Protein AF-A0A6A1V4V3-F1 (afdb_monomer_lite)

Organism: NCBI:txid262757

Sequence (917 aa):
MAIILFLVFSFFIGISEGQLRVGFYAETCPDAESIVRAVVKDAVLSNANIAAVLLRLHFHDCFVEGCDGSILIENGPNAERHAFGHQGVGGFEVIEKAKAELETACRGVVSCADIVALAARDSIALANGPAYQVPTGRTDGRVSSISLAAEMPDVSDTIQQLKAKFLRKGLTEKDLVLLSAAHTIGTTACFFMTRRLYNFFPGGGSDPAINPAFLPDLKARCPQNGDVNVRLSTDRGSEQTFDKHIFQNIRDGFAVLESDARLNDDEITRSIIDSYFGLLNPLFGPSFEADFVESIVKMGQIGVKTGSRDIEHYSVLTVTAGSSSLSENKQLWVKSNIMGPSKIRRALGAVKDHTSIGLAKVGSSASLADLDVAIVKATRHDEYPAEERHVREILSLTCYSRAYISACINTLSKRLNKTRNWTVALKTLMLVQRLLSEGDPAYEQEIFFATRRGTRLLNMSDFRDSSQSSSWDYSSFIRTFALYLDERLEFRMQNRRGKRGVYGFDEDEEVEAAGPKATPVREMRAEHIFSRMQHLQQLLERFLACRPTGEAKHNRIVIVALYPIVKESFQIYYDITEVMGILIDRFMELEVHDCLRVYEVFCRVGKQFDELDMFYSWCKTVGVARSSEYPELEKITPKKLEVMDEFIRDKSALAQAIKAKHEEEKKEETNEVAEQNEEDVNTLKALPPPEGSNEASVAEVKKEETKEEQKEVKVTPQEGDLLNLGDDATTVEEHGDKLALALFDGCAPPATNQAPALAWEAFNDEAADWETTLVQSASNLPGQKVALAGGFDMLLLDGMYKQVATTSCPGYGVSGSASSVAMGSAGTPAMLALPAPPTSKGGSASATSSTDPFAASLAVAPPPYVQISDMEKKQKLLMEEQFMWQQYARDGMQGQVGMGKIQQHNTYNMGSYTRTY

Secondary structure (DSSP, 8-state):
-HHHHHHHHHT---------BTTTTTTT-TTHHHHHHHHHHHHHHH-THHHHHHHHHHHHHHHTTSSSSGGG---STTSGGGSGGGTT---HHHHHHHHHHHHHHSTTTS-HHHHHHHHHHHHHHHTT----PPPB-PPPPS---GGGGGG---TT--HHHHHHHHHHTT--HHHHHHHHGGGGSSEEEGGGTHHHHH-BTTTTBS-TTS-TTTHHHHHHHS-TTS-TT-EEESSTT-TTS-SSHHHHHHHTT--SSHHHHHTTTSHHHHHHHHHTT-TTHHHHS--HHHHHHHHHHHHTTTT---SSS------S--S-S----PPP------------THHHHHHHHHHHHHHHHHHHHHHS-HHHHHHHHHHHHHT-SSSSPPPHHHHHHHHHHHSS-HHHHHHHHHHHHHHHHH---HHHHHHHHHHHHHHHHHS-THHHHHHHHHHHTT--SS--TT----SSTTHHHHHHHHHHHHHHHHHHHHHHHHHHHGGGSS----------S-PPPPPPGGGS-HHHHHHHHHHHHHHHHHHHTT---GGGGG-HHHHHHHHHHHHHHHHHHHHHHHHHHHHHHTTTTS-HHHHHHHHHHHHHHHHHHHHHHHHHHHHHHHTSS-GGGS-------HHHHHHHHHHHHHHHHHHHHHHHHHHHHHHHHHHHHHHS-SS-------------------------PPP------------------------TTSSSTTTTTSSS--------------------S----HHHHHHHHHTT------PPTT---HHHHHHTTSTTS---------------PPPPTTS---PPPPPPPPPPP-----------TTGGGGGSPPPHHHHHHHHHHHHHHHHHHHHHHHHHHHH----SS--SS-SS--PPP--------

pLDDT: mean 70.35, std 25.06, range [21.8, 98.06]

InterPro domains:
  IPR000823 Plant peroxidase [PR00461] (29-48)
  IPR000823 Plant peroxidase [PR00461] (53-73)
  IPR000823 Plant peroxidase [PR00461] (90-103)
  IPR000823 Plant peroxidase [PR00461] (109-119)
  IPR000823 Plant peroxidase [PR00461] (128-143)
  IPR000823 Plant peroxidase [PR00461] (174-186)
  IPR000823 Plant peroxidase [PR00461] (233-248)
  IPR000823 Plant peroxidase [PR00461] (249-266)
  IPR000823 Plant peroxidase [PR00461] (294-307)
  IPR002016 Haem peroxidase [PF00141] (36-276)
  IPR002016 Haem peroxidase [PR00458] (51-65)
  IPR002016 Haem peroxidase [PR00458] (110-127)
  IPR002016 Haem peroxidase [PR00458] (128-140)
  IPR002016 Haem peroxidase [PR00458] (175-190)
  IPR002016 Haem peroxidase [PR00458] (235-250)
  IPR002016 Haem peroxidase [PS50873] (19-352)
  IPR008942 ENTH/VHS [G3DSA:1.25.40.90] (341-495)
  IPR008942 ENTH/VHS [SSF48464] (370-492)
  IPR010255 Haem peroxidase superfamily [SSF48113] (19-309)
  IPR011417 AP180 N-terminal homology (ANTH) domain [PF07651] (370-650)

Structure (mmCIF, N/CA/C/O backbone):
data_AF-A0A6A1V4V3-F1
#
_entry.id   AF-A0A6A1V4V3-F1
#
loop_
_atom_site.group_PDB
_atom_site.id
_atom_site.type_symbol
_atom_site.label_atom_id
_atom_site.label_alt_id
_atom_site.label_comp_id
_atom_site.label_asym_id
_atom_site.label_entity_id
_atom_site.label_seq_id
_atom_site.pdbx_PDB_ins_code
_atom_site.Cartn_x
_atom_site.Cartn_y
_atom_site.Cartn_z
_atom_site.occupancy
_atom_site.B_iso_or_equiv
_atom_site.auth_seq_id
_atom_site.auth_comp_id
_atom_site.auth_asym_id
_atom_site.auth_atom_id
_atom_site.pdbx_PDB_model_num
ATOM 1 N N . MET A 1 1 ? -17.702 -58.334 9.379 1.00 50.66 1 MET A N 1
ATOM 2 C CA . MET A 1 1 ? -17.331 -58.023 7.979 1.00 50.66 1 MET A CA 1
ATOM 3 C C . MET A 1 1 ? -17.712 -56.599 7.576 1.00 50.66 1 MET A C 1
ATOM 5 O O . MET A 1 1 ? -16.814 -55.864 7.203 1.00 50.66 1 MET A O 1
ATOM 9 N N . ALA A 1 2 ? -18.967 -56.153 7.734 1.00 51.66 2 ALA A N 1
ATOM 10 C CA . ALA A 1 2 ? -19.373 -54.782 7.369 1.00 51.66 2 ALA A CA 1
ATOM 11 C C . ALA A 1 2 ? -18.688 -53.660 8.188 1.00 51.66 2 ALA A C 1
ATOM 13 O O . ALA A 1 2 ? -18.294 -52.646 7.628 1.00 51.66 2 ALA A O 1
ATOM 14 N N . ILE A 1 3 ? -18.457 -53.870 9.490 1.00 58.75 3 ILE A N 1
ATOM 15 C CA . ILE A 1 3 ? -17.785 -52.885 10.367 1.00 58.75 3 ILE A CA 1
ATOM 16 C C . ILE A 1 3 ? -16.277 -52.788 10.064 1.00 58.75 3 ILE A C 1
ATOM 18 O O . ILE A 1 3 ? -15.685 -51.719 10.156 1.00 58.75 3 ILE A O 1
ATOM 22 N N . ILE A 1 4 ? -15.666 -53.893 9.625 1.00 58.25 4 ILE A N 1
ATOM 23 C CA . ILE A 1 4 ? -14.249 -53.935 9.230 1.00 58.25 4 ILE A CA 1
ATOM 24 C C . ILE A 1 4 ? -14.062 -53.240 7.872 1.00 58.25 4 ILE A C 1
ATOM 26 O O . ILE A 1 4 ? -13.091 -52.516 7.698 1.00 58.25 4 ILE A O 1
ATOM 30 N N . LEU A 1 5 ? -15.021 -53.372 6.945 1.00 52.81 5 LEU A N 1
ATOM 31 C CA . LEU A 1 5 ? -15.004 -52.622 5.683 1.00 52.81 5 LEU A CA 1
ATOM 32 C C . LEU A 1 5 ? -15.141 -51.107 5.901 1.00 52.81 5 LEU A C 1
ATOM 34 O O . LEU A 1 5 ? -14.485 -50.339 5.207 1.00 52.81 5 LEU A O 1
ATOM 38 N N . PHE A 1 6 ? -15.950 -50.680 6.877 1.00 52.78 6 PHE A N 1
ATOM 39 C CA . PHE A 1 6 ? -16.144 -49.261 7.187 1.00 52.78 6 PHE A CA 1
ATOM 40 C C . PHE A 1 6 ? -14.894 -48.634 7.824 1.00 52.78 6 PHE A C 1
ATOM 42 O O . PHE A 1 6 ? -14.481 -47.553 7.421 1.00 52.78 6 PHE A O 1
ATOM 49 N N . LEU A 1 7 ? -14.225 -49.348 8.738 1.00 52.72 7 LEU A N 1
ATOM 50 C CA . LEU A 1 7 ? -12.979 -48.884 9.365 1.00 52.72 7 LEU A CA 1
ATOM 51 C C . LEU A 1 7 ? -11.784 -48.864 8.397 1.00 52.72 7 LEU A C 1
ATOM 53 O O . LEU A 1 7 ? -10.918 -48.004 8.526 1.00 52.72 7 LEU A O 1
ATOM 57 N N . VAL A 1 8 ? -11.756 -49.751 7.395 1.00 53.31 8 VAL A N 1
ATOM 58 C CA . VAL A 1 8 ? -10.750 -49.707 6.319 1.00 53.31 8 VAL A CA 1
ATOM 59 C C . VAL A 1 8 ? -11.032 -48.552 5.348 1.00 53.31 8 VAL A C 1
ATOM 61 O O . VAL A 1 8 ? -10.089 -47.901 4.912 1.00 53.31 8 VAL A O 1
ATOM 64 N N . PHE A 1 9 ? -12.298 -48.210 5.076 1.00 45.66 9 PHE A N 1
ATOM 65 C CA . PHE A 1 9 ? -12.650 -47.037 4.259 1.00 45.66 9 PHE A CA 1
ATOM 66 C C . PHE A 1 9 ? -12.355 -45.704 4.974 1.00 45.66 9 PHE A C 1
ATOM 68 O O . PHE A 1 9 ? -11.932 -44.744 4.333 1.00 45.66 9 PHE A O 1
ATOM 75 N N . SER A 1 10 ? -12.488 -45.648 6.305 1.00 44.62 10 SER A N 1
ATOM 76 C CA . SER A 1 10 ? -12.105 -44.478 7.113 1.00 44.62 10 SER A CA 1
ATOM 77 C C . SER A 1 10 ? -10.589 -44.263 7.216 1.00 44.62 10 SER A C 1
ATOM 79 O O . SER A 1 10 ? -10.162 -43.157 7.528 1.00 44.62 10 SER A O 1
ATOM 81 N N . PHE A 1 11 ? -9.773 -45.280 6.917 1.00 35.81 11 PHE A N 1
ATOM 82 C CA . PHE A 1 11 ? -8.307 -45.176 6.883 1.00 35.81 11 PHE A CA 1
ATOM 83 C C . PHE A 1 11 ? -7.760 -44.744 5.503 1.00 35.81 11 PHE A C 1
ATOM 85 O O . PHE A 1 11 ? -6.567 -44.491 5.369 1.00 35.81 11 PHE A O 1
ATOM 92 N N . PHE A 1 12 ? -8.630 -44.621 4.487 1.00 33.53 12 PHE A N 1
ATOM 93 C CA . PHE A 1 12 ? -8.307 -44.126 3.139 1.00 33.53 12 PHE A CA 1
ATOM 94 C C . PHE A 1 12 ? -8.797 -42.696 2.862 1.00 33.53 12 PHE A C 1
ATOM 96 O O . PHE A 1 12 ? -8.670 -42.220 1.733 1.00 33.53 12 PHE A O 1
ATOM 103 N N . ILE A 1 13 ? -9.287 -41.963 3.870 1.00 42.69 13 ILE A N 1
ATOM 104 C CA . ILE A 1 13 ? -9.332 -40.497 3.773 1.00 42.69 13 ILE A CA 1
ATOM 105 C C . ILE A 1 13 ? -7.903 -40.017 4.014 1.00 42.69 13 ILE A C 1
ATOM 107 O O . ILE A 1 13 ? -7.517 -39.642 5.120 1.00 42.69 13 ILE A O 1
ATOM 111 N N . GLY A 1 14 ? -7.088 -40.130 2.965 1.00 31.05 14 GLY A N 1
ATOM 112 C CA . GLY A 1 14 ? -5.779 -39.514 2.921 1.00 31.05 14 GLY A CA 1
ATOM 113 C C . GLY A 1 14 ? -5.934 -38.035 3.245 1.00 31.05 14 GLY A C 1
ATOM 114 O O . GLY A 1 14 ? -6.749 -37.334 2.645 1.00 31.05 14 GLY A O 1
ATOM 115 N N . ILE A 1 15 ? -5.154 -37.576 4.216 1.00 34.62 15 ILE A N 1
ATOM 116 C CA . ILE A 1 15 ? -4.855 -36.162 4.385 1.00 34.62 15 ILE A CA 1
ATOM 117 C C . ILE A 1 15 ? -4.238 -35.732 3.052 1.00 34.62 15 ILE A C 1
ATOM 119 O O . ILE A 1 15 ? -3.121 -36.127 2.728 1.00 34.62 15 ILE A O 1
ATOM 123 N N . SER A 1 16 ? -4.998 -35.007 2.231 1.00 33.91 16 SER A N 1
ATOM 124 C CA . SER A 1 16 ? -4.468 -34.382 1.024 1.00 33.91 16 SER A CA 1
ATOM 125 C C . SER A 1 16 ? -3.544 -33.252 1.468 1.00 33.91 16 SER A C 1
ATOM 127 O O . SER A 1 16 ? -3.985 -32.115 1.632 1.00 33.91 16 SER A O 1
ATOM 129 N N . GLU A 1 17 ? -2.266 -33.555 1.684 1.00 40.97 17 GLU A N 1
ATOM 130 C CA . GLU A 1 17 ? -1.218 -32.537 1.644 1.00 40.97 17 GLU A CA 1
ATOM 131 C C . GLU A 1 17 ? -1.296 -31.881 0.259 1.00 40.97 17 GLU A C 1
ATOM 133 O O . GLU A 1 17 ? -1.118 -32.538 -0.767 1.00 40.97 17 GLU A O 1
ATOM 138 N N . GLY A 1 18 ? -1.704 -30.612 0.209 1.00 54.50 18 GLY A N 1
ATOM 139 C CA . GLY A 1 18 ? -2.014 -29.917 -1.039 1.00 54.50 18 GLY A CA 1
ATOM 140 C C . GLY A 1 18 ? -0.757 -29.561 -1.826 1.00 54.50 18 GLY A C 1
ATOM 141 O O . GLY A 1 18 ? -0.400 -28.396 -1.887 1.00 54.50 18 GLY A O 1
ATOM 142 N N . GLN A 1 19 ? -0.070 -30.537 -2.415 1.00 68.31 19 GLN A N 1
ATOM 143 C CA . GLN A 1 19 ? 1.131 -30.298 -3.213 1.00 68.31 19 GLN A CA 1
ATOM 144 C C . GLN A 1 19 ? 0.844 -29.321 -4.368 1.00 68.31 19 GLN A C 1
ATOM 146 O O . GLN A 1 19 ? -0.200 -29.410 -5.023 1.00 68.31 19 GLN A O 1
ATOM 151 N N . LEU A 1 20 ? 1.777 -28.394 -4.630 1.00 86.62 20 LEU A N 1
ATOM 152 C CA . LEU A 1 20 ? 1.671 -27.476 -5.766 1.00 86.62 20 LEU A CA 1
ATOM 153 C C . LEU A 1 20 ? 1.515 -28.268 -7.064 1.00 86.62 20 LEU A C 1
ATOM 155 O O . LEU A 1 20 ? 2.301 -29.174 -7.348 1.00 86.62 20 LEU A O 1
ATOM 159 N N . ARG A 1 21 ? 0.528 -27.897 -7.878 1.00 90.56 21 ARG A N 1
ATOM 160 C CA . ARG A 1 21 ? 0.256 -28.556 -9.160 1.00 90.56 21 ARG A CA 1
ATOM 161 C C . ARG A 1 21 ? 0.009 -27.524 -10.242 1.00 90.56 21 ARG A C 1
ATOM 163 O O . ARG A 1 21 ? -0.544 -26.455 -9.996 1.00 90.56 21 ARG A O 1
ATOM 170 N N . VAL A 1 22 ? 0.415 -27.850 -11.460 1.00 92.38 22 VAL A N 1
ATOM 171 C CA . VAL A 1 22 ? 0.044 -27.036 -12.615 1.00 92.38 22 VAL A CA 1
ATOM 172 C C . VAL A 1 22 ? -1.459 -27.178 -12.851 1.00 92.38 22 VAL A C 1
ATOM 174 O O . VAL A 1 22 ? -2.001 -28.279 -12.750 1.00 92.38 22 VAL A O 1
ATOM 177 N N . GLY A 1 23 ? -2.132 -26.060 -13.130 1.00 90.25 23 GLY A N 1
ATOM 178 C CA . GLY A 1 23 ? -3.582 -26.039 -13.300 1.00 90.25 23 GLY A CA 1
ATOM 179 C C . GLY A 1 23 ? -4.358 -26.242 -11.996 1.00 90.25 23 GLY A C 1
ATOM 180 O O . GLY A 1 23 ? -5.474 -26.754 -12.036 1.00 90.25 23 GLY A O 1
ATOM 181 N N . PHE A 1 24 ? -3.808 -25.850 -10.835 1.00 92.12 24 PHE A N 1
ATOM 182 C CA . PHE A 1 24 ? -4.497 -25.983 -9.543 1.00 92.12 24 PHE A CA 1
ATOM 183 C C . PHE A 1 24 ? -5.893 -25.340 -9.547 1.00 92.12 24 PHE A C 1
ATOM 185 O O . PHE A 1 24 ? -6.824 -25.919 -8.986 1.00 92.12 24 PHE A O 1
ATOM 192 N N . TYR A 1 25 ? -6.030 -24.204 -10.241 1.00 92.62 25 TYR A N 1
ATOM 193 C CA . TYR A 1 25 ? -7.264 -23.427 -10.376 1.00 92.62 25 TYR A CA 1
ATOM 194 C C . TYR A 1 25 ? -8.150 -23.822 -11.569 1.00 92.62 25 TYR A C 1
ATOM 196 O O . TYR A 1 25 ? -9.171 -23.180 -11.786 1.00 92.62 25 TYR A O 1
ATOM 204 N N . ALA A 1 26 ? -7.814 -24.864 -12.338 1.00 91.62 26 ALA A N 1
ATOM 205 C CA . ALA A 1 26 ? -8.526 -25.189 -13.581 1.00 91.62 26 ALA A CA 1
ATOM 206 C C . ALA A 1 26 ? -10.036 -25.444 -13.389 1.00 91.62 26 ALA A C 1
ATOM 208 O O . ALA A 1 26 ? -10.829 -25.115 -14.265 1.00 91.62 26 ALA A O 1
ATOM 209 N N . GLU A 1 27 ? -10.435 -26.002 -12.243 1.00 89.31 27 GLU A N 1
ATOM 210 C CA . GLU A 1 27 ? -11.844 -26.274 -11.917 1.00 89.31 27 GLU A CA 1
ATOM 211 C C . GLU A 1 27 ? -12.500 -25.156 -11.091 1.00 89.31 27 GLU A C 1
ATOM 213 O O . GLU A 1 27 ? -13.702 -24.931 -11.206 1.00 89.31 27 GLU A O 1
ATOM 218 N N . THR A 1 28 ? -11.731 -24.454 -10.252 1.00 90.06 28 THR A N 1
ATOM 219 C CA . THR A 1 28 ? -12.256 -23.472 -9.285 1.00 90.06 28 THR A CA 1
ATOM 220 C C . THR A 1 28 ? -12.250 -22.038 -9.811 1.00 90.06 28 THR A C 1
ATOM 222 O O . THR A 1 28 ? -13.149 -21.263 -9.492 1.00 90.06 28 THR A O 1
ATOM 225 N N . CYS A 1 29 ? -11.252 -21.672 -10.615 1.00 93.25 29 CYS A N 1
ATOM 226 C CA . CYS A 1 29 ? -11.148 -20.384 -11.291 1.00 93.25 29 CYS A CA 1
ATOM 227 C C . CYS A 1 29 ? -10.409 -20.551 -12.633 1.00 93.25 29 CYS A C 1
ATOM 229 O O . CYS A 1 29 ? -9.214 -20.251 -12.722 1.00 93.25 29 CYS A O 1
ATOM 231 N N . PRO A 1 30 ? -11.093 -21.039 -13.686 1.00 94.19 30 PRO A N 1
ATOM 232 C CA . PRO A 1 30 ? -10.454 -21.381 -14.961 1.00 94.19 30 PRO A CA 1
ATOM 233 C C . PRO A 1 30 ? -9.789 -20.176 -15.639 1.00 94.19 30 PRO A C 1
ATOM 235 O O . PRO A 1 30 ? -8.763 -20.323 -16.300 1.00 94.19 30 PRO A O 1
ATOM 238 N N . ASP A 1 31 ? -10.331 -18.976 -15.427 1.00 94.56 31 ASP A N 1
ATOM 239 C CA . ASP A 1 31 ? -9.816 -17.745 -16.025 1.00 94.56 31 ASP A CA 1
ATOM 240 C C . ASP A 1 31 ? -8.640 -17.134 -15.243 1.00 94.56 31 ASP A C 1
ATOM 242 O O . ASP A 1 31 ? -8.074 -16.138 -15.700 1.00 94.56 31 ASP A O 1
ATOM 246 N N . ALA A 1 32 ? -8.226 -17.717 -14.107 1.00 93.81 32 ALA A N 1
ATOM 247 C CA . ALA A 1 32 ? -7.255 -17.114 -13.192 1.00 93.81 32 ALA A CA 1
ATOM 248 C C . ALA A 1 32 ? -5.950 -16.689 -13.881 1.00 93.81 32 ALA A C 1
ATOM 250 O O . ALA A 1 32 ? -5.557 -15.523 -13.838 1.00 93.81 32 ALA A O 1
ATOM 251 N N . GLU A 1 33 ? -5.294 -17.623 -14.572 1.00 95.56 33 GLU A N 1
ATOM 252 C CA . GLU A 1 33 ? -4.032 -17.342 -15.260 1.00 95.56 33 GLU A CA 1
ATOM 253 C C . GLU A 1 33 ? -4.202 -16.333 -16.403 1.00 95.56 33 GLU A C 1
ATOM 255 O O . GLU A 1 33 ? -3.293 -15.554 -16.683 1.00 95.56 33 GLU A O 1
ATOM 260 N N . SER A 1 34 ? -5.364 -16.329 -17.063 1.00 96.94 34 SER A N 1
ATOM 261 C CA . SER A 1 34 ? -5.642 -15.413 -18.171 1.00 96.94 34 SER A CA 1
ATOM 262 C C . SER A 1 34 ? -5.860 -13.975 -17.693 1.00 96.94 34 SER A C 1
ATOM 264 O O . SER A 1 34 ? -5.371 -13.043 -18.335 1.00 96.94 34 SER A O 1
ATOM 266 N N . ILE A 1 35 ? -6.520 -13.802 -16.543 1.00 97.44 35 ILE A N 1
ATOM 267 C CA . ILE A 1 35 ? -6.756 -12.507 -15.900 1.00 97.44 35 ILE A CA 1
ATOM 268 C C . ILE A 1 35 ? -5.425 -11.911 -15.436 1.00 97.44 35 ILE A C 1
ATOM 270 O O . ILE A 1 35 ? -5.101 -10.784 -15.811 1.00 97.44 35 ILE A O 1
ATOM 274 N N . VAL A 1 36 ? -4.605 -12.682 -14.706 1.00 97.88 36 VAL A N 1
ATOM 275 C CA . VAL A 1 36 ? -3.272 -12.221 -14.268 1.00 97.88 36 VAL A CA 1
ATOM 276 C C . VAL A 1 36 ? -2.430 -11.809 -15.473 1.00 97.88 36 VAL A C 1
ATOM 278 O O . VAL A 1 36 ? -1.904 -10.695 -15.510 1.00 97.88 36 VAL A O 1
ATOM 281 N N . ARG A 1 37 ? -2.385 -12.650 -16.513 1.00 97.44 37 ARG A N 1
ATOM 282 C CA . ARG A 1 37 ? -1.646 -12.349 -17.740 1.00 97.44 37 ARG A CA 1
ATOM 283 C C . ARG A 1 37 ? -2.128 -11.076 -18.423 1.00 97.44 37 ARG A C 1
ATOM 285 O O . ARG A 1 37 ? -1.307 -10.325 -18.947 1.00 97.44 37 ARG A O 1
ATOM 292 N N . ALA A 1 38 ? -3.437 -10.831 -18.458 1.00 97.88 38 ALA A N 1
ATOM 293 C CA . ALA A 1 38 ? -4.004 -9.632 -19.067 1.00 97.88 38 ALA A CA 1
ATOM 294 C C . ALA A 1 38 ? -3.578 -8.363 -18.317 1.00 97.88 38 ALA A C 1
ATOM 296 O O . ALA A 1 38 ? -3.126 -7.408 -18.952 1.00 97.88 38 ALA A O 1
ATOM 297 N N . VAL A 1 39 ? -3.649 -8.379 -16.983 1.00 97.69 39 VAL A N 1
ATOM 298 C CA . VAL A 1 39 ? -3.238 -7.251 -16.134 1.00 97.69 39 VAL A CA 1
ATOM 299 C C . VAL A 1 39 ? -1.741 -6.974 -16.256 1.00 97.69 39 VAL A C 1
ATOM 301 O O . VAL A 1 39 ? -1.342 -5.826 -16.457 1.00 97.69 39 VAL A O 1
ATOM 304 N N . VAL A 1 40 ? -0.909 -8.015 -16.202 1.00 97.81 40 VAL A N 1
ATOM 305 C CA . VAL A 1 40 ? 0.547 -7.880 -16.355 1.00 97.81 40 VAL A CA 1
ATOM 306 C C . VAL A 1 40 ? 0.894 -7.368 -17.748 1.00 97.81 40 VAL A C 1
ATOM 308 O O . VAL A 1 40 ? 1.704 -6.457 -17.883 1.00 97.81 40 VAL A O 1
ATOM 311 N N . LYS A 1 41 ? 0.239 -7.884 -18.793 1.00 97.62 41 LYS A N 1
ATOM 312 C CA . LYS A 1 41 ? 0.435 -7.407 -20.165 1.00 97.62 41 LYS A CA 1
ATOM 313 C C . LYS A 1 41 ? 0.111 -5.924 -20.311 1.00 97.62 41 LYS A C 1
ATOM 315 O O . LYS A 1 41 ? 0.888 -5.207 -20.928 1.00 97.62 41 LYS A O 1
ATOM 320 N N . ASP A 1 42 ? -1.002 -5.464 -19.753 1.00 97.31 42 ASP A N 1
ATOM 321 C CA . ASP A 1 42 ? -1.389 -4.048 -19.767 1.00 97.31 42 ASP A CA 1
ATOM 322 C C . ASP A 1 42 ? -0.346 -3.161 -19.060 1.00 97.31 42 ASP A C 1
ATOM 324 O O . ASP A 1 42 ? 0.057 -2.111 -19.573 1.00 97.31 42 ASP A O 1
ATOM 328 N N . ALA A 1 43 ? 0.173 -3.631 -17.922 1.00 96.31 43 ALA A N 1
ATOM 329 C CA . ALA A 1 43 ? 1.213 -2.935 -17.177 1.00 96.31 43 ALA A CA 1
ATOM 330 C C . ALA A 1 43 ? 2.542 -2.877 -17.956 1.00 96.31 43 ALA A C 1
ATOM 332 O O . ALA A 1 43 ? 3.103 -1.798 -18.135 1.00 96.31 43 ALA A O 1
ATOM 333 N N . VAL A 1 44 ? 3.008 -4.003 -18.506 1.00 95.00 44 VAL A N 1
ATOM 334 C CA . VAL A 1 44 ? 4.250 -4.078 -19.297 1.00 95.00 44 VAL A CA 1
ATOM 335 C C . VAL A 1 44 ? 4.153 -3.258 -20.589 1.00 95.00 44 VAL A C 1
ATOM 337 O O . VAL A 1 44 ? 5.120 -2.607 -20.974 1.00 95.00 44 VAL A O 1
ATOM 340 N N . LEU A 1 45 ? 2.983 -3.217 -21.238 1.00 94.69 45 LEU A N 1
ATOM 341 C CA . LEU A 1 45 ? 2.752 -2.352 -22.402 1.00 94.69 45 LEU A CA 1
ATOM 342 C C . LEU A 1 45 ? 2.833 -0.860 -22.052 1.00 94.69 45 LEU A C 1
ATOM 344 O O . LEU A 1 45 ? 3.245 -0.061 -22.890 1.00 94.69 45 LEU A O 1
ATOM 348 N N . SER A 1 46 ? 2.447 -0.488 -20.830 1.00 94.50 46 SER A N 1
ATOM 349 C CA . SER A 1 46 ? 2.547 0.891 -20.343 1.00 94.50 46 SER A CA 1
ATOM 350 C C . SER A 1 46 ? 3.979 1.257 -19.945 1.00 94.50 46 SER A C 1
ATOM 352 O O . SER A 1 46 ? 4.434 2.369 -20.206 1.00 94.50 46 SER A O 1
ATOM 354 N N . ASN A 1 47 ? 4.701 0.327 -19.319 1.00 93.56 47 ASN A N 1
ATOM 355 C CA . ASN A 1 47 ? 6.104 0.478 -18.959 1.00 93.56 47 ASN A CA 1
ATOM 356 C C . ASN A 1 47 ? 6.802 -0.887 -18.977 1.00 93.56 47 ASN A C 1
ATOM 358 O O . ASN A 1 47 ? 6.595 -1.709 -18.084 1.00 93.56 47 ASN A O 1
ATOM 362 N N . ALA A 1 48 ? 7.693 -1.093 -19.947 1.00 92.00 48 ALA A N 1
ATOM 363 C CA . ALA A 1 48 ? 8.374 -2.371 -20.135 1.00 92.00 48 ALA A CA 1
ATOM 364 C C . ALA A 1 48 ? 9.233 -2.793 -18.924 1.00 92.00 48 ALA A C 1
ATOM 366 O O . ALA A 1 48 ? 9.371 -3.982 -18.644 1.00 92.00 48 ALA A O 1
ATOM 367 N N . ASN A 1 49 ? 9.718 -1.834 -18.121 1.00 93.12 49 ASN A N 1
ATOM 368 C CA . ASN A 1 49 ? 10.482 -2.120 -16.902 1.00 93.12 49 ASN A CA 1
ATOM 369 C C . ASN A 1 49 ? 9.640 -2.821 -15.816 1.00 93.12 49 ASN A C 1
ATOM 371 O O . ASN A 1 49 ? 10.210 -3.416 -14.904 1.00 93.12 49 ASN A O 1
ATOM 375 N N . ILE A 1 50 ? 8.302 -2.788 -15.898 1.00 95.44 50 ILE A N 1
ATOM 376 C CA . ILE A 1 50 ? 7.428 -3.499 -14.951 1.00 95.44 50 ILE A CA 1
ATOM 377 C C . ILE A 1 50 ? 7.671 -5.012 -14.993 1.00 95.44 50 ILE A C 1
ATOM 379 O O . ILE A 1 50 ? 7.588 -5.655 -13.949 1.00 95.44 50 ILE A O 1
ATOM 383 N N . ALA A 1 51 ? 8.052 -5.571 -16.148 1.00 95.94 51 ALA A N 1
ATOM 384 C CA . ALA A 1 51 ? 8.364 -6.995 -16.254 1.00 95.94 51 ALA A CA 1
ATOM 385 C C . ALA A 1 51 ? 9.490 -7.399 -15.281 1.00 95.94 51 ALA A C 1
ATOM 387 O O . ALA A 1 51 ? 9.353 -8.345 -14.506 1.00 95.94 51 ALA A O 1
ATOM 388 N N . ALA A 1 52 ? 10.573 -6.619 -15.252 1.00 96.00 52 ALA A N 1
ATOM 389 C CA . ALA A 1 52 ? 11.683 -6.843 -14.330 1.00 96.00 52 ALA A CA 1
ATOM 390 C C . ALA A 1 52 ? 11.287 -6.588 -12.866 1.00 96.00 52 ALA A C 1
ATOM 392 O O . ALA A 1 52 ? 11.721 -7.305 -11.967 1.00 96.00 52 ALA A O 1
ATOM 393 N N . VAL A 1 53 ? 10.432 -5.590 -12.616 1.00 96.50 53 VAL A N 1
ATOM 394 C CA . VAL A 1 53 ? 9.943 -5.263 -11.267 1.00 96.50 53 VAL A CA 1
ATOM 395 C C . VAL A 1 53 ? 9.130 -6.415 -10.668 1.00 96.50 53 VAL A C 1
ATOM 397 O O . VAL A 1 53 ? 9.358 -6.772 -9.515 1.00 96.50 53 VAL A O 1
ATOM 400 N N . LEU A 1 54 ? 8.227 -7.027 -11.438 1.00 97.62 54 LEU A N 1
ATOM 401 C CA . LEU A 1 54 ? 7.405 -8.153 -10.979 1.00 97.62 54 LEU A CA 1
ATOM 402 C C . LEU A 1 54 ? 8.219 -9.436 -10.805 1.00 97.62 54 LEU A C 1
ATOM 404 O O . LEU A 1 54 ? 8.005 -10.179 -9.849 1.00 97.62 54 LEU A O 1
ATOM 408 N N . LEU A 1 55 ? 9.193 -9.672 -11.687 1.00 97.06 55 LEU A N 1
ATOM 409 C CA . LEU A 1 55 ? 10.138 -10.773 -11.524 1.00 97.06 55 LEU A CA 1
ATOM 410 C C . LEU A 1 55 ? 10.954 -10.619 -10.231 1.00 97.06 55 LEU A C 1
ATOM 412 O O . LEU A 1 55 ? 11.073 -11.567 -9.453 1.00 97.06 55 LEU A O 1
ATOM 416 N N . ARG A 1 56 ? 11.446 -9.404 -9.957 1.00 96.69 56 ARG A N 1
ATOM 417 C CA . ARG A 1 56 ? 12.131 -9.077 -8.702 1.00 96.69 56 ARG A CA 1
ATOM 418 C C . ARG A 1 56 ? 11.207 -9.264 -7.497 1.00 96.69 56 ARG A C 1
ATOM 420 O O . ARG A 1 56 ? 11.641 -9.834 -6.503 1.00 96.69 56 ARG A O 1
ATOM 427 N N . LEU A 1 57 ? 9.948 -8.833 -7.571 1.00 97.25 57 LEU A N 1
ATOM 428 C CA . LEU A 1 57 ? 8.981 -9.014 -6.484 1.00 97.25 57 LEU A CA 1
ATOM 429 C C . LEU A 1 57 ? 8.844 -10.492 -6.086 1.00 97.25 57 LEU A C 1
ATOM 431 O O . LEU A 1 57 ? 8.875 -10.799 -4.899 1.00 97.25 57 LEU A O 1
ATOM 435 N N . HIS A 1 58 ? 8.789 -11.407 -7.059 1.00 97.50 58 HIS A N 1
ATOM 436 C CA . HIS A 1 58 ? 8.718 -12.843 -6.782 1.00 97.50 58 HIS A CA 1
ATOM 437 C C . HIS A 1 58 ? 9.979 -13.401 -6.107 1.00 97.50 58 HIS A C 1
ATOM 439 O O . HIS A 1 58 ? 9.869 -14.197 -5.177 1.00 97.50 58 HIS A O 1
ATOM 445 N N . PHE A 1 59 ? 11.171 -12.965 -6.526 1.00 96.88 59 PHE A N 1
ATOM 446 C CA . PHE A 1 59 ? 12.421 -13.333 -5.850 1.00 96.88 59 PHE A CA 1
ATOM 447 C C . PHE A 1 59 ? 12.437 -12.860 -4.391 1.00 96.88 59 PHE A C 1
ATOM 449 O O . PHE A 1 59 ? 12.786 -13.627 -3.496 1.00 96.88 59 PHE A O 1
ATOM 456 N N . HIS A 1 60 ? 12.043 -11.605 -4.161 1.00 95.69 60 HIS A N 1
ATOM 457 C CA . HIS A 1 60 ? 12.033 -11.011 -2.828 1.00 95.69 60 HIS A CA 1
ATOM 458 C C . HIS A 1 60 ? 11.026 -11.690 -1.893 1.00 95.69 60 HIS A C 1
ATOM 460 O O . HIS A 1 60 ? 11.382 -11.923 -0.747 1.00 95.69 60 HIS A O 1
ATOM 466 N N . ASP A 1 61 ? 9.845 -12.063 -2.394 1.00 95.44 61 ASP A N 1
ATOM 467 C CA . ASP A 1 61 ? 8.867 -12.865 -1.650 1.00 95.44 61 ASP A CA 1
ATOM 468 C C . ASP A 1 61 ? 9.466 -14.222 -1.241 1.00 95.44 61 ASP A C 1
ATOM 470 O O . ASP A 1 61 ? 9.621 -14.531 -0.069 1.00 95.44 61 ASP A O 1
ATOM 474 N N . CYS A 1 62 ? 9.950 -15.008 -2.207 1.00 95.12 62 CYS A N 1
ATOM 475 C CA . CYS A 1 62 ? 10.455 -16.357 -1.941 1.00 95.12 62 CYS A CA 1
ATOM 476 C C . CYS A 1 62 ? 11.675 -16.421 -1.004 1.00 95.12 62 CYS A C 1
ATOM 478 O O . CYS A 1 62 ? 11.921 -17.452 -0.367 1.00 95.12 62 CYS A O 1
ATOM 480 N N . PHE A 1 63 ? 12.478 -15.356 -0.935 1.00 93.50 63 PHE A N 1
ATOM 481 C CA . PHE A 1 63 ? 13.669 -15.321 -0.088 1.00 93.50 63 PHE A CA 1
ATOM 482 C C . PHE A 1 63 ? 13.378 -14.985 1.383 1.00 93.50 63 PHE A C 1
ATOM 484 O O . PHE A 1 63 ? 14.234 -15.279 2.227 1.00 93.50 63 PHE A O 1
ATOM 491 N N . VAL A 1 64 ? 12.191 -14.482 1.732 1.00 91.56 64 VAL A N 1
ATOM 492 C CA . VAL A 1 64 ? 11.798 -14.168 3.117 1.00 91.56 64 VAL A CA 1
ATOM 493 C C . VAL A 1 64 ? 10.665 -15.099 3.541 1.00 91.56 64 VAL A C 1
ATOM 495 O O . VAL A 1 64 ? 9.612 -15.097 2.938 1.00 91.56 64 VAL A O 1
ATOM 498 N N . GLU A 1 65 ? 10.895 -15.964 4.539 1.00 85.88 65 GLU A N 1
ATOM 499 C CA . GLU A 1 65 ? 9.937 -16.994 5.017 1.00 85.88 65 GLU A CA 1
ATOM 500 C C . GLU A 1 65 ? 9.362 -17.989 3.972 1.00 85.88 65 GLU A C 1
ATOM 502 O O . GLU A 1 65 ? 8.752 -18.984 4.365 1.00 85.88 65 GLU A O 1
ATOM 507 N N . GLY A 1 66 ? 9.627 -17.811 2.673 1.00 90.75 66 GLY A N 1
ATOM 508 C CA . GLY A 1 66 ? 9.139 -18.650 1.577 1.00 90.75 66 GLY A CA 1
ATOM 509 C C . GLY A 1 66 ? 8.208 -17.895 0.630 1.00 90.75 66 GLY A C 1
ATOM 510 O O . GLY A 1 66 ? 7.858 -16.752 0.869 1.00 90.75 66 GLY A O 1
ATOM 511 N N . CYS A 1 67 ? 7.792 -18.534 -0.464 1.00 93.62 67 CYS A N 1
ATOM 512 C CA . CYS A 1 67 ? 6.888 -17.913 -1.437 1.00 93.62 67 CYS A CA 1
ATOM 513 C C . CYS A 1 67 ? 5.444 -17.898 -0.901 1.00 93.62 67 CYS A C 1
ATOM 515 O O . CYS A 1 67 ? 4.639 -18.770 -1.252 1.00 93.62 67 CYS A O 1
ATOM 517 N N . ASP A 1 68 ? 5.132 -16.964 -0.007 1.00 92.31 68 ASP A N 1
ATOM 518 C CA . ASP A 1 68 ? 3.844 -16.880 0.680 1.00 92.31 68 ASP A CA 1
ATOM 519 C C . ASP A 1 68 ? 3.158 -15.508 0.558 1.00 92.31 68 ASP A C 1
ATOM 521 O O . ASP A 1 68 ? 2.096 -15.302 1.134 1.00 92.31 68 ASP A O 1
ATOM 525 N N . GLY A 1 69 ? 3.683 -14.564 -0.218 1.00 92.00 69 GLY A N 1
ATOM 526 C CA . GLY A 1 69 ? 3.082 -13.239 -0.378 1.00 92.00 69 GLY A CA 1
ATOM 527 C C . GLY A 1 69 ? 3.187 -12.346 0.865 1.00 92.00 69 GLY A C 1
ATOM 528 O O . GLY A 1 69 ? 2.505 -11.319 0.920 1.00 92.00 69 GLY A O 1
ATOM 529 N N . SER A 1 70 ? 4.004 -12.698 1.864 1.00 91.62 70 SER A N 1
ATOM 530 C CA . SER A 1 70 ? 4.205 -11.906 3.092 1.00 91.62 70 SER A CA 1
ATOM 531 C C . SER A 1 70 ? 4.739 -10.496 2.822 1.00 91.62 70 SER A C 1
ATOM 533 O O . SER A 1 70 ? 4.360 -9.548 3.522 1.00 91.62 70 SER A O 1
ATOM 535 N N . ILE A 1 71 ? 5.504 -10.316 1.742 1.00 92.81 71 ILE A N 1
ATOM 536 C CA . ILE A 1 71 ? 5.984 -9.007 1.278 1.00 92.81 71 ILE A CA 1
ATOM 537 C C . ILE A 1 71 ? 4.850 -8.037 0.896 1.00 92.81 71 ILE A C 1
ATOM 539 O O . ILE A 1 71 ? 5.038 -6.819 0.899 1.00 92.81 71 ILE A O 1
ATOM 543 N N . LEU A 1 72 ? 3.660 -8.555 0.572 1.00 92.94 72 LEU A N 1
ATOM 544 C CA . LEU A 1 72 ? 2.485 -7.759 0.197 1.00 92.94 72 LEU A CA 1
ATOM 545 C C . LEU A 1 72 ? 1.699 -7.249 1.416 1.00 92.94 72 LEU A C 1
ATOM 547 O O . LEU A 1 72 ? 0.776 -6.448 1.267 1.00 92.94 72 LEU A O 1
ATOM 551 N N . ILE A 1 73 ? 2.016 -7.730 2.621 1.00 89.62 73 ILE A N 1
ATOM 552 C CA . ILE A 1 73 ? 1.306 -7.359 3.844 1.00 89.62 73 ILE A CA 1
ATOM 553 C C . ILE A 1 73 ? 1.861 -6.036 4.366 1.00 89.62 73 ILE A C 1
ATOM 555 O O . ILE A 1 73 ? 3.009 -5.949 4.795 1.00 89.62 73 ILE A O 1
ATOM 559 N N . GLU A 1 74 ? 1.007 -5.017 4.416 1.00 83.12 74 GLU A N 1
ATOM 560 C CA . GLU A 1 74 ? 1.348 -3.727 5.010 1.00 83.12 74 GLU A CA 1
ATOM 561 C C . GLU A 1 74 ? 0.732 -3.605 6.413 1.00 83.12 74 GLU A C 1
ATOM 563 O O . GLU A 1 74 ? -0.475 -3.422 6.588 1.00 83.12 74 GLU A O 1
ATOM 568 N N . ASN A 1 75 ? 1.574 -3.759 7.440 1.00 80.56 75 ASN A N 1
ATOM 569 C CA . ASN A 1 75 ? 1.206 -3.700 8.862 1.00 80.56 75 ASN A CA 1
ATOM 570 C C . ASN A 1 75 ? 1.899 -2.539 9.609 1.00 80.56 75 ASN A C 1
ATOM 572 O O . ASN A 1 75 ? 2.179 -2.628 10.805 1.00 80.56 75 ASN A O 1
ATOM 576 N N . GLY A 1 76 ? 2.144 -1.426 8.912 1.00 79.00 76 GLY A N 1
ATOM 577 C CA . GLY A 1 76 ? 2.813 -0.245 9.460 1.00 79.00 76 GLY A CA 1
ATOM 578 C C . GLY A 1 76 ? 4.342 -0.325 9.347 1.00 79.00 76 GLY A C 1
ATOM 579 O O . GLY A 1 76 ? 4.854 -1.047 8.494 1.00 79.00 76 GLY A O 1
ATOM 580 N N . PRO A 1 77 ? 5.103 0.394 10.194 1.00 81.75 77 PRO A N 1
ATOM 581 C CA . PRO A 1 77 ? 6.546 0.572 10.012 1.00 81.75 77 PRO A CA 1
ATOM 582 C C . PRO A 1 77 ? 7.365 -0.712 10.181 1.00 81.75 77 PRO A C 1
ATOM 584 O O . PRO A 1 77 ? 8.543 -0.698 9.860 1.00 81.75 77 PRO A O 1
ATOM 587 N N . ASN A 1 78 ? 6.768 -1.799 10.678 1.00 83.75 78 ASN A N 1
ATOM 588 C CA . ASN A 1 78 ? 7.435 -3.087 10.868 1.00 83.75 78 ASN A CA 1
ATOM 589 C C . ASN A 1 78 ? 7.253 -4.051 9.685 1.00 83.75 78 ASN A C 1
ATOM 591 O O . ASN A 1 78 ? 7.772 -5.163 9.757 1.00 83.75 78 ASN A O 1
ATOM 595 N N . ALA A 1 79 ? 6.547 -3.656 8.621 1.00 87.50 79 ALA A N 1
ATOM 596 C CA . ALA A 1 79 ? 6.345 -4.500 7.446 1.00 87.50 79 ALA A CA 1
ATOM 597 C C . ALA A 1 79 ? 7.674 -4.841 6.764 1.00 87.50 79 ALA A C 1
ATOM 599 O O . ALA A 1 79 ? 8.546 -3.981 6.624 1.00 87.50 79 ALA A O 1
ATOM 600 N N . GLU A 1 80 ? 7.800 -6.072 6.265 1.00 89.56 80 GLU A N 1
ATOM 601 C CA . GLU A 1 80 ? 8.952 -6.537 5.480 1.00 89.56 80 GLU A CA 1
ATOM 602 C C . GLU A 1 80 ? 9.316 -5.564 4.355 1.00 89.56 80 GLU A C 1
ATOM 604 O O . GLU A 1 80 ? 10.488 -5.275 4.126 1.00 89.56 80 GLU A O 1
ATOM 609 N N . ARG A 1 81 ? 8.298 -4.986 3.711 1.00 88.12 81 ARG A N 1
ATOM 610 C CA . ARG A 1 81 ? 8.422 -4.004 2.631 1.00 88.12 81 ARG A CA 1
ATOM 611 C C . ARG A 1 81 ? 9.339 -2.819 2.966 1.00 88.12 81 ARG A C 1
ATOM 613 O O . ARG A 1 81 ? 9.905 -2.220 2.054 1.00 88.12 81 ARG A O 1
ATOM 620 N N . HIS A 1 82 ? 9.485 -2.468 4.243 1.00 88.06 82 HIS A N 1
ATOM 621 C CA . HIS A 1 82 ? 10.334 -1.367 4.705 1.00 88.06 82 HIS A CA 1
ATOM 622 C C . HIS A 1 82 ? 11.757 -1.797 5.086 1.00 88.06 82 HIS A C 1
ATOM 624 O O . HIS A 1 82 ? 12.565 -0.950 5.472 1.00 88.06 82 HIS A O 1
ATOM 630 N N . ALA A 1 83 ? 12.096 -3.084 4.992 1.00 88.81 83 ALA A N 1
ATOM 631 C CA . ALA A 1 83 ? 13.453 -3.531 5.260 1.00 88.81 83 ALA A CA 1
ATOM 632 C C . ALA A 1 83 ? 14.412 -3.041 4.169 1.00 88.81 83 ALA A C 1
ATOM 634 O O . ALA A 1 83 ? 14.072 -2.984 2.986 1.00 88.81 83 ALA A O 1
ATOM 635 N N . PHE A 1 84 ? 15.653 -2.758 4.568 1.00 85.81 84 PHE A N 1
ATOM 636 C CA . PHE A 1 84 ? 16.696 -2.262 3.668 1.00 85.81 84 PHE A CA 1
ATOM 637 C C . PHE A 1 84 ? 16.893 -3.161 2.432 1.00 85.81 84 PHE A C 1
ATOM 639 O O . PHE A 1 84 ? 17.064 -2.662 1.322 1.00 85.81 84 PHE A O 1
ATOM 646 N N . GLY A 1 85 ? 16.782 -4.484 2.601 1.00 84.50 85 GLY A N 1
ATOM 647 C CA . GLY A 1 85 ? 16.889 -5.454 1.508 1.00 84.50 85 GLY A CA 1
ATOM 648 C C . GLY A 1 85 ? 15.811 -5.312 0.425 1.00 84.50 85 GLY A C 1
ATOM 649 O O . GLY A 1 85 ? 16.063 -5.670 -0.721 1.00 84.50 85 GLY A O 1
ATOM 650 N N . HIS A 1 86 ? 14.642 -4.739 0.729 1.00 89.81 86 HIS A N 1
ATOM 651 C CA . HIS A 1 86 ? 13.560 -4.517 -0.242 1.00 89.81 86 HIS A CA 1
ATOM 652 C C . HIS A 1 86 ? 13.575 -3.113 -0.858 1.00 89.81 86 HIS A C 1
ATOM 654 O O . HIS A 1 86 ? 12.634 -2.735 -1.563 1.00 89.81 86 HIS A O 1
ATOM 660 N N . GLN A 1 87 ? 14.649 -2.338 -0.666 1.00 84.75 87 GLN A N 1
ATOM 661 C CA . GLN A 1 87 ? 14.756 -1.005 -1.250 1.00 84.75 87 GLN A CA 1
ATOM 662 C C . GLN A 1 87 ? 14.547 -1.055 -2.776 1.00 84.75 87 GLN A C 1
ATOM 664 O O . GLN A 1 87 ? 15.197 -1.804 -3.519 1.00 84.75 87 GLN A O 1
ATOM 669 N N . GLY A 1 88 ? 13.591 -0.257 -3.254 1.00 85.44 88 GLY A N 1
ATOM 670 C CA . GLY A 1 88 ? 13.231 -0.162 -4.670 1.00 85.44 88 GLY A CA 1
ATOM 671 C C . GLY A 1 88 ? 12.415 -1.334 -5.232 1.00 85.44 88 GLY A C 1
ATOM 672 O O . GLY A 1 88 ? 12.264 -1.401 -6.452 1.00 85.44 88 GLY A O 1
ATOM 673 N N . VAL A 1 89 ? 11.930 -2.271 -4.405 1.00 91.38 89 VAL A N 1
ATOM 674 C CA . VAL A 1 89 ? 10.932 -3.269 -4.835 1.00 91.38 89 VAL A CA 1
ATOM 675 C C . VAL A 1 89 ? 9.610 -2.546 -5.127 1.00 91.38 89 VAL A C 1
ATOM 677 O O . VAL A 1 89 ? 9.257 -1.582 -4.449 1.00 91.38 89 VAL A O 1
ATOM 680 N N . GLY A 1 90 ? 8.894 -2.976 -6.165 1.00 92.12 90 GLY A N 1
ATOM 681 C CA . GLY A 1 90 ? 7.657 -2.349 -6.637 1.00 92.12 90 GLY A CA 1
ATOM 682 C C . GLY A 1 90 ? 6.732 -3.363 -7.310 1.00 92.12 90 GLY A C 1
ATOM 683 O O . GLY A 1 90 ? 6.956 -4.565 -7.196 1.00 92.12 90 GLY A O 1
ATOM 684 N N . GLY A 1 91 ? 5.718 -2.887 -8.038 1.00 92.06 91 GLY A N 1
ATOM 685 C CA . GLY A 1 91 ? 4.770 -3.750 -8.753 1.00 92.06 91 GLY A CA 1
ATOM 686 C C . GLY A 1 91 ? 3.599 -4.232 -7.894 1.00 92.06 91 GLY A C 1
ATOM 687 O O . GLY A 1 91 ? 2.752 -4.976 -8.386 1.00 92.06 91 GLY A O 1
ATOM 688 N N . PHE A 1 92 ? 3.521 -3.777 -6.640 1.00 95.12 92 PHE A N 1
ATOM 689 C CA . PHE A 1 92 ? 2.426 -4.060 -5.710 1.00 95.12 92 PHE A CA 1
ATOM 690 C C . PHE A 1 92 ? 1.072 -3.683 -6.320 1.00 95.12 92 PHE A C 1
ATOM 692 O O . PHE A 1 92 ? 0.146 -4.482 -6.315 1.00 95.12 92 PHE A O 1
ATOM 699 N N . GLU A 1 93 ? 0.995 -2.526 -6.973 1.00 93.88 93 GLU A N 1
ATOM 700 C CA . GLU A 1 93 ? -0.196 -2.015 -7.649 1.00 93.88 93 GLU A CA 1
ATOM 701 C C . GLU A 1 93 ? -0.707 -2.932 -8.774 1.00 93.88 93 GLU A C 1
ATOM 703 O O . GLU A 1 93 ? -1.911 -3.020 -9.021 1.00 93.88 93 GLU A O 1
ATOM 708 N N . VAL A 1 94 ? 0.196 -3.647 -9.453 1.00 95.50 94 VAL A N 1
ATOM 709 C CA . VAL A 1 94 ? -0.169 -4.595 -10.516 1.00 95.50 94 VAL A CA 1
ATOM 710 C C . VAL A 1 94 ? -0.741 -5.871 -9.904 1.00 95.50 94 VAL A C 1
ATOM 712 O O . VAL A 1 94 ? -1.748 -6.384 -10.393 1.00 95.50 94 VAL A O 1
ATOM 715 N N . ILE A 1 95 ? -0.142 -6.349 -8.808 1.00 96.81 95 ILE A N 1
ATOM 716 C CA . ILE A 1 95 ? -0.642 -7.499 -8.044 1.00 96.81 95 ILE A CA 1
ATOM 717 C C . ILE A 1 95 ? -2.014 -7.186 -7.440 1.00 96.81 95 ILE A C 1
ATOM 719 O O . ILE A 1 95 ? -2.931 -7.995 -7.558 1.00 96.81 95 ILE A O 1
ATOM 723 N N . GLU A 1 96 ? -2.196 -5.992 -6.875 1.00 93.56 96 GLU A N 1
ATOM 724 C CA . GLU A 1 96 ? -3.477 -5.519 -6.343 1.00 93.56 96 GLU A CA 1
ATOM 725 C C . GLU A 1 96 ? -4.559 -5.446 -7.425 1.00 93.56 96 GLU A C 1
ATOM 727 O O . GLU A 1 96 ? -5.679 -5.916 -7.213 1.00 93.56 96 GLU A O 1
ATOM 732 N N . LYS A 1 97 ? -4.229 -4.909 -8.609 1.00 94.75 97 LYS A N 1
ATOM 733 C CA . LYS A 1 97 ? -5.152 -4.868 -9.753 1.00 94.75 97 LYS A CA 1
ATOM 734 C C . LYS A 1 97 ? -5.545 -6.278 -10.199 1.00 94.75 97 LYS A C 1
ATOM 736 O O . LYS A 1 97 ? -6.734 -6.548 -10.365 1.00 94.75 97 LYS A O 1
ATOM 741 N N . ALA A 1 98 ? -4.577 -7.186 -10.334 1.00 94.88 98 ALA A N 1
ATOM 742 C CA . ALA A 1 98 ? -4.838 -8.579 -10.690 1.00 94.88 98 ALA A CA 1
ATOM 743 C C . ALA A 1 98 ? -5.715 -9.270 -9.639 1.00 94.88 98 ALA A C 1
ATOM 745 O O . ALA A 1 98 ? -6.695 -9.925 -9.990 1.00 94.88 98 ALA A O 1
ATOM 746 N N . LYS A 1 99 ? -5.428 -9.063 -8.350 1.00 94.94 99 LYS A N 1
ATOM 747 C CA . LYS A 1 99 ? -6.233 -9.589 -7.244 1.00 94.94 99 LYS A CA 1
ATOM 748 C C . LYS A 1 99 ? -7.663 -9.056 -7.285 1.00 94.94 99 LYS A C 1
ATOM 750 O O . LYS A 1 99 ? -8.592 -9.838 -7.137 1.00 94.94 99 LYS A O 1
ATOM 755 N N . ALA A 1 100 ? -7.867 -7.765 -7.528 1.00 92.50 100 ALA A N 1
ATOM 756 C CA . ALA A 1 100 ? -9.204 -7.177 -7.606 1.00 92.50 100 ALA A CA 1
ATOM 757 C C . ALA A 1 100 ? -10.044 -7.751 -8.765 1.00 92.50 100 ALA A C 1
ATOM 759 O O . ALA A 1 100 ? -11.240 -8.018 -8.598 1.00 92.50 100 ALA A O 1
ATOM 760 N N . GLU A 1 101 ? -9.430 -7.970 -9.931 1.00 94.75 101 GLU A N 1
ATOM 761 C CA . GLU A 1 101 ? -10.097 -8.607 -11.072 1.00 94.75 101 GLU A CA 1
ATOM 762 C C . GLU A 1 101 ? -10.409 -10.084 -10.788 1.00 94.75 101 GLU A C 1
ATOM 764 O O . GLU A 1 101 ? -11.532 -10.535 -11.028 1.00 94.75 101 GLU A O 1
ATOM 769 N N . LEU A 1 102 ? -9.468 -10.815 -10.184 1.00 91.94 102 LEU A N 1
ATOM 770 C CA . LEU A 1 102 ? -9.670 -12.202 -9.764 1.00 91.94 102 LEU A CA 1
ATOM 771 C C . LEU A 1 102 ? -10.772 -12.341 -8.716 1.00 91.94 102 LEU A C 1
ATOM 773 O O . LEU A 1 102 ? -11.615 -13.213 -8.854 1.00 91.94 102 LEU A O 1
ATOM 777 N N . GLU A 1 103 ? -10.840 -11.466 -7.714 1.00 91.38 103 GLU A N 1
ATOM 778 C CA . GLU A 1 103 ? -11.904 -11.497 -6.699 1.00 91.38 103 GLU A CA 1
ATOM 779 C C . GLU A 1 103 ? -13.293 -11.201 -7.283 1.00 91.38 103 GLU A C 1
ATOM 781 O O . GLU A 1 103 ? -14.309 -11.623 -6.728 1.00 91.38 103 GLU A O 1
ATOM 786 N N . THR A 1 104 ? -13.348 -10.502 -8.420 1.00 91.31 104 THR A N 1
ATOM 787 C CA . THR A 1 104 ? -14.594 -10.275 -9.161 1.00 91.31 104 THR A CA 1
ATOM 788 C C . THR A 1 104 ? -15.023 -11.526 -9.934 1.00 91.31 104 THR A C 1
ATOM 790 O O . THR A 1 104 ? -16.220 -11.798 -10.026 1.00 91.31 104 THR A O 1
ATOM 793 N N . ALA A 1 105 ? -14.069 -12.291 -10.474 1.00 90.06 105 ALA A N 1
ATOM 794 C CA . ALA A 1 105 ? -14.333 -13.514 -11.232 1.00 90.06 105 ALA A CA 1
ATOM 795 C C . ALA A 1 105 ? -14.549 -14.746 -10.331 1.00 90.06 105 ALA A C 1
ATOM 797 O O . ALA A 1 105 ? -15.479 -15.522 -10.541 1.00 90.06 105 ALA A O 1
ATOM 798 N N . CYS A 1 106 ? -13.702 -14.919 -9.320 1.00 90.06 106 CYS A N 1
ATOM 799 C CA . CYS A 1 106 ? -13.635 -16.073 -8.431 1.00 90.06 106 CYS A CA 1
ATOM 800 C C . CYS A 1 106 ? -13.219 -15.644 -7.014 1.00 90.06 106 CYS A C 1
ATOM 802 O O . CYS A 1 106 ? -12.055 -15.699 -6.607 1.00 90.06 106 CYS A O 1
ATOM 804 N N . ARG A 1 107 ? -14.218 -15.202 -6.248 1.00 89.00 107 ARG A N 1
ATOM 805 C CA . ARG A 1 107 ? -14.038 -14.642 -4.906 1.00 89.00 107 ARG A CA 1
ATOM 806 C C . ARG A 1 107 ? -13.365 -15.627 -3.950 1.00 89.00 107 ARG A C 1
ATOM 808 O O . ARG A 1 107 ? -13.873 -16.727 -3.744 1.00 89.00 107 ARG A O 1
ATOM 815 N N . GLY A 1 108 ? -12.271 -15.198 -3.327 1.00 83.25 108 GLY A N 1
ATOM 816 C CA . GLY A 1 108 ? -11.539 -15.966 -2.327 1.00 83.25 108 GLY A CA 1
ATOM 817 C C . GLY A 1 108 ? -10.917 -17.255 -2.861 1.00 83.25 108 GLY A C 1
ATOM 818 O O . GLY A 1 108 ? -10.688 -18.163 -2.084 1.00 83.25 108 GLY A O 1
ATOM 819 N N . VAL A 1 109 ? -10.666 -17.398 -4.163 1.00 89.69 109 VAL A N 1
ATOM 820 C CA . VAL A 1 109 ? -10.105 -18.657 -4.689 1.00 89.69 109 VAL A CA 1
ATOM 821 C C . VAL A 1 109 ? -8.587 -18.589 -4.827 1.00 89.69 109 VAL A C 1
ATOM 823 O O . VAL A 1 109 ? -7.889 -19.486 -4.364 1.00 89.69 109 VAL A O 1
ATOM 826 N N . VAL A 1 110 ? -8.071 -17.535 -5.462 1.00 93.25 110 VAL A N 1
ATOM 827 C CA . VAL A 1 110 ? -6.653 -17.430 -5.843 1.00 93.25 110 VAL A CA 1
ATOM 828 C C . VAL A 1 110 ? -5.861 -16.676 -4.775 1.00 93.25 110 VAL A C 1
ATOM 830 O O . VAL A 1 110 ? -6.232 -15.556 -4.414 1.00 93.25 110 VAL A O 1
ATOM 833 N N . SER A 1 111 ? -4.770 -17.259 -4.280 1.00 93.88 111 SER A N 1
ATOM 834 C CA . SER A 1 111 ? -3.887 -16.627 -3.288 1.00 93.88 111 SER A CA 1
ATOM 835 C C . SER A 1 111 ? -3.044 -15.498 -3.886 1.00 93.88 111 SER A C 1
ATOM 837 O O . SER A 1 111 ? -2.721 -15.502 -5.075 1.00 93.88 111 SER A O 1
ATOM 839 N N . CYS A 1 112 ? -2.667 -14.518 -3.068 1.00 95.06 112 CYS A N 1
ATOM 840 C CA . CYS A 1 112 ? -1.763 -13.446 -3.481 1.00 95.06 112 CYS A CA 1
ATOM 841 C C . CYS A 1 112 ? -0.364 -13.979 -3.835 1.00 95.06 112 CYS A C 1
ATOM 843 O O . CYS A 1 112 ? 0.225 -13.531 -4.820 1.00 95.06 112 CYS A O 1
ATOM 845 N N . ALA A 1 113 ? 0.125 -14.983 -3.103 1.00 95.31 113 ALA A N 1
ATOM 846 C CA . ALA A 1 113 ? 1.383 -15.671 -3.391 1.00 95.31 113 ALA A CA 1
ATOM 847 C C . ALA A 1 113 ? 1.413 -16.277 -4.810 1.00 95.31 113 ALA A C 1
ATOM 849 O O . ALA A 1 113 ? 2.391 -16.126 -5.546 1.00 95.31 113 ALA A O 1
ATOM 850 N N . ASP A 1 114 ? 0.322 -16.923 -5.242 1.00 96.31 114 ASP A N 1
ATOM 851 C CA . ASP A 1 114 ? 0.236 -17.453 -6.606 1.00 96.31 114 ASP A CA 1
ATOM 852 C C . ASP A 1 114 ? 0.122 -16.348 -7.660 1.00 96.31 114 ASP A C 1
ATOM 854 O O . ASP A 1 114 ? 0.670 -16.506 -8.750 1.00 96.31 114 ASP A O 1
ATOM 858 N N . ILE A 1 115 ? -0.528 -15.219 -7.357 1.00 97.62 115 ILE A N 1
ATOM 859 C CA . ILE A 1 115 ? -0.582 -14.072 -8.280 1.00 97.62 115 ILE A CA 1
ATOM 860 C C . ILE A 1 115 ? 0.824 -13.525 -8.533 1.00 97.62 115 ILE A C 1
ATOM 862 O O . ILE A 1 115 ? 1.160 -13.263 -9.686 1.00 97.62 115 ILE A O 1
ATOM 866 N N . VAL A 1 116 ? 1.665 -13.403 -7.500 1.00 97.75 116 VAL A N 1
ATOM 867 C CA . VAL A 1 116 ? 3.067 -12.968 -7.646 1.00 97.75 116 VAL A CA 1
ATOM 868 C C . VAL A 1 116 ? 3.857 -13.935 -8.534 1.00 97.75 116 VAL A C 1
ATOM 870 O O . VAL A 1 116 ? 4.535 -13.499 -9.467 1.00 97.75 116 VAL A O 1
ATOM 873 N N . ALA A 1 117 ? 3.726 -15.247 -8.312 1.00 97.44 117 ALA A N 1
ATOM 874 C CA . ALA A 1 117 ? 4.410 -16.261 -9.117 1.00 97.44 117 ALA A CA 1
ATOM 875 C C . ALA A 1 117 ? 3.941 -16.271 -10.589 1.00 97.44 117 ALA A C 1
ATOM 877 O O . ALA A 1 117 ? 4.756 -16.343 -11.514 1.00 97.44 117 ALA A O 1
ATOM 878 N N . LEU A 1 118 ? 2.629 -16.162 -10.824 1.00 98.00 118 LEU A N 1
ATOM 879 C CA . LEU A 1 118 ? 2.050 -16.061 -12.168 1.00 98.00 118 LEU A CA 1
ATOM 880 C C . LEU A 1 118 ? 2.480 -14.765 -12.869 1.00 98.00 118 LEU A C 1
ATOM 882 O O . LEU A 1 118 ? 2.821 -14.788 -14.053 1.00 98.00 118 LEU A O 1
ATOM 886 N N . ALA A 1 119 ? 2.539 -13.652 -12.135 1.00 98.06 119 ALA A N 1
ATOM 887 C CA . ALA A 1 119 ? 2.963 -12.369 -12.673 1.00 98.06 119 ALA A CA 1
ATOM 888 C C . ALA A 1 119 ? 4.432 -12.374 -13.115 1.00 98.06 119 ALA A C 1
ATOM 890 O O . ALA A 1 119 ? 4.754 -11.809 -14.162 1.00 98.06 119 ALA A O 1
ATOM 891 N N . ALA A 1 120 ? 5.314 -13.052 -12.375 1.00 97.81 120 ALA A N 1
ATOM 892 C CA . ALA A 1 120 ? 6.708 -13.245 -12.772 1.00 97.81 120 ALA A CA 1
ATOM 893 C C . ALA A 1 120 ? 6.830 -14.068 -14.068 1.00 97.81 120 ALA A C 1
ATOM 895 O O . ALA A 1 120 ? 7.537 -13.657 -14.991 1.00 97.81 120 ALA A O 1
ATOM 896 N N . ARG A 1 121 ? 6.082 -15.174 -14.188 1.00 97.44 121 ARG A N 1
ATOM 897 C CA . ARG A 1 121 ? 6.031 -15.988 -15.418 1.00 97.44 121 ARG A CA 1
ATOM 898 C C . ARG A 1 121 ? 5.598 -15.166 -16.624 1.00 97.44 121 ARG A C 1
ATOM 900 O O . ARG A 1 121 ? 6.236 -15.214 -17.676 1.00 97.44 121 ARG A O 1
ATOM 907 N N . ASP A 1 122 ? 4.501 -14.429 -16.480 1.00 97.94 122 ASP A N 1
ATOM 908 C CA . ASP A 1 122 ? 3.954 -13.637 -17.579 1.00 97.94 122 ASP A CA 1
ATOM 909 C C . ASP A 1 122 ? 4.891 -12.485 -17.956 1.00 97.94 122 ASP A C 1
ATOM 911 O O . ASP A 1 122 ? 5.033 -12.177 -19.138 1.00 97.94 122 ASP A O 1
ATOM 915 N N . SER A 1 123 ? 5.600 -11.916 -16.978 1.00 97.25 123 SER A N 1
ATOM 916 C CA . SER A 1 123 ? 6.626 -10.893 -17.195 1.00 97.25 123 SER A CA 1
ATOM 917 C C . SER A 1 123 ? 7.803 -11.402 -18.029 1.00 97.25 123 SER A C 1
ATOM 919 O O . SER A 1 123 ? 8.194 -10.732 -18.984 1.00 97.25 123 SER A O 1
ATOM 921 N N . ILE A 1 124 ? 8.323 -12.600 -17.735 1.00 96.75 124 ILE A N 1
ATOM 922 C CA . ILE A 1 124 ? 9.400 -13.232 -18.520 1.00 96.75 124 ILE A CA 1
ATOM 923 C C . ILE A 1 124 ? 8.942 -13.463 -19.962 1.00 96.75 124 ILE A C 1
ATOM 925 O O . ILE A 1 124 ? 9.635 -13.083 -20.905 1.00 96.75 124 ILE A O 1
ATOM 929 N N . ALA A 1 125 ? 7.744 -14.022 -20.148 1.00 96.56 125 ALA A N 1
ATOM 930 C CA . ALA A 1 125 ? 7.205 -14.288 -21.479 1.00 96.56 125 ALA A CA 1
ATOM 931 C C . ALA A 1 125 ? 6.971 -13.001 -22.295 1.00 96.56 125 ALA A C 1
ATOM 933 O O . ALA A 1 125 ? 7.165 -12.991 -23.510 1.00 96.56 125 ALA A O 1
ATOM 934 N N . LEU A 1 126 ? 6.551 -11.908 -21.648 1.00 95.81 126 LEU A N 1
ATOM 935 C CA . LEU A 1 126 ? 6.355 -10.607 -22.298 1.00 95.81 126 LEU A CA 1
ATOM 936 C C . LEU A 1 126 ? 7.673 -9.903 -22.639 1.00 95.81 126 LEU A C 1
ATOM 938 O O . LEU A 1 126 ? 7.702 -9.117 -23.582 1.00 95.81 126 LEU A O 1
ATOM 942 N N . ALA A 1 127 ? 8.751 -10.222 -21.926 1.00 95.31 127 ALA A N 1
ATOM 943 C CA . ALA A 1 127 ? 10.108 -9.784 -22.232 1.00 95.31 127 ALA A CA 1
ATOM 944 C C . ALA A 1 127 ? 10.819 -10.700 -23.252 1.00 95.31 127 ALA A C 1
ATOM 946 O O . ALA A 1 127 ? 12.042 -10.737 -23.298 1.00 95.31 127 ALA A O 1
ATOM 947 N N . ASN A 1 128 ? 10.077 -11.453 -24.075 1.00 94.38 128 ASN A N 1
ATOM 948 C CA . ASN A 1 128 ? 10.603 -12.417 -25.057 1.00 94.38 128 ASN A CA 1
ATOM 949 C C . ASN A 1 128 ? 11.416 -13.586 -24.463 1.00 94.38 128 ASN A C 1
ATOM 951 O O . ASN A 1 128 ? 12.162 -14.241 -25.188 1.00 94.38 128 ASN A O 1
ATOM 955 N N . GLY A 1 129 ? 11.258 -13.868 -23.170 1.00 94.31 129 GLY A N 1
ATOM 956 C CA . GLY A 1 129 ? 11.860 -15.025 -22.515 1.00 94.31 129 GLY A CA 1
ATOM 957 C C . GLY A 1 129 ? 11.065 -16.322 -22.710 1.00 94.31 129 GLY A C 1
ATOM 958 O O . GLY A 1 129 ? 10.056 -16.356 -23.425 1.00 94.31 129 GLY A O 1
ATOM 959 N N . PRO A 1 130 ? 11.486 -17.415 -22.049 1.00 93.69 130 PRO A N 1
ATOM 960 C CA . PRO A 1 130 ? 10.784 -18.688 -22.123 1.00 93.69 130 PRO A CA 1
ATOM 961 C C . PRO A 1 130 ? 9.377 -18.626 -21.531 1.00 93.69 130 PRO A C 1
ATOM 963 O O . PRO A 1 130 ? 9.153 -18.105 -20.439 1.00 93.69 130 PRO A O 1
ATOM 966 N N . ALA A 1 131 ? 8.432 -19.271 -22.213 1.00 91.81 131 ALA A N 1
ATOM 967 C CA . ALA A 1 131 ? 7.149 -19.623 -21.623 1.00 91.81 131 ALA A CA 1
ATOM 968 C C . ALA A 1 131 ? 7.286 -20.938 -20.844 1.00 91.81 131 ALA A C 1
ATOM 970 O O . ALA A 1 131 ? 7.815 -21.921 -21.360 1.00 91.81 131 ALA A O 1
ATOM 971 N N . TYR A 1 132 ? 6.770 -20.973 -19.618 1.00 95.31 132 TYR A N 1
ATOM 972 C CA . TYR A 1 132 ? 6.806 -22.159 -18.767 1.00 95.31 132 TYR A CA 1
ATOM 973 C C . TYR A 1 132 ? 5.540 -22.278 -17.921 1.00 95.31 132 TYR A C 1
ATOM 975 O O . TYR A 1 132 ? 4.776 -21.328 -17.772 1.00 95.31 132 TYR A O 1
ATOM 983 N N . GLN A 1 133 ? 5.298 -23.472 -17.386 1.00 93.75 133 GLN A N 1
ATOM 984 C CA . GLN A 1 133 ? 4.149 -23.743 -16.526 1.00 93.75 133 GLN A CA 1
ATOM 985 C C . GLN A 1 133 ? 4.530 -23.511 -15.062 1.00 93.75 133 GLN A C 1
ATOM 987 O O . GLN A 1 133 ? 5.576 -23.975 -14.613 1.00 93.75 133 GLN A O 1
ATOM 992 N N . VAL A 1 134 ? 3.676 -22.807 -14.316 1.00 95.12 134 VAL A N 1
ATOM 993 C CA . VAL A 1 134 ? 3.887 -22.515 -12.891 1.00 95.12 134 VAL A CA 1
ATOM 994 C C . VAL A 1 134 ? 3.004 -23.444 -12.057 1.00 95.12 134 VAL A C 1
ATOM 996 O O . VAL A 1 134 ? 1.781 -23.398 -12.198 1.00 95.12 134 VAL A O 1
ATOM 999 N N . PRO A 1 135 ? 3.582 -24.275 -11.174 1.00 93.50 135 PRO A N 1
ATOM 1000 C CA . PRO A 1 135 ? 2.811 -24.974 -10.153 1.00 93.50 135 PRO A CA 1
ATOM 1001 C C . PRO A 1 135 ? 2.163 -23.957 -9.205 1.00 93.50 135 PRO A C 1
ATOM 1003 O O . PRO A 1 135 ? 2.865 -23.119 -8.634 1.00 93.50 135 PRO A O 1
ATOM 1006 N N . THR A 1 136 ? 0.841 -24.019 -9.055 1.00 92.75 136 THR A N 1
ATOM 1007 C CA . THR A 1 136 ? 0.025 -23.142 -8.197 1.00 92.75 136 THR A CA 1
ATOM 1008 C C . THR A 1 136 ? -0.606 -23.940 -7.049 1.00 92.75 136 THR A C 1
ATOM 1010 O O . THR A 1 136 ? -0.518 -25.172 -7.018 1.00 92.75 136 THR A O 1
ATOM 1013 N N . GLY A 1 137 ? -1.190 -23.242 -6.075 1.00 89.44 137 GLY A N 1
ATOM 1014 C CA . GLY A 1 137 ? -1.722 -23.788 -4.824 1.00 89.44 137 GLY A CA 1
ATOM 1015 C C . GLY A 1 137 ? -1.020 -23.266 -3.562 1.00 89.44 137 GLY A C 1
ATOM 1016 O O . GLY A 1 137 ? -1.127 -23.901 -2.514 1.00 89.44 137 GLY A O 1
ATOM 1017 N N . ARG A 1 138 ? -0.271 -22.154 -3.647 1.00 91.81 138 ARG A N 1
ATOM 1018 C CA . ARG A 1 138 ? 0.368 -21.516 -2.479 1.00 91.81 138 ARG A CA 1
ATOM 1019 C C . ARG A 1 138 ? -0.699 -20.908 -1.576 1.00 91.81 138 ARG A C 1
ATOM 1021 O O . ARG A 1 138 ? -1.686 -20.375 -2.076 1.00 91.81 138 ARG A O 1
ATOM 1028 N N . THR A 1 139 ? -0.491 -20.923 -0.264 1.00 88.88 139 THR A N 1
ATOM 1029 C CA . THR A 1 139 ? -1.325 -20.164 0.681 1.00 88.88 139 THR A CA 1
ATOM 1030 C C . THR A 1 139 ? -0.615 -18.903 1.151 1.00 88.88 139 THR A C 1
ATOM 1032 O O . THR A 1 139 ? 0.595 -18.938 1.369 1.00 88.88 139 THR A O 1
ATOM 1035 N N . ASP A 1 140 ? -1.379 -17.836 1.378 1.00 90.75 140 ASP A N 1
ATOM 1036 C CA . ASP A 1 140 ? -0.828 -16.555 1.813 1.00 90.75 140 ASP A CA 1
ATOM 1037 C C . ASP A 1 140 ? -0.276 -16.609 3.251 1.00 90.75 140 ASP A C 1
ATOM 1039 O O . ASP A 1 140 ? -0.864 -17.209 4.158 1.00 90.75 140 ASP A O 1
ATOM 1043 N N . GLY A 1 141 ? 0.864 -15.957 3.460 1.00 86.81 141 GLY A N 1
ATOM 1044 C CA . GLY A 1 141 ? 1.497 -15.731 4.746 1.00 86.81 141 GLY A CA 1
ATOM 1045 C C . GLY A 1 141 ? 0.662 -14.818 5.641 1.00 86.81 141 GLY A C 1
ATOM 1046 O O . GLY A 1 141 ? -0.195 -14.062 5.189 1.00 86.81 141 GLY A O 1
ATOM 1047 N N . ARG A 1 142 ? 0.909 -14.886 6.953 1.00 84.31 142 ARG A N 1
ATOM 1048 C CA . ARG A 1 142 ? 0.202 -14.075 7.968 1.00 84.31 142 ARG A CA 1
ATOM 1049 C C . ARG A 1 142 ? 1.109 -13.118 8.733 1.00 84.31 142 ARG A C 1
ATOM 1051 O O . ARG A 1 142 ? 0.623 -12.296 9.503 1.00 84.31 142 ARG A O 1
ATOM 1058 N N . VAL A 1 143 ? 2.418 -13.254 8.560 1.00 84.00 143 VAL A N 1
ATOM 1059 C CA . VAL A 1 143 ? 3.429 -12.516 9.314 1.00 84.00 143 VAL A CA 1
ATOM 1060 C C . VAL A 1 143 ? 4.309 -11.799 8.309 1.00 84.00 143 VAL A C 1
ATOM 1062 O O . VAL A 1 143 ? 4.819 -12.425 7.391 1.00 84.00 143 VAL A O 1
ATOM 1065 N N . SER A 1 144 ? 4.473 -10.494 8.502 1.00 89.00 144 SER A N 1
ATOM 1066 C CA . SER A 1 144 ? 5.410 -9.657 7.758 1.00 89.00 144 SER A CA 1
ATOM 1067 C C . SER A 1 144 ? 6.194 -8.833 8.768 1.00 89.00 144 SER A C 1
ATOM 1069 O O . SER A 1 144 ? 5.597 -8.170 9.625 1.00 89.00 144 SER A O 1
ATOM 1071 N N . SER A 1 145 ? 7.520 -8.960 8.731 1.00 86.69 145 SER A N 1
ATOM 1072 C CA . SER A 1 145 ? 8.428 -8.340 9.698 1.00 86.69 145 SER A CA 1
ATOM 1073 C C . SER A 1 145 ? 9.754 -7.964 9.046 1.00 86.69 145 SER A C 1
ATOM 1075 O O . SER A 1 145 ? 10.391 -8.802 8.411 1.00 86.69 145 SER A O 1
ATOM 1077 N N . ILE A 1 146 ? 10.234 -6.744 9.304 1.00 89.06 146 ILE A N 1
ATOM 1078 C CA . ILE A 1 146 ? 11.563 -6.271 8.874 1.00 89.06 146 ILE A CA 1
ATOM 1079 C C . ILE A 1 146 ? 12.685 -7.232 9.287 1.00 89.06 146 ILE A C 1
ATOM 1081 O O . ILE A 1 146 ? 13.631 -7.440 8.529 1.00 89.06 146 ILE A O 1
ATOM 1085 N N . SER A 1 147 ? 12.599 -7.823 10.484 1.00 87.00 147 SER A N 1
ATOM 1086 C CA . SER A 1 147 ? 13.653 -8.701 11.008 1.00 87.00 147 SER A CA 1
ATOM 1087 C C . SER A 1 147 ? 13.872 -9.956 10.160 1.00 87.00 147 SER A C 1
ATOM 1089 O O . SER A 1 147 ? 14.987 -10.469 10.119 1.00 87.00 147 SER A O 1
ATOM 1091 N N . LEU A 1 148 ? 12.834 -10.431 9.469 1.00 83.62 148 LEU A N 1
ATOM 1092 C CA . LEU A 1 148 ? 12.888 -11.634 8.637 1.00 83.62 148 LEU A CA 1
ATOM 1093 C C . LEU A 1 148 ? 13.598 -11.363 7.301 1.00 83.62 148 LEU A C 1
ATOM 1095 O O . LEU A 1 148 ? 14.232 -12.255 6.742 1.00 83.62 148 LEU A O 1
ATOM 1099 N N . ALA A 1 149 ? 13.586 -10.109 6.844 1.00 83.44 149 ALA A N 1
ATOM 1100 C CA . ALA A 1 149 ? 14.254 -9.658 5.625 1.00 83.44 149 ALA A CA 1
ATOM 1101 C C . ALA A 1 149 ? 15.720 -9.235 5.815 1.00 83.44 149 ALA A C 1
ATOM 1103 O O . ALA A 1 149 ? 16.385 -8.831 4.859 1.00 83.44 149 ALA A O 1
ATOM 1104 N N . ALA A 1 150 ? 16.262 -9.333 7.032 1.00 79.38 150 ALA A N 1
ATOM 1105 C CA . ALA A 1 150 ? 17.643 -8.943 7.318 1.00 79.38 150 ALA A CA 1
ATOM 1106 C C . ALA A 1 150 ? 18.689 -9.811 6.588 1.00 79.38 150 ALA A C 1
ATOM 1108 O O . ALA A 1 150 ? 19.821 -9.374 6.386 1.00 79.38 150 ALA A O 1
ATOM 1109 N N . GLU A 1 151 ? 18.329 -11.033 6.182 1.00 80.56 151 GLU A N 1
ATOM 1110 C CA . GLU A 1 151 ? 19.250 -11.979 5.539 1.00 80.56 151 GLU A CA 1
ATOM 1111 C C . GLU A 1 151 ? 19.263 -11.929 4.000 1.00 80.56 151 GLU A C 1
ATOM 1113 O O . GLU A 1 151 ? 19.909 -12.772 3.365 1.00 80.56 151 GLU A O 1
ATOM 1118 N N . MET A 1 152 ? 18.586 -10.953 3.389 1.00 91.00 152 MET A N 1
ATOM 1119 C CA . MET A 1 152 ? 18.529 -10.805 1.932 1.00 91.00 152 MET A CA 1
ATOM 1120 C C . MET A 1 152 ? 19.927 -10.662 1.299 1.00 91.00 152 MET A C 1
ATOM 1122 O O . MET A 1 152 ? 20.818 -10.058 1.907 1.00 91.00 152 MET A O 1
ATOM 1126 N N . PRO A 1 153 ? 20.164 -11.217 0.093 1.00 92.69 153 PRO A N 1
ATOM 1127 C CA . PRO A 1 153 ? 21.379 -10.942 -0.672 1.00 92.69 153 PRO A CA 1
ATOM 1128 C C . PRO A 1 153 ? 21.546 -9.442 -0.938 1.00 92.69 153 PRO A C 1
ATOM 1130 O O . PRO A 1 153 ? 20.599 -8.778 -1.358 1.00 92.69 153 PRO A O 1
ATOM 1133 N N . ASP A 1 154 ? 22.745 -8.922 -0.688 1.00 91.38 154 ASP A N 1
ATOM 1134 C CA . ASP A 1 154 ? 23.104 -7.521 -0.911 1.00 91.38 154 ASP A CA 1
ATOM 1135 C C . ASP A 1 154 ? 24.025 -7.385 -2.129 1.00 91.38 154 ASP A C 1
ATOM 1137 O O . ASP A 1 154 ? 24.806 -8.284 -2.448 1.00 91.38 154 ASP A O 1
ATOM 1141 N N . VAL A 1 155 ? 23.973 -6.232 -2.798 1.00 91.44 155 VAL A N 1
ATOM 1142 C CA . VAL A 1 155 ? 24.812 -5.949 -3.974 1.00 91.44 155 VAL A CA 1
ATOM 1143 C C . VAL A 1 155 ? 26.311 -5.983 -3.665 1.00 91.44 155 VAL A C 1
ATOM 1145 O O . VAL A 1 155 ? 27.100 -6.211 -4.575 1.00 91.44 155 VAL A O 1
ATOM 1148 N N . SER A 1 156 ? 26.701 -5.757 -2.407 1.00 89.50 156 SER A N 1
ATOM 1149 C CA . SER A 1 156 ? 28.089 -5.749 -1.934 1.00 89.50 156 SER A CA 1
ATOM 1150 C C . SER A 1 156 ? 28.534 -7.055 -1.264 1.00 89.50 156 SER A C 1
ATOM 1152 O O . SER A 1 156 ? 29.666 -7.135 -0.775 1.00 89.50 156 SER A O 1
ATOM 1154 N N . ASP A 1 157 ? 27.676 -8.082 -1.243 1.00 92.06 157 ASP A N 1
ATOM 1155 C CA . ASP A 1 157 ? 28.040 -9.402 -0.733 1.00 92.06 157 ASP A CA 1
ATOM 1156 C C . ASP A 1 157 ? 29.169 -10.028 -1.566 1.00 92.06 157 ASP A C 1
ATOM 1158 O O . ASP A 1 157 ? 29.220 -9.953 -2.796 1.00 92.06 157 ASP A O 1
ATOM 1162 N N . THR A 1 158 ? 30.070 -10.727 -0.882 1.00 93.00 158 THR A N 1
ATOM 1163 C CA . THR A 1 158 ? 31.079 -11.567 -1.535 1.00 93.00 158 THR A CA 1
ATOM 1164 C C . THR A 1 158 ? 30.434 -12.793 -2.184 1.00 93.00 158 THR A C 1
ATOM 1166 O O . THR A 1 158 ? 29.401 -13.287 -1.728 1.00 93.00 158 THR A O 1
ATOM 1169 N N . ILE A 1 159 ? 31.093 -13.376 -3.191 1.00 94.81 159 ILE A N 1
ATOM 1170 C CA . ILE A 1 159 ? 30.589 -14.585 -3.864 1.00 94.81 159 ILE A CA 1
ATOM 1171 C C . ILE A 1 159 ? 30.330 -15.749 -2.891 1.00 94.81 159 ILE A C 1
ATOM 1173 O O . ILE A 1 159 ? 29.357 -16.484 -3.038 1.00 94.81 159 ILE A O 1
ATOM 1177 N N . GLN A 1 160 ? 31.142 -15.876 -1.837 1.00 95.75 160 GLN A N 1
ATOM 1178 C CA . GLN A 1 160 ? 30.963 -16.901 -0.805 1.00 95.75 160 GLN A CA 1
ATOM 1179 C C . GLN A 1 160 ? 29.719 -16.644 0.059 1.00 95.75 160 GLN A C 1
ATOM 1181 O O . GLN A 1 160 ? 29.010 -17.586 0.413 1.00 95.75 160 GLN A O 1
ATOM 1186 N N . GLN A 1 161 ? 29.409 -15.379 0.362 1.00 95.31 161 GLN A N 1
ATOM 1187 C CA . GLN A 1 161 ? 28.174 -15.010 1.063 1.00 95.31 161 GLN A CA 1
ATOM 1188 C C . GLN A 1 161 ? 26.941 -15.273 0.194 1.00 95.31 161 GLN A C 1
ATOM 1190 O O . GLN A 1 161 ? 25.968 -15.836 0.696 1.00 95.31 161 GLN A O 1
ATOM 1195 N N . LEU A 1 162 ? 26.993 -14.943 -1.102 1.00 95.75 162 LEU A N 1
ATOM 1196 C CA . LEU A 1 162 ? 25.910 -15.236 -2.046 1.00 95.75 162 LEU A CA 1
ATOM 1197 C C . LEU A 1 162 ? 25.647 -16.747 -2.137 1.00 95.75 162 LEU A C 1
ATOM 1199 O O . LEU A 1 162 ? 24.510 -17.181 -1.943 1.00 95.75 162 LEU A O 1
ATOM 1203 N N . LYS A 1 163 ? 26.699 -17.560 -2.318 1.00 95.94 163 LYS A N 1
ATOM 1204 C CA . LYS A 1 163 ? 26.606 -19.031 -2.301 1.00 95.94 163 LYS A CA 1
ATOM 1205 C C . LYS A 1 163 ? 25.971 -19.548 -1.008 1.00 95.94 163 LYS A C 1
ATOM 1207 O O . LYS A 1 163 ? 25.040 -20.347 -1.062 1.00 95.94 163 LYS A O 1
ATOM 1212 N N . ALA A 1 164 ? 26.419 -19.062 0.151 1.00 95.94 164 ALA A N 1
ATOM 1213 C CA . ALA A 1 164 ? 25.875 -19.477 1.443 1.00 95.94 164 ALA A CA 1
ATOM 1214 C C . ALA A 1 164 ? 24.390 -19.102 1.608 1.00 95.94 164 ALA A C 1
ATOM 1216 O O . ALA A 1 164 ? 23.597 -19.917 2.081 1.00 95.94 164 ALA A O 1
ATOM 1217 N N . LYS A 1 165 ? 23.989 -17.890 1.200 1.00 94.81 165 LYS A N 1
ATOM 1218 C CA . LYS A 1 165 ? 22.591 -17.433 1.263 1.00 94.81 165 LYS A CA 1
ATOM 1219 C C . LYS A 1 165 ? 21.675 -18.284 0.378 1.00 94.81 165 LYS A C 1
ATOM 1221 O O . LYS A 1 165 ? 20.636 -18.728 0.859 1.00 94.81 165 LYS A O 1
ATOM 1226 N N . PHE A 1 166 ? 22.080 -18.575 -0.858 1.00 95.69 166 PHE A N 1
ATOM 1227 C CA . PHE A 1 166 ? 21.309 -19.421 -1.778 1.00 95.69 166 PHE A CA 1
ATOM 1228 C C . PHE A 1 166 ? 21.235 -20.874 -1.295 1.00 95.69 166 PHE A C 1
ATOM 1230 O O . PHE A 1 166 ? 20.155 -21.468 -1.282 1.00 95.69 166 PHE A O 1
ATOM 1237 N N . LEU A 1 167 ? 22.343 -21.419 -0.785 1.00 95.19 167 LEU A N 1
ATOM 1238 C CA . LEU A 1 167 ? 22.384 -22.782 -0.258 1.00 95.19 167 LEU A CA 1
ATOM 1239 C C . LEU A 1 167 ? 21.445 -22.970 0.942 1.00 95.19 167 LEU A C 1
ATOM 1241 O O . LEU A 1 167 ? 20.766 -23.992 1.030 1.00 95.19 167 LEU A O 1
ATOM 1245 N N . ARG A 1 168 ? 21.331 -21.969 1.829 1.00 92.94 168 ARG A N 1
ATOM 1246 C CA . ARG A 1 168 ? 20.368 -21.986 2.950 1.00 92.94 168 ARG A CA 1
ATOM 1247 C C . ARG A 1 168 ? 18.909 -22.063 2.494 1.00 92.94 168 ARG A C 1
ATOM 1249 O O . ARG A 1 168 ? 18.070 -22.540 3.251 1.00 92.94 168 ARG A O 1
ATOM 1256 N N . LYS A 1 169 ? 18.609 -21.634 1.266 1.00 92.69 169 LYS A N 1
ATOM 1257 C CA . LYS A 1 169 ? 17.286 -21.750 0.638 1.00 92.69 169 LYS A CA 1
ATOM 1258 C C . LYS A 1 169 ? 17.129 -23.012 -0.222 1.00 92.69 169 LYS A C 1
ATOM 1260 O O . LYS A 1 169 ? 16.110 -23.175 -0.881 1.00 92.69 169 LYS A O 1
ATOM 1265 N N . GLY A 1 170 ? 18.113 -23.916 -0.218 1.00 93.12 170 GLY A N 1
ATOM 1266 C CA . GLY A 1 170 ? 18.099 -25.139 -1.027 1.00 93.12 170 GLY A CA 1
ATOM 1267 C C . GLY A 1 170 ? 18.445 -24.920 -2.506 1.00 93.12 170 GLY A C 1
ATOM 1268 O O . GLY A 1 170 ? 18.208 -25.801 -3.338 1.00 93.12 170 GLY A O 1
ATOM 1269 N N . LEU A 1 171 ? 19.009 -23.758 -2.846 1.00 96.38 171 LEU A N 1
ATOM 1270 C CA . LEU A 1 171 ? 19.435 -23.406 -4.198 1.00 96.38 171 LEU A CA 1
ATOM 1271 C C . LEU A 1 171 ? 20.934 -23.687 -4.379 1.00 96.38 171 LEU A C 1
ATOM 1273 O O . LEU A 1 171 ? 21.748 -23.456 -3.488 1.00 96.38 171 LEU A O 1
ATOM 1277 N N . THR A 1 172 ? 21.293 -24.227 -5.538 1.00 96.38 172 THR A N 1
ATOM 1278 C CA . THR A 1 172 ? 22.669 -24.586 -5.905 1.00 96.38 172 THR A CA 1
ATOM 1279 C C . THR A 1 172 ? 23.441 -23.386 -6.454 1.00 96.38 172 THR A C 1
ATOM 1281 O O . THR A 1 172 ? 22.876 -22.334 -6.741 1.00 96.38 172 THR A O 1
ATOM 1284 N N . GLU A 1 173 ? 24.745 -23.549 -6.674 1.00 95.81 173 GLU A N 1
ATOM 1285 C CA . GLU A 1 173 ? 25.566 -22.531 -7.344 1.00 95.81 173 GLU A CA 1
ATOM 1286 C C . GLU A 1 173 ? 25.110 -22.274 -8.794 1.00 95.81 173 GLU A C 1
ATOM 128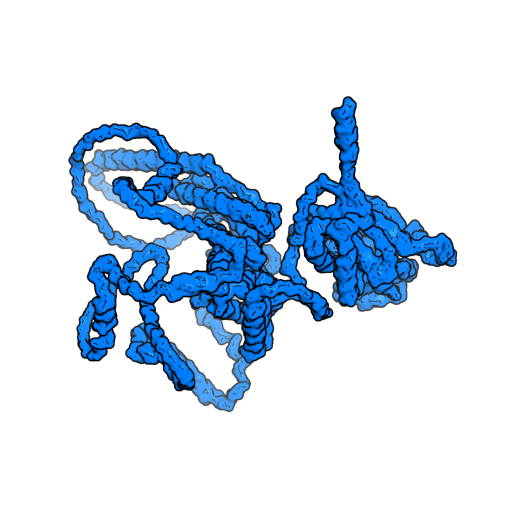8 O O . GLU A 1 173 ? 25.194 -21.145 -9.273 1.00 95.81 173 GLU A O 1
ATOM 1293 N N . LYS A 1 174 ? 24.559 -23.296 -9.472 1.00 95.94 174 LYS A N 1
ATOM 1294 C CA . LYS A 1 174 ? 23.918 -23.149 -10.790 1.00 95.94 174 LYS A CA 1
ATOM 1295 C C . LYS A 1 174 ? 22.664 -22.278 -10.694 1.00 95.94 174 LYS A C 1
ATOM 1297 O O . LYS A 1 174 ? 22.500 -21.373 -11.507 1.00 95.94 174 LYS A O 1
ATOM 1302 N N . ASP A 1 175 ? 21.838 -22.504 -9.671 1.00 97.69 175 ASP A N 1
ATOM 1303 C CA . ASP A 1 175 ? 20.640 -21.696 -9.415 1.00 97.69 175 ASP A CA 1
ATOM 1304 C C . ASP A 1 175 ? 20.998 -20.237 -9.099 1.00 97.69 175 ASP A C 1
ATOM 1306 O O . ASP A 1 175 ? 20.323 -19.334 -9.580 1.00 97.69 175 ASP A O 1
ATOM 1310 N N . LEU A 1 176 ? 22.082 -19.991 -8.350 1.00 97.25 176 LEU A N 1
ATOM 1311 C CA . LEU A 1 176 ? 22.606 -18.641 -8.113 1.00 97.25 176 LEU A CA 1
ATOM 1312 C C . LEU A 1 176 ? 22.930 -17.930 -9.434 1.00 97.25 176 LEU A C 1
ATOM 1314 O O . LEU A 1 176 ? 22.419 -16.842 -9.678 1.00 97.25 176 LEU A O 1
ATOM 1318 N N . VAL A 1 177 ? 23.730 -18.553 -10.305 1.00 97.38 177 VAL A N 1
ATOM 1319 C CA . VAL A 1 177 ? 24.123 -17.953 -11.593 1.00 97.38 177 VAL A CA 1
ATOM 1320 C C . VAL A 1 177 ? 22.906 -17.680 -12.481 1.00 97.38 177 VAL A C 1
ATOM 1322 O O . VAL A 1 177 ? 22.802 -16.607 -13.073 1.00 97.38 177 VAL A O 1
ATOM 1325 N N . LEU A 1 178 ? 21.976 -18.632 -12.569 1.00 97.25 178 LEU A N 1
ATOM 1326 C CA . LEU A 1 178 ? 20.789 -18.511 -13.413 1.00 97.25 178 LEU A CA 1
ATOM 1327 C C . LEU A 1 178 ? 19.798 -17.479 -12.887 1.00 97.25 178 LEU A C 1
ATOM 1329 O O . LEU A 1 178 ? 19.342 -16.646 -13.658 1.00 97.25 178 LEU A O 1
ATOM 1333 N N . LEU A 1 179 ? 19.488 -17.475 -11.591 1.00 97.31 179 LEU A N 1
ATOM 1334 C CA . LEU A 1 179 ? 18.555 -16.500 -11.024 1.00 97.31 179 LEU A CA 1
ATOM 1335 C C . LEU A 1 179 ? 19.137 -15.081 -11.049 1.00 97.31 179 LEU A C 1
ATOM 1337 O O . LEU A 1 179 ? 18.392 -14.139 -11.304 1.00 97.31 179 LEU A O 1
ATOM 1341 N N . SER A 1 180 ? 20.457 -14.917 -10.899 1.00 96.50 180 SER A N 1
ATOM 1342 C CA . SER A 1 180 ? 21.129 -13.634 -11.153 1.00 96.50 180 SER A CA 1
ATOM 1343 C C . SER A 1 180 ? 21.013 -13.182 -12.611 1.00 96.50 180 SER A C 1
ATOM 1345 O O . SER A 1 180 ? 20.986 -11.984 -12.876 1.00 96.50 180 SER A O 1
ATOM 1347 N N . ALA A 1 181 ? 20.866 -14.104 -13.568 1.00 95.25 181 ALA A N 1
ATOM 1348 C CA . ALA A 1 181 ? 20.646 -13.753 -14.969 1.00 95.25 181 ALA A CA 1
ATOM 1349 C C . ALA A 1 181 ? 19.307 -13.039 -15.209 1.00 95.25 181 ALA A C 1
ATOM 1351 O O . ALA A 1 181 ? 19.150 -12.406 -16.247 1.00 95.25 181 ALA A O 1
ATOM 1352 N N . ALA A 1 182 ? 18.372 -13.049 -14.248 1.00 96.06 182 ALA A N 1
ATOM 1353 C CA . ALA A 1 182 ? 17.167 -12.219 -14.302 1.00 96.06 182 ALA A CA 1
ATOM 1354 C C . ALA A 1 182 ? 17.480 -10.717 -14.459 1.00 96.06 182 ALA A C 1
ATOM 1356 O O . ALA A 1 182 ? 16.642 -9.962 -14.950 1.00 96.06 182 ALA A O 1
ATOM 1357 N N . HIS A 1 183 ? 18.699 -10.293 -14.105 1.00 95.69 183 HIS A N 1
ATOM 1358 C CA . HIS A 1 183 ? 19.235 -8.958 -14.362 1.00 95.69 183 HIS A CA 1
ATOM 1359 C C . HIS A 1 183 ? 19.452 -8.631 -15.854 1.00 95.69 183 HIS A C 1
ATOM 1361 O O . HIS A 1 183 ? 19.827 -7.503 -16.167 1.00 95.69 183 HIS A O 1
ATOM 1367 N N . THR A 1 184 ? 19.186 -9.564 -16.778 1.00 95.94 184 THR A N 1
ATOM 1368 C CA . THR A 1 184 ? 19.123 -9.291 -18.227 1.00 95.94 184 THR A CA 1
ATOM 1369 C C . THR A 1 184 ? 18.042 -8.265 -18.593 1.00 95.94 184 THR A C 1
ATOM 1371 O O . THR A 1 184 ? 18.188 -7.507 -19.544 1.00 95.94 184 THR A O 1
ATOM 1374 N N . ILE A 1 185 ? 16.983 -8.150 -17.782 1.00 95.06 185 ILE A N 1
ATOM 1375 C CA . ILE A 1 185 ? 15.949 -7.126 -17.952 1.00 95.06 185 ILE A CA 1
ATOM 1376 C C . ILE A 1 185 ? 15.906 -6.152 -16.777 1.00 95.06 185 ILE A C 1
ATOM 1378 O O . ILE A 1 185 ? 16.139 -6.500 -15.619 1.00 95.06 185 ILE A O 1
ATOM 1382 N N . GLY A 1 186 ? 15.514 -4.915 -17.080 1.00 93.06 186 GLY A N 1
ATOM 1383 C CA . GLY A 1 186 ? 15.218 -3.892 -16.083 1.00 93.06 186 GLY A CA 1
ATOM 1384 C C . GLY A 1 186 ? 16.352 -2.912 -15.805 1.00 93.06 186 GLY A C 1
ATOM 1385 O O . GLY A 1 186 ? 17.313 -2.773 -16.564 1.00 93.06 186 GLY A O 1
ATOM 1386 N N . THR A 1 187 ? 16.190 -2.163 -14.714 1.00 93.38 187 THR A N 1
ATOM 1387 C CA . THR A 1 187 ? 17.068 -1.045 -14.362 1.00 93.38 187 THR A CA 1
ATOM 1388 C C . THR A 1 187 ? 17.450 -1.046 -12.888 1.00 93.38 187 THR A C 1
ATOM 1390 O O . THR A 1 187 ? 16.655 -1.410 -12.021 1.00 93.38 187 THR A O 1
ATOM 1393 N N . THR A 1 188 ? 18.647 -0.545 -12.600 1.00 92.75 188 THR A N 1
ATOM 1394 C CA . THR A 1 188 ? 19.153 -0.275 -11.254 1.00 92.75 188 THR A CA 1
ATOM 1395 C C . THR A 1 188 ? 19.385 1.221 -11.041 1.00 92.75 188 THR A C 1
ATOM 1397 O O . THR A 1 188 ? 19.581 1.975 -11.994 1.00 92.75 188 THR A O 1
ATOM 1400 N N . ALA A 1 189 ? 19.325 1.673 -9.790 1.00 92.50 189 ALA A N 1
ATOM 1401 C CA . ALA A 1 189 ? 19.592 3.061 -9.421 1.00 92.50 189 ALA A CA 1
ATOM 1402 C C . ALA A 1 189 ? 21.088 3.289 -9.150 1.00 92.50 189 ALA A C 1
ATOM 1404 O O . ALA A 1 189 ? 21.766 2.397 -8.631 1.00 92.50 189 ALA A O 1
ATOM 1405 N N . CYS A 1 190 ? 21.589 4.502 -9.414 1.00 92.69 190 CYS A N 1
ATOM 1406 C CA . CYS A 1 190 ? 22.968 4.897 -9.090 1.00 92.69 190 CYS A CA 1
ATOM 1407 C C . CYS A 1 190 ? 23.346 4.620 -7.623 1.00 92.69 190 CYS A C 1
ATOM 1409 O O . CYS A 1 190 ? 24.494 4.284 -7.337 1.00 92.69 190 CYS A O 1
ATOM 1411 N N . PHE A 1 191 ? 22.375 4.685 -6.704 1.00 90.12 191 PHE A N 1
ATOM 1412 C CA . PHE A 1 191 ? 22.538 4.329 -5.292 1.00 90.12 191 PHE A CA 1
ATOM 1413 C C . PHE A 1 191 ? 23.300 3.008 -5.063 1.00 90.12 191 PHE A C 1
ATOM 1415 O O . PHE A 1 191 ? 24.194 2.958 -4.220 1.00 90.12 191 PHE A O 1
ATOM 1422 N N . PHE A 1 192 ? 23.010 1.960 -5.843 1.00 89.88 192 PHE A N 1
ATOM 1423 C CA . PHE A 1 192 ? 23.610 0.631 -5.658 1.00 89.88 192 PHE A CA 1
ATOM 1424 C C . PHE A 1 192 ? 25.026 0.492 -6.238 1.00 89.88 192 PHE A C 1
ATOM 1426 O O . PHE A 1 192 ? 25.703 -0.494 -5.962 1.00 89.88 192 PHE A O 1
ATOM 1433 N N . MET A 1 193 ? 25.503 1.464 -7.023 1.00 88.88 193 MET A N 1
ATOM 1434 C CA . MET A 1 193 ? 26.822 1.405 -7.669 1.00 88.88 193 MET A CA 1
ATOM 1435 C C . MET A 1 193 ? 27.834 2.407 -7.114 1.00 88.88 193 MET A C 1
ATOM 1437 O O . MET A 1 193 ? 29.021 2.290 -7.413 1.00 88.88 193 MET A O 1
ATOM 1441 N N . THR A 1 194 ? 27.418 3.358 -6.272 1.00 88.06 194 THR A N 1
ATOM 1442 C CA . THR A 1 194 ? 28.310 4.387 -5.710 1.00 88.06 194 THR A CA 1
ATOM 1443 C C . THR A 1 194 ? 29.531 3.780 -5.014 1.00 88.06 194 THR A C 1
ATOM 1445 O O . THR A 1 194 ? 30.657 4.235 -5.226 1.00 88.06 194 THR A O 1
ATOM 1448 N N . ARG A 1 195 ? 29.331 2.707 -4.231 1.00 89.19 195 ARG A N 1
ATOM 1449 C CA . ARG A 1 195 ? 30.425 1.972 -3.575 1.00 89.19 195 ARG A CA 1
ATOM 1450 C C . ARG A 1 195 ? 31.405 1.408 -4.602 1.00 89.19 195 ARG A C 1
ATOM 1452 O O . ARG A 1 195 ? 32.600 1.645 -4.487 1.00 89.19 195 ARG A O 1
ATOM 1459 N N . ARG A 1 196 ? 30.895 0.732 -5.631 1.00 91.88 196 ARG A N 1
ATOM 1460 C CA . ARG A 1 196 ? 31.694 0.106 -6.689 1.00 91.88 196 ARG A CA 1
ATOM 1461 C C . ARG A 1 196 ? 32.443 1.124 -7.562 1.00 91.88 196 ARG A C 1
ATOM 1463 O O . ARG A 1 196 ? 33.562 0.865 -7.994 1.00 91.88 196 ARG A O 1
ATOM 1470 N N . LEU A 1 197 ? 31.854 2.294 -7.815 1.00 92.31 197 LEU A N 1
ATOM 1471 C CA . LEU A 1 197 ? 32.444 3.327 -8.674 1.00 92.31 197 LEU A CA 1
ATOM 1472 C C . LEU A 1 197 ? 33.480 4.207 -7.972 1.00 92.31 197 LEU A C 1
ATOM 1474 O O . LEU A 1 197 ? 34.416 4.662 -8.637 1.00 92.31 197 LEU A O 1
ATOM 1478 N N . TYR A 1 198 ? 33.323 4.473 -6.673 1.00 91.12 198 TYR A N 1
ATOM 1479 C CA . TYR A 1 198 ? 34.125 5.485 -5.974 1.00 91.12 198 TYR A CA 1
ATOM 1480 C C . TYR A 1 198 ? 34.812 4.992 -4.699 1.00 91.12 198 TYR A C 1
ATOM 1482 O O . TYR A 1 198 ? 35.892 5.482 -4.388 1.00 91.12 198 TYR A O 1
ATOM 1490 N N . ASN A 1 199 ? 34.224 4.031 -3.981 1.00 88.62 199 ASN A N 1
ATOM 1491 C CA . ASN A 1 199 ? 34.668 3.608 -2.649 1.00 88.62 199 ASN A CA 1
ATOM 1492 C C . ASN A 1 199 ? 34.917 2.088 -2.583 1.00 88.62 199 ASN A C 1
ATOM 1494 O O . ASN A 1 199 ? 34.498 1.419 -1.635 1.00 88.62 199 ASN A O 1
ATOM 1498 N N . PHE A 1 200 ? 35.568 1.525 -3.604 1.00 87.69 200 PHE A N 1
ATOM 1499 C CA . PHE A 1 200 ? 35.824 0.091 -3.685 1.00 87.69 200 PHE A CA 1
ATOM 1500 C C . PHE A 1 200 ? 36.990 -0.329 -2.777 1.00 87.69 200 PHE A C 1
ATOM 1502 O O . PHE A 1 200 ? 38.096 0.216 -2.851 1.00 87.69 200 PHE A O 1
ATOM 1509 N N . PHE A 1 201 ? 36.758 -1.327 -1.921 1.00 79.81 201 PHE A N 1
ATOM 1510 C CA . PHE A 1 201 ? 37.774 -1.894 -1.027 1.00 79.81 201 PHE A CA 1
ATOM 1511 C C . PHE A 1 201 ? 38.539 -3.038 -1.710 1.00 79.81 201 PHE A C 1
ATOM 1513 O O . PHE A 1 201 ? 37.910 -3.839 -2.397 1.00 79.81 201 PHE A O 1
ATOM 1520 N N . PRO A 1 202 ? 39.867 -3.179 -1.498 1.00 62.84 202 PRO A N 1
ATOM 1521 C CA . PRO A 1 202 ? 40.721 -2.473 -0.530 1.00 62.84 202 PRO A CA 1
ATOM 1522 C C . PRO A 1 202 ? 41.463 -1.224 -1.073 1.00 62.84 202 PRO A C 1
ATOM 1524 O O . PRO A 1 202 ? 42.397 -0.755 -0.430 1.00 62.84 202 PRO A O 1
ATOM 1527 N N . GLY A 1 203 ? 41.085 -0.681 -2.238 1.00 67.44 203 GLY A N 1
ATOM 1528 C CA . GLY A 1 203 ? 41.873 0.335 -2.964 1.00 67.44 203 GLY A CA 1
ATOM 1529 C C . GLY A 1 203 ? 41.404 1.797 -2.880 1.00 67.44 203 GLY A C 1
ATOM 1530 O O . GLY A 1 203 ? 42.141 2.674 -3.319 1.00 67.44 203 GLY A O 1
ATOM 1531 N N . GLY A 1 204 ? 40.209 2.082 -2.347 1.00 74.50 204 GLY A N 1
ATOM 1532 C CA . GLY A 1 204 ? 39.693 3.453 -2.191 1.00 74.50 204 GLY A CA 1
ATOM 1533 C C . GLY A 1 204 ? 39.363 4.169 -3.510 1.00 74.50 204 GLY A C 1
ATOM 1534 O O . GLY A 1 204 ? 39.494 5.388 -3.591 1.00 74.50 204 GLY A O 1
ATOM 1535 N N . GLY A 1 205 ? 38.973 3.421 -4.548 1.00 86.31 205 GLY A N 1
ATOM 1536 C CA . GLY A 1 205 ? 38.693 3.951 -5.885 1.00 86.31 205 GLY A CA 1
ATOM 1537 C C . GLY A 1 205 ? 37.599 3.173 -6.615 1.00 86.31 205 GLY A C 1
ATOM 1538 O O . GLY A 1 205 ? 36.691 2.632 -5.990 1.00 86.31 205 GLY A O 1
ATOM 1539 N N . SER A 1 206 ? 37.671 3.122 -7.945 1.00 91.44 206 SER A N 1
ATOM 1540 C CA . SER A 1 206 ? 36.759 2.300 -8.750 1.00 91.44 206 SER A CA 1
ATOM 1541 C C . SER A 1 206 ? 37.161 0.829 -8.713 1.00 91.44 206 SER A C 1
ATOM 1543 O O . SER A 1 206 ? 38.350 0.517 -8.681 1.00 91.44 206 SER A O 1
ATOM 1545 N N . ASP A 1 207 ? 36.171 -0.055 -8.756 1.00 91.88 207 ASP A N 1
ATOM 1546 C CA . ASP A 1 207 ? 36.367 -1.497 -8.878 1.00 91.88 207 ASP A CA 1
ATOM 1547 C C . ASP A 1 207 ? 37.225 -1.841 -10.117 1.00 91.88 207 ASP A C 1
ATOM 1549 O O . ASP A 1 207 ? 36.849 -1.471 -11.237 1.00 91.88 207 ASP A O 1
ATOM 1553 N N . PRO A 1 208 ? 38.372 -2.531 -9.947 1.00 90.62 208 PRO A N 1
ATOM 1554 C CA . PRO A 1 208 ? 39.251 -2.909 -11.049 1.00 90.62 208 PRO A CA 1
ATOM 1555 C C . PRO A 1 208 ? 38.635 -3.947 -11.997 1.00 90.62 208 PRO A C 1
ATOM 1557 O O . PRO A 1 208 ? 39.149 -4.112 -13.101 1.00 90.62 208 PRO A O 1
ATOM 1560 N N . ALA A 1 209 ? 37.559 -4.638 -11.601 1.00 90.56 209 ALA A N 1
ATOM 1561 C CA . ALA A 1 209 ? 36.838 -5.566 -12.471 1.00 90.56 209 ALA A CA 1
ATOM 1562 C C . ALA A 1 209 ? 35.968 -4.852 -13.524 1.00 90.56 209 ALA A C 1
ATOM 1564 O O . ALA A 1 209 ? 35.499 -5.487 -14.468 1.00 90.56 209 ALA A O 1
ATOM 1565 N N . ILE A 1 210 ? 35.740 -3.538 -13.387 1.00 93.88 210 ILE A N 1
ATOM 1566 C CA . ILE A 1 210 ? 35.019 -2.752 -14.393 1.00 93.88 210 ILE A CA 1
ATOM 1567 C C . ILE A 1 210 ? 35.915 -2.556 -15.616 1.00 93.88 210 ILE A C 1
ATOM 1569 O O . ILE A 1 210 ? 37.050 -2.088 -15.507 1.00 93.88 210 ILE A O 1
ATOM 1573 N N . ASN A 1 211 ? 35.373 -2.833 -16.802 1.00 94.31 211 ASN A N 1
ATOM 1574 C CA . ASN A 1 211 ? 36.074 -2.603 -18.056 1.00 94.31 211 ASN A CA 1
ATOM 1575 C C . ASN A 1 211 ? 36.536 -1.127 -18.164 1.00 94.31 211 ASN A C 1
ATOM 1577 O O . ASN A 1 211 ? 35.708 -0.215 -18.039 1.00 94.31 211 ASN A O 1
ATOM 1581 N N . PRO A 1 212 ? 37.826 -0.849 -18.441 1.00 93.00 212 PRO A N 1
ATOM 1582 C CA . PRO A 1 212 ? 38.348 0.517 -18.515 1.00 93.00 212 PRO A CA 1
ATOM 1583 C C . PRO A 1 212 ? 37.641 1.417 -19.536 1.00 93.00 212 PRO A C 1
ATOM 1585 O O . PRO A 1 212 ? 37.585 2.629 -19.336 1.00 93.00 212 PRO A O 1
ATOM 1588 N N . ALA A 1 213 ? 37.085 0.847 -20.611 1.00 92.69 213 ALA A N 1
ATOM 1589 C CA . ALA A 1 213 ? 36.307 1.595 -21.598 1.00 92.69 213 ALA A CA 1
ATOM 1590 C C . ALA A 1 213 ? 34.893 1.940 -21.099 1.00 92.69 213 ALA A C 1
ATOM 1592 O O . ALA A 1 213 ? 34.299 2.911 -21.559 1.00 92.69 213 ALA A O 1
ATOM 1593 N N . PHE A 1 214 ? 34.359 1.170 -20.149 1.00 93.38 214 PHE A N 1
ATOM 1594 C CA . PHE A 1 214 ? 33.016 1.352 -19.604 1.00 93.38 214 PHE A CA 1
ATOM 1595 C C . PHE A 1 214 ? 32.978 2.285 -18.392 1.00 93.38 214 PHE A C 1
ATOM 1597 O O . PHE A 1 214 ? 31.997 2.996 -18.173 1.00 93.38 214 PHE A O 1
ATOM 1604 N N . LEU A 1 215 ? 34.056 2.313 -17.607 1.00 93.75 215 LEU A N 1
ATOM 1605 C CA . LEU A 1 215 ? 34.135 3.107 -16.385 1.00 93.75 215 LEU A CA 1
ATOM 1606 C C . LEU A 1 215 ? 33.821 4.610 -16.587 1.00 93.75 215 LEU A C 1
ATOM 1608 O O . LEU A 1 215 ? 33.093 5.163 -15.757 1.00 93.75 215 LEU A O 1
ATOM 1612 N N . PRO A 1 216 ? 34.304 5.292 -17.650 1.00 94.06 216 PRO A N 1
ATOM 1613 C CA . PRO A 1 216 ? 33.952 6.689 -17.905 1.00 94.06 216 PRO A CA 1
ATOM 1614 C C . PRO A 1 216 ? 32.455 6.885 -18.170 1.00 94.06 216 PRO A C 1
ATOM 1616 O O . PRO A 1 216 ? 31.868 7.819 -17.625 1.00 94.06 216 PRO A O 1
ATOM 1619 N N . ASP A 1 217 ? 31.831 5.984 -18.938 1.00 92.06 217 ASP A N 1
ATOM 1620 C CA . ASP A 1 217 ? 30.392 6.021 -19.232 1.00 92.06 217 ASP A CA 1
ATOM 1621 C C . ASP A 1 217 ? 29.566 5.889 -17.943 1.00 92.06 217 ASP A C 1
ATOM 1623 O O . ASP A 1 217 ? 28.617 6.648 -17.728 1.00 92.06 217 ASP A O 1
ATOM 1627 N N . LEU A 1 218 ? 29.938 4.952 -17.060 1.00 92.62 218 LEU A N 1
ATOM 1628 C CA . LEU A 1 218 ? 29.264 4.754 -15.774 1.00 92.62 218 LEU A CA 1
ATOM 1629 C C . LEU A 1 218 ? 29.402 5.975 -14.860 1.00 92.62 218 LEU A C 1
ATOM 1631 O O . LEU A 1 218 ? 28.407 6.435 -14.305 1.00 92.62 218 LEU A O 1
ATOM 1635 N N . LYS A 1 219 ? 30.607 6.547 -14.740 1.00 93.38 219 LYS A N 1
ATOM 1636 C CA . LYS A 1 219 ? 30.841 7.754 -13.926 1.00 93.38 219 LYS A CA 1
ATOM 1637 C C . LYS A 1 219 ? 30.139 8.993 -14.476 1.00 93.38 219 LYS A C 1
ATOM 1639 O O . LYS A 1 219 ? 29.758 9.863 -13.699 1.00 93.38 219 LYS A O 1
ATOM 1644 N N . ALA A 1 220 ? 29.969 9.086 -15.795 1.00 92.75 220 ALA A N 1
ATOM 1645 C CA . ALA A 1 220 ? 29.223 10.175 -16.417 1.00 92.75 220 ALA A CA 1
ATOM 1646 C C . ALA A 1 220 ? 27.721 10.088 -16.103 1.00 92.75 220 ALA A C 1
ATOM 1648 O O . ALA A 1 220 ? 27.080 11.115 -15.891 1.00 92.75 220 ALA A O 1
ATOM 1649 N N . ARG A 1 221 ? 27.163 8.872 -16.048 1.00 91.88 221 ARG A N 1
ATOM 1650 C CA . ARG A 1 221 ? 25.752 8.642 -15.701 1.00 91.88 221 ARG A CA 1
ATOM 1651 C C . ARG A 1 221 ? 25.485 8.722 -14.196 1.00 91.88 221 ARG A C 1
ATOM 1653 O O . ARG A 1 221 ? 24.441 9.232 -13.808 1.00 91.88 221 ARG A O 1
ATOM 1660 N N . CYS A 1 222 ? 26.423 8.258 -13.372 1.00 93.62 222 CYS A N 1
ATOM 1661 C CA . CYS A 1 222 ? 26.335 8.269 -11.912 1.00 93.62 222 CYS A CA 1
ATOM 1662 C C . CYS A 1 222 ? 27.515 9.022 -11.287 1.00 93.62 222 CYS A C 1
ATOM 1664 O O . CYS A 1 222 ? 28.442 8.382 -10.789 1.00 93.62 222 CYS A O 1
ATOM 1666 N N . PRO A 1 223 ? 27.509 10.367 -11.304 1.00 92.44 223 PRO A N 1
ATOM 1667 C CA . PRO A 1 223 ? 28.563 11.153 -10.677 1.00 92.44 223 PRO A CA 1
ATOM 1668 C C . PRO A 1 223 ? 28.518 11.041 -9.141 1.00 92.44 223 PRO A C 1
ATOM 1670 O O . PRO A 1 223 ? 27.457 10.844 -8.555 1.00 92.44 223 PRO A O 1
ATOM 1673 N N . GLN A 1 224 ? 29.664 11.221 -8.470 1.00 85.44 224 GLN A N 1
ATOM 1674 C CA . GLN A 1 224 ? 29.833 10.989 -7.021 1.00 85.44 224 GLN A CA 1
ATOM 1675 C C . GLN A 1 224 ? 28.874 11.797 -6.123 1.00 85.44 224 GLN A C 1
ATOM 1677 O O . GLN A 1 224 ? 28.460 11.302 -5.082 1.00 85.44 224 GLN A O 1
ATOM 1682 N N . ASN A 1 225 ? 28.494 13.005 -6.551 1.00 86.12 225 ASN A N 1
ATOM 1683 C CA . ASN A 1 225 ? 27.503 13.866 -5.889 1.00 86.12 225 ASN A CA 1
ATOM 1684 C C . ASN A 1 225 ? 26.292 14.127 -6.808 1.00 86.12 225 ASN A C 1
ATOM 1686 O O . ASN A 1 225 ? 25.737 15.224 -6.828 1.00 86.12 225 ASN A O 1
ATOM 1690 N N . GLY A 1 226 ? 25.964 13.151 -7.657 1.00 86.12 226 GLY A N 1
ATOM 1691 C CA . GLY A 1 226 ? 24.819 13.194 -8.559 1.00 86.12 226 GLY A CA 1
ATOM 1692 C C . GLY A 1 226 ? 23.510 12.784 -7.899 1.00 86.12 226 GLY A C 1
ATOM 1693 O O . GLY A 1 226 ? 23.462 12.417 -6.726 1.00 86.12 226 GLY A O 1
ATOM 1694 N N . ASP A 1 227 ? 22.441 12.788 -8.693 1.00 88.44 227 ASP A N 1
ATOM 1695 C CA . ASP A 1 227 ? 21.172 12.196 -8.284 1.00 88.44 227 ASP A CA 1
ATOM 1696 C C . ASP A 1 227 ? 21.297 10.664 -8.209 1.00 88.44 227 ASP A C 1
ATOM 1698 O O . ASP A 1 227 ? 21.479 9.973 -9.214 1.00 88.44 227 ASP A O 1
ATOM 1702 N N . VAL A 1 228 ? 21.183 10.128 -6.993 1.00 88.00 228 VAL A N 1
ATOM 1703 C CA . VAL A 1 228 ? 21.277 8.690 -6.702 1.00 88.00 228 VAL A CA 1
ATOM 1704 C C . VAL A 1 228 ? 20.117 7.872 -7.283 1.00 88.00 228 VAL A C 1
ATOM 1706 O O . VAL A 1 228 ? 20.232 6.648 -7.378 1.00 88.00 228 VAL A O 1
ATOM 1709 N N . ASN A 1 229 ? 19.017 8.522 -7.683 1.00 89.69 229 ASN A N 1
ATOM 1710 C CA . ASN A 1 229 ? 17.820 7.867 -8.217 1.00 89.69 229 ASN A CA 1
ATOM 1711 C C . ASN A 1 229 ? 17.853 7.662 -9.736 1.00 89.69 229 ASN A C 1
ATOM 1713 O O . ASN A 1 229 ? 16.967 6.988 -10.272 1.00 89.69 229 ASN A O 1
ATOM 1717 N N . VAL A 1 230 ? 18.863 8.207 -10.426 1.00 92.25 230 VAL A N 1
ATOM 1718 C CA . VAL A 1 230 ? 19.059 7.990 -11.864 1.00 92.25 230 VAL A CA 1
ATOM 1719 C C . VAL A 1 230 ? 19.134 6.491 -12.147 1.00 92.25 230 VAL A C 1
ATOM 1721 O O . VAL A 1 230 ? 19.837 5.742 -11.464 1.00 92.25 230 VAL A O 1
ATOM 1724 N N . ARG A 1 231 ? 18.363 6.051 -13.147 1.00 91.88 231 ARG A N 1
ATOM 1725 C CA . ARG A 1 231 ? 18.218 4.643 -13.526 1.00 91.88 231 ARG A CA 1
ATOM 1726 C C . ARG A 1 231 ? 19.138 4.287 -14.685 1.00 91.88 231 ARG A C 1
ATOM 1728 O O . ARG A 1 231 ? 19.222 5.017 -15.670 1.00 91.88 231 ARG A O 1
ATOM 1735 N N . LEU A 1 232 ? 19.796 3.141 -14.573 1.00 92.44 232 LEU A N 1
ATOM 1736 C CA . LEU A 1 232 ? 20.644 2.554 -15.600 1.00 92.44 232 LEU A CA 1
ATOM 1737 C C . LEU A 1 232 ? 20.157 1.147 -15.881 1.00 92.44 232 LEU A C 1
ATOM 1739 O O . LEU A 1 232 ? 19.800 0.420 -14.958 1.00 92.44 232 LEU A O 1
ATOM 1743 N N . SER A 1 233 ? 20.160 0.762 -17.147 1.00 93.12 233 SER A N 1
ATOM 1744 C CA . SER A 1 233 ? 19.863 -0.609 -17.532 1.00 93.12 233 SER A CA 1
ATOM 1745 C C . SER A 1 233 ? 20.939 -1.550 -17.013 1.00 93.12 233 SER A C 1
ATOM 1747 O O . SER A 1 233 ? 22.127 -1.234 -17.110 1.00 93.12 233 SER A O 1
ATOM 1749 N N . THR A 1 234 ? 20.520 -2.682 -16.456 1.00 93.06 234 THR A N 1
ATOM 1750 C CA . THR A 1 234 ? 21.451 -3.654 -15.871 1.00 93.06 234 THR A CA 1
ATOM 1751 C C . THR A 1 234 ? 22.174 -4.465 -16.954 1.00 93.06 234 THR A C 1
ATOM 1753 O O . THR A 1 234 ? 23.345 -4.800 -16.779 1.00 93.06 234 THR A O 1
ATOM 1756 N N . ASP A 1 235 ? 21.526 -4.675 -18.105 1.00 94.12 235 ASP A N 1
ATOM 1757 C CA . ASP A 1 235 ? 22.076 -5.368 -19.274 1.00 94.12 235 ASP A CA 1
ATOM 1758 C C . ASP A 1 235 ? 22.175 -4.433 -20.487 1.00 94.12 235 ASP A C 1
ATOM 1760 O O . ASP A 1 235 ? 21.217 -4.217 -21.231 1.00 94.12 235 ASP A O 1
ATOM 1764 N N . ARG A 1 236 ? 23.344 -3.815 -20.674 1.00 88.81 236 ARG A N 1
ATOM 1765 C CA . ARG A 1 236 ? 23.587 -2.887 -21.788 1.00 88.81 236 ARG A CA 1
ATOM 1766 C C . ARG A 1 236 ? 23.567 -3.655 -23.109 1.00 88.81 236 ARG A C 1
ATOM 1768 O O . ARG A 1 236 ? 24.412 -4.520 -23.297 1.00 88.81 236 ARG A O 1
ATOM 1775 N N . GLY A 1 237 ? 22.698 -3.268 -24.040 1.00 88.94 237 GLY A N 1
ATOM 1776 C CA . GLY A 1 237 ? 22.603 -3.854 -25.383 1.00 88.94 237 GLY A CA 1
ATOM 1777 C C . GLY A 1 237 ? 21.449 -4.841 -25.586 1.00 88.94 237 GLY A C 1
ATOM 1778 O O . GLY A 1 237 ? 21.085 -5.071 -26.739 1.00 88.94 237 GLY A O 1
ATOM 1779 N N . SER A 1 238 ? 20.849 -5.363 -24.509 1.00 92.81 238 SER A N 1
ATOM 1780 C CA . SER A 1 238 ? 19.663 -6.235 -24.565 1.00 92.81 238 SER A CA 1
ATOM 1781 C C . SER A 1 238 ? 18.629 -5.894 -23.483 1.00 92.81 238 SER A C 1
ATOM 1783 O O . SER A 1 238 ? 17.950 -6.753 -22.939 1.00 92.81 238 SER A O 1
ATOM 1785 N N . GLU A 1 239 ? 18.453 -4.604 -23.180 1.00 89.88 239 GLU A N 1
ATOM 1786 C CA . GLU A 1 239 ? 17.753 -4.129 -21.973 1.00 89.88 239 GLU A CA 1
ATOM 1787 C C . GLU A 1 239 ? 16.285 -4.592 -21.829 1.00 89.88 239 GLU A C 1
ATOM 1789 O O . GLU A 1 239 ? 15.695 -4.481 -20.750 1.00 89.88 239 GLU A O 1
ATOM 1794 N N . GLN A 1 240 ? 15.663 -5.004 -22.936 1.00 87.25 240 GLN A N 1
ATOM 1795 C CA . GLN A 1 240 ? 14.237 -5.335 -23.049 1.00 87.25 240 GLN A CA 1
ATOM 1796 C C . GLN A 1 240 ? 13.986 -6.800 -23.432 1.00 87.25 240 GLN A C 1
ATOM 1798 O O . GLN A 1 240 ? 12.830 -7.186 -23.620 1.00 87.25 240 GLN A O 1
ATOM 1803 N N . THR A 1 241 ? 15.041 -7.600 -23.585 1.00 92.50 241 THR A N 1
ATOM 1804 C CA . THR A 1 241 ? 14.941 -8.998 -24.006 1.00 92.50 241 THR A CA 1
ATOM 1805 C C . THR A 1 241 ? 15.470 -9.875 -22.890 1.00 92.50 241 THR A C 1
ATOM 1807 O O . THR A 1 241 ? 16.572 -9.674 -22.404 1.00 92.50 241 THR A O 1
ATOM 1810 N N . PHE A 1 242 ? 14.683 -10.861 -22.481 1.00 96.06 242 PHE A N 1
ATOM 1811 C CA . PHE A 1 242 ? 15.107 -11.848 -21.511 1.00 96.06 242 PHE A CA 1
ATOM 1812 C C . PHE A 1 242 ? 15.977 -12.899 -22.201 1.00 96.06 242 PHE A C 1
ATOM 1814 O O . PHE A 1 242 ? 15.463 -13.862 -22.772 1.00 96.06 242 PHE A O 1
ATOM 1821 N N . ASP A 1 243 ? 17.292 -12.702 -22.177 1.00 93.75 243 ASP A N 1
ATOM 1822 C CA . ASP A 1 243 ? 18.246 -13.580 -22.840 1.00 93.75 243 ASP A CA 1
ATOM 1823 C C . ASP A 1 243 ? 19.529 -13.784 -22.007 1.00 93.75 243 ASP A C 1
ATOM 1825 O O . ASP A 1 243 ? 19.638 -13.399 -20.844 1.00 93.75 243 ASP A O 1
ATOM 1829 N N . LYS A 1 244 ? 20.509 -14.475 -22.593 1.00 93.62 244 LYS A N 1
ATOM 1830 C CA . LYS A 1 244 ? 21.801 -14.753 -21.950 1.00 93.62 244 LYS A CA 1
ATOM 1831 C C . LYS A 1 244 ? 22.847 -13.646 -22.150 1.00 93.62 244 LYS A C 1
ATOM 1833 O O . LYS A 1 244 ? 24.018 -13.875 -21.839 1.00 93.62 244 LYS A O 1
ATOM 1838 N N . HIS A 1 245 ? 22.484 -12.491 -22.713 1.00 95.38 245 HIS A N 1
ATOM 1839 C CA . HIS A 1 245 ? 23.407 -11.390 -23.008 1.00 95.38 245 HIS A CA 1
ATOM 1840 C C . HIS A 1 245 ? 24.066 -10.851 -21.733 1.00 95.38 245 HIS A C 1
ATOM 1842 O O . HIS A 1 245 ? 25.270 -10.585 -21.729 1.00 95.38 245 HIS A O 1
ATOM 1848 N N . ILE A 1 246 ? 23.342 -10.838 -20.611 1.00 95.69 246 ILE A N 1
ATOM 1849 C CA . ILE A 1 246 ? 23.888 -10.479 -19.295 1.00 95.69 246 ILE A CA 1
ATOM 1850 C C . ILE A 1 246 ? 25.160 -11.259 -18.936 1.00 95.69 246 ILE A C 1
ATOM 1852 O O . ILE A 1 246 ? 26.100 -10.699 -18.372 1.00 95.69 246 ILE A O 1
ATOM 1856 N N . PHE A 1 247 ? 25.255 -12.534 -19.322 1.00 95.62 247 PHE A N 1
ATOM 1857 C CA . PHE A 1 247 ? 26.456 -13.326 -19.080 1.00 95.62 247 PHE A CA 1
ATOM 1858 C C . PHE A 1 247 ? 27.649 -12.862 -19.928 1.00 95.62 247 PHE A C 1
ATOM 1860 O O . PHE A 1 247 ? 28.780 -12.936 -19.456 1.00 95.62 247 PHE A O 1
ATOM 1867 N N . GLN A 1 248 ? 27.429 -12.345 -21.143 1.00 94.38 248 GLN A N 1
ATOM 1868 C CA . GLN A 1 248 ? 28.493 -11.712 -21.940 1.00 94.38 248 GLN A CA 1
ATOM 1869 C C . GLN A 1 248 ? 28.987 -10.449 -21.239 1.00 94.38 248 GLN A C 1
ATOM 1871 O O . GLN A 1 248 ? 30.187 -10.290 -21.024 1.00 94.38 248 GLN A O 1
ATOM 1876 N N . ASN A 1 249 ? 28.055 -9.616 -20.770 1.00 94.94 249 ASN A N 1
ATOM 1877 C CA . ASN A 1 249 ? 28.382 -8.409 -20.020 1.00 94.94 249 ASN A CA 1
ATOM 1878 C C . ASN A 1 249 ? 29.173 -8.713 -18.735 1.00 94.94 249 ASN A C 1
ATOM 1880 O O . ASN A 1 249 ? 30.117 -7.991 -18.416 1.00 94.94 249 ASN A O 1
ATOM 1884 N N . ILE A 1 250 ? 28.864 -9.801 -18.025 1.00 95.12 250 ILE A N 1
ATOM 1885 C CA . ILE A 1 250 ? 29.647 -10.243 -16.859 1.00 95.12 250 ILE A CA 1
ATOM 1886 C C . ILE A 1 250 ? 31.068 -10.669 -17.260 1.00 95.12 250 ILE A C 1
ATOM 1888 O O . ILE A 1 250 ? 32.031 -10.251 -16.614 1.00 95.12 250 ILE A O 1
ATOM 1892 N N . ARG A 1 251 ? 31.223 -11.452 -18.337 1.00 93.62 251 ARG A N 1
ATOM 1893 C CA . ARG A 1 251 ? 32.539 -11.925 -18.816 1.00 93.62 251 ARG A CA 1
ATOM 1894 C C . ARG A 1 251 ? 33.444 -10.785 -19.277 1.00 93.62 251 ARG A C 1
ATOM 1896 O O . ARG A 1 251 ? 34.636 -10.797 -18.982 1.00 93.62 251 ARG A O 1
ATOM 1903 N N . ASP A 1 252 ? 32.869 -9.799 -19.958 1.00 93.44 252 ASP A N 1
ATOM 1904 C CA . ASP A 1 252 ? 33.607 -8.712 -20.606 1.00 93.44 252 ASP A CA 1
ATOM 1905 C C . ASP A 1 252 ? 33.851 -7.498 -19.678 1.00 93.44 252 ASP A C 1
ATOM 1907 O O . ASP A 1 252 ? 34.435 -6.487 -20.091 1.00 93.44 252 ASP A O 1
ATOM 1911 N N . GLY A 1 253 ? 33.423 -7.583 -18.410 1.00 93.44 253 GLY A N 1
ATOM 1912 C CA . GLY A 1 253 ? 33.595 -6.529 -17.400 1.00 93.44 253 GLY A CA 1
ATOM 1913 C C . GLY A 1 253 ? 32.594 -5.369 -17.517 1.00 93.44 253 GLY A C 1
ATOM 1914 O O . GLY A 1 253 ? 32.855 -4.273 -17.015 1.00 93.44 253 GLY A O 1
ATOM 1915 N N . PHE A 1 254 ? 31.459 -5.590 -18.184 1.00 94.25 254 PHE A N 1
ATOM 1916 C CA . PHE A 1 254 ? 30.356 -4.636 -18.362 1.00 94.25 254 PHE A CA 1
ATOM 1917 C C . PHE A 1 254 ? 29.187 -4.837 -17.383 1.00 94.25 254 PHE A C 1
ATOM 1919 O O . PHE A 1 254 ? 28.208 -4.096 -17.454 1.00 94.25 254 PHE A O 1
ATOM 1926 N N . ALA A 1 255 ? 29.270 -5.792 -16.451 1.00 93.62 255 ALA A N 1
ATOM 1927 C CA . ALA A 1 255 ? 28.290 -5.921 -15.369 1.00 93.62 255 ALA A CA 1
ATOM 1928 C C . ALA A 1 255 ? 28.142 -4.591 -14.613 1.00 93.62 255 ALA A C 1
ATOM 1930 O O . ALA A 1 255 ? 29.149 -3.941 -14.327 1.00 93.62 255 ALA A O 1
ATOM 1931 N N . VAL A 1 256 ? 26.915 -4.189 -14.264 1.00 93.38 256 VAL A N 1
ATOM 1932 C CA . VAL A 1 256 ? 26.635 -2.922 -13.554 1.00 93.38 256 VAL A CA 1
ATOM 1933 C C . VAL A 1 256 ? 26.674 -3.100 -12.034 1.00 93.38 256 VAL A C 1
ATOM 1935 O O . VAL A 1 256 ? 27.284 -2.290 -11.332 1.00 93.38 256 VAL A O 1
ATOM 1938 N N . LEU A 1 257 ? 26.088 -4.179 -11.515 1.00 93.75 257 LEU A N 1
ATOM 1939 C CA . LEU A 1 257 ? 26.083 -4.490 -10.084 1.00 93.75 257 LEU A CA 1
ATOM 1940 C C . LEU A 1 257 ? 27.376 -5.202 -9.665 1.00 93.75 257 LEU A C 1
ATOM 1942 O O . LEU A 1 257 ? 27.951 -5.968 -10.437 1.00 93.75 257 LEU A O 1
ATOM 1946 N N . GLU A 1 258 ? 27.837 -4.948 -8.435 1.00 92.94 258 GLU A N 1
ATOM 1947 C CA . GLU A 1 258 ? 29.023 -5.623 -7.889 1.00 92.94 258 GLU A CA 1
ATOM 1948 C C . GLU A 1 258 ? 28.768 -7.131 -7.753 1.00 92.94 258 GLU A C 1
ATOM 1950 O O . GLU A 1 258 ? 29.563 -7.913 -8.266 1.00 92.94 258 GLU A O 1
ATOM 1955 N N . SER A 1 259 ? 27.628 -7.541 -7.187 1.00 94.62 259 SER A N 1
ATOM 1956 C CA . SER A 1 259 ? 27.211 -8.947 -7.066 1.00 94.62 259 SER A CA 1
ATOM 1957 C C . SER A 1 259 ? 27.271 -9.734 -8.381 1.00 94.62 259 SER A C 1
ATOM 1959 O O . SER A 1 259 ? 27.691 -10.889 -8.377 1.00 94.62 259 SER A O 1
ATOM 1961 N N . ASP A 1 260 ? 26.912 -9.111 -9.508 1.00 95.44 260 ASP A N 1
ATOM 1962 C CA . ASP A 1 260 ? 26.956 -9.752 -10.830 1.00 95.44 260 ASP A CA 1
ATOM 1963 C C . ASP A 1 260 ? 28.400 -9.941 -11.302 1.00 95.44 260 ASP A C 1
ATOM 1965 O O . ASP A 1 260 ? 28.768 -11.005 -11.797 1.00 95.44 260 ASP A O 1
ATOM 1969 N N . ALA A 1 261 ? 29.251 -8.931 -11.095 1.00 94.25 261 ALA A N 1
ATOM 1970 C CA . ALA A 1 261 ? 30.675 -9.025 -11.403 1.00 94.25 261 ALA A CA 1
ATOM 1971 C C . ALA A 1 261 ? 31.374 -10.105 -10.558 1.00 94.25 261 ALA A C 1
ATOM 1973 O O . ALA A 1 261 ? 32.223 -10.831 -11.075 1.00 94.25 261 ALA A O 1
ATOM 1974 N N . ARG A 1 262 ? 30.962 -10.281 -9.291 1.00 93.44 262 ARG A N 1
ATOM 1975 C CA . ARG A 1 262 ? 31.485 -11.326 -8.392 1.00 93.44 262 ARG A CA 1
ATOM 1976 C C . ARG A 1 262 ? 31.217 -12.748 -8.881 1.00 93.44 262 ARG A C 1
ATOM 1978 O O . ARG A 1 262 ? 31.965 -13.651 -8.509 1.00 93.44 262 ARG A O 1
ATOM 1985 N N . LEU A 1 263 ? 30.210 -12.976 -9.730 1.00 95.06 263 LEU A N 1
ATOM 1986 C CA . LEU A 1 263 ? 29.989 -14.294 -10.344 1.00 95.06 263 LEU A CA 1
ATOM 1987 C C . LEU A 1 263 ? 31.169 -14.720 -11.225 1.00 95.06 263 LEU A C 1
ATOM 1989 O O . LEU A 1 263 ? 31.382 -15.913 -11.429 1.00 95.06 263 LEU A O 1
ATOM 1993 N N . ASN A 1 264 ? 31.954 -13.763 -11.723 1.00 93.81 264 ASN A N 1
ATOM 1994 C CA . ASN A 1 264 ? 33.157 -14.041 -12.489 1.00 93.81 264 ASN A CA 1
ATOM 1995 C C . ASN A 1 264 ? 34.409 -14.204 -11.612 1.00 93.81 264 ASN A C 1
ATOM 1997 O O . ASN A 1 264 ? 35.461 -14.497 -12.168 1.00 93.81 264 ASN A O 1
ATOM 2001 N N . ASP A 1 265 ? 34.346 -14.033 -10.284 1.00 90.69 265 ASP A N 1
ATOM 2002 C CA . ASP A 1 265 ? 35.499 -14.211 -9.379 1.00 90.69 265 ASP A CA 1
ATOM 2003 C C . ASP A 1 265 ? 35.733 -15.697 -9.037 1.00 90.69 265 ASP A C 1
ATOM 2005 O O . ASP A 1 265 ? 36.879 -16.148 -8.950 1.00 90.69 265 ASP A O 1
ATOM 2009 N N . ASP A 1 266 ? 34.661 -16.478 -8.883 1.00 93.44 266 ASP A N 1
ATOM 2010 C CA . ASP A 1 266 ? 34.704 -17.899 -8.512 1.00 93.44 266 ASP A CA 1
ATOM 2011 C C . ASP A 1 266 ? 34.784 -18.813 -9.748 1.00 93.44 266 ASP A C 1
ATOM 2013 O O . ASP A 1 266 ? 34.141 -18.584 -10.771 1.00 93.44 266 ASP A O 1
ATOM 2017 N N . GLU A 1 267 ? 35.619 -19.852 -9.672 1.00 94.56 267 GLU A N 1
ATOM 2018 C CA . GLU A 1 267 ? 35.897 -20.743 -10.806 1.00 94.56 267 GLU A CA 1
ATOM 2019 C C . GLU A 1 267 ? 34.668 -21.549 -11.240 1.00 94.56 267 GLU A C 1
ATOM 2021 O O . GLU A 1 267 ? 34.466 -21.759 -12.437 1.00 94.56 267 GLU A O 1
ATOM 2026 N N . ILE A 1 268 ? 33.819 -21.958 -10.294 1.00 94.94 268 ILE A N 1
ATOM 2027 C CA . ILE A 1 268 ? 32.655 -22.796 -10.585 1.00 94.94 268 ILE A CA 1
ATOM 2028 C C . ILE A 1 268 ? 31.573 -21.956 -11.261 1.00 94.94 268 ILE A C 1
ATOM 2030 O O . ILE A 1 268 ? 31.064 -22.337 -12.316 1.00 94.94 268 ILE A O 1
ATOM 2034 N N . THR A 1 269 ? 31.257 -20.784 -10.707 1.00 95.44 269 THR A N 1
ATOM 2035 C CA . THR A 1 269 ? 30.262 -19.879 -11.304 1.00 95.44 269 THR A CA 1
ATOM 2036 C C . THR A 1 269 ? 30.716 -19.365 -12.668 1.00 95.44 269 THR A C 1
ATOM 2038 O O . THR A 1 269 ? 29.915 -19.341 -13.604 1.00 95.44 269 THR A O 1
ATOM 2041 N N . ARG A 1 270 ? 32.012 -19.065 -12.829 1.00 95.12 270 ARG A N 1
ATOM 2042 C CA . ARG A 1 270 ? 32.610 -18.726 -14.128 1.00 95.12 270 ARG A CA 1
ATOM 2043 C C . ARG A 1 270 ? 32.486 -19.870 -15.133 1.00 95.12 270 ARG A C 1
ATOM 2045 O O . ARG A 1 270 ? 32.062 -19.639 -16.261 1.00 95.12 270 ARG A O 1
ATOM 2052 N N . SER A 1 271 ? 32.786 -21.104 -14.725 1.00 93.94 271 SER A N 1
ATOM 2053 C CA . SER A 1 271 ? 32.656 -22.285 -15.588 1.00 93.94 271 SER A CA 1
ATOM 2054 C C . SER A 1 271 ? 31.212 -22.507 -16.056 1.00 93.94 271 SER A C 1
ATOM 2056 O O . SER A 1 271 ? 30.984 -22.824 -17.226 1.00 93.94 271 SER A O 1
ATOM 2058 N N . ILE A 1 272 ? 30.228 -22.272 -15.180 1.00 94.25 272 ILE A N 1
ATOM 2059 C CA . ILE A 1 272 ? 28.802 -22.328 -15.532 1.00 94.25 272 ILE A CA 1
ATOM 2060 C C . ILE A 1 272 ? 28.467 -21.254 -16.575 1.00 94.25 272 ILE A C 1
ATOM 2062 O O . ILE A 1 272 ? 27.847 -21.572 -17.588 1.00 94.25 272 ILE A O 1
ATOM 2066 N N . ILE A 1 273 ? 28.915 -20.012 -16.379 1.00 94.88 273 ILE A N 1
ATOM 2067 C CA . ILE A 1 273 ? 28.725 -18.915 -17.342 1.00 94.88 273 ILE A CA 1
ATOM 2068 C C . ILE A 1 273 ? 29.348 -19.258 -18.707 1.00 94.88 273 ILE A C 1
ATOM 2070 O O . ILE A 1 273 ? 28.697 -19.123 -19.745 1.00 94.88 273 ILE A O 1
ATOM 2074 N N . ASP A 1 274 ? 30.589 -19.748 -18.716 1.00 92.38 274 ASP A N 1
ATOM 2075 C CA . ASP A 1 274 ? 31.321 -20.104 -19.935 1.00 92.38 274 ASP A CA 1
ATOM 2076 C C . ASP A 1 274 ? 30.646 -21.239 -20.723 1.00 92.38 274 ASP A C 1
ATOM 2078 O O . ASP A 1 274 ? 30.715 -21.267 -21.958 1.00 92.38 274 ASP A O 1
ATOM 2082 N N . SER A 1 275 ? 29.939 -22.146 -20.038 1.00 91.88 275 SER A N 1
ATOM 2083 C CA . SER A 1 275 ? 29.252 -23.278 -20.673 1.00 91.88 275 SER A CA 1
ATOM 2084 C C . SER A 1 275 ? 28.207 -22.848 -21.719 1.00 91.88 275 SER A C 1
ATOM 2086 O O . SER A 1 275 ? 28.052 -23.519 -22.741 1.00 91.88 275 SER A O 1
ATOM 2088 N N . TYR A 1 276 ? 27.582 -21.673 -21.555 1.00 91.12 276 TYR A N 1
ATOM 2089 C CA . TYR A 1 276 ? 26.588 -21.127 -22.492 1.00 91.12 276 TYR A CA 1
ATOM 2090 C C . TYR A 1 276 ? 27.189 -20.451 -23.740 1.00 91.12 276 TYR A C 1
ATOM 2092 O O . TYR A 1 276 ? 26.444 -20.068 -24.659 1.00 91.12 276 TYR A O 1
ATOM 2100 N N . PHE A 1 277 ? 28.517 -20.315 -23.813 1.00 89.88 277 PHE A N 1
ATOM 2101 C CA . PHE A 1 277 ? 29.237 -19.698 -24.938 1.00 89.88 277 PHE A CA 1
ATOM 2102 C C . PHE A 1 277 ? 30.220 -20.642 -25.639 1.00 89.88 277 PHE A C 1
ATOM 2104 O O . PHE A 1 277 ? 30.921 -20.219 -26.558 1.00 89.88 277 PHE A O 1
ATOM 2111 N N . GLY A 1 278 ? 30.279 -21.915 -25.240 1.00 80.06 278 GLY A N 1
ATOM 2112 C CA . GLY A 1 278 ? 31.154 -22.898 -25.875 1.00 80.06 278 GLY A CA 1
ATOM 2113 C C . GLY A 1 278 ? 30.868 -23.075 -27.373 1.00 80.06 278 GLY A C 1
ATOM 2114 O O . GLY A 1 278 ? 29.721 -23.018 -27.811 1.00 80.06 278 GLY A O 1
ATOM 2115 N N . LEU A 1 279 ? 31.910 -23.359 -28.165 1.00 74.88 279 LEU A N 1
ATOM 2116 C CA . LEU A 1 279 ? 31.815 -23.562 -29.623 1.00 74.88 279 LEU A CA 1
ATOM 2117 C C . LEU A 1 279 ? 30.781 -24.637 -30.013 1.00 74.88 279 LEU A C 1
ATOM 2119 O O . LEU A 1 279 ? 30.111 -24.525 -31.035 1.00 74.88 279 LEU A O 1
ATOM 2123 N N . LEU A 1 280 ? 30.649 -25.674 -29.183 1.00 75.69 280 LEU A N 1
ATOM 2124 C CA . LEU A 1 280 ? 29.712 -26.781 -29.378 1.00 75.69 280 LEU A CA 1
ATOM 2125 C C . LEU A 1 280 ? 28.349 -26.552 -28.703 1.00 75.69 280 LEU A C 1
ATOM 2127 O O . LEU A 1 280 ? 27.484 -27.422 -28.797 1.00 75.69 280 LEU A O 1
ATOM 2131 N N . ASN A 1 281 ? 28.133 -25.403 -28.048 1.00 77.56 281 ASN A N 1
ATOM 2132 C CA . ASN A 1 281 ? 26.905 -25.125 -27.302 1.00 77.56 281 ASN A CA 1
ATOM 2133 C C . ASN A 1 281 ? 25.626 -25.263 -28.154 1.00 77.56 281 ASN A C 1
ATOM 2135 O O . ASN A 1 281 ? 24.718 -25.955 -27.708 1.00 77.56 281 ASN A O 1
ATOM 2139 N N . PRO A 1 282 ? 25.550 -24.745 -29.400 1.00 73.44 282 PRO A N 1
ATOM 2140 C CA . PRO A 1 282 ? 24.339 -24.884 -30.218 1.00 73.44 282 PRO A CA 1
ATOM 2141 C C . PRO A 1 282 ? 23.927 -26.334 -30.531 1.00 73.44 282 PRO A C 1
ATOM 2143 O O . PRO A 1 282 ? 22.803 -26.560 -30.965 1.00 73.44 282 PRO A O 1
ATOM 2146 N N . LEU A 1 283 ? 24.836 -27.302 -30.363 1.00 70.62 283 LEU A N 1
ATOM 2147 C CA . LEU A 1 283 ? 24.613 -28.722 -30.658 1.00 70.62 283 LEU A CA 1
ATOM 2148 C C . LEU A 1 283 ? 24.506 -29.591 -29.397 1.00 70.62 283 LEU A C 1
ATOM 2150 O O . LEU A 1 283 ? 23.736 -30.546 -29.392 1.00 70.62 283 LEU A O 1
ATOM 2154 N N . PHE A 1 284 ? 25.292 -29.295 -28.357 1.00 75.88 284 PHE A N 1
ATOM 2155 C CA . PHE A 1 284 ? 25.456 -30.171 -27.188 1.00 75.88 284 PHE A CA 1
ATOM 2156 C C . PHE A 1 284 ? 25.467 -29.446 -25.842 1.00 75.88 284 PHE A C 1
ATOM 2158 O O . PHE A 1 284 ? 25.609 -30.106 -24.813 1.00 75.88 284 PHE A O 1
ATOM 2165 N N . GLY A 1 285 ? 25.407 -28.116 -25.823 1.00 73.62 285 GLY A N 1
ATOM 2166 C CA . GLY A 1 285 ? 25.491 -27.378 -24.569 1.00 73.62 285 GLY A CA 1
ATOM 2167 C C . GLY A 1 285 ? 24.121 -27.037 -23.976 1.00 73.62 285 GLY A C 1
ATOM 2168 O O . GLY A 1 285 ? 23.081 -27.349 -24.564 1.00 73.62 285 GLY A O 1
ATOM 2169 N N . PRO A 1 286 ? 24.121 -26.466 -22.763 1.00 85.62 286 PRO A N 1
ATOM 2170 C CA . PRO A 1 286 ? 22.901 -26.198 -22.020 1.00 85.62 286 PRO A CA 1
ATOM 2171 C C . PRO A 1 286 ? 22.066 -25.084 -22.668 1.00 85.62 286 PRO A C 1
ATOM 2173 O O . PRO A 1 286 ? 22.589 -24.072 -23.147 1.00 85.62 286 PRO A O 1
ATOM 2176 N N . SER A 1 287 ? 20.741 -25.251 -22.644 1.00 90.62 287 SER A N 1
ATOM 2177 C CA . SER A 1 287 ? 19.810 -24.171 -22.987 1.00 90.62 287 SER A CA 1
ATOM 2178 C C . SER A 1 287 ? 19.638 -23.269 -21.774 1.00 90.62 287 SER A C 1
ATOM 2180 O O . SER A 1 287 ? 19.176 -23.716 -20.727 1.00 90.62 287 SER A O 1
ATOM 2182 N N . PHE A 1 288 ? 19.988 -21.994 -21.942 1.00 93.44 288 PHE A N 1
ATOM 2183 C CA . PHE A 1 288 ? 19.814 -20.970 -20.916 1.00 93.44 288 PHE A CA 1
ATOM 2184 C C . PHE A 1 288 ? 18.356 -20.872 -20.470 1.00 93.44 288 PHE A C 1
ATOM 2186 O O . PHE A 1 288 ? 18.064 -20.827 -19.282 1.00 93.44 288 PHE A O 1
ATOM 2193 N N . GLU A 1 289 ? 17.440 -20.882 -21.431 1.00 93.62 289 GLU A N 1
ATOM 2194 C CA . GLU A 1 289 ? 16.015 -20.727 -21.202 1.00 93.62 289 GLU A CA 1
ATOM 2195 C C . GLU A 1 289 ? 15.446 -21.901 -20.398 1.00 93.62 289 GLU A C 1
ATOM 2197 O O . GLU A 1 289 ? 14.697 -21.688 -19.447 1.00 93.62 289 GLU A O 1
ATOM 2202 N N . ALA A 1 290 ? 15.819 -23.136 -20.750 1.00 94.06 290 ALA A N 1
ATOM 2203 C CA . ALA A 1 290 ? 15.375 -24.330 -20.036 1.00 94.06 290 ALA A CA 1
ATOM 2204 C C . ALA A 1 290 ? 15.949 -24.388 -18.613 1.00 94.06 290 ALA A C 1
ATOM 2206 O O . ALA A 1 290 ? 15.210 -24.637 -17.660 1.00 94.06 290 ALA A O 1
ATOM 2207 N N . ASP A 1 291 ? 17.243 -24.103 -18.473 1.00 96.06 291 ASP A N 1
ATOM 2208 C CA . ASP A 1 291 ? 17.927 -24.103 -17.184 1.00 96.06 291 ASP A CA 1
ATOM 2209 C C . ASP A 1 291 ? 17.384 -22.994 -16.263 1.00 96.06 291 ASP A C 1
ATOM 2211 O O . ASP A 1 291 ? 17.130 -23.236 -15.083 1.00 96.06 291 ASP A O 1
ATOM 2215 N N . PHE A 1 292 ? 17.122 -21.793 -16.792 1.00 97.25 292 PHE A N 1
ATOM 2216 C CA . PHE A 1 292 ? 16.509 -20.707 -16.022 1.00 97.25 292 PHE A CA 1
ATOM 2217 C C . PHE A 1 292 ? 15.109 -21.085 -15.525 1.00 97.25 292 PHE A C 1
ATOM 2219 O O . PHE A 1 292 ? 14.774 -20.835 -14.366 1.00 97.25 292 PHE A O 1
ATOM 2226 N N . VAL A 1 293 ? 14.294 -21.714 -16.383 1.00 97.00 293 VAL A N 1
ATOM 2227 C CA . VAL A 1 293 ? 12.958 -22.201 -16.011 1.00 97.00 293 VAL A CA 1
ATOM 2228 C C . VAL A 1 293 ? 13.038 -23.222 -14.874 1.00 97.00 293 VAL A C 1
ATOM 2230 O O . VAL A 1 293 ? 12.236 -23.155 -13.942 1.00 97.00 293 VAL A O 1
ATOM 2233 N N . GLU A 1 294 ? 14.007 -24.137 -14.909 1.00 96.50 294 GLU A N 1
ATOM 2234 C CA . GLU A 1 294 ? 14.226 -25.095 -13.822 1.00 96.50 294 GLU A CA 1
ATOM 2235 C C . GLU A 1 294 ? 14.527 -24.372 -12.499 1.00 96.50 294 GLU A C 1
ATOM 2237 O O . GLU A 1 294 ? 13.867 -24.628 -11.486 1.00 96.50 294 GLU A O 1
ATOM 2242 N N . SER A 1 295 ? 15.452 -23.407 -12.514 1.00 97.50 295 SER A N 1
ATOM 2243 C CA . SER A 1 295 ? 15.838 -22.653 -11.318 1.00 97.50 295 SER A CA 1
ATOM 2244 C C . SER A 1 295 ? 14.716 -21.768 -10.766 1.00 97.50 295 SER A C 1
ATOM 2246 O O . SER A 1 295 ? 14.520 -21.736 -9.550 1.00 97.50 295 SER A O 1
ATOM 2248 N N . ILE A 1 296 ? 13.938 -21.075 -11.608 1.00 97.12 296 ILE A N 1
ATOM 2249 C CA . ILE A 1 296 ? 12.841 -20.216 -11.126 1.00 97.12 296 ILE A CA 1
ATOM 2250 C C . ILE A 1 296 ? 11.649 -21.029 -10.610 1.00 97.12 296 ILE A C 1
ATOM 2252 O O . ILE A 1 296 ? 11.031 -20.649 -9.617 1.00 97.12 296 ILE A O 1
ATOM 2256 N N . VAL A 1 297 ? 11.349 -22.184 -11.216 1.00 96.12 297 VAL A N 1
ATOM 2257 C CA . VAL A 1 297 ? 10.324 -23.101 -10.693 1.00 96.12 297 VAL A CA 1
ATOM 2258 C C . VAL A 1 297 ? 10.766 -23.678 -9.350 1.00 96.12 297 VAL A C 1
ATOM 2260 O O . VAL A 1 297 ? 9.955 -23.744 -8.426 1.00 96.12 297 VAL A O 1
ATOM 2263 N N . LYS A 1 298 ? 12.047 -24.039 -9.212 1.00 95.62 298 LYS A N 1
ATOM 2264 C CA . LYS A 1 298 ? 12.629 -24.499 -7.946 1.00 95.62 298 LYS A CA 1
ATOM 2265 C C . LYS A 1 298 ? 12.596 -23.410 -6.871 1.00 95.62 298 LYS A C 1
ATOM 2267 O O . LYS A 1 298 ? 12.211 -23.691 -5.740 1.00 95.62 298 LYS A O 1
ATOM 2272 N N . MET A 1 299 ? 12.921 -22.165 -7.222 1.00 96.19 299 MET A N 1
ATOM 2273 C CA . MET A 1 299 ? 12.786 -21.015 -6.322 1.00 96.19 299 MET A CA 1
ATOM 2274 C C . MET A 1 299 ? 11.334 -20.830 -5.868 1.00 96.19 299 MET A C 1
ATOM 2276 O O . MET A 1 299 ? 11.080 -20.675 -4.679 1.00 96.19 299 MET A O 1
ATOM 2280 N N . GLY A 1 300 ? 10.374 -20.946 -6.788 1.00 94.19 300 GLY A N 1
ATOM 2281 C CA . GLY A 1 300 ? 8.944 -20.860 -6.496 1.00 94.19 300 GLY A CA 1
ATOM 2282 C C . GLY A 1 300 ? 8.408 -21.946 -5.548 1.00 94.19 300 GLY A C 1
ATOM 2283 O O . GLY A 1 300 ? 7.241 -21.876 -5.159 1.00 94.19 300 GLY A O 1
ATOM 2284 N N . GLN A 1 301 ? 9.211 -22.958 -5.204 1.00 91.81 301 GLN A N 1
ATOM 2285 C CA . GLN A 1 301 ? 8.868 -24.040 -4.274 1.00 91.81 301 GLN A CA 1
ATOM 2286 C C . GLN A 1 301 ? 9.457 -23.841 -2.865 1.00 91.81 301 GLN A C 1
ATOM 2288 O O . GLN A 1 301 ? 9.223 -24.663 -1.978 1.00 91.81 301 GLN A O 1
ATOM 2293 N N . ILE A 1 302 ? 10.198 -22.754 -2.629 1.00 90.75 302 ILE A N 1
ATOM 2294 C CA . ILE A 1 302 ? 10.814 -22.460 -1.331 1.00 90.75 302 ILE A CA 1
ATOM 2295 C C . ILE A 1 302 ? 9.738 -22.119 -0.296 1.00 90.75 302 ILE A C 1
ATOM 2297 O O . ILE A 1 302 ? 8.908 -21.240 -0.518 1.00 90.75 302 ILE A O 1
ATOM 2301 N N . GLY A 1 303 ? 9.778 -22.794 0.859 1.00 80.62 303 GLY A N 1
ATOM 2302 C CA . GLY A 1 303 ? 8.971 -22.450 2.041 1.00 80.62 303 GLY A CA 1
ATOM 2303 C C . GLY A 1 303 ? 7.453 -22.456 1.816 1.00 80.62 303 GLY A C 1
ATOM 2304 O O . GLY A 1 303 ? 6.717 -21.815 2.561 1.00 80.62 303 GLY A O 1
ATOM 2305 N N . VAL A 1 304 ? 6.979 -23.165 0.787 1.00 80.94 304 VAL A N 1
ATOM 2306 C CA . VAL A 1 304 ? 5.570 -23.172 0.386 1.00 80.94 304 VAL A CA 1
ATOM 2307 C C . VAL A 1 304 ? 4.710 -23.790 1.483 1.00 80.94 304 VAL A C 1
ATOM 2309 O O . VAL A 1 304 ? 4.876 -24.949 1.868 1.00 80.94 304 VAL A O 1
ATOM 2312 N N . LYS A 1 305 ? 3.727 -23.016 1.936 1.00 75.06 305 LYS A N 1
ATOM 2313 C CA . LYS A 1 305 ? 2.678 -23.458 2.855 1.00 75.06 305 LYS A CA 1
ATOM 2314 C C . LYS A 1 305 ? 1.560 -24.121 2.034 1.00 75.06 305 LYS A C 1
ATOM 2316 O O . LYS A 1 305 ? 1.032 -23.512 1.106 1.00 75.06 305 LYS A O 1
ATOM 2321 N N . THR A 1 306 ? 1.250 -25.389 2.328 1.00 62.19 306 THR A N 1
ATOM 2322 C CA . THR A 1 306 ? 0.211 -26.182 1.640 1.00 62.19 306 THR A CA 1
ATOM 2323 C C . THR A 1 306 ? -0.702 -26.902 2.641 1.00 62.19 306 THR A C 1
ATOM 2325 O O . THR A 1 306 ? -0.227 -27.471 3.620 1.00 62.19 306 THR A O 1
ATOM 2328 N N . GLY A 1 307 ? -2.019 -26.912 2.393 1.00 49.19 307 GLY A N 1
ATOM 2329 C CA . GLY A 1 307 ? -2.995 -27.726 3.140 1.00 49.19 307 GLY A CA 1
ATOM 2330 C C . GLY A 1 307 ? -3.479 -27.169 4.495 1.00 49.19 307 GLY A C 1
ATOM 2331 O O . GLY A 1 307 ? -2.880 -26.281 5.089 1.00 49.19 307 GLY A O 1
ATOM 2332 N N . SER A 1 308 ? -4.621 -27.695 4.957 1.00 38.53 308 SER A N 1
ATOM 2333 C CA . SER A 1 308 ? -5.527 -27.195 6.009 1.00 38.53 308 SER A CA 1
ATOM 2334 C C . SER A 1 308 ? -4.909 -26.886 7.387 1.00 38.53 308 SER A C 1
ATOM 2336 O O . SER A 1 308 ? -5.103 -27.622 8.359 1.00 38.53 308 SER A O 1
ATOM 2338 N N . ARG A 1 309 ? -4.250 -25.738 7.512 1.00 36.97 309 ARG A N 1
ATOM 2339 C CA . ARG A 1 309 ? -4.264 -24.946 8.744 1.00 36.97 309 ARG A CA 1
ATOM 2340 C C . ARG A 1 309 ? -4.789 -23.565 8.374 1.00 36.97 309 ARG A C 1
ATOM 2342 O O . ARG A 1 309 ? -4.105 -22.781 7.732 1.00 36.97 309 ARG A O 1
ATOM 2349 N N . ASP A 1 310 ? -6.052 -23.358 8.726 1.00 33.53 310 ASP A N 1
ATOM 2350 C CA . ASP A 1 310 ? -6.781 -22.093 8.699 1.00 33.53 310 ASP A CA 1
ATOM 2351 C C . ASP A 1 310 ? -6.943 -21.427 7.320 1.00 33.53 310 ASP A C 1
ATOM 2353 O O . ASP A 1 310 ? -6.378 -20.369 7.038 1.00 33.53 310 ASP A O 1
ATOM 2357 N N . ILE A 1 311 ? -7.839 -21.978 6.493 1.00 35.78 311 ILE A N 1
ATOM 2358 C CA . ILE A 1 311 ? -8.522 -21.181 5.462 1.00 35.78 311 ILE A CA 1
ATOM 2359 C C . ILE A 1 311 ? -9.553 -20.295 6.178 1.00 35.78 311 ILE A C 1
ATOM 2361 O O . ILE A 1 311 ? -10.752 -20.550 6.172 1.00 35.78 311 ILE A O 1
ATOM 2365 N N . GLU A 1 312 ? -9.062 -19.251 6.837 1.00 32.75 312 GLU A N 1
ATOM 2366 C CA . GLU A 1 312 ? -9.806 -18.007 6.973 1.00 32.75 312 GLU A CA 1
ATOM 2367 C C . GLU A 1 312 ? -9.204 -17.059 5.944 1.00 32.75 312 GLU A C 1
ATOM 2369 O O . GLU A 1 312 ? -8.041 -16.664 6.056 1.00 32.75 312 GLU A O 1
ATOM 2374 N N . HIS A 1 313 ? -9.976 -16.750 4.902 1.00 38.03 313 HIS A N 1
ATOM 2375 C CA . HIS A 1 313 ? -9.624 -15.746 3.907 1.00 38.03 313 HIS A CA 1
ATOM 2376 C C . HIS A 1 313 ? -9.521 -14.377 4.583 1.00 38.03 313 HIS A C 1
ATOM 2378 O O . HIS A 1 313 ? -10.483 -13.611 4.627 1.00 38.03 313 HIS A O 1
ATOM 2384 N N . TYR A 1 314 ? -8.342 -14.062 5.109 1.00 35.97 314 TYR A N 1
ATOM 2385 C CA . TYR A 1 314 ? -7.978 -12.693 5.413 1.00 35.97 314 TYR A CA 1
ATOM 2386 C C . TYR A 1 314 ? -7.687 -11.992 4.095 1.00 35.97 314 TYR A C 1
ATOM 2388 O O . TYR A 1 314 ? -6.856 -12.430 3.305 1.00 35.97 314 TYR A O 1
ATOM 2396 N N . SER A 1 315 ? -8.387 -10.886 3.860 1.00 34.50 315 SER A N 1
ATOM 2397 C CA . SER A 1 315 ? -8.001 -9.912 2.854 1.00 34.50 315 SER A CA 1
ATOM 2398 C C . SER A 1 315 ? -6.565 -9.466 3.148 1.00 34.50 315 SER A C 1
ATOM 2400 O O . SER A 1 315 ? -6.328 -8.624 4.026 1.00 34.50 315 SER A O 1
ATOM 2402 N N . VAL A 1 316 ? -5.601 -10.041 2.430 1.00 37.38 316 VAL A N 1
ATOM 2403 C CA . VAL A 1 316 ? -4.290 -9.430 2.211 1.00 37.38 316 VAL A CA 1
ATOM 2404 C C . VAL A 1 316 ? -4.568 -8.200 1.360 1.00 37.38 316 VAL A C 1
ATOM 2406 O O . VAL A 1 316 ? -4.634 -8.290 0.143 1.00 37.38 316 VAL A O 1
ATOM 2409 N N . LEU A 1 317 ? -4.953 -7.131 2.059 1.00 38.56 317 LEU A N 1
ATOM 2410 C CA . LEU A 1 317 ? -5.043 -5.723 1.679 1.00 38.56 317 LEU A CA 1
ATOM 2411 C C . LEU A 1 317 ? -5.771 -5.001 2.823 1.00 38.56 317 LEU A C 1
ATOM 2413 O O . LEU A 1 317 ? -6.926 -4.595 2.727 1.00 38.56 317 LEU A O 1
ATOM 2417 N N . THR A 1 318 ? -5.081 -4.818 3.945 1.00 33.09 318 THR A N 1
ATOM 2418 C CA . THR A 1 318 ? -5.106 -3.470 4.508 1.00 33.09 318 THR A CA 1
ATOM 2419 C C . THR A 1 318 ? -3.995 -2.727 3.814 1.00 33.09 318 THR A C 1
ATOM 2421 O O . THR A 1 318 ? -2.855 -2.921 4.196 1.00 33.09 318 THR A O 1
ATOM 2424 N N . VAL A 1 319 ? -4.324 -1.940 2.792 1.00 31.23 319 VAL A N 1
ATOM 2425 C CA . VAL A 1 319 ? -3.791 -0.588 2.621 1.00 31.23 319 VAL A CA 1
ATOM 2426 C C . VAL A 1 319 ? -4.576 0.135 1.523 1.00 31.23 319 VAL A C 1
ATOM 2428 O O . VAL A 1 319 ? -4.727 -0.316 0.398 1.00 31.23 319 VAL A O 1
ATOM 2431 N N . THR A 1 320 ? -5.166 1.247 1.956 1.00 27.83 320 THR A N 1
ATOM 2432 C CA . THR A 1 320 ? -5.529 2.448 1.200 1.00 27.83 320 THR A CA 1
ATOM 2433 C C . THR A 1 320 ? -6.275 2.282 -0.125 1.00 27.83 320 THR A C 1
ATOM 2435 O O . THR A 1 320 ? -5.705 2.018 -1.177 1.00 27.83 320 THR A O 1
ATOM 2438 N N . ALA A 1 321 ? -7.545 2.695 -0.113 1.00 24.52 321 ALA A N 1
ATOM 2439 C CA . ALA A 1 321 ? -8.105 3.423 -1.244 1.00 24.52 321 ALA A CA 1
ATOM 2440 C C . ALA A 1 321 ? -7.168 4.620 -1.509 1.00 24.52 321 ALA A C 1
ATOM 2442 O O . ALA A 1 321 ? -7.118 5.568 -0.727 1.00 24.52 321 ALA A O 1
ATOM 2443 N N . GLY A 1 322 ? -6.319 4.494 -2.537 1.00 26.27 322 GLY A N 1
ATOM 2444 C CA . GLY A 1 322 ? -4.897 4.807 -2.341 1.00 26.27 322 GLY A CA 1
ATOM 2445 C C . GLY A 1 322 ? -4.082 5.422 -3.482 1.00 26.27 322 GLY A C 1
ATOM 2446 O O . GLY A 1 322 ? -2.991 5.867 -3.183 1.00 26.27 322 GLY A O 1
ATOM 2447 N N . SER A 1 323 ? -4.567 5.559 -4.724 1.00 27.47 323 SER A N 1
ATOM 2448 C CA . SER A 1 323 ? -3.751 5.949 -5.903 1.00 27.47 323 SER A CA 1
ATOM 2449 C C . SER A 1 323 ? -4.529 5.775 -7.197 1.00 27.47 323 SER A C 1
ATOM 2451 O O . SER A 1 323 ? -4.638 4.656 -7.659 1.00 27.47 323 SER A O 1
ATOM 2453 N N . SER A 1 324 ? -5.045 6.830 -7.832 1.00 28.44 324 SER A N 1
ATOM 2454 C CA . SER A 1 324 ? -5.287 6.776 -9.276 1.00 28.44 324 SER A CA 1
ATOM 2455 C C . SER A 1 324 ? -4.775 8.055 -9.917 1.00 28.44 324 SER A C 1
ATOM 2457 O O . SER A 1 324 ? -5.377 9.111 -9.729 1.00 28.44 324 SER A O 1
ATOM 2459 N N . SER A 1 325 ? -3.719 7.925 -10.715 1.00 28.72 325 SER A N 1
ATOM 2460 C CA . SER A 1 325 ? -3.597 8.613 -11.998 1.00 28.72 325 SER A CA 1
ATOM 2461 C C . SER A 1 325 ? -3.456 7.538 -13.074 1.00 28.72 325 SER A C 1
ATOM 2463 O O . SER A 1 325 ? -2.532 6.730 -13.040 1.00 28.72 325 SER A O 1
ATOM 2465 N N . LEU A 1 326 ? -4.456 7.517 -13.955 1.00 33.59 326 LEU A N 1
ATOM 2466 C CA . LEU A 1 326 ? -4.667 6.611 -15.078 1.00 33.59 326 LEU A CA 1
ATOM 2467 C C . LEU A 1 326 ? -3.676 6.853 -16.227 1.00 33.59 326 LEU A C 1
ATOM 2469 O O . LEU A 1 326 ? -3.279 7.993 -16.462 1.00 33.59 326 LEU A O 1
ATOM 2473 N N . SER A 1 327 ? -3.481 5.834 -17.067 1.00 25.42 327 SER A N 1
ATOM 2474 C CA . SER A 1 327 ? -3.602 6.031 -18.515 1.00 25.42 327 SER A CA 1
ATOM 2475 C C . SER A 1 327 ? -5.009 5.598 -18.964 1.00 25.42 327 SER A C 1
ATOM 2477 O O . SER A 1 327 ? -5.582 4.620 -18.482 1.00 25.42 327 SER A O 1
ATOM 2479 N N . GLU A 1 328 ? -5.628 6.435 -19.795 1.00 32.31 328 GLU A N 1
ATOM 2480 C CA . GLU A 1 328 ? -7.009 6.332 -20.265 1.00 32.31 328 GLU A CA 1
ATOM 2481 C C . GLU A 1 328 ? -7.176 5.385 -21.469 1.00 32.31 328 GLU A C 1
ATOM 2483 O O . GLU A 1 328 ? -6.266 5.192 -22.270 1.00 32.31 328 GLU A O 1
ATOM 2488 N N . ASN A 1 329 ? -8.438 4.975 -21.661 1.00 31.77 329 ASN A N 1
ATOM 2489 C CA . ASN A 1 329 ? -9.096 4.523 -22.897 1.00 31.77 329 ASN A CA 1
ATOM 2490 C C . ASN A 1 329 ? -9.029 3.034 -23.280 1.00 31.77 329 ASN A C 1
ATOM 2492 O O . ASN A 1 329 ? -8.164 2.601 -24.034 1.00 31.77 329 ASN A O 1
ATOM 2496 N N . LYS A 1 330 ? -10.132 2.325 -22.985 1.00 27.34 330 LYS A N 1
ATOM 2497 C CA . LYS A 1 330 ? -11.079 1.833 -24.014 1.00 27.34 330 LYS A CA 1
ATOM 2498 C C . LYS A 1 330 ? -12.353 1.267 -23.371 1.00 27.34 330 LYS A C 1
ATOM 2500 O O . LYS A 1 330 ? -12.369 0.157 -22.857 1.00 27.34 330 LYS A O 1
ATOM 2505 N N . GLN A 1 331 ? -13.450 2.021 -23.450 1.00 29.59 331 GLN A N 1
ATOM 2506 C CA . GLN A 1 331 ? -14.802 1.471 -23.323 1.00 29.59 331 GLN A CA 1
ATOM 2507 C C . GLN A 1 331 ? -15.319 1.104 -24.714 1.00 29.59 331 GLN A C 1
ATOM 2509 O O . GLN A 1 331 ? -15.451 1.981 -25.564 1.00 29.59 331 GLN A O 1
ATOM 2514 N N . LEU A 1 332 ? -15.682 -0.164 -24.918 1.00 28.16 332 LEU A N 1
ATOM 2515 C CA . LEU A 1 332 ? -16.651 -0.580 -25.932 1.00 28.16 332 LEU A CA 1
ATOM 2516 C C . LEU A 1 332 ? -17.374 -1.860 -25.470 1.00 28.16 332 LEU A C 1
ATOM 2518 O O . LEU A 1 332 ? -16.846 -2.958 -25.551 1.00 28.16 332 LEU A O 1
ATOM 2522 N N . TRP A 1 333 ? -18.594 -1.636 -24.970 1.00 24.45 333 TRP A N 1
ATOM 2523 C CA . TRP A 1 333 ? -19.810 -2.453 -25.082 1.00 24.45 333 TRP A CA 1
ATOM 2524 C C . TRP A 1 333 ? -19.776 -3.966 -24.810 1.00 24.45 333 TRP A C 1
ATOM 2526 O O . TRP A 1 333 ? -19.447 -4.736 -25.700 1.00 24.45 333 TRP A O 1
ATOM 2536 N N . VAL A 1 334 ? -20.452 -4.375 -23.724 1.00 26.89 334 VAL A N 1
ATOM 2537 C CA . VAL A 1 334 ? -21.588 -5.318 -23.815 1.00 26.89 334 VAL A CA 1
ATOM 2538 C C . VAL A 1 334 ? -22.709 -4.847 -22.878 1.00 26.89 334 VAL A C 1
ATOM 2540 O O . VAL A 1 334 ? -22.526 -4.709 -21.671 1.00 26.89 334 VAL A O 1
ATOM 2543 N N . LYS A 1 335 ? -23.879 -4.555 -23.457 1.00 31.92 335 LYS A N 1
ATOM 2544 C CA . LYS A 1 335 ? -25.141 -4.337 -22.738 1.00 31.92 335 LYS A CA 1
ATOM 2545 C C . LYS A 1 335 ? -25.793 -5.689 -22.459 1.00 31.92 335 LYS A C 1
ATOM 2547 O O . LYS A 1 335 ? -25.996 -6.438 -23.407 1.00 31.92 335 LYS A O 1
ATOM 2552 N N . SER A 1 336 ? -26.291 -5.877 -21.240 1.00 28.27 336 SER A N 1
ATOM 2553 C CA . SER A 1 336 ? -27.448 -6.739 -20.980 1.00 28.27 336 SER A CA 1
ATOM 2554 C C . SER A 1 336 ? -28.467 -5.980 -20.129 1.00 28.27 336 SER A C 1
ATOM 2556 O O . SER A 1 336 ? -28.135 -5.342 -19.132 1.00 28.27 336 SER A O 1
ATOM 2558 N N . ASN A 1 337 ? -29.704 -5.960 -20.624 1.00 26.92 337 ASN A N 1
ATOM 2559 C CA . ASN A 1 337 ? -30.845 -5.195 -20.132 1.00 26.92 337 ASN A CA 1
ATOM 2560 C C . ASN A 1 337 ? -31.492 -5.845 -18.900 1.00 26.92 337 ASN A C 1
ATOM 2562 O O . ASN A 1 337 ? -31.944 -6.978 -18.988 1.00 26.92 337 ASN A O 1
ATOM 2566 N N . ILE A 1 338 ? -31.704 -5.057 -17.842 1.00 29.62 338 ILE A N 1
ATOM 2567 C CA . ILE A 1 338 ? -32.893 -5.150 -16.980 1.00 29.62 338 ILE A CA 1
ATOM 2568 C C . ILE A 1 338 ? -33.488 -3.734 -16.912 1.00 29.62 338 ILE A C 1
ATOM 2570 O O . ILE A 1 338 ? -32.772 -2.743 -16.729 1.00 29.62 338 ILE A O 1
ATOM 2574 N N . MET A 1 339 ? -34.781 -3.611 -17.205 1.00 29.94 339 MET A N 1
ATOM 2575 C CA . MET A 1 339 ? -35.486 -2.345 -17.405 1.00 29.94 339 MET A CA 1
ATOM 2576 C C . MET A 1 339 ? -36.309 -2.020 -16.154 1.00 29.94 339 MET A C 1
ATOM 2578 O O . MET A 1 339 ? -37.229 -2.750 -15.819 1.00 29.94 339 MET A O 1
ATOM 2582 N N . GLY A 1 340 ? -35.961 -0.930 -15.467 1.00 30.98 340 GLY A N 1
ATOM 2583 C CA . GLY A 1 340 ? -36.683 -0.390 -14.313 1.00 30.98 340 GLY A CA 1
ATOM 2584 C C . GLY A 1 340 ? -36.508 1.137 -14.221 1.00 30.98 340 GLY A C 1
ATOM 2585 O O . GLY A 1 340 ? -35.623 1.689 -14.888 1.00 30.98 340 GLY A O 1
ATOM 2586 N N . PRO A 1 341 ? -37.324 1.843 -13.418 1.00 40.12 341 PRO A N 1
ATOM 2587 C CA . PRO A 1 341 ? -37.531 3.304 -13.460 1.00 40.12 341 PRO A CA 1
ATOM 2588 C C . PRO A 1 341 ? -36.313 4.180 -13.072 1.00 40.12 341 PRO A C 1
ATOM 2590 O O . PRO A 1 341 ? -36.394 5.408 -13.059 1.00 40.12 341 PRO A O 1
ATOM 2593 N N . SER A 1 342 ? -35.146 3.585 -12.810 1.00 56.41 342 SER A N 1
ATOM 2594 C CA . SER A 1 342 ? -33.916 4.250 -12.352 1.00 56.41 342 SER A CA 1
ATOM 2595 C C . SER A 1 342 ? -33.168 5.051 -13.432 1.00 56.41 342 SER A C 1
ATOM 2597 O O . SER A 1 342 ? -32.360 5.924 -13.105 1.00 56.41 342 SER A O 1
ATOM 2599 N N . LYS A 1 343 ? -33.430 4.818 -14.726 1.00 56.53 343 LYS A N 1
ATOM 2600 C CA . LYS A 1 343 ? -32.654 5.441 -15.820 1.00 56.53 343 LYS A CA 1
ATOM 2601 C C . LYS A 1 343 ? -32.907 6.946 -15.975 1.00 56.53 343 LYS A C 1
ATOM 2603 O O . LYS A 1 343 ? -31.956 7.694 -16.183 1.00 56.53 343 LYS A O 1
ATOM 2608 N N . ILE A 1 344 ? -34.150 7.408 -15.815 1.00 55.94 344 ILE A N 1
ATOM 2609 C CA . ILE A 1 344 ? -34.515 8.829 -15.999 1.00 55.94 344 ILE A CA 1
ATOM 2610 C C . ILE A 1 344 ? -33.945 9.689 -14.864 1.00 55.94 344 ILE A C 1
ATOM 2612 O O . ILE A 1 344 ? -33.411 10.768 -15.105 1.00 55.94 344 ILE A O 1
ATOM 2616 N N . ARG A 1 345 ? -33.984 9.190 -13.623 1.00 60.59 345 ARG A N 1
ATOM 2617 C CA . ARG A 1 345 ? -33.435 9.896 -12.455 1.00 60.59 345 ARG A CA 1
ATOM 2618 C C . ARG A 1 345 ? -31.906 9.938 -12.477 1.00 60.59 345 ARG A C 1
ATOM 2620 O O . ARG A 1 345 ? -31.336 10.988 -12.194 1.00 60.59 345 ARG A O 1
ATOM 2627 N N . ARG A 1 346 ? -31.246 8.842 -12.876 1.00 61.25 346 ARG A N 1
ATOM 2628 C CA . ARG A 1 346 ? -29.790 8.822 -13.111 1.00 61.25 346 ARG A CA 1
ATOM 2629 C C . ARG A 1 346 ? -29.392 9.777 -14.235 1.00 61.25 346 ARG A C 1
ATOM 2631 O O . ARG A 1 346 ? -28.399 10.480 -14.092 1.00 61.25 346 ARG A O 1
ATOM 2638 N N . ALA A 1 347 ? -30.189 9.865 -15.302 1.00 58.12 347 ALA A N 1
ATOM 2639 C CA . ALA A 1 347 ? -29.980 10.841 -16.368 1.00 58.12 347 ALA A CA 1
ATOM 2640 C C . ALA A 1 347 ? -30.156 12.288 -15.870 1.00 58.12 347 ALA A C 1
ATOM 2642 O O . ALA A 1 347 ? -29.316 13.130 -16.164 1.00 58.12 347 ALA A O 1
ATOM 2643 N N . LEU A 1 348 ? -31.175 12.573 -15.049 1.00 64.81 348 LEU A N 1
ATOM 2644 C CA . LEU A 1 348 ? -31.381 13.897 -14.445 1.00 64.81 348 LEU A CA 1
ATOM 2645 C C . LEU A 1 348 ? -30.233 14.286 -13.493 1.00 64.81 348 LEU A C 1
ATOM 2647 O O . LEU A 1 348 ? -29.757 15.419 -13.530 1.00 64.81 348 LEU A O 1
ATOM 2651 N N . GLY A 1 349 ? -29.762 13.344 -12.668 1.00 64.69 349 GLY A N 1
ATOM 2652 C CA . GLY A 1 349 ? -28.591 13.522 -11.805 1.00 64.69 349 GLY A CA 1
ATOM 2653 C C . GLY A 1 349 ? -27.320 13.789 -12.610 1.00 64.69 349 GLY A C 1
ATOM 2654 O O . GLY A 1 349 ? -26.600 14.736 -12.313 1.00 64.69 349 GLY A O 1
ATOM 2655 N N . ALA A 1 350 ? -27.102 13.038 -13.692 1.00 70.19 350 ALA A N 1
ATOM 2656 C CA . ALA A 1 350 ? -25.970 13.234 -14.593 1.00 70.19 350 ALA A CA 1
ATOM 2657 C C . ALA A 1 350 ? -26.013 14.593 -15.313 1.00 70.19 350 ALA A C 1
ATOM 2659 O O . ALA A 1 350 ? -24.981 15.249 -15.439 1.00 70.19 350 ALA A O 1
ATOM 2660 N N . VAL A 1 351 ? -27.196 15.053 -15.739 1.00 72.75 351 VAL A N 1
ATOM 2661 C CA . VAL A 1 351 ? -27.375 16.391 -16.328 1.00 72.75 351 VAL A CA 1
ATOM 2662 C C . VAL A 1 351 ? -27.086 17.473 -15.291 1.00 72.75 351 VAL A C 1
ATOM 2664 O O . VAL A 1 351 ? -26.339 18.401 -15.582 1.00 72.75 351 VAL A O 1
ATOM 2667 N N . LYS A 1 352 ? -27.595 17.332 -14.060 1.00 76.75 352 LYS A N 1
ATOM 2668 C CA . LYS A 1 352 ? -27.314 18.266 -12.960 1.00 76.75 352 LYS A CA 1
ATOM 2669 C C . LYS A 1 352 ? -25.820 18.329 -12.636 1.00 76.75 352 LYS A C 1
ATOM 2671 O O . LYS A 1 352 ? -25.282 19.423 -12.470 1.00 76.75 352 LYS A O 1
ATOM 2676 N N . ASP A 1 353 ? -25.150 17.179 -12.604 1.00 76.31 353 ASP A N 1
ATOM 2677 C CA . ASP A 1 353 ? -23.706 17.092 -12.398 1.00 76.31 353 ASP A CA 1
ATOM 2678 C C . ASP A 1 353 ? -22.957 17.792 -13.549 1.00 76.31 353 ASP A C 1
ATOM 2680 O O . ASP A 1 353 ? -22.095 18.632 -13.294 1.00 76.31 353 ASP A O 1
ATOM 2684 N N . HIS A 1 354 ? -23.354 17.573 -14.807 1.00 68.44 354 HIS A N 1
ATOM 2685 C CA . HIS A 1 354 ? -22.756 18.230 -15.977 1.00 68.44 354 HIS A CA 1
ATOM 2686 C C . HIS A 1 354 ? -22.971 19.756 -15.990 1.00 68.44 354 HIS A C 1
ATOM 2688 O O . HIS A 1 354 ? -22.044 20.512 -16.282 1.00 68.44 354 HIS A O 1
ATOM 2694 N N . THR A 1 355 ? -24.163 20.233 -15.618 1.00 70.94 355 THR A N 1
ATOM 2695 C CA . THR A 1 355 ? -24.455 21.669 -15.478 1.00 70.94 355 THR A CA 1
ATOM 2696 C C . THR A 1 355 ? -23.642 22.296 -14.347 1.00 70.94 355 THR A C 1
ATOM 2698 O O . THR A 1 355 ? -23.119 23.394 -14.513 1.00 70.94 355 THR A O 1
ATOM 2701 N N . SER A 1 356 ? -23.478 21.603 -13.216 1.00 70.00 356 SER A N 1
ATOM 2702 C CA . SER A 1 356 ? -22.661 22.108 -12.105 1.00 70.00 356 SER A CA 1
ATOM 2703 C C . SER A 1 356 ? -21.166 22.177 -12.442 1.00 70.00 356 SER A C 1
ATOM 2705 O O . SER A 1 356 ? -20.521 23.154 -12.076 1.00 70.00 356 SER A O 1
ATOM 2707 N N . ILE A 1 357 ? -20.641 21.222 -13.223 1.00 71.88 357 ILE A N 1
ATOM 2708 C CA . ILE A 1 357 ? -19.273 21.269 -13.772 1.00 71.88 357 ILE A CA 1
ATOM 2709 C C . ILE A 1 357 ? -19.120 22.448 -14.744 1.00 71.88 357 ILE A C 1
ATOM 2711 O O . ILE A 1 357 ? -18.111 23.147 -14.711 1.00 71.88 357 ILE A O 1
ATOM 2715 N N . GLY A 1 358 ? -20.121 22.692 -15.596 1.00 56.66 358 GLY A N 1
ATOM 2716 C CA . GLY A 1 358 ? -20.127 23.830 -16.517 1.00 56.66 358 GLY A CA 1
ATOM 2717 C C . GLY A 1 358 ? -20.130 25.183 -15.799 1.00 56.66 358 GLY A C 1
ATOM 2718 O O . GLY A 1 358 ? -19.363 26.065 -16.164 1.00 56.66 358 GLY A O 1
ATOM 2719 N N . LEU A 1 359 ? -20.936 25.335 -14.742 1.00 63.50 359 LEU A N 1
ATOM 2720 C CA . LEU A 1 359 ? -20.989 26.564 -13.941 1.00 63.50 359 LEU A CA 1
ATOM 2721 C C . LEU A 1 359 ? -19.699 26.808 -13.146 1.00 63.50 359 LEU A C 1
ATOM 2723 O O . LEU A 1 359 ? -19.237 27.946 -13.087 1.00 63.50 359 LEU A O 1
ATOM 2727 N N . ALA A 1 360 ? -19.094 25.757 -12.584 1.00 62.38 360 ALA A N 1
ATOM 2728 C CA . ALA A 1 360 ? -17.821 25.853 -11.863 1.00 62.38 360 ALA A CA 1
ATOM 2729 C C . ALA A 1 360 ? -16.683 26.383 -12.756 1.00 62.38 360 ALA A C 1
ATOM 2731 O O . ALA A 1 360 ? -15.877 27.196 -12.315 1.00 62.38 360 ALA A O 1
ATOM 2732 N N . LYS A 1 361 ? -16.667 25.999 -14.041 1.00 65.12 361 LYS A N 1
ATOM 2733 C CA . LYS A 1 361 ? -15.666 26.456 -15.021 1.00 65.12 361 LYS A CA 1
ATOM 2734 C C . LYS A 1 361 ? -15.822 27.911 -15.476 1.00 65.12 361 LYS A C 1
ATOM 2736 O O . LYS A 1 361 ? -14.886 28.455 -16.048 1.00 65.12 361 LYS A O 1
ATOM 2741 N N . VAL A 1 362 ? -16.986 28.528 -15.268 1.00 55.75 362 VAL A N 1
ATOM 2742 C CA . VAL A 1 362 ? -17.303 29.875 -15.785 1.00 55.75 362 VAL A CA 1
ATOM 2743 C C . VAL A 1 362 ? -17.217 30.955 -14.695 1.00 55.75 362 VAL A C 1
ATOM 2745 O O . VAL A 1 362 ? -17.076 32.130 -15.017 1.00 55.75 362 VAL A O 1
ATOM 2748 N N . GLY A 1 363 ? -17.288 30.582 -13.410 1.00 48.78 363 GLY A N 1
ATOM 2749 C CA . GLY A 1 363 ? -17.436 31.530 -12.295 1.00 48.78 363 GLY A CA 1
ATOM 2750 C C . GLY A 1 363 ? -16.191 31.845 -11.452 1.00 48.78 363 GLY A C 1
ATOM 2751 O O . GLY A 1 363 ? -16.267 32.762 -10.637 1.00 48.78 363 GLY A O 1
ATOM 2752 N N . SER A 1 364 ? -15.076 31.124 -11.615 1.00 56.09 364 SER A N 1
ATOM 2753 C CA . SER A 1 364 ? -13.932 31.162 -10.684 1.00 56.09 364 SER A CA 1
ATOM 2754 C C . SER A 1 364 ? -12.582 31.313 -11.409 1.00 56.09 364 SER A C 1
ATOM 2756 O O . SER A 1 364 ? -12.481 31.042 -12.605 1.00 56.09 364 SER A O 1
ATOM 2758 N N . SER A 1 365 ? -11.522 31.732 -10.697 1.00 61.84 365 SER A N 1
ATOM 2759 C CA . SER A 1 365 ? -10.142 31.661 -11.215 1.00 61.84 365 SER A CA 1
ATOM 2760 C C . SER A 1 365 ? -9.790 30.214 -11.585 1.00 61.84 365 SER A C 1
ATOM 2762 O O . SER A 1 365 ? -10.323 29.290 -10.973 1.00 61.84 365 SER A O 1
ATOM 2764 N N . ALA A 1 366 ? -8.902 30.004 -12.566 1.00 64.25 366 ALA A N 1
ATOM 2765 C CA . ALA A 1 366 ? -8.630 28.677 -13.142 1.00 64.25 366 ALA A CA 1
ATOM 2766 C C . ALA A 1 366 ? -8.403 27.579 -12.078 1.00 64.25 366 ALA A C 1
ATOM 2768 O O . ALA A 1 366 ? -9.026 26.526 -12.135 1.00 64.25 366 ALA A O 1
ATOM 2769 N N . SER A 1 367 ? -7.629 27.880 -11.034 1.00 64.94 367 SER A N 1
ATOM 2770 C CA . SER A 1 367 ? -7.335 26.957 -9.933 1.00 64.94 367 SER A CA 1
ATOM 2771 C C . SER A 1 367 ? -8.497 26.707 -8.956 1.00 64.94 367 SER A C 1
ATOM 2773 O O . SER A 1 367 ? -8.598 25.623 -8.386 1.00 64.94 367 SER A O 1
ATOM 2775 N N . LEU A 1 368 ? -9.389 27.682 -8.742 1.00 75.12 368 LEU A N 1
ATOM 2776 C CA . LEU A 1 368 ? -10.593 27.507 -7.917 1.00 75.12 368 LEU A CA 1
ATOM 2777 C C . LEU A 1 368 ? -11.690 26.756 -8.683 1.00 75.12 368 LEU A C 1
ATOM 2779 O O . LEU A 1 368 ? -12.436 25.980 -8.089 1.00 75.12 368 LEU A O 1
ATOM 2783 N N . ALA A 1 369 ? -11.760 26.949 -10.001 1.00 79.00 369 ALA A N 1
ATOM 2784 C CA . ALA A 1 369 ? -12.653 26.195 -10.873 1.00 79.00 369 ALA A CA 1
ATOM 2785 C C . ALA A 1 369 ? -12.295 24.700 -10.885 1.00 79.00 369 ALA A C 1
ATOM 2787 O O . ALA A 1 369 ? -13.192 23.860 -10.804 1.00 79.00 369 ALA A O 1
ATOM 2788 N N . ASP A 1 370 ? -11.004 24.363 -10.930 1.00 80.00 370 ASP A N 1
ATOM 2789 C CA . ASP A 1 370 ? -10.536 22.973 -10.880 1.00 80.00 370 ASP A CA 1
ATOM 2790 C C . ASP A 1 370 ? -10.890 22.298 -9.543 1.00 80.00 370 ASP A C 1
ATOM 2792 O O . ASP A 1 370 ? -11.416 21.181 -9.534 1.00 80.00 370 ASP A O 1
ATOM 2796 N N . LEU A 1 371 ? -10.737 23.017 -8.423 1.00 85.25 371 LEU A N 1
ATOM 2797 C CA . LEU A 1 371 ? -11.158 22.556 -7.095 1.00 85.25 371 LEU A CA 1
ATOM 2798 C C . LEU A 1 371 ? -12.674 22.297 -7.021 1.00 85.25 371 LEU A C 1
ATOM 2800 O O . LEU A 1 371 ? -13.103 21.233 -6.571 1.00 85.25 371 LEU A O 1
ATOM 2804 N N . ASP A 1 372 ? -13.498 23.234 -7.496 1.00 84.00 372 ASP A N 1
ATOM 2805 C CA . ASP A 1 372 ? -14.959 23.085 -7.504 1.00 84.00 372 ASP A CA 1
ATOM 2806 C C . ASP A 1 372 ? -15.406 21.900 -8.382 1.00 84.00 372 ASP A C 1
ATOM 2808 O O . ASP A 1 372 ? -16.313 21.142 -8.017 1.00 84.00 372 ASP A O 1
ATOM 2812 N N . VAL A 1 373 ? -14.746 21.693 -9.526 1.00 85.94 373 VAL A N 1
ATOM 2813 C CA . VAL A 1 373 ? -15.001 20.555 -10.418 1.00 85.94 373 VAL A CA 1
ATOM 2814 C C . VAL A 1 373 ? -14.622 19.235 -9.747 1.00 85.94 373 VAL A C 1
ATOM 2816 O O . VAL A 1 373 ? -15.404 18.282 -9.829 1.00 85.94 373 VAL A O 1
ATOM 2819 N N . ALA A 1 374 ? -13.471 19.162 -9.076 1.00 85.50 374 ALA A N 1
ATOM 2820 C CA . ALA A 1 374 ? -13.042 17.974 -8.341 1.00 85.50 374 ALA A CA 1
ATOM 2821 C C . ALA A 1 374 ? -14.034 17.625 -7.217 1.00 85.50 374 ALA A C 1
ATOM 2823 O O . ALA A 1 374 ? -14.481 16.479 -7.122 1.00 85.50 374 ALA A O 1
ATOM 2824 N N . ILE A 1 375 ? -14.498 18.623 -6.451 1.00 87.81 375 ILE A N 1
ATOM 2825 C CA . ILE A 1 375 ? -15.523 18.439 -5.408 1.00 87.81 375 ILE A CA 1
ATOM 2826 C C . ILE A 1 375 ? -16.815 17.884 -6.008 1.00 87.81 375 ILE A C 1
ATOM 2828 O O . ILE A 1 375 ? -17.351 16.889 -5.514 1.00 87.81 375 ILE A O 1
ATOM 2832 N N . VAL A 1 376 ? -17.319 18.479 -7.093 1.00 87.62 376 VAL A N 1
ATOM 2833 C CA . VAL A 1 376 ? -18.541 18.010 -7.763 1.00 87.62 376 VAL A CA 1
ATOM 2834 C C . VAL A 1 376 ? -18.380 16.584 -8.289 1.00 87.62 376 VAL A C 1
ATOM 2836 O O . VAL A 1 376 ? -19.313 15.791 -8.158 1.00 87.62 376 VAL A O 1
ATOM 2839 N N . LYS A 1 377 ? -17.213 16.237 -8.849 1.00 85.56 377 LYS A N 1
ATOM 2840 C CA . LYS A 1 377 ? -16.916 14.885 -9.341 1.00 85.56 377 LYS A CA 1
ATOM 2841 C C . LYS A 1 377 ? -16.853 13.854 -8.213 1.00 85.56 377 LYS A C 1
ATOM 2843 O O . LYS A 1 377 ? -17.413 12.774 -8.379 1.00 85.56 377 LYS A O 1
ATOM 2848 N N . ALA A 1 378 ? -16.249 14.196 -7.076 1.00 86.31 378 ALA A N 1
ATOM 2849 C CA . ALA A 1 378 ? -16.192 13.331 -5.898 1.00 86.31 378 ALA A CA 1
ATOM 2850 C C . ALA A 1 378 ? -17.586 13.055 -5.309 1.00 86.31 378 ALA A C 1
ATOM 2852 O O . ALA A 1 378 ? -17.839 12.005 -4.730 1.00 86.31 378 ALA A O 1
ATOM 2853 N N . THR A 1 379 ? -18.523 13.988 -5.470 1.00 89.12 379 THR A N 1
ATOM 2854 C CA . THR A 1 379 ? -19.810 13.961 -4.767 1.00 89.12 379 THR A CA 1
ATOM 2855 C C . THR A 1 379 ? -21.012 13.802 -5.717 1.00 89.12 379 THR A C 1
ATOM 2857 O O . THR A 1 379 ? -22.119 14.258 -5.422 1.00 89.12 379 THR A O 1
ATOM 2860 N N . ARG A 1 380 ? -20.818 13.160 -6.875 1.00 85.25 380 ARG A N 1
ATOM 2861 C CA . ARG A 1 380 ? -21.853 12.873 -7.893 1.00 85.25 380 ARG A CA 1
ATOM 2862 C C . ARG A 1 380 ? -23.062 12.096 -7.347 1.00 85.25 380 ARG A C 1
ATOM 2864 O O . ARG A 1 380 ? -22.997 11.460 -6.295 1.00 85.25 380 ARG A O 1
ATOM 2871 N N . HIS A 1 381 ? -24.178 12.151 -8.081 1.00 80.88 381 HIS A N 1
ATOM 2872 C CA . HIS A 1 381 ? -25.457 11.527 -7.692 1.00 80.88 381 HIS A CA 1
ATOM 2873 C C . HIS A 1 381 ? -25.519 10.001 -7.932 1.00 80.88 381 HIS A C 1
ATOM 2875 O O . HIS A 1 381 ? -26.600 9.416 -7.912 1.00 80.88 381 HIS A O 1
ATOM 2881 N N . ASP A 1 382 ? -24.396 9.347 -8.214 1.00 79.88 382 ASP A N 1
ATOM 2882 C CA . ASP A 1 382 ? -24.304 7.912 -8.471 1.00 79.88 382 ASP A CA 1
ATOM 2883 C C . ASP A 1 382 ? -24.247 7.080 -7.180 1.00 79.88 382 ASP A C 1
ATOM 2885 O O . ASP A 1 382 ? -23.642 7.484 -6.193 1.00 79.88 382 ASP A O 1
ATOM 2889 N N . GLU A 1 383 ? -24.838 5.885 -7.199 1.00 72.06 383 GLU A N 1
ATOM 2890 C CA . GLU A 1 383 ? -24.930 4.970 -6.043 1.00 72.06 383 GLU A CA 1
ATOM 2891 C C . GLU A 1 383 ? -23.644 4.146 -5.797 1.00 72.06 383 GLU A C 1
ATOM 2893 O O . GLU A 1 383 ? -23.657 3.152 -5.074 1.00 72.06 383 GLU A O 1
ATOM 2898 N N . TYR A 1 384 ? -22.513 4.581 -6.356 1.00 73.38 384 TYR A N 1
ATOM 2899 C CA . TYR A 1 384 ? -21.185 4.017 -6.099 1.00 73.38 384 TYR A CA 1
ATOM 2900 C C . TYR A 1 384 ? -20.369 4.942 -5.192 1.00 73.38 384 TYR A C 1
ATOM 2902 O O . TYR A 1 384 ? -20.574 6.150 -5.250 1.00 73.38 384 TYR A O 1
ATOM 2910 N N . PRO A 1 385 ? -19.444 4.438 -4.358 1.00 76.19 385 PRO A N 1
ATOM 2911 C CA . PRO A 1 385 ? -18.533 5.288 -3.589 1.00 76.19 385 PRO A CA 1
ATOM 2912 C C . PRO A 1 385 ? -17.741 6.262 -4.477 1.00 76.19 385 PRO A C 1
ATOM 2914 O O . PRO A 1 385 ? -17.517 5.996 -5.657 1.00 76.19 385 PRO A O 1
ATOM 2917 N N . ALA A 1 386 ? -17.331 7.400 -3.911 1.00 78.50 386 ALA A N 1
ATOM 2918 C CA . ALA A 1 386 ? -16.535 8.394 -4.626 1.00 78.50 386 ALA A CA 1
ATOM 2919 C C . ALA A 1 386 ? -15.210 7.792 -5.124 1.00 78.50 386 ALA A C 1
ATOM 2921 O O . ALA A 1 386 ? -14.535 7.082 -4.382 1.00 78.50 386 ALA A O 1
ATOM 2922 N N . GLU A 1 387 ? -14.823 8.096 -6.363 1.00 73.94 387 GLU A N 1
ATOM 2923 C CA . GLU A 1 387 ? -13.517 7.684 -6.878 1.00 73.94 387 GLU A CA 1
ATOM 2924 C C . GLU A 1 387 ? -12.399 8.447 -6.159 1.00 73.94 387 GLU A C 1
ATOM 2926 O O . GLU A 1 387 ? -12.406 9.678 -6.079 1.00 73.94 387 GLU A O 1
ATOM 2931 N N . GLU A 1 388 ? -11.394 7.710 -5.700 1.00 79.56 388 GLU A N 1
ATOM 2932 C CA . GLU A 1 388 ? -10.335 8.242 -4.849 1.00 79.56 388 GLU A CA 1
ATOM 2933 C C . GLU A 1 388 ? -9.440 9.289 -5.557 1.00 79.56 388 GLU A C 1
ATOM 2935 O O . GLU A 1 388 ? -8.871 10.157 -4.895 1.00 79.56 388 GLU A O 1
ATOM 2940 N N . ARG A 1 389 ? -9.350 9.286 -6.901 1.00 79.81 389 ARG A N 1
ATOM 2941 C CA . ARG A 1 389 ? -8.656 10.354 -7.665 1.00 79.81 389 ARG A CA 1
ATOM 2942 C C . ARG A 1 389 ? -9.130 11.749 -7.288 1.00 79.81 389 ARG A C 1
ATOM 2944 O O . ARG A 1 389 ? -8.298 12.617 -7.063 1.00 79.81 389 ARG A O 1
ATOM 2951 N N . HIS A 1 390 ? -10.445 11.961 -7.224 1.00 82.88 390 HIS A N 1
ATOM 2952 C CA . HIS A 1 390 ? -10.997 13.301 -7.012 1.00 82.88 390 HIS A CA 1
ATOM 2953 C C . HIS A 1 390 ? -10.746 13.761 -5.577 1.00 82.88 390 HIS A C 1
ATOM 2955 O O . HIS A 1 390 ? -10.504 14.937 -5.344 1.00 82.88 390 HIS A O 1
ATOM 2961 N N . VAL A 1 391 ? -10.754 12.833 -4.616 1.00 83.56 391 VAL A N 1
ATOM 2962 C CA . VAL A 1 391 ? -10.428 13.127 -3.213 1.00 83.56 391 VAL A CA 1
ATOM 2963 C C . VAL A 1 391 ? -8.961 13.544 -3.079 1.00 83.56 391 VAL A C 1
ATOM 2965 O O . VAL A 1 391 ? -8.676 14.559 -2.448 1.00 83.56 391 VAL A O 1
ATOM 2968 N N . ARG A 1 392 ? -8.033 12.836 -3.741 1.00 83.81 392 ARG A N 1
ATOM 2969 C CA . ARG A 1 392 ? -6.615 13.236 -3.776 1.00 83.81 392 ARG A CA 1
ATOM 2970 C C . ARG A 1 392 ? -6.367 14.545 -4.489 1.00 83.81 392 ARG A C 1
ATOM 2972 O O . ARG A 1 392 ? -5.554 15.327 -4.018 1.00 83.81 392 ARG A O 1
ATOM 2979 N N . GLU A 1 393 ? -7.052 14.781 -5.600 1.00 84.31 393 GLU A N 1
ATOM 2980 C CA . GLU A 1 393 ? -6.968 16.046 -6.323 1.00 84.31 393 GLU A CA 1
ATOM 2981 C C . GLU A 1 393 ? -7.341 17.206 -5.385 1.00 84.31 393 GLU A C 1
ATOM 2983 O O . GLU A 1 393 ? -6.569 18.152 -5.243 1.00 84.31 393 GLU A O 1
ATOM 2988 N N . ILE A 1 394 ? -8.435 17.079 -4.622 1.00 86.25 394 ILE A N 1
ATOM 2989 C CA . ILE A 1 394 ? -8.848 18.074 -3.617 1.00 86.25 394 ILE A CA 1
ATOM 2990 C C . ILE A 1 394 ? -7.787 18.243 -2.521 1.00 86.25 394 ILE A C 1
ATOM 2992 O O . ILE A 1 394 ? -7.430 19.375 -2.190 1.00 86.25 394 ILE A O 1
ATOM 2996 N N . LEU A 1 395 ? -7.256 17.149 -1.965 1.00 85.50 395 LEU A N 1
ATOM 2997 C CA . LEU A 1 395 ? -6.195 17.207 -0.949 1.00 85.50 395 LEU A CA 1
ATOM 2998 C C . LEU A 1 395 ? -4.931 17.900 -1.488 1.00 85.50 395 LEU A C 1
ATOM 3000 O O . LEU A 1 395 ? -4.376 18.769 -0.820 1.00 85.50 395 LEU A O 1
ATOM 3004 N N . SER A 1 396 ? -4.528 17.597 -2.725 1.00 85.06 396 SER A N 1
ATOM 3005 C CA . SER A 1 396 ? -3.350 18.191 -3.373 1.00 85.06 396 SER A CA 1
ATOM 3006 C C . SER A 1 396 ? -3.522 19.674 -3.709 1.00 85.06 396 SER A C 1
ATOM 3008 O O . SER A 1 396 ? -2.587 20.455 -3.576 1.00 85.06 396 SER A O 1
ATOM 3010 N N . LEU A 1 397 ? -4.726 20.099 -4.099 1.00 81.25 397 LEU A N 1
ATOM 3011 C CA . LEU A 1 397 ? -5.007 21.504 -4.399 1.00 81.25 397 LEU A CA 1
ATOM 3012 C C . LEU A 1 397 ? -5.087 22.355 -3.127 1.00 81.25 397 LEU A C 1
ATOM 3014 O O . LEU A 1 397 ? -4.907 23.571 -3.175 1.00 81.25 397 LEU A O 1
ATOM 3018 N N . THR A 1 398 ? -5.371 21.729 -1.985 1.00 83.19 398 THR A N 1
ATOM 3019 C CA . THR A 1 398 ? -5.631 22.433 -0.726 1.00 83.19 398 THR A CA 1
ATOM 3020 C C . THR A 1 398 ? -4.472 22.380 0.267 1.00 83.19 398 THR A C 1
ATOM 3022 O O . THR A 1 398 ? -4.519 23.099 1.262 1.00 83.19 398 THR A O 1
ATOM 3025 N N . CYS A 1 399 ? -3.401 21.626 -0.013 1.00 75.50 399 CYS A N 1
ATOM 3026 C CA . CYS A 1 399 ? -2.254 21.487 0.891 1.00 75.50 399 CYS A CA 1
ATOM 3027 C C . CYS A 1 399 ? -1.344 22.728 0.969 1.00 75.50 399 CYS A C 1
ATOM 3029 O O . CYS A 1 399 ? -0.615 22.880 1.942 1.00 75.50 399 CYS A O 1
ATOM 3031 N N . TYR A 1 400 ? -1.399 23.641 -0.009 1.00 68.94 400 TYR A N 1
ATOM 3032 C CA . TYR A 1 400 ? -0.466 24.776 -0.086 1.00 68.94 400 TYR A CA 1
ATOM 3033 C C . TYR A 1 400 ? -1.022 26.113 0.422 1.00 68.94 400 TYR A C 1
ATOM 3035 O O . TYR A 1 400 ? -0.254 27.055 0.613 1.00 68.94 400 TYR A O 1
ATOM 3043 N N . SER A 1 401 ? -2.342 26.266 0.609 1.00 78.50 401 SER A N 1
ATOM 3044 C CA . SER A 1 401 ? -2.899 27.571 0.992 1.00 78.50 401 SER A CA 1
ATOM 3045 C C . SER A 1 401 ? -4.243 27.510 1.716 1.00 78.50 401 SER A C 1
ATOM 3047 O O . SER A 1 401 ? -5.219 26.909 1.261 1.00 78.50 401 SER A O 1
ATOM 3049 N N . ARG A 1 402 ? -4.318 28.271 2.818 1.00 80.38 402 ARG A N 1
ATOM 3050 C CA . ARG A 1 402 ? -5.529 28.462 3.633 1.00 80.38 402 ARG A CA 1
ATOM 3051 C C . ARG A 1 402 ? -6.700 29.067 2.858 1.00 80.38 402 ARG A C 1
ATOM 3053 O O . ARG A 1 402 ? -7.851 28.793 3.186 1.00 80.38 402 ARG A O 1
ATOM 3060 N N . ALA A 1 403 ? -6.432 29.847 1.810 1.00 79.12 403 ALA A N 1
ATOM 3061 C CA . ALA A 1 403 ? -7.487 30.398 0.963 1.00 79.12 403 ALA A CA 1
ATOM 3062 C C . ALA A 1 403 ? -8.218 29.294 0.176 1.00 79.12 403 ALA A C 1
ATOM 3064 O O . ALA A 1 403 ? -9.444 29.335 0.070 1.00 79.12 403 ALA A O 1
ATOM 3065 N N . TYR A 1 404 ? -7.495 28.275 -0.307 1.00 83.75 404 TYR A N 1
ATOM 3066 C CA . TYR A 1 404 ? -8.098 27.116 -0.976 1.00 83.75 404 TYR A CA 1
ATOM 3067 C C . TYR A 1 404 ? -8.846 26.214 0.008 1.00 83.75 404 TYR A C 1
ATOM 3069 O O . TYR A 1 404 ? -9.912 25.711 -0.335 1.00 83.75 404 TYR A O 1
ATOM 3077 N N . ILE A 1 405 ? -8.357 26.072 1.245 1.00 86.31 405 ILE A N 1
ATOM 3078 C CA . ILE A 1 405 ? -9.069 25.370 2.328 1.00 86.31 405 ILE A CA 1
ATOM 3079 C C . ILE A 1 405 ? -10.413 26.056 2.619 1.00 86.31 405 ILE A C 1
ATOM 3081 O O . ILE A 1 405 ? -11.461 25.409 2.605 1.00 86.31 405 ILE A O 1
ATOM 3085 N N . SER A 1 406 ? -10.408 27.380 2.807 1.00 85.06 406 SER A N 1
ATOM 3086 C CA . SER A 1 406 ? -11.633 28.153 3.042 1.00 85.06 406 SER A CA 1
ATOM 3087 C C . SER A 1 406 ? -12.594 28.081 1.846 1.00 85.06 406 SER A C 1
ATOM 3089 O O . SER A 1 406 ? -13.800 27.892 2.021 1.00 85.06 406 SER A O 1
ATOM 3091 N N . ALA A 1 407 ? -12.082 28.160 0.613 1.00 85.06 407 ALA A N 1
ATOM 3092 C CA . ALA A 1 407 ? -12.886 27.985 -0.597 1.00 85.06 407 ALA A CA 1
ATOM 3093 C C . ALA A 1 407 ? -13.510 26.578 -0.684 1.00 85.06 407 ALA A C 1
ATOM 3095 O O . ALA A 1 407 ? -14.713 26.463 -0.922 1.00 85.06 407 ALA A O 1
ATOM 3096 N N . CYS A 1 408 ? -12.733 25.527 -0.401 1.00 88.50 408 CYS A N 1
ATOM 3097 C CA . CYS A 1 408 ? -13.188 24.136 -0.357 1.00 88.50 408 CYS A CA 1
ATOM 3098 C C . CYS A 1 408 ? -14.347 23.961 0.636 1.00 88.50 408 CYS A C 1
ATOM 3100 O O . CYS A 1 408 ? -15.424 23.490 0.265 1.00 88.50 408 CYS A O 1
ATOM 3102 N N . ILE A 1 409 ? -14.176 24.426 1.878 1.00 88.19 409 ILE A N 1
ATOM 3103 C CA . ILE A 1 409 ? -15.204 24.348 2.929 1.00 88.19 409 ILE A CA 1
ATOM 3104 C C . ILE A 1 409 ? -16.466 25.117 2.523 1.00 88.19 409 ILE A C 1
ATOM 3106 O O . ILE A 1 409 ? -17.581 24.618 2.695 1.00 88.19 409 ILE A O 1
ATOM 3110 N N . ASN A 1 410 ? -16.314 26.299 1.922 1.00 86.44 410 ASN A N 1
ATOM 3111 C CA . ASN A 1 410 ? -17.441 27.076 1.411 1.00 86.44 410 ASN A CA 1
ATOM 3112 C C . ASN A 1 410 ? -18.203 26.332 0.301 1.00 86.44 410 ASN A C 1
ATOM 3114 O O . ASN A 1 410 ? -19.438 26.346 0.291 1.00 86.44 410 ASN A O 1
ATOM 3118 N N . THR A 1 411 ? -17.507 25.661 -0.617 1.00 87.50 411 THR A N 1
ATOM 3119 C CA . THR A 1 411 ? -18.134 24.859 -1.679 1.00 87.50 411 THR A CA 1
ATOM 3120 C C . THR A 1 411 ? -18.839 23.624 -1.113 1.00 87.50 411 THR A C 1
ATOM 3122 O O . THR A 1 411 ? -19.994 23.369 -1.471 1.00 87.50 411 THR A O 1
ATOM 3125 N N . LEU A 1 412 ? -18.220 22.904 -0.173 1.00 90.06 412 LEU A N 1
ATOM 3126 C CA . LEU A 1 412 ? -18.835 21.761 0.515 1.00 90.06 412 LEU A CA 1
ATOM 3127 C C . LEU A 1 412 ? -20.088 22.179 1.296 1.00 90.06 412 LEU A C 1
ATOM 3129 O O . LEU A 1 412 ? -21.140 21.553 1.154 1.00 90.06 412 LEU A O 1
ATOM 3133 N N . SER A 1 413 ? -20.019 23.298 2.024 1.00 88.50 413 SER A N 1
ATOM 3134 C CA . SER A 1 413 ? -21.152 23.888 2.748 1.00 88.50 413 SER A CA 1
ATOM 3135 C C . SER A 1 413 ? -22.302 24.248 1.816 1.00 88.50 413 SER A C 1
ATOM 3137 O O . SER A 1 413 ? -23.452 23.871 2.053 1.00 88.50 413 SER A O 1
ATOM 3139 N N . LYS A 1 414 ? -22.015 24.915 0.692 1.00 86.62 414 LYS A N 1
ATOM 3140 C CA . LYS A 1 414 ? -23.033 25.225 -0.325 1.00 86.62 414 LYS A CA 1
ATOM 3141 C C . LYS A 1 414 ? -23.679 23.956 -0.881 1.00 86.62 414 LYS A C 1
ATOM 3143 O O . LYS A 1 414 ? -24.874 23.966 -1.173 1.00 86.62 414 LYS A O 1
ATOM 3148 N N . ARG A 1 415 ? -22.912 22.876 -1.044 1.00 87.12 415 ARG A N 1
ATOM 3149 C CA . ARG A 1 415 ? -23.395 21.612 -1.609 1.00 87.12 415 ARG A CA 1
ATOM 3150 C C . ARG A 1 415 ? -24.287 20.843 -0.635 1.00 87.12 415 ARG A C 1
ATOM 3152 O O . ARG A 1 415 ? -25.353 20.391 -1.053 1.00 87.12 415 ARG A O 1
ATOM 3159 N N . LEU A 1 416 ? -23.910 20.774 0.643 1.00 88.19 416 LEU A N 1
ATOM 3160 C CA . LEU A 1 416 ? -24.730 20.185 1.710 1.00 88.19 416 LEU A CA 1
ATOM 3161 C C . LEU A 1 416 ? -26.038 20.954 1.918 1.00 88.19 416 LEU A C 1
ATOM 3163 O O . LEU A 1 416 ? -27.100 20.345 1.972 1.00 88.19 416 LEU A O 1
ATOM 3167 N N . ASN A 1 417 ? -25.993 22.288 1.914 1.00 85.62 417 ASN A N 1
ATOM 3168 C CA . ASN A 1 417 ? -27.193 23.109 2.104 1.00 85.62 417 ASN A CA 1
ATOM 3169 C C . ASN A 1 417 ? -28.173 23.061 0.916 1.00 85.62 417 ASN A C 1
ATOM 3171 O O . ASN A 1 417 ? -29.374 23.261 1.089 1.00 85.62 417 ASN A O 1
ATOM 3175 N N . LYS A 1 418 ? -27.685 22.818 -0.308 1.00 85.31 418 LYS A N 1
ATOM 3176 C CA . LYS A 1 418 ? -28.525 22.781 -1.522 1.00 85.31 418 LYS A CA 1
ATOM 3177 C C . LYS A 1 418 ? -29.043 21.389 -1.877 1.00 85.31 418 LYS A C 1
ATOM 3179 O O . LYS A 1 418 ? -29.979 21.275 -2.672 1.00 85.31 418 LYS A O 1
ATOM 3184 N N . THR A 1 419 ? -28.416 20.327 -1.380 1.00 85.94 419 THR A N 1
ATOM 3185 C CA . THR A 1 419 ? -28.811 18.963 -1.735 1.00 85.94 419 THR A CA 1
ATOM 3186 C C . THR A 1 419 ? -29.979 18.473 -0.885 1.00 85.94 419 THR A C 1
ATOM 3188 O O . THR A 1 419 ? -30.069 18.747 0.304 1.00 85.94 419 THR A O 1
ATOM 3191 N N . ARG A 1 420 ? -30.874 17.706 -1.510 1.00 84.88 420 ARG A N 1
ATOM 3192 C CA . ARG A 1 420 ? -31.912 16.914 -0.828 1.00 84.88 420 ARG A CA 1
ATOM 3193 C C . ARG A 1 420 ? -31.785 15.419 -1.120 1.00 84.88 420 ARG A C 1
ATOM 3195 O O . ARG A 1 420 ? -32.662 14.657 -0.748 1.00 84.88 420 ARG A O 1
ATOM 3202 N N . ASN A 1 421 ? -30.723 15.022 -1.826 1.00 88.38 421 ASN A N 1
ATOM 3203 C CA . ASN A 1 421 ? -30.442 13.633 -2.170 1.00 88.38 421 ASN A CA 1
ATOM 3204 C C . ASN A 1 421 ? -29.453 13.051 -1.150 1.00 88.38 421 ASN A C 1
ATOM 3206 O O . ASN A 1 421 ? -28.380 13.632 -0.938 1.00 88.38 421 ASN A O 1
ATOM 3210 N N . TRP A 1 422 ? -29.816 11.919 -0.545 1.00 89.75 422 TRP A N 1
ATOM 3211 C CA . TRP A 1 422 ? -29.031 11.253 0.493 1.00 89.75 422 TRP A CA 1
ATOM 3212 C C . TRP A 1 422 ? -27.630 10.841 0.009 1.00 89.75 422 TRP A C 1
ATOM 3214 O O . TRP A 1 422 ? -26.654 11.032 0.728 1.00 89.75 422 TRP A O 1
ATOM 3224 N N . THR A 1 423 ? -27.490 10.370 -1.233 1.00 89.19 423 THR A N 1
ATOM 3225 C CA . THR A 1 423 ? -26.216 9.907 -1.809 1.00 89.19 423 THR A CA 1
ATOM 3226 C C . THR A 1 423 ? -25.190 11.033 -1.882 1.00 89.19 423 THR A C 1
ATOM 3228 O O . THR A 1 423 ? -24.033 10.878 -1.496 1.00 89.19 423 THR A O 1
ATOM 3231 N N . VAL A 1 424 ? -25.637 12.202 -2.338 1.00 89.88 424 VAL A N 1
ATOM 3232 C CA . VAL A 1 424 ? -24.805 13.401 -2.428 1.00 89.88 424 VAL A CA 1
ATOM 3233 C C . VAL A 1 424 ? -24.408 13.895 -1.040 1.00 89.88 424 VAL A C 1
ATOM 3235 O O . VAL A 1 424 ? -23.239 14.219 -0.820 1.00 89.88 424 VAL A O 1
ATOM 3238 N N . ALA A 1 425 ? -25.368 13.968 -0.116 1.00 91.38 425 ALA A N 1
ATOM 3239 C CA . ALA A 1 425 ? -25.107 14.416 1.247 1.00 91.38 425 ALA A CA 1
ATOM 3240 C C . ALA A 1 425 ? -24.084 13.503 1.935 1.00 91.38 425 ALA A C 1
ATOM 3242 O O . ALA A 1 425 ? -23.077 13.994 2.440 1.00 91.38 425 ALA A O 1
ATOM 3243 N N . LEU A 1 426 ? -24.278 12.184 1.851 1.00 91.81 426 LEU A N 1
ATOM 3244 C CA . LEU A 1 426 ? -23.387 11.205 2.461 1.00 91.81 426 LEU A CA 1
ATOM 3245 C C . LEU A 1 426 ? -21.971 11.267 1.876 1.00 91.81 426 LEU A C 1
ATOM 3247 O O . LEU A 1 426 ? -21.015 11.381 2.632 1.00 91.81 426 LEU A O 1
ATOM 3251 N N . LYS A 1 427 ? -21.813 11.301 0.545 1.00 92.12 427 LYS A N 1
ATOM 3252 C CA . LYS A 1 427 ? -20.489 11.462 -0.089 1.00 92.12 427 LYS A CA 1
ATOM 3253 C C . LYS A 1 427 ? -19.789 12.754 0.311 1.00 92.12 427 LYS A C 1
ATOM 3255 O O . LYS A 1 427 ? -18.572 12.779 0.454 1.00 92.12 427 LYS A O 1
ATOM 3260 N N . THR A 1 428 ? -20.553 13.830 0.479 1.00 92.00 428 THR A N 1
ATOM 3261 C CA . THR A 1 428 ? -19.993 15.115 0.903 1.00 92.00 428 THR A CA 1
ATOM 3262 C C . THR A 1 428 ? -19.524 15.044 2.359 1.00 92.00 428 THR A C 1
ATOM 3264 O O . THR A 1 428 ? -18.439 15.529 2.658 1.00 92.00 428 THR A O 1
ATOM 3267 N N . LEU A 1 429 ? -20.266 14.373 3.248 1.00 92.88 429 LEU A N 1
ATOM 3268 C CA . LEU A 1 429 ? -19.832 14.128 4.630 1.00 92.88 429 LEU A CA 1
ATOM 3269 C C . LEU A 1 429 ? -18.629 13.175 4.710 1.00 92.88 429 LEU A C 1
ATOM 3271 O O . LEU A 1 429 ? -17.715 13.428 5.486 1.00 92.88 429 LEU A O 1
ATOM 3275 N N . MET A 1 430 ? -18.575 12.133 3.875 1.00 91.62 430 MET A N 1
ATOM 3276 C CA . MET A 1 430 ? -17.403 11.253 3.762 1.00 91.62 430 MET A CA 1
ATOM 3277 C C . MET A 1 430 ? -16.159 12.028 3.310 1.00 91.62 430 MET A C 1
ATOM 3279 O O . MET A 1 430 ? -15.073 11.820 3.843 1.00 91.62 430 MET A O 1
ATOM 3283 N N . LEU A 1 431 ? -16.311 12.956 2.358 1.00 91.81 431 LEU A N 1
ATOM 3284 C CA . LEU A 1 431 ? -15.226 13.844 1.943 1.00 91.81 431 LEU A CA 1
ATOM 3285 C C . LEU A 1 431 ? -14.788 14.759 3.096 1.00 91.81 431 LEU A C 1
ATOM 3287 O O . LEU A 1 431 ? -13.593 14.885 3.334 1.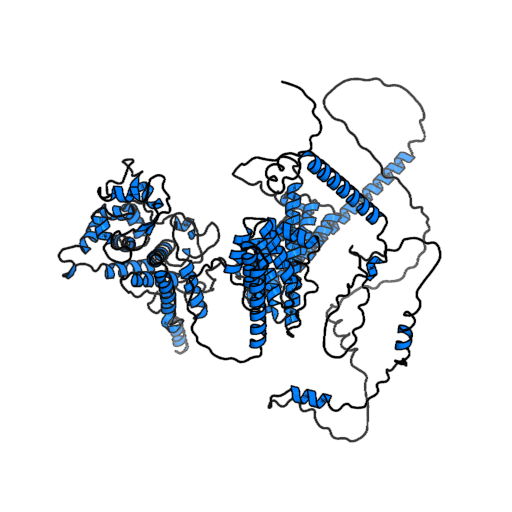00 91.81 431 LEU A O 1
ATOM 3291 N N . VAL A 1 432 ? -15.724 15.335 3.859 1.00 91.75 432 VAL A N 1
ATOM 3292 C CA . VAL A 1 432 ? -15.394 16.121 5.062 1.00 91.75 432 VAL A CA 1
ATOM 3293 C C . VAL A 1 432 ? -14.634 15.276 6.090 1.00 91.75 432 VAL A C 1
ATOM 3295 O O . VAL A 1 432 ? -13.622 15.732 6.615 1.00 91.75 432 VAL A O 1
ATOM 3298 N N . GLN A 1 433 ? -15.054 14.033 6.342 1.00 91.31 433 GLN A N 1
ATOM 3299 C CA . GLN A 1 433 ? -14.344 13.118 7.240 1.00 91.31 433 GLN A CA 1
ATOM 3300 C C . GLN A 1 433 ? -12.912 12.829 6.763 1.00 91.31 433 GLN A C 1
ATOM 3302 O O . GLN A 1 433 ? -11.986 12.832 7.577 1.00 91.31 433 GLN A O 1
ATOM 3307 N N . ARG A 1 434 ? -12.715 12.606 5.456 1.00 90.12 434 ARG A N 1
ATOM 3308 C CA . ARG A 1 434 ? -11.387 12.407 4.855 1.00 90.12 434 ARG A CA 1
ATOM 3309 C C . ARG A 1 434 ? -10.517 13.656 4.988 1.00 90.12 434 ARG A C 1
ATOM 3311 O O . ARG A 1 434 ? -9.392 13.543 5.455 1.00 90.12 434 ARG A O 1
ATOM 3318 N N . LEU A 1 435 ? -11.047 14.846 4.696 1.00 89.12 435 LEU A N 1
ATOM 3319 C CA . LEU A 1 435 ? -10.331 16.120 4.884 1.00 89.12 435 LEU A CA 1
ATOM 3320 C C . LEU A 1 435 ? -9.928 16.346 6.347 1.00 89.12 435 LEU A C 1
ATOM 3322 O O . LEU A 1 435 ? -8.835 16.823 6.621 1.00 89.12 435 LEU A O 1
ATOM 3326 N N . LEU A 1 436 ? -10.788 15.961 7.289 1.00 87.06 436 LEU A N 1
ATOM 3327 C CA . LEU A 1 436 ? -10.507 16.043 8.719 1.00 87.06 436 LEU A CA 1
ATOM 3328 C C . LEU A 1 436 ? -9.508 14.988 9.222 1.00 87.06 436 LEU A C 1
ATOM 3330 O O . LEU A 1 436 ? -9.058 15.112 10.358 1.00 87.06 436 LEU A O 1
ATOM 3334 N N . SER A 1 437 ? -9.215 13.933 8.458 1.00 85.56 437 SER A N 1
ATOM 3335 C CA . SER A 1 437 ? -8.341 12.827 8.894 1.00 85.56 437 SER A CA 1
ATOM 3336 C C . SER A 1 437 ? -6.994 12.816 8.166 1.00 85.56 437 SER A C 1
ATOM 3338 O O . SER A 1 437 ? -5.978 12.530 8.787 1.00 85.56 437 SER A O 1
ATOM 3340 N N . GLU A 1 438 ? -6.984 13.153 6.876 1.00 83.56 438 GLU A N 1
ATOM 3341 C CA . GLU A 1 438 ? -5.806 13.134 5.991 1.00 83.56 438 GLU A CA 1
ATOM 3342 C C . GLU A 1 438 ? -5.377 14.537 5.525 1.00 83.56 438 GLU A C 1
ATOM 3344 O O . GLU A 1 438 ? -4.301 14.693 4.953 1.00 83.56 438 GLU A O 1
ATOM 3349 N N . GLY A 1 439 ? -6.218 15.559 5.718 1.00 79.81 439 GLY A N 1
ATOM 3350 C CA . GLY A 1 439 ? -5.940 16.929 5.287 1.00 79.81 439 GLY A CA 1
ATOM 3351 C C . GLY A 1 439 ? -5.092 17.737 6.273 1.00 79.81 439 GLY A C 1
ATOM 3352 O O . GLY A 1 439 ? -4.744 17.287 7.364 1.00 79.81 439 GLY A O 1
ATOM 3353 N N . ASP A 1 440 ? -4.784 18.977 5.882 1.00 81.25 440 ASP A N 1
ATOM 3354 C CA . ASP A 1 440 ? -4.049 19.929 6.721 1.00 81.25 440 ASP A CA 1
ATOM 3355 C C . ASP A 1 440 ? -4.791 20.217 8.049 1.00 81.25 440 ASP A C 1
ATOM 3357 O O . ASP A 1 440 ? -6.013 20.412 8.036 1.00 81.25 440 ASP A O 1
ATOM 3361 N N . PRO A 1 441 ? -4.094 20.326 9.199 1.00 81.50 441 PRO A N 1
ATOM 3362 C CA . PRO A 1 441 ? -4.706 20.657 10.489 1.00 81.50 441 PRO A CA 1
ATOM 3363 C C . PRO A 1 441 ? -5.550 21.945 10.509 1.00 81.50 441 PRO A C 1
ATOM 3365 O O . PRO A 1 441 ? -6.381 22.114 11.405 1.00 81.50 441 PRO A O 1
ATOM 3368 N N . ALA A 1 442 ? -5.359 22.863 9.556 1.00 83.06 442 ALA A N 1
ATOM 3369 C CA . ALA A 1 442 ? -6.189 24.049 9.382 1.00 83.06 442 ALA A CA 1
ATOM 3370 C C . ALA A 1 442 ? -7.642 23.711 9.010 1.00 83.06 442 ALA A C 1
ATOM 3372 O O . ALA A 1 442 ? -8.529 24.484 9.366 1.00 83.06 442 ALA A O 1
ATOM 3373 N N . TYR A 1 443 ? -7.920 22.558 8.383 1.00 85.81 443 TYR A N 1
ATOM 3374 C CA . TYR A 1 443 ? -9.292 22.103 8.128 1.00 85.81 443 TYR A CA 1
ATOM 3375 C C . TYR A 1 443 ? -10.100 21.954 9.415 1.00 85.81 443 TYR A C 1
ATOM 3377 O O . TYR A 1 443 ? -11.264 22.347 9.447 1.00 85.81 443 TYR A O 1
ATOM 3385 N N . GLU A 1 444 ? -9.491 21.434 10.486 1.00 85.38 444 GLU A N 1
ATOM 3386 C CA . GLU A 1 444 ? -10.174 21.286 11.772 1.00 85.38 444 GLU A CA 1
ATOM 3387 C C . GLU A 1 444 ? -10.612 22.654 12.319 1.00 85.38 444 GLU A C 1
ATOM 3389 O O . GLU A 1 444 ? -11.757 22.826 12.730 1.00 85.38 444 GLU A O 1
ATOM 3394 N N . GLN A 1 445 ? -9.724 23.651 12.268 1.00 84.19 445 GLN A N 1
ATOM 3395 C CA . GLN A 1 445 ? -10.003 25.001 12.765 1.00 84.19 445 GLN A CA 1
ATOM 3396 C C . GLN A 1 445 ? -11.036 25.720 11.897 1.00 84.19 445 GLN A C 1
ATOM 3398 O O . GLN A 1 445 ? -12.000 26.278 12.417 1.00 84.19 445 GLN A O 1
ATOM 3403 N N . GLU A 1 446 ? -10.854 25.697 10.578 1.00 83.94 446 GLU A N 1
ATOM 3404 C CA . GLU A 1 446 ? -11.746 26.372 9.638 1.00 83.94 446 GLU A CA 1
ATOM 3405 C C . GLU A 1 446 ? -13.153 25.769 9.676 1.00 83.94 446 GLU A C 1
ATOM 3407 O O . GLU A 1 446 ? -14.123 26.518 9.753 1.00 83.94 446 GLU A O 1
ATOM 3412 N N . ILE A 1 447 ? -13.292 24.437 9.717 1.00 85.56 447 ILE A N 1
ATOM 3413 C CA . ILE A 1 447 ? -14.605 23.786 9.846 1.00 85.56 447 ILE A CA 1
ATOM 3414 C C . ILE A 1 447 ? -15.237 24.111 11.203 1.00 85.56 447 ILE A C 1
ATOM 3416 O O . ILE A 1 447 ? -16.417 24.458 11.258 1.00 85.56 447 ILE A O 1
ATOM 3420 N N . PHE A 1 448 ? -14.461 24.063 12.287 1.00 85.25 448 PHE A N 1
ATOM 3421 C CA . PHE A 1 448 ? -14.956 24.366 13.628 1.00 85.25 448 PHE A CA 1
ATOM 3422 C C . PHE A 1 448 ? -15.498 25.798 13.715 1.00 85.25 448 PHE A C 1
ATOM 3424 O O . PHE A 1 448 ? -16.632 26.028 14.143 1.00 85.25 448 PHE A O 1
ATOM 3431 N N . PHE A 1 449 ? -14.721 26.781 13.253 1.00 82.00 449 PHE A N 1
ATOM 3432 C CA . PHE A 1 449 ? -15.151 28.176 13.255 1.00 82.00 449 PHE A CA 1
ATOM 3433 C C . PHE A 1 449 ? -16.274 28.440 12.253 1.00 82.00 449 PHE A C 1
ATOM 3435 O O . PHE A 1 449 ? -17.170 29.223 12.564 1.00 82.00 449 PHE A O 1
ATOM 3442 N N . ALA A 1 450 ? -16.278 27.790 11.089 1.00 78.62 450 ALA A N 1
ATOM 3443 C CA . ALA A 1 450 ? -17.355 27.916 10.113 1.00 78.62 450 ALA A CA 1
ATOM 3444 C C . ALA A 1 450 ? -18.694 27.436 10.698 1.00 78.62 450 ALA A C 1
ATOM 3446 O O . ALA A 1 450 ? -19.689 28.167 10.619 1.00 78.62 450 ALA A O 1
ATOM 3447 N N . THR A 1 451 ? -18.719 26.267 11.347 1.00 76.81 451 THR A N 1
ATOM 3448 C CA . THR A 1 451 ? -19.932 25.719 11.974 1.00 76.81 451 THR A CA 1
ATOM 3449 C C . THR A 1 451 ? -20.471 26.646 13.067 1.00 76.81 451 THR A C 1
ATOM 3451 O O . THR A 1 451 ? -21.673 26.911 13.128 1.00 76.81 451 THR A O 1
ATOM 3454 N N . ARG A 1 452 ? -19.590 27.225 13.895 1.00 79.81 452 ARG A N 1
ATOM 3455 C CA . ARG A 1 452 ? -19.979 28.118 15.004 1.00 79.81 452 ARG A CA 1
ATOM 3456 C C . ARG A 1 452 ? -20.298 29.559 14.573 1.00 79.81 452 ARG A C 1
ATOM 3458 O O . ARG A 1 452 ? -21.061 30.233 15.256 1.00 79.81 452 ARG A O 1
ATOM 3465 N N . ARG A 1 453 ? -19.785 30.030 13.429 1.00 70.25 453 ARG A N 1
ATOM 3466 C CA . ARG A 1 453 ? -20.103 31.350 12.833 1.00 70.25 453 ARG A CA 1
ATOM 3467 C C . ARG A 1 453 ? -21.416 31.366 12.035 1.00 70.25 453 ARG A C 1
ATOM 3469 O O . ARG A 1 453 ? -21.708 32.349 11.361 1.00 70.25 453 ARG A O 1
ATOM 3476 N N . GLY A 1 454 ? -22.210 30.296 12.108 1.00 61.19 454 GLY A N 1
ATOM 3477 C CA . GLY A 1 454 ? -23.547 30.229 11.515 1.00 61.19 454 GLY A CA 1
ATOM 3478 C C . GLY A 1 454 ? -23.618 29.569 10.137 1.00 61.19 454 GLY A C 1
ATOM 3479 O O . GLY A 1 454 ? -24.702 29.514 9.558 1.00 61.19 454 GLY A O 1
ATOM 3480 N N . THR A 1 455 ? -22.517 29.020 9.606 1.00 64.00 455 THR A N 1
ATOM 3481 C CA . THR A 1 455 ? -22.613 28.154 8.420 1.00 64.00 455 THR A CA 1
ATOM 3482 C C . THR A 1 455 ? -23.006 26.743 8.859 1.00 64.00 455 THR A C 1
ATOM 3484 O O . THR A 1 455 ? -22.301 26.095 9.623 1.00 64.00 455 THR A O 1
ATOM 3487 N N . ARG A 1 456 ? -24.163 26.248 8.408 1.00 63.25 456 ARG A N 1
ATOM 3488 C CA . ARG A 1 456 ? -24.653 24.897 8.731 1.00 63.25 456 ARG A CA 1
ATOM 3489 C C . ARG A 1 456 ? -23.885 23.834 7.928 1.00 63.25 456 ARG A C 1
ATOM 3491 O O . ARG A 1 456 ? -24.442 23.251 7.007 1.00 63.25 456 ARG A O 1
ATOM 3498 N N . LEU A 1 457 ? -22.590 23.640 8.194 1.00 76.81 457 LEU A N 1
ATOM 3499 C CA . LEU A 1 457 ? -21.808 22.617 7.485 1.00 76.81 457 LEU A CA 1
ATOM 3500 C C . LEU A 1 457 ? -22.111 21.215 8.031 1.00 76.81 457 LEU A C 1
ATOM 3502 O O . LEU A 1 457 ? -22.454 20.326 7.261 1.00 76.81 457 LEU A O 1
ATOM 3506 N N . LEU A 1 458 ? -22.004 21.030 9.350 1.00 82.81 458 LEU A N 1
ATOM 3507 C CA . LEU A 1 458 ? -22.252 19.744 10.018 1.00 82.81 458 LEU A CA 1
ATOM 3508 C C . LEU A 1 458 ? -23.623 19.676 10.716 1.00 82.81 458 LEU A C 1
ATOM 3510 O O . LEU A 1 458 ? -24.099 18.592 11.042 1.00 82.81 458 LEU A O 1
ATOM 3514 N N . ASN A 1 459 ? -24.314 20.809 10.889 1.00 82.44 459 ASN A N 1
ATOM 3515 C CA . ASN A 1 459 ? -25.677 20.819 11.421 1.00 82.44 459 ASN A CA 1
ATOM 3516 C C . ASN A 1 459 ? -26.696 20.457 10.328 1.00 82.44 459 ASN A C 1
ATOM 3518 O O . ASN A 1 459 ? -27.166 21.321 9.585 1.00 82.44 459 ASN A O 1
ATOM 3522 N N . MET A 1 460 ? -27.034 19.169 10.262 1.00 85.62 460 MET A N 1
ATOM 3523 C CA . MET A 1 460 ? -27.936 18.588 9.266 1.00 85.62 460 MET A CA 1
ATOM 3524 C C . MET A 1 460 ? -29.267 18.102 9.866 1.00 85.62 460 MET A C 1
ATOM 3526 O O . MET A 1 460 ? -29.932 17.282 9.240 1.00 85.62 460 MET A O 1
ATOM 3530 N N . SER A 1 461 ? -29.692 18.598 11.040 1.00 85.06 461 SER A N 1
ATOM 3531 C CA . SER A 1 461 ? -30.930 18.159 11.725 1.00 85.06 461 SER A CA 1
ATOM 3532 C C . SER A 1 461 ? -32.162 18.147 10.810 1.00 85.06 461 SER A C 1
ATOM 3534 O O . SER A 1 461 ? -32.970 17.218 10.842 1.00 85.06 461 SER A O 1
ATOM 3536 N N . ASP A 1 462 ? -32.257 19.143 9.931 1.00 84.81 462 ASP A N 1
ATOM 3537 C CA . ASP A 1 462 ? -33.413 19.371 9.060 1.00 84.81 462 ASP A CA 1
ATOM 3538 C C . ASP A 1 462 ? -33.337 18.576 7.742 1.00 84.81 462 ASP A C 1
ATOM 3540 O O . ASP A 1 462 ? -34.279 18.584 6.944 1.00 84.81 462 ASP A O 1
ATOM 3544 N N . PHE A 1 463 ? -32.223 17.885 7.472 1.00 88.00 463 PHE A N 1
ATOM 3545 C CA . PHE A 1 463 ? -32.010 17.190 6.204 1.00 88.00 463 PHE A CA 1
ATOM 3546 C C . PHE A 1 463 ? -32.991 16.033 6.040 1.00 88.00 463 PHE A C 1
ATOM 3548 O O . PHE A 1 463 ? -33.056 15.155 6.893 1.00 88.00 463 PHE A O 1
ATOM 3555 N N . ARG A 1 464 ? -33.741 15.982 4.936 1.00 85.31 464 ARG A N 1
ATOM 3556 C CA . ARG A 1 464 ? -34.652 14.871 4.630 1.00 85.31 464 ARG A CA 1
ATOM 3557 C C . ARG A 1 464 ? -34.713 14.624 3.130 1.00 85.31 464 ARG A C 1
ATOM 3559 O O . ARG A 1 464 ? -35.066 15.522 2.366 1.00 85.31 464 ARG A O 1
ATOM 3566 N N . ASP A 1 465 ? -34.452 13.388 2.732 1.00 85.88 465 ASP A N 1
ATOM 3567 C CA . ASP A 1 465 ? -34.698 12.914 1.377 1.00 85.88 465 ASP A CA 1
ATOM 3568 C C . ASP A 1 465 ? -36.096 12.278 1.303 1.00 85.88 465 ASP A C 1
ATOM 3570 O O . ASP A 1 465 ? -36.428 11.368 2.060 1.00 85.88 465 ASP A O 1
ATOM 3574 N N . SER A 1 466 ? -36.941 12.813 0.419 1.00 77.25 466 SER A N 1
ATOM 3575 C CA . SER A 1 466 ? -38.322 12.348 0.193 1.00 77.25 466 SER A CA 1
ATOM 3576 C C . SER A 1 466 ? -38.474 11.611 -1.145 1.00 77.25 466 SER A C 1
ATOM 3578 O O . SER A 1 466 ? -39.581 11.481 -1.658 1.00 77.25 466 SER A O 1
ATOM 3580 N N . SER A 1 467 ? -37.364 11.201 -1.768 1.00 70.75 467 SER A N 1
ATOM 3581 C CA . SER A 1 467 ? -37.353 10.679 -3.139 1.00 70.75 467 SER A CA 1
ATOM 3582 C C . SER A 1 467 ? -37.755 9.205 -3.279 1.00 70.75 467 SER A C 1
ATOM 3584 O O . SER A 1 467 ? -38.097 8.795 -4.397 1.00 70.75 467 SER A O 1
ATOM 3586 N N . GLN A 1 468 ? -37.702 8.416 -2.197 1.00 67.62 468 GLN A N 1
ATOM 3587 C CA . GLN A 1 468 ? -38.171 7.025 -2.096 1.00 67.62 468 GLN A CA 1
ATOM 3588 C C . GLN A 1 468 ? -38.732 6.753 -0.686 1.00 67.62 468 GLN A C 1
ATOM 3590 O O . GLN A 1 468 ? -38.395 7.462 0.262 1.00 67.62 468 GLN A O 1
ATOM 3595 N N . SER A 1 469 ? -39.556 5.712 -0.524 1.00 63.56 469 SER A N 1
ATOM 3596 C CA . SER A 1 469 ? -40.084 5.293 0.788 1.00 63.56 469 SER A CA 1
ATOM 3597 C C . SER A 1 469 ? -38.975 4.859 1.758 1.00 63.56 469 SER A C 1
ATOM 3599 O O . SER A 1 469 ? -39.034 5.189 2.939 1.00 63.56 469 SER A O 1
ATOM 3601 N N . SER A 1 470 ? -37.916 4.223 1.250 1.00 68.56 470 SER A N 1
ATOM 3602 C CA . SER A 1 470 ? -36.719 3.823 2.005 1.00 68.56 470 SER A CA 1
ATOM 3603 C C . SER A 1 470 ? -35.735 4.971 2.285 1.00 68.56 470 SER A C 1
ATOM 3605 O O . SER A 1 470 ? -34.784 4.804 3.044 1.00 68.56 470 SER A O 1
ATOM 3607 N N . SER A 1 471 ? -35.944 6.172 1.723 1.00 79.06 471 SER A N 1
ATOM 3608 C CA . SER A 1 471 ? -35.037 7.326 1.888 1.00 79.06 471 SER A CA 1
ATOM 3609 C C . SER A 1 471 ? -34.999 7.905 3.309 1.00 79.06 471 SER A C 1
ATOM 3611 O O . SER A 1 471 ? -34.087 8.671 3.642 1.00 79.06 471 SER A O 1
ATOM 3613 N N . TRP A 1 472 ? -35.964 7.546 4.160 1.00 85.12 472 TRP A N 1
ATOM 3614 C CA . TRP A 1 472 ? -36.011 8.005 5.547 1.00 85.12 472 TRP A CA 1
ATOM 3615 C C . TRP A 1 472 ? -34.884 7.403 6.397 1.00 85.12 472 TRP A C 1
ATOM 3617 O O . TRP A 1 472 ? -34.237 8.147 7.133 1.00 85.12 472 TRP A O 1
ATOM 3627 N N . ASP A 1 473 ? -34.574 6.115 6.210 1.00 89.31 473 ASP A N 1
ATOM 3628 C CA . ASP A 1 473 ? -33.467 5.430 6.893 1.00 89.31 473 ASP A CA 1
ATOM 3629 C C . ASP A 1 473 ? -32.112 6.071 6.565 1.00 89.31 473 ASP A C 1
ATOM 3631 O O . ASP A 1 473 ? -31.321 6.384 7.455 1.00 89.31 473 ASP A O 1
ATOM 3635 N N . TYR A 1 474 ? -31.872 6.366 5.283 1.00 89.81 474 TYR A N 1
ATOM 3636 C CA . TYR A 1 474 ? -30.658 7.060 4.843 1.00 89.81 474 TYR A CA 1
ATOM 3637 C C . TYR A 1 474 ? -30.574 8.485 5.398 1.00 89.81 474 TYR A C 1
ATOM 3639 O O . TYR A 1 474 ? -29.500 8.940 5.788 1.00 89.81 474 TYR A O 1
ATOM 3647 N N . SER A 1 475 ? -31.706 9.192 5.463 1.00 91.19 475 SER A N 1
ATOM 3648 C CA . SER A 1 475 ? -31.762 10.534 6.052 1.00 91.19 475 SER A CA 1
ATOM 3649 C C . SER A 1 475 ? -31.453 10.501 7.548 1.00 91.19 475 SER A C 1
ATOM 3651 O O . SER A 1 475 ? -30.757 11.386 8.033 1.00 91.19 475 SER A O 1
ATOM 3653 N N . SER A 1 476 ? -31.941 9.486 8.271 1.00 91.19 476 SER A N 1
ATOM 3654 C CA . SER A 1 476 ? -31.622 9.268 9.686 1.00 91.19 476 SER A CA 1
ATOM 3655 C C . SER A 1 476 ? -30.115 9.088 9.887 1.00 91.19 476 SER A C 1
ATOM 3657 O O . SER A 1 476 ? -29.505 9.866 10.619 1.00 91.19 476 SER A O 1
ATOM 3659 N N . PHE A 1 477 ? -29.501 8.172 9.128 1.00 93.06 477 PHE A N 1
ATOM 3660 C CA . PHE A 1 477 ? -28.059 7.916 9.184 1.00 93.06 477 PHE A CA 1
ATOM 3661 C C . PHE A 1 477 ? -27.213 9.159 8.861 1.00 93.06 477 PHE A C 1
ATOM 3663 O O . PHE A 1 477 ? -26.214 9.426 9.518 1.00 93.06 477 PHE A O 1
ATOM 3670 N N . ILE A 1 478 ? -27.612 9.967 7.876 1.00 93.19 478 ILE A N 1
ATOM 3671 C CA . ILE A 1 478 ? -26.889 11.200 7.521 1.00 93.19 478 ILE A CA 1
ATOM 3672 C C . ILE A 1 478 ? -26.895 12.213 8.670 1.00 93.19 478 ILE A C 1
ATOM 3674 O O . ILE A 1 478 ? -25.874 12.856 8.915 1.00 93.19 478 ILE A O 1
ATOM 3678 N N . ARG A 1 479 ? -28.019 12.357 9.386 1.00 92.69 479 ARG A N 1
ATOM 3679 C CA . ARG A 1 479 ? -28.110 13.262 10.543 1.00 92.69 479 ARG A CA 1
ATOM 3680 C C . ARG A 1 479 ? -27.189 12.811 11.669 1.00 92.69 479 ARG A C 1
ATOM 3682 O O . ARG A 1 479 ? -26.441 13.627 12.197 1.00 92.69 479 ARG A O 1
ATOM 3689 N N . THR A 1 480 ? -27.224 11.525 12.014 1.00 93.00 480 THR A N 1
ATOM 3690 C CA . THR A 1 480 ? -26.396 10.964 13.091 1.00 93.00 480 THR A CA 1
ATOM 3691 C C . THR A 1 480 ? -24.913 11.009 12.733 1.00 93.00 480 THR A C 1
ATOM 3693 O O . THR A 1 480 ? -24.100 11.406 13.561 1.00 93.00 480 THR A O 1
ATOM 3696 N N . PHE A 1 481 ? -24.564 10.718 11.477 1.00 93.81 481 PHE A N 1
ATOM 3697 C CA . PHE A 1 481 ? -23.191 10.791 10.981 1.00 93.81 481 PHE A CA 1
ATOM 3698 C C . PHE A 1 481 ? -22.633 12.221 11.013 1.00 93.81 481 PHE A C 1
ATOM 3700 O O . PHE A 1 481 ? -21.506 12.439 11.451 1.00 93.81 481 PHE A O 1
ATOM 3707 N N . ALA A 1 482 ? -23.425 13.218 10.606 1.00 93.00 482 ALA A N 1
ATOM 3708 C CA . ALA A 1 482 ? -23.013 14.619 10.671 1.00 93.00 482 ALA A CA 1
ATOM 3709 C C . ALA A 1 482 ? -22.813 15.101 12.122 1.00 93.00 482 ALA A C 1
ATOM 3711 O O . ALA A 1 482 ? -21.828 15.780 12.408 1.00 93.00 482 ALA A O 1
ATOM 3712 N N . LEU A 1 483 ? -23.699 14.692 13.041 1.00 91.62 483 LEU A N 1
ATOM 3713 C CA . LEU A 1 483 ? -23.569 14.978 14.475 1.00 91.62 483 LEU A CA 1
ATOM 3714 C C . LEU A 1 483 ? -22.323 14.328 15.089 1.00 91.62 483 LEU A C 1
ATOM 3716 O O . LEU A 1 483 ? -21.639 14.963 15.886 1.00 91.62 483 LEU A O 1
ATOM 3720 N N . TYR A 1 484 ? -21.997 13.091 14.703 1.00 93.50 484 TYR A N 1
ATOM 3721 C CA . TYR A 1 484 ? -20.769 12.427 15.143 1.00 93.50 484 TYR A CA 1
ATOM 3722 C C . TYR A 1 484 ? -19.513 13.190 14.701 1.00 93.50 484 TYR A C 1
ATOM 3724 O O . TYR A 1 484 ? -18.604 13.393 15.505 1.00 93.50 484 TYR A O 1
ATOM 3732 N N . LEU A 1 485 ? -19.468 13.664 13.450 1.00 92.00 485 LEU A N 1
ATOM 3733 C CA . LEU A 1 485 ? -18.336 14.454 12.956 1.00 92.00 485 LEU A CA 1
ATOM 3734 C C . LEU A 1 485 ? -18.185 15.793 13.695 1.00 92.00 485 LEU A C 1
ATOM 3736 O O . LEU A 1 485 ? -17.053 16.204 13.952 1.00 92.00 485 LEU A O 1
ATOM 3740 N N . ASP A 1 486 ? -19.295 16.453 14.046 1.00 90.31 486 ASP A N 1
ATOM 3741 C CA . ASP A 1 486 ? -19.282 17.702 14.823 1.00 90.31 486 ASP A CA 1
ATOM 3742 C C . ASP A 1 486 ? -18.733 17.471 16.239 1.00 90.31 486 ASP A C 1
ATOM 3744 O O . ASP A 1 486 ? -17.807 18.158 16.672 1.00 90.31 486 ASP A O 1
ATOM 3748 N N . GLU A 1 487 ? -19.219 16.432 16.922 1.00 90.06 487 GLU A N 1
ATOM 3749 C CA . GLU A 1 487 ? -18.761 16.062 18.266 1.00 90.06 487 GLU A CA 1
ATOM 3750 C C . GLU A 1 487 ? -17.279 15.656 18.277 1.00 90.06 487 GLU A C 1
ATOM 3752 O O . GLU A 1 487 ? -16.498 16.086 19.128 1.00 90.06 487 GLU A O 1
ATOM 3757 N N . ARG A 1 488 ? -16.847 14.873 17.281 1.00 89.38 488 ARG A N 1
ATOM 3758 C CA . ARG A 1 488 ? -15.439 14.487 17.117 1.00 89.38 488 ARG A CA 1
ATOM 3759 C C . ARG A 1 488 ? -14.543 15.709 16.923 1.00 89.38 488 ARG A C 1
ATOM 3761 O O . ARG A 1 488 ? -13.400 15.734 17.391 1.00 89.38 488 ARG A O 1
ATOM 3768 N N . LEU A 1 489 ? -15.017 16.703 16.177 1.00 88.62 489 LEU A N 1
ATOM 3769 C CA . LEU A 1 489 ? -14.267 17.928 15.944 1.00 88.62 489 LEU A CA 1
ATOM 3770 C C . LEU A 1 489 ? -14.145 18.762 17.224 1.00 88.62 489 LEU A C 1
ATOM 3772 O O . LEU A 1 489 ? -13.051 19.239 17.532 1.00 88.62 489 LEU A O 1
ATOM 3776 N N . GLU A 1 490 ? -15.229 18.880 17.989 1.00 86.75 490 GLU A N 1
ATOM 3777 C CA . GLU A 1 490 ? -15.248 19.538 19.298 1.00 86.75 490 GLU A CA 1
ATOM 3778 C C . GLU A 1 490 ? -14.239 18.886 20.261 1.00 86.75 490 GLU A C 1
ATOM 3780 O O . GLU A 1 490 ? -13.363 19.575 20.794 1.00 86.75 490 GLU A O 1
ATOM 3785 N N . PHE A 1 491 ? -14.256 17.553 20.383 1.00 85.56 491 PHE A N 1
ATOM 3786 C CA . PHE A 1 491 ? -13.318 16.805 21.229 1.00 85.56 491 PHE A CA 1
ATOM 3787 C C . PHE A 1 491 ? -11.845 17.066 20.859 1.00 85.56 491 PHE A C 1
ATOM 3789 O O . PHE A 1 491 ? -11.000 17.317 21.726 1.00 85.56 491 PHE A O 1
ATOM 3796 N N . ARG A 1 492 ? -11.515 17.081 19.559 1.00 84.31 492 ARG A N 1
ATOM 3797 C CA . ARG A 1 492 ? -10.150 17.389 19.093 1.00 84.31 492 ARG A CA 1
ATOM 3798 C C . ARG A 1 492 ? -9.727 18.825 19.395 1.00 84.31 492 ARG A C 1
ATOM 3800 O O . ARG A 1 492 ? -8.577 19.053 19.775 1.00 84.31 492 ARG A O 1
ATOM 3807 N N . MET A 1 493 ? -10.630 19.793 19.253 1.00 81.00 493 MET A N 1
ATOM 3808 C CA . MET A 1 493 ? -10.335 21.198 19.553 1.00 81.00 493 MET A CA 1
ATOM 3809 C C . MET A 1 493 ? -10.115 21.446 21.047 1.00 81.00 493 MET A C 1
ATOM 3811 O O . MET A 1 493 ? -9.223 22.217 21.412 1.00 81.00 493 MET A O 1
ATOM 3815 N N . GLN A 1 494 ? -10.853 20.760 21.917 1.00 75.19 494 GLN A N 1
ATOM 3816 C CA . GLN A 1 494 ? -10.675 20.861 23.367 1.00 75.19 494 GLN A CA 1
ATOM 3817 C C . GLN A 1 494 ? -9.322 20.300 23.828 1.00 75.19 494 GLN A C 1
ATOM 3819 O O . GLN A 1 494 ? -8.607 20.974 24.574 1.00 75.19 494 GLN A O 1
ATOM 3824 N N . ASN A 1 495 ? -8.891 19.152 23.290 1.00 68.62 495 ASN A N 1
ATOM 3825 C CA . ASN A 1 495 ? -7.559 18.596 23.570 1.00 68.62 495 ASN A CA 1
ATOM 3826 C C . ASN A 1 495 ? -6.413 19.533 23.133 1.00 68.62 495 ASN A C 1
ATOM 3828 O O . ASN A 1 495 ? -5.357 19.562 23.766 1.00 68.62 495 ASN A O 1
ATOM 3832 N N . ARG A 1 496 ? -6.608 20.352 22.087 1.00 65.94 496 ARG A N 1
ATOM 3833 C CA . ARG A 1 496 ? -5.624 21.374 21.677 1.00 65.94 496 ARG A CA 1
ATOM 3834 C C . ARG A 1 496 ? -5.623 22.611 22.578 1.00 65.94 496 ARG A C 1
ATOM 3836 O O . ARG A 1 496 ? -4.562 23.203 22.770 1.00 65.94 496 ARG A O 1
ATOM 3843 N N . ARG A 1 497 ? -6.766 23.011 23.148 1.00 56.91 497 ARG A N 1
ATOM 3844 C CA . ARG A 1 497 ? -6.840 24.151 24.086 1.00 56.91 497 ARG A CA 1
ATOM 3845 C C . ARG A 1 497 ? -6.078 23.879 25.385 1.00 56.91 497 ARG A C 1
ATOM 3847 O O . ARG A 1 497 ? -5.418 24.789 25.875 1.00 56.91 497 ARG A O 1
ATOM 3854 N N . GLY A 1 498 ? -6.056 22.631 25.859 1.00 46.53 498 GLY A N 1
ATOM 3855 C CA . GLY A 1 498 ? -5.239 22.219 27.011 1.00 46.53 498 GLY A CA 1
ATOM 3856 C C . GLY A 1 498 ? -3.724 22.390 26.812 1.00 46.53 498 GLY A C 1
ATOM 3857 O O . GLY A 1 498 ? -3.007 22.628 27.777 1.00 46.53 498 GLY A O 1
ATOM 3858 N N . LYS A 1 499 ? -3.227 22.361 25.564 1.00 46.56 499 LYS A N 1
ATOM 3859 C CA . LYS A 1 499 ? -1.805 22.598 25.236 1.00 46.56 499 LYS A CA 1
ATOM 3860 C C . LYS A 1 499 ? -1.388 24.073 25.260 1.00 46.56 499 LYS A C 1
ATOM 3862 O O . LYS A 1 499 ? -0.200 24.352 25.352 1.00 46.56 499 LYS A O 1
ATOM 3867 N N . ARG A 1 500 ? -2.327 25.022 25.167 1.00 41.22 500 ARG A N 1
ATOM 3868 C CA . ARG A 1 500 ? -2.031 26.470 25.093 1.00 41.22 500 ARG A CA 1
ATOM 3869 C C . ARG A 1 500 ? -2.057 27.190 26.445 1.00 41.22 500 ARG A C 1
ATOM 3871 O O . ARG A 1 500 ? -1.894 28.402 26.475 1.00 41.22 500 ARG A O 1
ATOM 3878 N N . GLY A 1 501 ? -2.270 26.465 27.542 1.00 37.84 501 GLY A N 1
ATOM 3879 C CA . GLY A 1 501 ? -2.451 27.046 28.873 1.00 37.84 501 GLY A CA 1
ATOM 3880 C C . GLY A 1 501 ? -1.202 27.168 29.750 1.00 37.84 501 GLY A C 1
ATOM 3881 O O . GLY A 1 501 ? -1.366 27.562 30.898 1.00 37.84 501 GLY A O 1
ATOM 3882 N N . VAL A 1 502 ? 0.008 26.811 29.285 1.00 41.69 502 VAL A N 1
ATOM 3883 C CA . VAL A 1 502 ? 1.178 26.703 30.193 1.00 41.69 502 VAL A CA 1
ATOM 3884 C C . VAL A 1 502 ? 2.396 27.559 29.822 1.00 41.69 502 VAL A C 1
ATOM 3886 O O . VAL A 1 502 ? 3.172 27.853 30.717 1.00 41.69 502 VAL A O 1
ATOM 3889 N N . TYR A 1 503 ? 2.535 28.086 28.602 1.00 33.44 503 TYR A N 1
ATOM 3890 C CA . TYR A 1 503 ? 3.533 29.134 28.327 1.00 33.44 503 TYR A CA 1
ATOM 3891 C C . TYR A 1 503 ? 2.992 30.134 27.304 1.00 33.44 503 TYR A C 1
ATOM 3893 O O . TYR A 1 503 ? 2.709 29.789 26.157 1.00 33.44 503 TYR A O 1
ATOM 3901 N N . GLY A 1 504 ? 2.784 31.368 27.762 1.00 33.66 504 GLY A N 1
ATOM 3902 C CA . GLY A 1 504 ? 2.656 32.537 26.903 1.00 33.66 504 GLY A CA 1
ATOM 3903 C C . GLY A 1 504 ? 4.041 33.128 26.649 1.00 33.66 504 GLY A C 1
ATOM 3904 O O . GLY A 1 504 ? 4.846 33.152 27.573 1.00 33.66 504 GLY A O 1
ATOM 3905 N N . PHE A 1 505 ? 4.239 33.620 25.421 1.00 32.53 505 PHE A N 1
ATOM 3906 C CA . PHE A 1 505 ? 5.464 34.217 24.867 1.00 32.53 505 PHE A CA 1
ATOM 3907 C C . PHE A 1 505 ? 6.658 33.260 24.728 1.00 32.53 505 PHE A C 1
ATOM 3909 O O . PHE A 1 505 ? 7.292 32.895 25.705 1.00 32.53 505 PHE A O 1
ATOM 3916 N N . ASP A 1 506 ? 6.926 32.817 23.498 1.00 29.86 506 ASP A N 1
ATOM 3917 C CA . ASP A 1 506 ? 8.040 33.357 22.707 1.00 29.86 506 ASP A CA 1
ATOM 3918 C C . ASP A 1 506 ? 7.912 32.896 21.243 1.00 29.86 506 ASP A C 1
ATOM 3920 O O . ASP A 1 506 ? 7.516 31.764 20.950 1.00 29.86 506 ASP A O 1
ATOM 3924 N N . GLU A 1 507 ? 8.140 33.839 20.329 1.00 35.84 507 GLU A N 1
ATOM 3925 C CA . GLU A 1 507 ? 8.332 33.601 18.899 1.00 35.84 507 GLU A CA 1
ATOM 3926 C C . GLU A 1 507 ? 9.784 33.149 18.656 1.00 35.84 507 GLU A C 1
ATOM 3928 O O . GLU A 1 507 ? 10.698 33.589 19.347 1.00 35.84 507 GLU A O 1
ATOM 3933 N N . ASP A 1 508 ? 9.947 32.308 17.631 1.00 31.48 508 ASP A N 1
ATOM 3934 C CA . ASP A 1 508 ? 11.183 31.988 16.906 1.00 31.48 508 ASP A CA 1
ATOM 3935 C C . ASP A 1 508 ? 12.271 31.149 17.608 1.00 31.48 508 ASP A C 1
ATOM 3937 O O . ASP A 1 508 ? 13.219 31.675 18.177 1.00 31.48 508 ASP A O 1
ATOM 3941 N N . GLU A 1 509 ? 12.234 29.824 17.397 1.00 28.05 509 GLU A N 1
ATOM 3942 C CA . GLU A 1 509 ? 13.451 29.063 17.066 1.00 28.05 509 GLU A CA 1
ATOM 3943 C C . GLU A 1 509 ? 13.124 27.755 16.312 1.00 28.05 509 GLU A C 1
ATOM 3945 O O . GLU A 1 509 ? 12.378 26.890 16.779 1.00 28.05 509 GLU A O 1
ATOM 3950 N N . GLU A 1 510 ? 13.685 27.628 15.107 1.00 33.91 510 GLU A N 1
ATOM 3951 C CA . GLU A 1 510 ? 13.844 26.370 14.375 1.00 33.91 510 GLU A CA 1
ATOM 3952 C C . GLU A 1 510 ? 14.775 25.443 15.164 1.00 33.91 510 GLU A C 1
ATOM 3954 O O . GLU A 1 510 ? 15.980 25.678 15.225 1.00 33.91 510 GLU A O 1
ATOM 3959 N N . VAL A 1 511 ? 14.237 24.349 15.707 1.00 28.97 511 VAL A N 1
ATOM 3960 C CA . VAL A 1 511 ? 15.037 23.192 16.122 1.00 28.97 511 VAL A CA 1
ATOM 3961 C C . VAL A 1 511 ? 14.322 21.913 15.691 1.00 28.97 511 VAL A C 1
ATOM 3963 O O . VAL A 1 511 ? 13.215 21.599 16.133 1.00 28.97 511 VAL A O 1
ATOM 3966 N N . GLU A 1 512 ? 14.970 21.177 14.789 1.00 28.28 512 GLU A N 1
ATOM 3967 C CA . GLU A 1 512 ? 14.658 19.783 14.496 1.00 28.28 512 GLU A CA 1
ATOM 3968 C C . GLU A 1 512 ? 14.782 18.905 15.755 1.00 28.28 512 GLU A C 1
ATOM 3970 O O . GLU A 1 512 ? 15.688 19.070 16.566 1.00 28.28 512 GLU A O 1
ATOM 3975 N N . ALA A 1 513 ? 13.931 17.876 15.804 1.00 30.70 513 ALA A N 1
ATOM 3976 C CA . ALA A 1 513 ? 13.958 16.706 16.687 1.00 30.70 513 ALA A CA 1
ATOM 3977 C C . ALA A 1 513 ? 13.267 16.812 18.070 1.00 30.70 513 ALA A C 1
ATOM 3979 O O . ALA A 1 513 ? 13.606 17.604 18.938 1.00 30.70 513 ALA A O 1
ATOM 3980 N N . ALA A 1 514 ? 12.345 15.856 18.269 1.00 29.73 514 ALA A N 1
ATOM 3981 C CA . ALA A 1 514 ? 11.630 15.483 19.497 1.00 29.73 514 ALA A CA 1
ATOM 3982 C C . ALA A 1 514 ? 10.534 16.452 19.992 1.00 29.73 514 ALA A C 1
ATOM 3984 O O . ALA A 1 514 ? 10.727 17.263 20.892 1.00 29.73 514 ALA A O 1
ATOM 3985 N N . GLY A 1 515 ? 9.314 16.283 19.467 1.00 29.23 515 GLY A N 1
ATOM 3986 C CA . GLY A 1 515 ? 8.127 16.966 19.992 1.00 29.23 515 GLY A CA 1
ATOM 3987 C C . GLY A 1 515 ? 7.855 16.636 21.475 1.00 29.23 515 GLY A C 1
ATOM 3988 O O . GLY A 1 515 ? 8.023 15.482 21.887 1.00 29.23 515 GLY A O 1
ATOM 3989 N N . PRO A 1 516 ? 7.393 17.607 22.288 1.00 37.28 516 PRO A N 1
ATOM 3990 C CA . PRO A 1 516 ? 7.079 17.375 23.692 1.00 37.28 516 PRO A CA 1
ATOM 3991 C C . PRO A 1 516 ? 5.864 16.443 23.808 1.00 37.28 516 PRO A C 1
ATOM 3993 O O . PRO A 1 516 ? 4.775 16.719 23.286 1.00 37.28 516 PRO A O 1
ATOM 3996 N N . LYS A 1 517 ? 6.081 15.301 24.469 1.00 37.44 517 LYS A N 1
ATOM 3997 C CA . LYS A 1 517 ? 5.076 14.267 24.744 1.00 37.44 517 LYS A CA 1
ATOM 3998 C C . LYS A 1 517 ? 3.906 14.873 25.526 1.00 37.44 517 LYS A C 1
ATOM 4000 O O . LYS A 1 517 ? 4.106 15.687 26.422 1.00 37.44 517 LYS A O 1
ATOM 4005 N N . ALA A 1 518 ? 2.685 14.484 25.158 1.00 44.72 518 ALA A N 1
ATOM 4006 C CA . ALA A 1 518 ? 1.484 14.801 25.926 1.00 44.72 518 ALA A CA 1
ATOM 4007 C C . ALA A 1 518 ? 1.673 14.363 27.387 1.00 44.72 518 ALA A C 1
ATOM 4009 O O . ALA A 1 518 ? 2.242 13.297 27.623 1.00 44.72 518 ALA A O 1
ATOM 4010 N N . THR A 1 519 ? 1.200 15.162 28.348 1.00 47.94 519 THR A N 1
ATOM 4011 C CA . THR A 1 519 ? 1.143 14.749 29.754 1.00 47.94 519 THR A CA 1
ATOM 4012 C C . THR A 1 519 ? 0.388 13.420 29.822 1.00 47.94 519 THR A C 1
ATOM 4014 O O . THR A 1 519 ? -0.740 13.354 29.315 1.00 47.94 519 THR A O 1
ATOM 4017 N N . PRO A 1 520 ? 0.990 12.349 30.365 1.00 55.47 520 PRO A N 1
ATOM 4018 C CA . PRO A 1 520 ? 0.321 11.060 30.448 1.00 55.47 520 PRO A CA 1
ATOM 4019 C C . PRO A 1 520 ? -0.963 11.220 31.268 1.00 55.47 520 PRO A C 1
ATOM 4021 O O . PRO A 1 520 ? -0.989 11.948 32.260 1.00 55.47 520 PRO A O 1
ATOM 4024 N N . VAL A 1 521 ? -2.048 10.554 30.857 1.00 59.47 521 VAL A N 1
ATOM 4025 C CA . VAL A 1 521 ? -3.381 10.681 31.489 1.00 59.47 521 VAL A CA 1
ATOM 4026 C C . VAL A 1 521 ? -3.306 10.418 33.003 1.00 59.47 521 VAL A C 1
ATOM 4028 O O . VAL A 1 521 ? -4.010 11.044 33.795 1.00 59.47 521 VAL A O 1
ATOM 4031 N N . ARG A 1 522 ? -2.352 9.576 33.416 1.00 57.72 522 ARG A N 1
ATOM 4032 C CA . ARG A 1 522 ? -2.017 9.237 34.805 1.00 57.72 522 ARG A CA 1
ATOM 4033 C C . ARG A 1 522 ? -1.572 10.421 35.679 1.00 57.72 522 ARG A C 1
ATOM 4035 O O . ARG A 1 522 ? -1.651 10.312 36.898 1.00 57.72 522 ARG A O 1
ATOM 4042 N N . GLU A 1 523 ? -1.148 11.539 35.094 1.00 56.56 523 GLU A N 1
ATOM 4043 C CA . GLU A 1 523 ? -0.682 12.748 35.797 1.00 56.56 523 GLU A CA 1
ATOM 4044 C C . GLU A 1 523 ? -1.741 13.873 35.827 1.00 56.56 523 GLU A C 1
ATOM 4046 O O . GLU A 1 523 ? -1.507 14.943 36.388 1.00 56.56 523 GLU A O 1
ATOM 4051 N N . MET A 1 524 ? -2.935 13.652 35.258 1.00 63.19 524 MET A N 1
ATOM 4052 C CA . MET A 1 524 ? -4.012 14.651 35.246 1.00 63.19 524 MET A CA 1
ATOM 4053 C C . MET A 1 524 ? -4.728 14.762 36.608 1.00 63.19 524 MET A C 1
ATOM 4055 O O . MET A 1 524 ? -4.901 13.773 37.333 1.00 63.19 524 MET A O 1
ATOM 4059 N N . ARG A 1 525 ? -5.188 15.977 36.957 1.00 68.62 525 ARG A N 1
ATOM 4060 C CA . ARG A 1 525 ? -6.051 16.219 38.134 1.00 68.62 525 ARG A CA 1
ATOM 4061 C C . ARG A 1 525 ? -7.410 15.533 37.947 1.00 68.62 525 ARG A C 1
ATOM 4063 O O . ARG A 1 525 ? -7.913 15.493 36.825 1.00 68.62 525 ARG A O 1
ATOM 4070 N N . ALA A 1 526 ? -8.029 15.064 39.035 1.00 68.88 526 ALA A N 1
ATOM 4071 C CA . ALA A 1 526 ? -9.297 14.319 39.005 1.00 68.88 526 ALA A CA 1
ATOM 4072 C C . ALA A 1 526 ? -10.416 15.034 38.215 1.00 68.88 526 ALA A C 1
ATOM 4074 O O . ALA A 1 526 ? -11.093 14.412 37.402 1.00 68.88 526 ALA A O 1
ATOM 4075 N N . GLU A 1 527 ? -10.540 16.358 38.343 1.00 72.56 527 GLU A N 1
ATOM 4076 C CA . GLU A 1 527 ? -11.521 17.170 37.601 1.00 72.56 527 GLU A CA 1
ATOM 4077 C C . GLU A 1 527 ? -11.363 17.081 36.073 1.00 72.56 527 GLU A C 1
ATOM 4079 O O . GLU A 1 527 ? -12.345 16.967 35.336 1.00 72.56 527 GLU A O 1
ATOM 4084 N N . HIS A 1 528 ? -10.118 17.088 35.585 1.00 77.00 528 HIS A N 1
ATOM 4085 C CA . HIS A 1 528 ? -9.821 16.999 34.154 1.00 77.00 528 HIS A CA 1
ATOM 4086 C C . HIS A 1 528 ? -10.068 15.580 33.626 1.00 77.00 528 HIS A C 1
ATOM 4088 O O . HIS A 1 528 ? -10.474 15.417 32.475 1.00 77.00 528 HIS A O 1
ATOM 4094 N N . ILE A 1 529 ? -9.882 14.564 34.476 1.00 84.06 529 ILE A N 1
ATOM 4095 C CA . ILE A 1 529 ? -10.188 13.164 34.163 1.00 84.06 529 ILE A CA 1
ATOM 4096 C C . ILE A 1 529 ? -11.699 12.982 33.982 1.00 84.06 529 ILE A C 1
ATOM 4098 O O . ILE A 1 529 ? -12.122 12.423 32.971 1.00 84.06 529 ILE A O 1
ATOM 4102 N N . PHE A 1 530 ? -12.522 13.516 34.892 1.00 84.94 530 PHE A N 1
ATOM 4103 C CA . PHE A 1 530 ? -13.982 13.455 34.755 1.00 84.94 530 PHE A CA 1
ATOM 4104 C C . PHE A 1 530 ? -14.489 14.207 33.518 1.00 84.94 530 PHE A C 1
ATOM 4106 O O . PHE A 1 530 ? -15.347 13.689 32.805 1.00 84.94 530 PHE A O 1
ATOM 4113 N N . SER A 1 531 ? -13.937 15.388 33.214 1.00 86.38 531 SER A N 1
ATOM 4114 C CA . SER A 1 531 ? -14.302 16.125 31.995 1.00 86.38 531 SER A CA 1
ATOM 4115 C C . SER A 1 531 ? -13.931 15.352 30.725 1.00 86.38 531 SER A C 1
ATOM 4117 O O . SER A 1 531 ? -14.748 15.231 29.811 1.00 86.38 531 SER A O 1
ATOM 4119 N N . ARG A 1 532 ? -12.725 14.767 30.671 1.00 87.19 532 ARG A N 1
ATOM 4120 C CA . ARG A 1 532 ? -12.296 13.930 29.542 1.00 87.19 532 ARG A CA 1
ATOM 4121 C C . ARG A 1 532 ? -13.189 12.698 29.388 1.00 87.19 532 ARG A C 1
ATOM 4123 O O . ARG A 1 532 ? -13.589 12.394 28.267 1.00 87.19 532 ARG A O 1
ATOM 4130 N N . MET A 1 533 ? -13.532 12.033 30.493 1.00 90.06 533 MET A N 1
ATOM 4131 C CA . MET A 1 533 ? -14.438 10.883 30.492 1.00 90.06 533 MET A CA 1
ATOM 4132 C C . MET A 1 533 ? -15.811 11.250 29.928 1.00 90.06 533 MET A C 1
ATOM 4134 O O . MET A 1 533 ? -16.311 10.563 29.044 1.00 90.06 533 MET A O 1
ATOM 4138 N N . GLN A 1 534 ? -16.399 12.359 30.380 1.00 90.94 534 GLN A N 1
ATOM 4139 C CA . GLN A 1 534 ? -17.714 12.797 29.916 1.00 90.94 534 GLN A CA 1
ATOM 4140 C C . GLN A 1 534 ? -17.741 13.029 28.397 1.00 90.94 534 GLN A C 1
ATOM 4142 O O . GLN A 1 534 ? -18.672 12.584 27.723 1.00 90.94 534 GLN A O 1
ATOM 4147 N N . HIS A 1 535 ? -16.707 13.667 27.838 1.00 90.06 535 HIS A N 1
ATOM 4148 C CA . HIS A 1 535 ? -16.614 13.863 26.390 1.00 90.06 535 HIS A CA 1
ATOM 4149 C C . HIS A 1 535 ? -16.407 12.549 25.626 1.00 90.06 535 HIS A C 1
ATOM 4151 O O . HIS A 1 535 ? -17.014 12.357 24.574 1.00 90.06 535 HIS A O 1
ATOM 4157 N N . LEU A 1 536 ? -15.597 11.622 26.150 1.00 91.56 536 LEU A N 1
ATOM 4158 C CA . LEU A 1 536 ? -15.413 10.297 25.547 1.00 91.56 536 LEU A CA 1
ATOM 4159 C C . LEU A 1 536 ? -16.717 9.484 25.552 1.00 91.56 536 LEU A C 1
ATOM 4161 O O . LEU A 1 536 ? -17.068 8.890 24.534 1.00 91.56 536 LEU A O 1
ATOM 4165 N N . GLN A 1 537 ? -17.474 9.513 26.654 1.00 92.88 537 GLN A N 1
ATOM 4166 C CA . GLN A 1 537 ? -18.793 8.880 26.749 1.00 92.88 537 GLN A CA 1
ATOM 4167 C C . GLN A 1 537 ? -19.785 9.477 25.748 1.00 92.88 537 GLN A C 1
ATOM 4169 O O . GLN A 1 537 ? -20.524 8.732 25.104 1.00 92.88 537 GLN A O 1
ATOM 4174 N N . GLN A 1 538 ? -19.796 10.805 25.592 1.00 92.62 538 GLN A N 1
ATOM 4175 C CA . GLN A 1 538 ? -20.641 11.484 24.609 1.00 92.62 538 GLN A CA 1
ATOM 4176 C C . GLN A 1 538 ? -20.247 11.101 23.179 1.00 92.62 538 GLN A C 1
ATOM 4178 O O . GLN A 1 538 ? -21.116 10.792 22.366 1.00 92.62 538 GLN A O 1
ATOM 4183 N N . LEU A 1 539 ? -18.950 11.058 22.869 1.00 92.94 539 LEU A N 1
ATOM 4184 C CA . LEU A 1 539 ? -18.461 10.666 21.550 1.00 92.94 539 LEU A CA 1
ATOM 4185 C C . LEU A 1 539 ? -18.807 9.205 21.219 1.00 92.94 539 LEU A C 1
ATOM 4187 O O . LEU A 1 539 ? -19.226 8.918 20.095 1.00 92.94 539 LEU A O 1
ATOM 4191 N N . LEU A 1 540 ? -18.699 8.300 22.198 1.00 94.19 540 LEU A N 1
ATOM 4192 C CA . LEU A 1 540 ? -19.127 6.908 22.061 1.00 94.19 540 LEU A CA 1
ATOM 4193 C C . LEU A 1 540 ? -20.639 6.806 21.815 1.00 94.19 540 LEU A C 1
ATOM 4195 O O . LEU A 1 540 ? -21.066 6.075 20.928 1.00 94.19 540 LEU A O 1
ATOM 4199 N N . GLU A 1 541 ? -21.455 7.585 22.526 1.00 94.38 541 GLU A N 1
ATOM 4200 C CA . GLU A 1 541 ? -22.906 7.638 22.309 1.00 94.38 541 GLU A CA 1
ATOM 4201 C C . GLU A 1 541 ? -23.261 8.139 20.899 1.00 94.38 541 GLU A C 1
ATOM 4203 O O . GLU A 1 541 ? -24.115 7.561 20.223 1.00 94.38 541 GLU A O 1
ATOM 4208 N N . ARG A 1 542 ? -22.560 9.167 20.395 1.00 94.19 542 ARG A N 1
ATOM 4209 C CA . ARG A 1 542 ? -22.724 9.631 19.004 1.00 94.19 542 ARG A CA 1
ATOM 4210 C C . ARG A 1 542 ? -22.324 8.564 17.987 1.00 94.19 542 ARG A C 1
ATOM 4212 O O . ARG A 1 542 ? -22.976 8.446 16.950 1.00 94.19 542 ARG A O 1
ATOM 4219 N N . PHE A 1 543 ? -21.280 7.789 18.273 1.00 95.00 543 PHE A N 1
ATOM 4220 C CA . PHE A 1 543 ? -20.870 6.669 17.431 1.00 95.00 543 PHE A CA 1
ATOM 4221 C C . PHE A 1 543 ? -21.927 5.555 17.411 1.00 95.00 543 PHE A C 1
ATOM 4223 O O . PHE A 1 543 ? -22.314 5.108 16.332 1.00 95.00 543 PHE A O 1
ATOM 4230 N N . LEU A 1 544 ? -22.454 5.155 18.572 1.00 94.06 544 LEU A N 1
ATOM 4231 C CA . LEU A 1 544 ? -23.516 4.146 18.673 1.00 94.06 544 LEU A CA 1
ATOM 4232 C C . LEU A 1 544 ? -24.790 4.585 17.930 1.00 94.06 544 LEU A C 1
ATOM 4234 O O . LEU A 1 544 ? -25.422 3.783 17.239 1.00 94.06 544 LEU A O 1
ATOM 4238 N N . ALA A 1 545 ? -25.112 5.882 17.966 1.00 93.06 545 ALA A N 1
ATOM 4239 C CA . ALA A 1 545 ? -26.212 6.460 17.195 1.00 93.06 545 ALA A CA 1
ATOM 4240 C C . ALA A 1 545 ? -26.009 6.386 15.667 1.00 93.06 545 ALA A C 1
ATOM 4242 O O . ALA A 1 545 ? -26.978 6.504 14.919 1.00 93.06 545 ALA A O 1
ATOM 4243 N N . CYS A 1 546 ? -24.787 6.157 15.171 1.00 92.69 546 CYS A N 1
ATOM 4244 C CA . CYS A 1 546 ? -24.515 5.960 13.742 1.00 92.69 546 CYS A CA 1
ATOM 4245 C C . CYS A 1 546 ? -24.882 4.555 13.235 1.00 92.69 546 CYS A C 1
ATOM 4247 O O . CYS A 1 546 ? -24.592 4.228 12.084 1.00 92.69 546 CYS A O 1
ATOM 4249 N N . ARG A 1 547 ? -25.535 3.713 14.042 1.00 91.75 547 ARG A N 1
ATOM 4250 C CA . ARG A 1 547 ? -26.031 2.410 13.593 1.00 91.75 547 ARG A CA 1
ATOM 4251 C C . ARG A 1 547 ? -27.095 2.580 12.495 1.00 91.75 547 ARG A C 1
ATOM 4253 O O . ARG A 1 547 ? -28.157 3.144 12.762 1.00 91.75 547 ARG A O 1
ATOM 4260 N N . PRO A 1 548 ? -26.873 2.072 11.268 1.00 91.94 548 PRO A N 1
ATOM 4261 C CA . PRO A 1 548 ? -27.853 2.223 10.199 1.00 91.94 548 PRO A CA 1
ATOM 4262 C C . PRO A 1 548 ? -29.125 1.410 10.484 1.00 91.94 548 PRO A C 1
ATOM 4264 O O . PRO A 1 548 ? -29.073 0.300 11.025 1.00 91.94 548 PRO A O 1
ATOM 4267 N N . THR A 1 549 ? -30.281 1.951 10.093 1.00 88.44 549 THR A N 1
ATOM 4268 C CA . THR A 1 549 ? -31.607 1.320 10.226 1.00 88.44 549 THR A CA 1
ATOM 4269 C C . THR A 1 549 ? -32.172 0.905 8.865 1.00 88.44 549 THR A C 1
ATOM 4271 O O . THR A 1 549 ? -31.722 1.394 7.830 1.00 88.44 549 THR A O 1
ATOM 4274 N N . GLY A 1 550 ? -33.114 -0.047 8.862 1.00 87.00 550 GLY A N 1
ATOM 4275 C CA . GLY A 1 550 ? -33.836 -0.493 7.660 1.00 87.00 550 GLY A CA 1
ATOM 4276 C C . GLY A 1 550 ? -32.950 -0.810 6.447 1.00 87.00 550 GLY A C 1
ATOM 4277 O O . GLY A 1 550 ? -31.959 -1.535 6.567 1.00 87.00 550 GLY A O 1
ATOM 4278 N N . GLU A 1 551 ? -33.294 -0.241 5.289 1.00 83.62 551 GLU A N 1
ATOM 4279 C CA . GLU A 1 551 ? -32.603 -0.459 4.002 1.00 83.62 551 GLU A CA 1
ATOM 4280 C C . GLU A 1 551 ? -31.184 0.142 3.953 1.00 83.62 551 GLU A C 1
ATOM 4282 O O . GLU A 1 551 ? -30.369 -0.210 3.094 1.00 83.62 551 GLU A O 1
ATOM 4287 N N . ALA A 1 552 ? -30.836 1.042 4.880 1.00 86.19 552 ALA A N 1
ATOM 4288 C CA . ALA A 1 552 ? -29.490 1.609 4.943 1.00 86.19 552 ALA A CA 1
ATOM 4289 C C . ALA A 1 552 ? -28.441 0.580 5.401 1.00 86.19 552 ALA A C 1
ATOM 4291 O O . ALA A 1 552 ? -27.270 0.713 5.049 1.00 86.19 552 ALA A O 1
ATOM 4292 N N . LYS A 1 553 ? -28.854 -0.478 6.118 1.00 87.06 553 LYS A N 1
ATOM 4293 C CA . LYS A 1 553 ? -27.966 -1.532 6.646 1.00 87.06 553 LYS A CA 1
ATOM 4294 C C . LYS A 1 553 ? -27.211 -2.307 5.568 1.00 87.06 553 LYS A C 1
ATOM 4296 O O . LYS A 1 553 ? -26.093 -2.743 5.812 1.00 87.06 553 LYS A O 1
ATOM 4301 N N . HIS A 1 554 ? -27.818 -2.473 4.396 1.00 84.75 554 HIS A N 1
ATOM 4302 C CA . HIS A 1 554 ? -27.269 -3.281 3.302 1.00 84.75 554 HIS A CA 1
ATOM 4303 C C . HIS A 1 554 ? -26.660 -2.423 2.182 1.00 84.75 554 HIS A C 1
ATOM 4305 O O . HIS A 1 554 ? -26.190 -2.946 1.172 1.00 84.75 554 HIS A O 1
ATOM 4311 N N . ASN A 1 555 ? -26.670 -1.094 2.328 1.00 87.69 555 ASN A N 1
ATOM 4312 C CA . ASN A 1 555 ? -26.205 -0.198 1.280 1.00 87.69 555 ASN A CA 1
ATOM 4313 C C . ASN A 1 555 ? -24.679 -0.046 1.290 1.00 87.69 555 ASN A C 1
ATOM 4315 O O . ASN A 1 555 ? -24.078 0.327 2.298 1.00 87.69 555 ASN A O 1
ATOM 4319 N N . ARG A 1 556 ? -24.056 -0.234 0.123 1.00 86.06 556 ARG A N 1
ATOM 4320 C CA . ARG A 1 556 ? -22.597 -0.174 -0.035 1.00 86.06 556 ARG A CA 1
ATOM 4321 C C . ARG A 1 556 ? -21.986 1.173 0.366 1.00 86.06 556 ARG A C 1
ATOM 4323 O O . ARG A 1 556 ? -20.920 1.176 0.967 1.00 86.06 556 ARG A O 1
ATOM 4330 N N . ILE A 1 557 ? -22.618 2.310 0.058 1.00 88.31 557 ILE A N 1
ATOM 4331 C CA . ILE A 1 557 ? -22.064 3.633 0.411 1.00 88.31 557 ILE A CA 1
ATOM 4332 C C . ILE A 1 557 ? -22.101 3.836 1.928 1.00 88.31 557 ILE A C 1
ATOM 4334 O O . ILE A 1 557 ? -21.132 4.327 2.498 1.00 88.31 557 ILE A O 1
ATOM 4338 N N . VAL A 1 558 ? -23.194 3.427 2.577 1.00 90.81 558 VAL A N 1
ATOM 4339 C CA . VAL A 1 558 ? -23.356 3.515 4.037 1.00 90.81 558 VAL A CA 1
ATOM 4340 C C . VAL A 1 558 ? -22.310 2.654 4.745 1.00 90.81 558 VAL A C 1
ATOM 4342 O O . VAL A 1 558 ? -21.654 3.137 5.660 1.00 90.81 558 VAL A O 1
ATOM 4345 N N . ILE A 1 559 ? -22.081 1.424 4.273 1.00 89.56 559 ILE A N 1
ATOM 4346 C CA . ILE A 1 559 ? -21.049 0.527 4.821 1.00 89.56 559 ILE A CA 1
ATOM 4347 C C . ILE A 1 559 ? -19.645 1.137 4.668 1.00 89.56 559 ILE A C 1
ATOM 4349 O O . ILE A 1 559 ? -18.879 1.158 5.629 1.00 89.56 559 ILE A O 1
ATOM 4353 N N . VAL A 1 560 ? -19.316 1.701 3.497 1.00 89.69 560 VAL A N 1
ATOM 4354 C CA . VAL A 1 560 ? -18.016 2.365 3.269 1.00 89.69 560 VAL A CA 1
ATOM 4355 C C . VAL A 1 560 ? -17.857 3.618 4.140 1.00 89.69 560 VAL A C 1
ATOM 4357 O O . VAL A 1 560 ? -16.762 3.882 4.627 1.00 89.69 560 VAL A O 1
ATOM 4360 N N . ALA A 1 561 ? -18.931 4.379 4.371 1.00 91.44 561 ALA A N 1
ATOM 4361 C CA . ALA A 1 561 ? -18.921 5.520 5.288 1.00 91.44 561 ALA A CA 1
ATOM 4362 C C . ALA A 1 561 ? -18.747 5.097 6.757 1.00 91.44 561 ALA A C 1
ATOM 4364 O O . ALA A 1 561 ? -18.178 5.843 7.551 1.00 91.44 561 ALA A O 1
ATOM 4365 N N . LEU A 1 562 ? -19.222 3.901 7.115 1.00 92.62 562 LEU A N 1
ATOM 4366 C CA . LEU A 1 562 ? -19.157 3.374 8.474 1.00 92.62 562 LEU A CA 1
ATOM 4367 C C . LEU A 1 562 ? -17.753 2.864 8.846 1.00 92.62 562 LEU A C 1
ATOM 4369 O O . LEU A 1 562 ? -17.347 2.972 10.000 1.00 92.62 562 LEU A O 1
ATOM 4373 N N . TYR A 1 563 ? -16.987 2.354 7.879 1.00 90.44 563 TYR A N 1
ATOM 4374 C CA . TYR A 1 563 ? -15.659 1.782 8.132 1.00 90.44 563 TYR A CA 1
ATOM 4375 C C . TYR A 1 563 ? -14.705 2.709 8.918 1.00 90.44 563 TYR A C 1
ATOM 4377 O O . TYR A 1 563 ? -14.218 2.291 9.973 1.00 90.44 563 TYR A O 1
ATOM 4385 N N . PRO A 1 564 ? -14.449 3.968 8.500 1.00 90.00 564 PRO A N 1
ATOM 4386 C CA . PRO A 1 564 ? -13.495 4.799 9.222 1.00 90.00 564 PRO A CA 1
ATOM 4387 C C . PRO A 1 564 ? -13.993 5.228 10.610 1.00 90.00 564 PRO A C 1
ATOM 4389 O O . PRO A 1 564 ? -13.177 5.333 11.520 1.00 90.00 564 PRO A O 1
ATOM 4392 N N . ILE A 1 565 ? -15.306 5.395 10.825 1.00 91.75 565 ILE A N 1
ATOM 4393 C CA . ILE A 1 565 ? -15.822 5.715 12.170 1.00 91.75 565 ILE A CA 1
ATOM 4394 C C . ILE A 1 565 ? -15.742 4.516 13.127 1.00 91.75 565 ILE A C 1
ATOM 4396 O O . ILE A 1 565 ? -15.494 4.704 14.313 1.00 91.75 565 ILE A O 1
ATOM 4400 N N . VAL A 1 566 ? -15.892 3.284 12.622 1.00 93.31 566 VAL A N 1
ATOM 4401 C CA . VAL A 1 566 ? -15.703 2.051 13.410 1.00 93.31 566 VAL A CA 1
ATOM 4402 C C . VAL A 1 566 ? -14.233 1.864 13.777 1.00 93.31 566 VAL A C 1
ATOM 4404 O O . VAL A 1 566 ? -13.912 1.504 14.902 1.00 93.31 566 VAL A O 1
ATOM 4407 N N . LYS A 1 567 ? -13.308 2.160 12.861 1.00 90.75 567 LYS A N 1
ATOM 4408 C CA . LYS A 1 567 ? -11.877 2.106 13.180 1.00 90.75 567 LYS A CA 1
ATOM 4409 C C . LYS A 1 567 ? -11.497 3.124 14.259 1.00 90.75 567 LYS A C 1
ATOM 4411 O O . LYS A 1 567 ? -10.711 2.826 15.152 1.00 90.75 567 LYS A O 1
ATOM 4416 N N . GLU A 1 568 ? -12.074 4.321 14.194 1.00 89.12 568 GLU A N 1
ATOM 4417 C CA . GLU A 1 568 ? -11.883 5.358 15.211 1.00 89.12 568 GLU A CA 1
ATOM 4418 C C . GLU A 1 568 ? -12.513 4.980 16.562 1.00 89.12 568 GLU A C 1
ATOM 4420 O O . GLU A 1 568 ? -11.954 5.320 17.606 1.00 89.12 568 GLU A O 1
ATOM 4425 N N . SER A 1 569 ? -13.623 4.231 16.578 1.00 93.25 569 SER A N 1
ATOM 4426 C CA . SER A 1 569 ? -14.251 3.787 17.829 1.00 93.25 569 SER A CA 1
ATOM 4427 C C . SER A 1 569 ? -13.392 2.812 18.631 1.00 93.25 569 SER A C 1
ATOM 4429 O O . SER A 1 569 ? -13.539 2.752 19.850 1.00 93.25 569 SER A O 1
ATOM 4431 N N . PHE A 1 570 ? -12.453 2.103 17.995 1.00 92.69 570 PHE A N 1
ATOM 4432 C CA . PHE A 1 570 ? -11.474 1.274 18.706 1.00 92.69 570 PHE A CA 1
ATOM 4433 C C . PHE A 1 570 ? -10.583 2.125 19.614 1.00 92.69 570 PHE A C 1
ATOM 4435 O O . PHE A 1 570 ? -10.388 1.781 20.776 1.00 92.69 570 PHE A O 1
ATOM 4442 N N . GLN A 1 571 ? -10.121 3.281 19.126 1.00 90.25 571 GLN A N 1
ATOM 4443 C CA . GLN A 1 571 ? -9.337 4.207 19.943 1.00 90.25 571 GLN A CA 1
ATOM 4444 C C . GLN A 1 571 ? -10.177 4.812 21.073 1.00 90.25 571 GLN A C 1
ATOM 4446 O O . GLN A 1 571 ? -9.692 4.925 22.192 1.00 90.25 571 GLN A O 1
ATOM 4451 N N . ILE A 1 572 ? -11.446 5.150 20.810 1.00 91.38 572 ILE A N 1
ATOM 4452 C CA . ILE A 1 572 ? -12.362 5.662 21.845 1.00 91.38 572 ILE A CA 1
ATOM 4453 C C . ILE A 1 572 ? -12.541 4.628 22.964 1.00 91.38 572 ILE A C 1
ATOM 4455 O O . ILE A 1 572 ? -12.502 4.988 24.138 1.00 91.38 572 ILE A O 1
ATOM 4459 N N . TYR A 1 573 ? -12.708 3.350 22.612 1.00 93.12 573 TYR A N 1
ATOM 4460 C CA . TYR A 1 573 ? -12.793 2.262 23.584 1.00 93.12 573 TYR A CA 1
ATOM 4461 C C . TYR A 1 573 ? -11.527 2.180 24.449 1.00 93.12 573 TYR A C 1
ATOM 4463 O O . TYR A 1 573 ? -11.638 2.205 25.674 1.00 93.12 573 TYR A O 1
ATOM 4471 N N . TYR A 1 574 ? -10.337 2.169 23.837 1.00 90.81 574 TYR A N 1
ATOM 4472 C CA . TYR A 1 574 ? -9.079 2.116 24.587 1.00 90.81 574 TYR A CA 1
ATOM 4473 C C . TYR A 1 574 ? -8.897 3.326 25.513 1.00 90.81 574 TYR A C 1
ATOM 4475 O O . TYR A 1 574 ? -8.592 3.143 26.692 1.00 90.81 574 TYR A O 1
ATOM 4483 N N . ASP A 1 575 ? -9.180 4.537 25.030 1.00 89.31 575 ASP A N 1
ATOM 4484 C CA . ASP A 1 575 ? -9.114 5.764 25.830 1.00 89.31 575 ASP A CA 1
ATOM 4485 C C . ASP A 1 575 ? -10.081 5.717 27.032 1.00 89.31 575 ASP A C 1
ATOM 4487 O O . ASP A 1 575 ? -9.728 6.150 28.130 1.00 89.31 575 ASP A O 1
ATOM 4491 N N . ILE A 1 576 ? -11.295 5.174 26.861 1.00 91.00 576 ILE A N 1
ATOM 4492 C CA . ILE A 1 576 ? -12.251 4.993 27.967 1.00 91.00 576 ILE A CA 1
ATOM 4493 C C . ILE A 1 576 ? -11.719 3.967 28.971 1.00 91.00 576 ILE A C 1
ATOM 4495 O O . ILE A 1 576 ? -11.758 4.230 30.173 1.00 91.00 576 ILE A O 1
ATOM 4499 N N . THR A 1 577 ? -11.192 2.828 28.509 1.00 89.62 577 THR A N 1
ATOM 4500 C CA . THR A 1 577 ? -10.644 1.793 29.404 1.00 89.62 577 THR A CA 1
ATOM 4501 C C . THR A 1 577 ? -9.424 2.278 30.189 1.00 89.62 577 THR A C 1
ATOM 4503 O O . THR A 1 577 ? -9.310 1.975 31.376 1.00 89.62 577 THR A O 1
ATOM 4506 N N . GLU A 1 578 ? -8.558 3.096 29.583 1.00 90.00 578 GLU A N 1
ATOM 4507 C CA . GLU A 1 578 ? -7.419 3.719 30.265 1.00 90.00 578 GLU A CA 1
ATOM 4508 C C . GLU A 1 578 ? -7.900 4.651 31.385 1.00 90.00 578 GLU A C 1
ATOM 4510 O O . GLU A 1 578 ? -7.445 4.554 32.527 1.00 90.00 578 GLU A O 1
ATOM 4515 N N . VAL A 1 579 ? -8.870 5.522 31.084 1.00 88.75 579 VAL A N 1
ATOM 4516 C CA . VAL A 1 579 ? -9.443 6.436 32.079 1.00 88.75 579 VAL A CA 1
ATOM 4517 C C . VAL A 1 579 ? -10.151 5.664 33.195 1.00 88.75 579 VAL A C 1
ATOM 4519 O O . VAL A 1 579 ? -9.993 6.007 34.366 1.00 88.75 579 VAL A O 1
ATOM 4522 N N . MET A 1 580 ? -10.888 4.602 32.869 1.00 87.75 580 MET A N 1
ATOM 4523 C CA . MET A 1 580 ? -11.511 3.729 33.865 1.00 87.75 580 MET A CA 1
ATOM 4524 C C . MET A 1 580 ? -10.484 3.057 34.780 1.00 87.75 580 MET A C 1
ATOM 4526 O O . MET A 1 580 ? -10.702 3.024 35.989 1.00 87.75 580 MET A O 1
ATOM 4530 N N . GLY A 1 581 ? -9.365 2.570 34.235 1.00 86.31 581 GLY A N 1
ATOM 4531 C CA . GLY A 1 581 ? -8.272 2.000 35.026 1.00 86.31 581 GLY A CA 1
ATOM 4532 C C . GLY A 1 581 ? -7.709 3.003 36.035 1.00 86.31 581 GLY A C 1
ATOM 4533 O O . GLY A 1 581 ? -7.582 2.692 37.215 1.00 86.31 581 GLY A O 1
ATOM 4534 N N . ILE A 1 582 ? -7.487 4.250 35.607 1.00 86.31 582 ILE A N 1
ATOM 4535 C CA . ILE A 1 582 ? -7.007 5.326 36.491 1.00 86.31 582 ILE A CA 1
ATOM 4536 C C . ILE A 1 582 ? -8.034 5.665 37.582 1.00 86.31 582 ILE A C 1
ATOM 4538 O O . ILE A 1 582 ? -7.655 5.942 38.722 1.00 86.31 582 ILE A O 1
ATOM 4542 N N . LEU A 1 583 ? -9.330 5.657 37.253 1.00 86.75 583 LEU A N 1
ATOM 4543 C CA . LEU A 1 583 ? -10.391 5.894 38.233 1.00 86.75 583 LEU A CA 1
ATOM 4544 C C . LEU A 1 583 ? -10.485 4.764 39.267 1.00 86.75 583 LEU A C 1
ATOM 4546 O O . LEU A 1 583 ? -10.757 5.065 40.425 1.00 86.75 583 LEU A O 1
ATOM 4550 N N . ILE A 1 584 ? -10.224 3.507 38.883 1.00 85.44 584 ILE A N 1
ATOM 4551 C CA . ILE A 1 584 ? -10.147 2.367 39.816 1.00 85.44 584 ILE A CA 1
ATOM 4552 C C . ILE A 1 584 ? -8.943 2.515 40.743 1.00 85.44 584 ILE A C 1
ATOM 4554 O O . ILE A 1 584 ? -9.107 2.422 41.957 1.00 85.44 584 ILE A O 1
ATOM 4558 N N . ASP A 1 585 ? -7.757 2.796 40.194 1.00 85.00 585 ASP A N 1
ATOM 4559 C CA . ASP A 1 585 ? -6.526 2.937 40.981 1.00 85.00 585 ASP A CA 1
ATOM 4560 C C . ASP A 1 585 ? -6.660 4.028 42.055 1.00 85.00 585 ASP A C 1
ATOM 4562 O O . ASP A 1 585 ? -6.192 3.867 43.180 1.00 85.00 585 ASP A O 1
ATOM 4566 N N . ARG A 1 586 ? -7.340 5.134 41.723 1.00 83.94 586 ARG A N 1
ATOM 4567 C CA . ARG A 1 586 ? -7.577 6.261 42.640 1.00 83.94 586 ARG A CA 1
ATOM 4568 C C . ARG A 1 586 ? -8.845 6.116 43.487 1.00 83.94 586 ARG A C 1
ATOM 4570 O O . ARG A 1 586 ? -9.074 6.940 44.367 1.00 83.94 586 ARG A O 1
ATOM 4577 N N . PHE A 1 587 ? -9.676 5.097 43.257 1.00 84.38 587 PHE A N 1
ATOM 4578 C CA . PHE A 1 587 ? -11.015 4.987 43.852 1.00 84.38 587 PHE A CA 1
ATOM 4579 C C . PHE A 1 587 ? -10.996 5.000 45.385 1.00 84.38 587 PHE A C 1
ATOM 4581 O O . PHE A 1 587 ? -11.842 5.632 46.022 1.00 84.38 587 PHE A O 1
ATOM 4588 N N . MET A 1 588 ? -9.991 4.353 45.981 1.00 81.38 588 MET A N 1
ATOM 4589 C CA . MET A 1 588 ? -9.843 4.271 47.436 1.00 81.38 588 MET A CA 1
ATOM 4590 C C . MET A 1 588 ? -9.520 5.634 48.073 1.00 81.38 588 MET A C 1
ATOM 4592 O O . MET A 1 588 ? -9.927 5.890 49.209 1.00 81.38 588 MET A O 1
ATOM 4596 N N . GLU A 1 589 ? -8.856 6.525 47.333 1.00 81.06 589 GLU A N 1
ATOM 4597 C CA . GLU A 1 589 ? -8.338 7.818 47.803 1.00 81.06 589 GLU A CA 1
ATOM 4598 C C . GLU A 1 589 ? -9.325 8.986 47.604 1.00 81.06 589 GLU A C 1
ATOM 4600 O O . GLU A 1 589 ? -9.167 10.033 48.225 1.00 81.06 589 GLU A O 1
ATOM 4605 N N . LEU A 1 590 ? -10.360 8.819 46.771 1.00 82.31 590 LEU A N 1
ATOM 4606 C CA . LEU A 1 590 ? -11.331 9.875 46.434 1.00 82.31 590 LEU A CA 1
ATOM 4607 C C . LEU A 1 590 ? -12.325 10.186 47.567 1.00 82.31 590 LEU A C 1
ATOM 4609 O O . LEU A 1 590 ? -12.586 9.355 48.431 1.00 82.31 590 LEU A O 1
ATOM 4613 N N . GLU A 1 591 ? -12.939 11.369 47.560 1.00 84.06 591 GLU A N 1
ATOM 4614 C CA . GLU A 1 591 ? -14.043 11.689 48.477 1.00 84.06 591 GLU A CA 1
ATOM 4615 C C . GLU A 1 591 ? -15.327 10.921 48.113 1.00 84.06 591 GLU A C 1
ATOM 4617 O O . GLU A 1 591 ? -15.523 10.524 46.966 1.00 84.06 591 GLU A O 1
ATOM 4622 N N . VAL A 1 592 ? -16.247 10.745 49.074 1.00 83.88 592 VAL A N 1
ATOM 4623 C CA . VAL A 1 592 ? -17.499 9.977 48.876 1.00 83.88 592 VAL A CA 1
ATOM 4624 C C . VAL A 1 592 ? -18.316 10.499 47.683 1.00 83.88 592 VAL A C 1
ATOM 4626 O O . VAL A 1 592 ? -18.865 9.707 46.919 1.00 83.88 592 VAL A O 1
ATOM 4629 N N . HIS A 1 593 ? -18.358 11.821 47.483 1.00 84.69 593 HIS A N 1
ATOM 4630 C CA . HIS A 1 593 ? -19.045 12.440 46.347 1.00 84.69 593 HIS A CA 1
ATOM 4631 C C . HIS A 1 593 ? -18.430 12.033 44.998 1.00 84.69 593 HIS A C 1
ATOM 4633 O O . HIS A 1 593 ? -19.152 11.702 44.058 1.00 84.69 593 HIS A O 1
ATOM 4639 N N . ASP A 1 594 ? -17.102 11.999 44.899 1.00 85.38 594 ASP A N 1
ATOM 4640 C CA . ASP A 1 594 ? -16.423 11.598 43.669 1.00 85.38 594 ASP A CA 1
ATOM 4641 C C . ASP A 1 594 ? -16.480 10.081 43.451 1.00 85.38 594 ASP A C 1
ATOM 4643 O O . ASP A 1 594 ? -16.607 9.648 42.307 1.00 85.38 594 ASP A O 1
ATOM 4647 N N . CYS A 1 595 ? -16.504 9.266 44.512 1.00 85.00 595 CYS A N 1
ATOM 4648 C CA . CYS A 1 595 ? -16.759 7.826 44.398 1.00 85.00 595 CYS A CA 1
ATOM 4649 C C . CYS A 1 595 ? -18.138 7.535 43.769 1.00 85.00 595 CYS A C 1
ATOM 4651 O O . CYS A 1 595 ? -18.233 6.672 42.896 1.00 85.00 595 CYS A O 1
ATOM 4653 N N . LEU A 1 596 ? -19.187 8.284 44.143 1.00 86.62 596 LEU A N 1
ATOM 4654 C CA . LEU A 1 596 ? -20.519 8.173 43.523 1.00 86.62 596 LEU A CA 1
ATOM 4655 C C . LEU A 1 596 ? -20.489 8.525 42.029 1.00 86.62 596 LEU A C 1
ATOM 4657 O O . LEU A 1 596 ? -21.084 7.822 41.213 1.00 86.62 596 LEU A O 1
ATOM 4661 N N . ARG A 1 597 ? -19.744 9.571 41.650 1.00 88.06 597 ARG A N 1
ATOM 4662 C CA . ARG A 1 597 ? -19.567 9.958 40.241 1.00 88.06 597 ARG A CA 1
ATOM 4663 C C . ARG A 1 597 ? -18.825 8.890 39.441 1.00 88.06 597 ARG A C 1
ATOM 4665 O O . ARG A 1 597 ? -19.201 8.613 38.305 1.00 88.06 597 ARG A O 1
ATOM 4672 N N . VAL A 1 598 ? -17.795 8.265 40.018 1.00 89.38 598 VAL A N 1
ATOM 4673 C CA . VAL A 1 598 ? -17.102 7.128 39.387 1.00 89.38 598 VAL A CA 1
ATOM 4674 C C . VAL A 1 598 ? -18.062 5.952 39.206 1.00 89.38 598 VAL A C 1
ATOM 4676 O O . VAL A 1 598 ? -18.116 5.382 38.120 1.00 89.38 598 VAL A O 1
ATOM 4679 N N . TYR A 1 599 ? -18.863 5.618 40.218 1.00 88.00 599 TYR A N 1
ATOM 4680 C CA . TYR A 1 599 ? -19.852 4.543 40.116 1.00 88.00 599 TYR A CA 1
ATOM 4681 C C . TYR A 1 599 ? -20.880 4.788 38.996 1.00 88.00 599 TYR A C 1
ATOM 4683 O O . TYR A 1 599 ? -21.154 3.889 38.197 1.00 88.00 599 TYR A O 1
ATOM 4691 N N . GLU A 1 600 ? -21.389 6.017 38.865 1.00 89.50 600 GLU A N 1
ATOM 4692 C CA . GLU A 1 600 ? -22.299 6.399 37.777 1.00 89.50 600 GLU A CA 1
ATOM 4693 C C . GLU A 1 600 ? -21.633 6.262 36.397 1.00 89.50 600 GLU A C 1
ATOM 4695 O O . GLU A 1 600 ? -22.229 5.713 35.462 1.00 89.50 600 GLU A O 1
ATOM 4700 N N . VAL A 1 601 ? -20.374 6.697 36.274 1.00 90.56 601 VAL A N 1
ATOM 4701 C CA . VAL A 1 601 ? -19.577 6.530 35.051 1.00 90.56 601 VAL A CA 1
ATOM 4702 C C . VAL A 1 601 ? -19.468 5.052 34.680 1.00 90.56 601 VAL A C 1
ATOM 4704 O O . VAL A 1 601 ? -19.744 4.703 33.534 1.00 90.56 601 VAL A O 1
ATOM 4707 N N . PHE A 1 602 ? -19.129 4.178 35.630 1.00 90.12 602 PHE A N 1
ATOM 4708 C CA . PHE A 1 602 ? -19.011 2.736 35.401 1.00 90.12 602 PHE A CA 1
ATOM 4709 C C . PHE A 1 602 ? -20.340 2.107 34.967 1.00 90.12 602 PHE A C 1
ATOM 4711 O O . PHE A 1 602 ? -20.369 1.337 34.006 1.00 90.12 602 PHE A O 1
ATOM 4718 N N . CYS A 1 603 ? -21.453 2.488 35.599 1.00 89.81 603 CYS A N 1
ATOM 4719 C CA . CYS A 1 603 ? -22.790 2.045 35.199 1.00 89.81 603 CYS A CA 1
ATOM 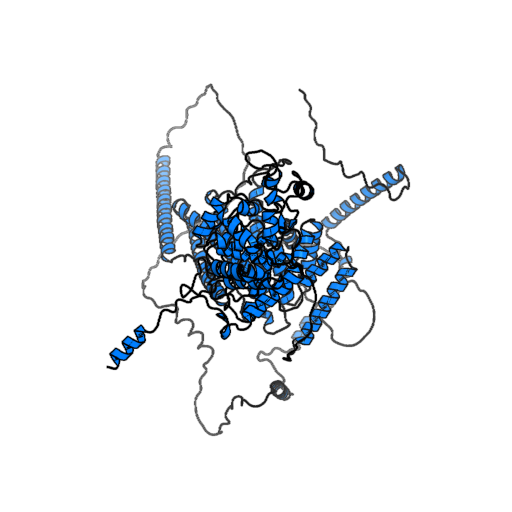4720 C C . CYS A 1 603 ? -23.130 2.454 33.758 1.00 89.81 603 CYS A C 1
ATOM 4722 O O . CYS A 1 603 ? -23.663 1.652 32.986 1.00 89.81 603 CYS A O 1
ATOM 4724 N N . ARG A 1 604 ? -22.826 3.702 33.379 1.00 91.81 604 ARG A N 1
ATOM 4725 C CA . ARG A 1 604 ? -23.101 4.214 32.030 1.00 91.81 604 ARG A CA 1
ATOM 4726 C C . ARG A 1 604 ? -22.206 3.559 30.981 1.00 91.81 604 ARG A C 1
ATOM 4728 O O . ARG A 1 604 ? -22.727 3.128 29.956 1.00 91.81 604 ARG A O 1
ATOM 4735 N N . VAL A 1 605 ? -20.900 3.442 31.239 1.00 91.88 605 VAL A N 1
ATOM 4736 C CA . VAL A 1 605 ? -19.967 2.776 30.314 1.00 91.88 605 VAL A CA 1
ATOM 4737 C C . VAL A 1 605 ? -20.342 1.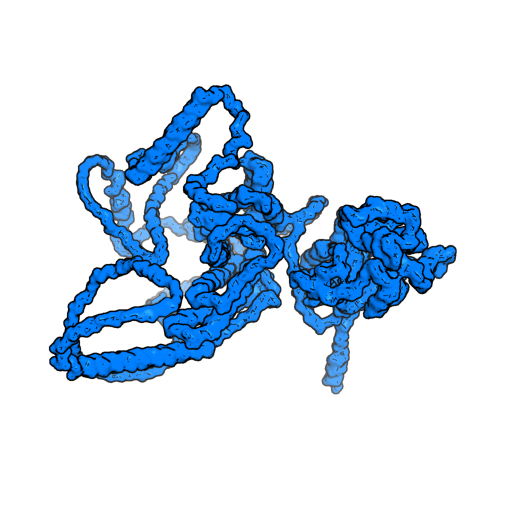307 30.127 1.00 91.88 605 VAL A C 1
ATOM 4739 O O . VAL A 1 605 ? -20.305 0.829 29.000 1.00 91.88 605 VAL A O 1
ATOM 4742 N N . GLY A 1 606 ? -20.787 0.613 31.181 1.00 89.88 606 GLY A N 1
ATOM 4743 C CA . GLY A 1 606 ? -21.244 -0.777 31.080 1.00 89.88 606 GLY A CA 1
ATOM 4744 C C . GLY A 1 606 ? -22.360 -0.946 30.049 1.00 89.88 606 GLY A C 1
ATOM 4745 O O . GLY A 1 606 ? -22.219 -1.730 29.114 1.00 89.88 606 GLY A O 1
ATOM 4746 N N . LYS A 1 607 ? -23.408 -0.115 30.139 1.00 91.25 607 LYS A N 1
ATOM 4747 C CA . LYS A 1 607 ? -24.505 -0.102 29.152 1.00 91.25 607 LYS A CA 1
ATOM 4748 C C . LYS A 1 607 ? -24.012 0.239 27.742 1.00 91.25 607 LYS A C 1
ATOM 4750 O O . LYS A 1 607 ? -24.416 -0.402 26.776 1.00 91.25 607 LYS A O 1
ATOM 4755 N N . GLN A 1 608 ? -23.119 1.223 27.620 1.00 93.25 608 GLN A N 1
ATOM 4756 C CA . GLN A 1 608 ? -22.544 1.607 26.327 1.00 93.25 608 GLN A CA 1
ATOM 4757 C C . GLN A 1 608 ? -21.701 0.481 25.709 1.00 93.25 608 GLN A C 1
ATOM 4759 O O . GLN A 1 608 ? -21.734 0.308 24.494 1.00 93.25 608 GLN A O 1
ATOM 4764 N N . PHE A 1 609 ? -20.967 -0.295 26.510 1.00 93.69 609 PHE A N 1
ATOM 4765 C CA . PHE A 1 609 ? -20.164 -1.426 26.037 1.00 93.69 609 PHE A CA 1
ATOM 4766 C C . PHE A 1 609 ? -21.026 -2.616 25.610 1.00 93.69 609 PHE A C 1
ATOM 4768 O O . PHE A 1 609 ? -20.688 -3.266 24.623 1.00 93.69 609 PHE A O 1
ATOM 4775 N N . ASP A 1 610 ? -22.160 -2.863 26.269 1.00 92.00 610 ASP A N 1
ATOM 4776 C CA . ASP A 1 610 ? -23.121 -3.880 25.823 1.00 92.00 610 ASP A CA 1
ATOM 4777 C C . ASP A 1 610 ? -23.739 -3.513 24.462 1.00 92.00 610 ASP A C 1
ATOM 4779 O O . ASP A 1 610 ? -23.819 -4.345 23.554 1.00 92.00 610 ASP A O 1
ATOM 4783 N N . GLU A 1 611 ? -24.120 -2.246 24.271 1.00 93.94 611 GLU A N 1
ATOM 4784 C CA . GLU A 1 611 ? -24.584 -1.750 22.970 1.00 93.94 611 GLU A CA 1
ATOM 4785 C C . GLU A 1 611 ? -23.480 -1.794 21.904 1.00 93.94 611 GLU A C 1
ATOM 4787 O O . GLU A 1 611 ? -23.741 -2.143 20.746 1.00 93.94 611 GLU A O 1
ATOM 4792 N N . LEU A 1 612 ? -22.241 -1.481 22.294 1.00 94.25 612 LEU A N 1
ATOM 4793 C CA . LEU A 1 612 ? -21.066 -1.544 21.431 1.00 94.25 612 LEU A CA 1
ATOM 4794 C C . LEU A 1 612 ? -20.774 -2.973 20.973 1.00 94.25 612 LEU A C 1
ATOM 4796 O O . LEU A 1 612 ? -20.500 -3.175 19.793 1.00 94.25 612 LEU A O 1
ATOM 4800 N N . ASP A 1 613 ? -20.892 -3.960 21.861 1.00 93.06 613 ASP A N 1
ATOM 4801 C CA . ASP A 1 613 ? -20.722 -5.384 21.549 1.00 93.06 613 ASP A CA 1
ATOM 4802 C C . ASP A 1 613 ? -21.751 -5.843 20.510 1.00 93.06 613 ASP A C 1
ATOM 4804 O O . ASP A 1 613 ? -21.408 -6.419 19.472 1.00 93.06 613 ASP A O 1
ATOM 4808 N N . MET A 1 614 ? -23.019 -5.474 20.714 1.00 92.00 614 MET A N 1
ATOM 4809 C CA . MET A 1 614 ? -24.088 -5.745 19.752 1.00 92.00 614 MET A CA 1
ATOM 4810 C C . MET A 1 614 ? -23.839 -5.066 18.402 1.00 92.00 614 MET A C 1
ATOM 4812 O O . MET A 1 614 ? -24.126 -5.645 17.346 1.00 92.00 614 MET A O 1
ATOM 4816 N N . PHE A 1 615 ? -23.308 -3.842 18.410 1.00 93.56 615 PHE A N 1
ATOM 4817 C CA . PHE A 1 615 ? -23.005 -3.123 17.181 1.00 93.56 615 PHE A CA 1
ATOM 4818 C C . PHE A 1 615 ? -21.796 -3.716 16.450 1.00 93.56 615 PHE A C 1
ATOM 4820 O O . PHE A 1 615 ? -21.879 -3.953 15.246 1.00 93.56 615 PHE A O 1
ATOM 4827 N N . TYR A 1 616 ? -20.715 -4.047 17.158 1.00 94.31 616 TYR A N 1
ATOM 4828 C CA . TYR A 1 616 ? -19.542 -4.722 16.601 1.00 94.31 616 TYR A CA 1
ATOM 4829 C C . TYR A 1 616 ? -19.882 -6.105 16.050 1.00 94.31 616 TYR A C 1
ATOM 4831 O O . TYR A 1 616 ? -19.430 -6.438 14.958 1.00 94.31 616 TYR A O 1
ATOM 4839 N N . SER A 1 617 ? -20.731 -6.880 16.725 1.00 92.12 617 SER A N 1
ATOM 4840 C CA . SER A 1 617 ? -21.227 -8.168 16.220 1.00 92.12 617 SER A CA 1
ATOM 4841 C C . SER A 1 617 ? -21.973 -8.022 14.885 1.00 92.12 617 SER A C 1
ATOM 4843 O O . SER A 1 617 ? -21.724 -8.759 13.923 1.00 92.12 617 SER A O 1
ATOM 4845 N N . TRP A 1 618 ? -22.828 -7.001 14.767 1.00 92.00 618 TRP A N 1
ATOM 4846 C CA . TRP A 1 618 ? -23.477 -6.682 13.495 1.00 92.00 618 TRP A CA 1
ATOM 4847 C C . TRP A 1 618 ? -22.461 -6.239 12.428 1.00 92.00 618 TRP A C 1
ATOM 4849 O O . TRP A 1 618 ? -22.508 -6.732 11.301 1.00 92.00 618 TRP A O 1
ATOM 4859 N N . CYS A 1 619 ? -21.500 -5.380 12.777 1.00 91.94 619 CYS A N 1
ATOM 4860 C CA . CYS A 1 619 ? -20.462 -4.930 11.851 1.00 91.94 619 CYS A CA 1
ATOM 4861 C C . CYS A 1 619 ? -19.571 -6.082 11.345 1.00 91.94 619 CYS A C 1
ATOM 4863 O O . CYS A 1 619 ? -19.226 -6.094 10.163 1.00 91.94 619 CYS A O 1
ATOM 4865 N N . LYS A 1 620 ? -19.260 -7.073 12.196 1.00 90.31 620 LYS A N 1
ATOM 4866 C CA . LYS A 1 620 ? -18.559 -8.317 11.820 1.00 90.31 620 LYS A CA 1
ATOM 4867 C C . LYS A 1 620 ? -19.377 -9.139 10.823 1.00 90.31 620 LYS A C 1
ATOM 4869 O O . LYS A 1 620 ? -18.838 -9.609 9.829 1.00 90.31 620 LYS A O 1
ATOM 4874 N N . THR A 1 621 ? -20.687 -9.249 11.051 1.00 89.56 621 THR A N 1
ATOM 4875 C CA . THR A 1 621 ? -21.606 -10.003 10.180 1.00 89.56 621 THR A CA 1
ATOM 4876 C C . THR A 1 621 ? -21.743 -9.360 8.796 1.00 89.56 621 THR A C 1
ATOM 4878 O O . THR A 1 621 ? -21.790 -10.053 7.784 1.00 89.56 621 THR A O 1
ATOM 4881 N N . VAL A 1 622 ? -21.798 -8.026 8.742 1.00 86.00 622 VAL A N 1
ATOM 4882 C CA . VAL A 1 622 ? -21.912 -7.262 7.486 1.00 86.00 622 VAL A CA 1
ATOM 4883 C C . VAL A 1 622 ? -20.559 -7.096 6.779 1.00 86.00 622 VAL A C 1
ATOM 4885 O O . VAL A 1 622 ? -20.523 -6.792 5.588 1.00 86.00 622 VAL A O 1
ATOM 4888 N N . GLY A 1 623 ? -19.445 -7.333 7.478 1.00 83.88 623 GLY A N 1
ATOM 4889 C CA . GLY A 1 623 ? -18.094 -7.204 6.932 1.00 83.88 623 GLY A CA 1
ATOM 4890 C C . GLY A 1 623 ? -17.640 -5.750 6.793 1.00 83.88 623 GLY A C 1
ATOM 4891 O O . GLY A 1 623 ? -17.023 -5.392 5.793 1.00 83.88 623 GLY A O 1
ATOM 4892 N N . VAL A 1 624 ? -17.974 -4.899 7.771 1.00 87.19 624 VAL A N 1
ATOM 4893 C CA . VAL A 1 624 ? -17.581 -3.476 7.779 1.00 87.19 624 VAL A CA 1
ATOM 4894 C C . VAL A 1 624 ? -16.067 -3.328 7.955 1.00 87.19 624 VAL A C 1
ATOM 4896 O O . VAL A 1 624 ? -15.446 -2.564 7.225 1.00 87.19 624 VAL A O 1
ATOM 4899 N N . ALA A 1 625 ? -15.478 -4.064 8.900 1.00 83.19 625 ALA A N 1
ATOM 4900 C CA . ALA A 1 625 ? -14.036 -4.200 9.107 1.00 83.19 625 ALA A CA 1
ATOM 4901 C C . ALA A 1 625 ? -13.688 -5.685 9.305 1.00 83.19 625 ALA A C 1
ATOM 4903 O O . ALA A 1 625 ? -14.584 -6.520 9.472 1.00 83.19 625 ALA A O 1
ATOM 4904 N N . ARG A 1 626 ? -12.398 -6.041 9.280 1.00 83.31 626 ARG A N 1
ATOM 4905 C CA . ARG A 1 626 ? -11.976 -7.432 9.515 1.00 83.31 626 ARG A CA 1
ATOM 4906 C C . ARG A 1 626 ? -12.314 -7.842 10.947 1.00 83.31 626 ARG A C 1
ATOM 4908 O O . ARG A 1 626 ? -12.091 -7.067 11.871 1.00 83.31 626 ARG A O 1
ATOM 4915 N N . SER A 1 627 ? -12.788 -9.071 11.152 1.00 82.44 627 SER A N 1
ATOM 4916 C CA . SER A 1 627 ? -13.143 -9.571 12.490 1.00 82.44 627 SER A CA 1
ATOM 4917 C C . SER A 1 627 ? -11.992 -9.476 13.501 1.00 82.44 627 SER A C 1
ATOM 4919 O O . SER A 1 627 ? -12.262 -9.252 14.678 1.00 82.44 627 SER A O 1
ATOM 4921 N N . SER A 1 628 ? -10.738 -9.568 13.036 1.00 81.25 628 SER A N 1
ATOM 4922 C CA . SER A 1 628 ? -9.513 -9.422 13.838 1.00 81.25 628 SER A CA 1
ATOM 4923 C C . SER A 1 628 ? -9.178 -7.990 14.260 1.00 81.25 628 SER A C 1
ATOM 4925 O O . SER A 1 628 ? -8.322 -7.800 15.112 1.00 81.25 628 SER A O 1
ATOM 4927 N N . GLU A 1 629 ? -9.765 -6.977 13.618 1.00 82.50 629 GLU A N 1
ATOM 4928 C CA . GLU A 1 629 ? -9.496 -5.570 13.944 1.00 82.50 629 GLU A CA 1
ATOM 4929 C C . GLU A 1 629 ? -10.327 -5.088 15.135 1.00 82.50 629 GLU A C 1
ATOM 4931 O O . GLU A 1 629 ? -9.979 -4.086 15.754 1.00 82.50 629 GLU A O 1
ATOM 4936 N N . TYR A 1 630 ? -11.419 -5.787 15.460 1.00 88.25 630 TYR A N 1
ATOM 4937 C CA . TYR A 1 630 ? -12.281 -5.417 16.576 1.00 88.25 630 TYR A CA 1
ATOM 4938 C C . TYR A 1 630 ? -11.608 -5.745 17.912 1.00 88.25 630 TYR A C 1
ATOM 4940 O O . TYR A 1 630 ? -11.177 -6.884 18.097 1.00 88.25 630 TYR A O 1
ATOM 4948 N N . PRO A 1 631 ? -11.581 -4.802 18.870 1.00 89.00 631 PRO A N 1
ATOM 4949 C CA . PRO A 1 631 ? -11.065 -5.070 20.203 1.00 89.00 631 PRO A CA 1
ATOM 4950 C C . PRO A 1 631 ? -11.942 -6.098 20.925 1.00 89.00 631 PRO A C 1
ATOM 4952 O O . PRO A 1 631 ? -13.167 -6.124 20.758 1.00 89.00 631 PRO A O 1
ATOM 4955 N N . GLU A 1 632 ? -11.317 -6.925 21.760 1.00 84.19 632 GLU A N 1
ATOM 4956 C CA . GLU A 1 632 ? -12.036 -7.746 22.732 1.00 84.19 632 GLU A CA 1
ATOM 4957 C C . GLU A 1 632 ? -12.591 -6.830 23.830 1.00 84.19 632 GLU A C 1
ATOM 4959 O O . GLU A 1 632 ? -11.841 -6.165 24.549 1.00 84.19 632 GLU A O 1
ATOM 4964 N N . LEU A 1 633 ? -13.921 -6.741 23.908 1.00 85.94 633 LEU A N 1
ATOM 4965 C CA . LEU A 1 633 ? -14.604 -5.862 24.851 1.00 85.94 633 LEU A CA 1
ATOM 4966 C C . LEU A 1 633 ? -14.620 -6.492 26.248 1.00 85.94 633 LEU A C 1
ATOM 4968 O O . LEU A 1 633 ? -15.250 -7.529 26.467 1.00 85.94 633 LEU A O 1
ATOM 4972 N N . GLU A 1 634 ? -13.962 -5.846 27.211 1.00 81.38 634 GLU A N 1
ATOM 4973 C CA . GLU A 1 634 ? -14.022 -6.239 28.615 1.00 81.38 634 GLU A CA 1
ATOM 4974 C C . GLU A 1 634 ? -15.368 -5.796 29.201 1.00 81.38 634 GLU A C 1
ATOM 4976 O O . GLU A 1 634 ? -15.616 -4.611 29.436 1.00 81.38 634 GLU A O 1
ATOM 4981 N N . LYS A 1 635 ? -16.266 -6.757 29.439 1.00 79.94 635 LYS A N 1
ATOM 4982 C CA . LYS A 1 635 ? -17.574 -6.471 30.039 1.00 79.94 635 LYS A CA 1
ATOM 4983 C C . LYS A 1 635 ? -17.417 -6.112 31.515 1.00 79.94 635 LYS A C 1
ATOM 4985 O O . LYS A 1 635 ? -16.797 -6.847 32.289 1.00 79.94 635 LYS A O 1
ATOM 4990 N N . ILE A 1 636 ? -18.026 -5.000 31.924 1.00 83.38 636 ILE A N 1
ATOM 4991 C CA . ILE A 1 636 ? -18.115 -4.618 33.336 1.00 83.38 636 ILE A CA 1
ATOM 4992 C C . ILE A 1 636 ? -19.101 -5.575 34.006 1.00 83.38 636 ILE A C 1
ATOM 4994 O O . ILE A 1 636 ? -20.303 -5.523 33.758 1.00 83.38 636 ILE A O 1
ATOM 4998 N N . THR A 1 637 ? -18.596 -6.490 34.831 1.00 82.62 637 THR A N 1
ATOM 4999 C CA . THR A 1 637 ? -19.449 -7.470 35.508 1.00 82.62 637 THR A CA 1
ATOM 5000 C C . THR A 1 637 ? -20.261 -6.809 36.628 1.00 82.62 637 THR A C 1
ATOM 5002 O O . THR A 1 637 ? -19.742 -5.924 37.313 1.00 82.62 637 THR A O 1
ATOM 5005 N N . PRO A 1 638 ? -21.501 -7.267 36.893 1.00 79.75 638 PRO A N 1
ATOM 5006 C CA . PRO A 1 638 ? -22.321 -6.730 37.984 1.00 79.75 638 PRO A CA 1
ATOM 5007 C C . PRO A 1 638 ? -21.623 -6.872 39.343 1.00 79.75 638 PRO A C 1
ATOM 5009 O O . PRO A 1 638 ? -21.687 -5.968 40.164 1.00 79.75 638 PRO A O 1
ATOM 5012 N N . LYS A 1 639 ? -20.821 -7.930 39.520 1.00 82.50 639 LYS A N 1
ATOM 5013 C CA . LYS A 1 639 ? -19.978 -8.138 40.706 1.00 82.50 639 LYS A CA 1
ATOM 5014 C C . LYS A 1 639 ? -18.974 -7.004 40.946 1.00 82.50 639 LYS A C 1
ATOM 5016 O O . LYS A 1 639 ? -18.734 -6.648 42.091 1.00 82.50 639 LYS A O 1
ATOM 5021 N N . LYS A 1 640 ? -18.369 -6.437 39.889 1.00 83.06 640 LYS A N 1
ATOM 5022 C CA . LYS A 1 640 ? -17.455 -5.287 40.033 1.00 83.06 640 LYS A CA 1
ATOM 5023 C C . LYS A 1 640 ? -18.213 -4.052 40.540 1.00 83.06 640 LYS A C 1
ATOM 5025 O O . LYS A 1 640 ? -17.685 -3.328 41.375 1.00 83.06 640 LYS A O 1
ATOM 5030 N N . LEU A 1 641 ? -19.446 -3.840 40.072 1.00 87.19 641 LEU A N 1
ATOM 5031 C CA . LEU A 1 641 ? -20.298 -2.728 40.508 1.00 87.19 641 LEU A CA 1
ATOM 5032 C C . LEU A 1 641 ? -20.780 -2.912 41.955 1.00 87.19 641 LEU A C 1
ATOM 5034 O O . LEU A 1 641 ? -20.714 -1.965 42.730 1.00 87.19 641 LEU A O 1
ATOM 5038 N N . GLU A 1 642 ? -21.184 -4.125 42.338 1.00 87.56 642 GLU A N 1
ATOM 5039 C CA . GLU A 1 642 ? -21.609 -4.452 43.709 1.00 87.56 642 GLU A CA 1
ATOM 5040 C C . GLU A 1 642 ? -20.517 -4.146 44.743 1.00 87.56 642 GLU A C 1
ATOM 5042 O O . GLU A 1 642 ? -20.794 -3.511 45.757 1.00 87.56 642 GLU A O 1
ATOM 5047 N N . VAL A 1 643 ? -19.263 -4.520 44.460 1.00 87.62 643 VAL A N 1
ATOM 5048 C CA . VAL A 1 643 ? -18.121 -4.245 45.352 1.00 87.62 643 VAL A CA 1
ATOM 5049 C C . VAL A 1 643 ? -17.857 -2.741 45.488 1.00 87.62 643 VAL A C 1
ATOM 5051 O O . VAL A 1 643 ? -17.545 -2.260 46.577 1.00 87.62 643 VAL A O 1
ATOM 5054 N N . MET A 1 644 ? -17.987 -1.975 44.399 1.00 84.81 644 MET A N 1
ATOM 5055 C CA . MET A 1 644 ? -17.830 -0.516 44.447 1.00 84.81 644 MET A CA 1
ATOM 5056 C C . MET A 1 644 ? -18.941 0.149 45.267 1.00 84.81 644 MET A C 1
ATOM 5058 O O . MET A 1 644 ? -18.663 1.072 46.028 1.00 84.81 644 MET A O 1
ATOM 5062 N N . ASP A 1 645 ? -20.180 -0.320 45.128 1.00 87.88 645 ASP A N 1
ATOM 5063 C CA . ASP A 1 645 ? -21.341 0.182 45.866 1.00 87.88 645 ASP A CA 1
ATOM 5064 C C . ASP A 1 645 ? -21.258 -0.149 47.368 1.00 87.88 645 ASP A C 1
ATOM 5066 O O . ASP A 1 645 ? -21.497 0.712 48.216 1.00 87.88 645 ASP A O 1
ATOM 5070 N N . GLU A 1 646 ? -20.823 -1.363 47.717 1.00 88.62 646 GLU A N 1
ATOM 5071 C CA . GLU A 1 646 ? -20.533 -1.754 49.102 1.00 88.62 646 GLU A CA 1
ATOM 5072 C C . GLU A 1 646 ? -19.452 -0.863 49.727 1.00 88.62 646 GLU A C 1
ATOM 5074 O O . GLU A 1 646 ? -19.664 -0.297 50.800 1.00 88.62 646 GLU A O 1
ATOM 5079 N N . PHE A 1 647 ? -18.353 -0.620 49.009 1.00 88.06 647 PHE A N 1
ATOM 5080 C CA . PHE A 1 647 ? -17.296 0.281 49.468 1.00 88.06 647 PHE A CA 1
ATOM 5081 C C . PHE A 1 647 ? -17.789 1.723 49.678 1.00 88.06 647 PHE A C 1
ATOM 5083 O O . PHE A 1 647 ? -17.408 2.379 50.650 1.00 88.06 647 PHE A O 1
ATOM 5090 N N . ILE A 1 648 ? -18.648 2.233 48.787 1.00 88.56 648 ILE A N 1
ATOM 5091 C CA . ILE A 1 648 ? -19.241 3.570 48.928 1.00 88.56 648 ILE A CA 1
ATOM 5092 C C . ILE A 1 648 ? -20.113 3.637 50.185 1.00 88.56 648 ILE A C 1
ATOM 5094 O O . ILE A 1 648 ? -20.009 4.611 50.938 1.00 88.56 648 ILE A O 1
ATOM 5098 N N . ARG A 1 649 ? -20.931 2.608 50.449 1.00 86.44 649 ARG A N 1
ATOM 5099 C CA . ARG A 1 649 ? -21.749 2.530 51.668 1.00 86.44 649 ARG A CA 1
ATOM 5100 C C . ARG A 1 649 ? -20.884 2.542 52.923 1.00 86.44 649 ARG A C 1
ATOM 5102 O O . ARG A 1 649 ? -21.106 3.398 53.780 1.00 86.44 649 ARG A O 1
ATOM 5109 N N . ASP A 1 650 ? -19.865 1.694 52.990 1.00 85.94 650 ASP A N 1
ATOM 5110 C CA . ASP A 1 650 ? -18.969 1.595 54.147 1.00 85.94 650 ASP A CA 1
ATOM 5111 C C . ASP A 1 650 ? -18.224 2.908 54.410 1.00 85.94 650 ASP A C 1
ATOM 5113 O O . ASP A 1 650 ? -18.170 3.403 55.540 1.00 85.94 650 ASP A O 1
ATOM 5117 N N . LYS A 1 651 ? -17.707 3.538 53.350 1.00 85.75 651 LYS A N 1
ATOM 5118 C CA . LYS A 1 651 ? -17.005 4.822 53.444 1.00 85.75 651 LYS A CA 1
ATOM 5119 C C . LYS A 1 651 ? -17.941 5.962 53.848 1.00 85.75 651 LYS A C 1
ATOM 5121 O O . LYS A 1 651 ? -17.549 6.826 54.634 1.00 85.75 651 LYS A O 1
ATOM 5126 N N . SER A 1 652 ? -19.184 5.961 53.360 1.00 85.38 652 SER A N 1
ATOM 5127 C CA . SER A 1 652 ? -20.201 6.941 53.757 1.00 85.38 652 SER A CA 1
ATOM 5128 C C . SER A 1 652 ? -20.616 6.784 55.225 1.00 85.38 652 SER A C 1
ATOM 5130 O O . SER A 1 652 ? -20.734 7.788 55.929 1.00 85.38 652 SER A O 1
ATOM 5132 N N . ALA A 1 653 ? -20.739 5.548 55.720 1.00 85.88 653 ALA A N 1
ATOM 5133 C CA . ALA A 1 653 ? -21.032 5.253 57.119 1.00 85.88 653 ALA A CA 1
ATOM 5134 C C . ALA A 1 653 ? -19.878 5.682 58.040 1.00 85.88 653 ALA A C 1
ATOM 5136 O O . ALA A 1 653 ? -20.114 6.292 59.083 1.00 85.88 653 ALA A O 1
ATOM 5137 N N . LEU A 1 654 ? -18.625 5.452 57.629 1.00 82.75 654 LEU A N 1
ATOM 5138 C CA . LEU A 1 654 ? -17.439 5.916 58.355 1.00 82.75 654 LEU A CA 1
ATOM 5139 C C . LEU A 1 654 ? -17.373 7.451 58.416 1.00 82.75 654 LEU A C 1
ATOM 5141 O O . LEU A 1 654 ? -17.119 8.016 59.477 1.00 82.75 654 LEU A O 1
ATOM 5145 N N . ALA A 1 655 ? -17.644 8.136 57.301 1.00 79.19 655 ALA A N 1
ATOM 5146 C CA . ALA A 1 655 ? -17.677 9.597 57.252 1.00 79.19 655 ALA A CA 1
ATOM 5147 C C . ALA A 1 655 ? -18.795 10.180 58.137 1.00 79.19 655 ALA A C 1
ATOM 5149 O O . ALA A 1 655 ? -18.577 11.171 58.835 1.00 79.19 655 ALA A O 1
ATOM 5150 N N . GLN A 1 656 ? -19.972 9.545 58.159 1.00 78.88 656 GLN A N 1
ATOM 5151 C CA . GLN A 1 656 ? -21.067 9.913 59.061 1.00 78.88 656 GLN A CA 1
ATOM 5152 C C . GLN A 1 656 ? -20.709 9.662 60.531 1.00 78.88 656 GLN A C 1
ATOM 5154 O O . GLN A 1 656 ? -20.992 10.515 61.366 1.00 78.88 656 GLN A O 1
ATOM 5159 N N . ALA A 1 657 ? -20.029 8.557 60.848 1.00 78.31 657 ALA A N 1
ATOM 5160 C CA . ALA A 1 657 ? -19.566 8.258 62.202 1.00 78.31 657 ALA A CA 1
ATOM 5161 C C . ALA A 1 657 ? -18.489 9.244 62.687 1.00 78.31 657 ALA A C 1
ATOM 5163 O O . ALA A 1 657 ? -18.518 9.664 63.841 1.00 78.31 657 ALA A O 1
ATOM 5164 N N . ILE A 1 658 ? -17.562 9.658 61.816 1.00 76.50 658 ILE A N 1
ATOM 5165 C CA . ILE A 1 658 ? -16.562 10.693 62.128 1.00 76.50 658 ILE A CA 1
ATOM 5166 C C . ILE A 1 658 ? -17.248 12.042 62.344 1.00 76.50 658 ILE A C 1
ATOM 5168 O O . ILE A 1 658 ? -16.934 12.732 63.307 1.00 76.50 658 ILE A O 1
ATOM 5172 N N . LYS A 1 659 ? -18.219 12.406 61.498 1.00 74.75 659 LYS A N 1
ATOM 5173 C CA . LYS A 1 659 ? -18.986 13.646 61.659 1.00 74.75 659 LYS A CA 1
ATOM 5174 C C . LYS A 1 659 ? -19.811 13.648 62.951 1.00 74.75 659 LYS A C 1
ATOM 5176 O O . LYS A 1 659 ? -19.823 14.659 63.642 1.00 74.75 659 LYS A O 1
ATOM 5181 N N . ALA A 1 660 ? -20.424 12.518 63.306 1.00 73.25 660 ALA A N 1
ATOM 5182 C CA . ALA A 1 660 ? -21.146 12.345 64.565 1.00 73.25 660 ALA A CA 1
ATOM 5183 C C . ALA A 1 660 ? -20.217 12.493 65.781 1.00 73.25 660 ALA A C 1
ATOM 5185 O O . ALA A 1 660 ? -20.543 13.239 66.696 1.00 73.25 660 ALA A O 1
ATOM 5186 N N . LYS A 1 661 ? -19.019 11.890 65.748 1.00 69.44 661 LYS A N 1
ATOM 5187 C CA . LYS A 1 661 ? -17.999 12.061 66.799 1.00 69.44 661 LYS A CA 1
ATOM 5188 C C . LYS A 1 661 ? -17.488 13.497 66.910 1.00 69.44 661 LYS A C 1
ATOM 5190 O O . LYS A 1 661 ? -17.354 14.011 68.008 1.00 69.44 661 LYS A O 1
ATOM 5195 N N . HIS A 1 662 ? -17.265 14.177 65.786 1.00 62.81 662 HIS A N 1
ATOM 5196 C CA . HIS A 1 662 ? -16.814 15.572 65.777 1.00 62.81 662 HIS A CA 1
ATOM 5197 C C . HIS A 1 662 ? -17.901 16.551 66.263 1.00 62.81 662 HIS A C 1
ATOM 5199 O O . HIS A 1 662 ? -17.583 17.627 66.769 1.00 62.81 662 HIS A O 1
ATOM 5205 N N . GLU A 1 663 ? -19.181 16.199 66.090 1.00 59.06 663 GLU A N 1
ATOM 5206 C CA . GLU A 1 663 ? -20.334 16.915 66.653 1.00 59.06 663 GLU A CA 1
ATOM 5207 C C . GLU A 1 663 ? -20.561 16.595 68.143 1.00 59.06 663 GLU A C 1
ATOM 5209 O O . GLU A 1 663 ? -21.099 17.442 68.856 1.00 59.06 663 GLU A O 1
ATOM 5214 N N . GLU A 1 664 ? -20.135 15.423 68.624 1.00 57.91 664 GLU A N 1
ATOM 5215 C CA . GLU A 1 664 ? -20.095 15.058 70.050 1.00 57.91 664 GLU A CA 1
ATOM 5216 C C . GLU A 1 664 ? -18.929 15.750 70.782 1.00 57.91 664 GLU A C 1
ATOM 5218 O O . GLU A 1 664 ? -19.169 16.411 71.789 1.00 57.91 664 GLU A O 1
ATOM 5223 N N . GLU A 1 665 ? -17.712 15.754 70.226 1.00 56.97 665 GLU A N 1
ATOM 5224 C CA . GLU A 1 665 ? -16.543 16.458 70.791 1.00 56.97 665 GLU A CA 1
ATOM 5225 C C . GLU A 1 665 ? -16.740 17.987 70.816 1.00 56.97 665 GLU A C 1
ATOM 5227 O O . GLU A 1 665 ? -16.398 18.650 71.792 1.00 56.97 665 GLU A O 1
ATOM 5232 N N . LYS A 1 666 ? -17.402 18.571 69.802 1.00 53.84 666 LYS A N 1
ATOM 5233 C CA . LYS A 1 666 ? -17.794 19.996 69.833 1.00 53.84 666 LYS A CA 1
ATOM 5234 C C . LYS A 1 666 ? -18.853 20.316 70.886 1.00 53.84 666 LYS A C 1
ATOM 5236 O O . LYS A 1 666 ? -18.935 21.470 71.309 1.00 53.84 666 LYS A O 1
ATOM 5241 N N . LYS A 1 667 ? -19.686 19.348 71.282 1.00 53.19 667 LYS A N 1
ATOM 5242 C CA . LYS A 1 667 ? -20.667 19.503 72.371 1.00 53.19 667 LYS A CA 1
ATOM 5243 C C . LYS A 1 667 ? -20.025 19.328 73.748 1.00 53.19 667 LYS A C 1
ATOM 5245 O O . LYS A 1 667 ? -20.513 19.926 74.699 1.00 53.19 667 LYS A O 1
ATOM 5250 N N . GLU A 1 668 ? -18.935 18.573 73.853 1.00 51.19 668 GLU A N 1
ATOM 5251 C CA . GLU A 1 668 ? -18.138 18.473 75.081 1.00 51.19 668 GLU A CA 1
ATOM 5252 C C . GLU A 1 668 ? -17.245 19.712 75.284 1.00 51.19 668 GLU A C 1
ATOM 5254 O O . GLU A 1 668 ? -17.311 20.317 76.351 1.00 51.19 668 GLU A O 1
ATOM 5259 N N . GLU A 1 669 ? -16.552 20.219 74.254 1.00 49.00 669 GLU A N 1
ATOM 5260 C CA . GLU A 1 669 ? -15.750 21.458 74.367 1.00 49.00 669 GLU A CA 1
ATOM 5261 C C . GLU A 1 669 ? -16.605 22.719 74.611 1.00 49.00 669 GLU A C 1
ATOM 5263 O O . GLU A 1 669 ? -16.174 23.644 75.300 1.00 49.00 669 GLU A O 1
ATOM 5268 N N . THR A 1 670 ? -17.840 22.782 74.096 1.00 46.47 670 THR A N 1
ATOM 5269 C CA . THR A 1 670 ? -18.751 23.908 74.397 1.00 46.47 670 THR A CA 1
ATOM 5270 C C . THR A 1 670 ? -19.392 23.821 75.782 1.00 46.47 670 THR A C 1
ATOM 5272 O O . THR A 1 670 ? -19.780 24.860 76.316 1.00 46.47 670 THR A O 1
ATOM 5275 N N . ASN A 1 671 ? -19.449 22.633 76.390 1.00 49.53 671 ASN A N 1
ATOM 5276 C CA . ASN A 1 671 ? -19.879 22.466 77.778 1.00 49.53 671 ASN A CA 1
ATOM 5277 C C . ASN A 1 671 ? -18.728 22.713 78.772 1.00 49.53 671 ASN A C 1
ATOM 5279 O O . ASN A 1 671 ? -18.974 23.300 79.821 1.00 49.53 671 ASN A O 1
ATOM 5283 N N . GLU A 1 672 ? -17.477 22.375 78.436 1.00 46.19 672 GLU A N 1
ATOM 5284 C CA . GLU A 1 672 ? -16.316 22.661 79.302 1.00 46.19 672 GLU A CA 1
ATOM 5285 C C . GLU A 1 672 ? -15.905 24.147 79.295 1.00 46.19 672 GLU A C 1
ATOM 5287 O O . GLU A 1 672 ? -15.532 24.695 80.333 1.00 46.19 672 GLU A O 1
ATOM 5292 N N . VAL A 1 673 ? -16.039 24.854 78.163 1.00 44.69 673 VAL A N 1
ATOM 5293 C CA . VAL A 1 673 ? -15.710 26.295 78.071 1.00 44.69 673 VAL A CA 1
ATOM 5294 C C . VAL A 1 673 ? -16.806 27.195 78.674 1.00 44.69 673 VAL A C 1
ATOM 5296 O O . VAL A 1 673 ? -16.542 28.358 78.991 1.00 44.69 673 VAL A O 1
ATOM 5299 N N . ALA A 1 674 ? -18.018 26.670 78.889 1.00 40.03 674 ALA A N 1
ATOM 5300 C CA . ALA A 1 674 ? -19.112 27.393 79.543 1.00 40.03 674 ALA A CA 1
ATOM 5301 C C . ALA A 1 674 ? -19.029 27.382 81.084 1.00 40.03 674 ALA A C 1
ATOM 5303 O O . ALA A 1 674 ? -19.598 28.271 81.713 1.00 40.03 674 ALA A O 1
ATOM 5304 N N . GLU A 1 675 ? -18.299 26.442 81.696 1.00 43.94 675 GLU A N 1
ATOM 5305 C CA . GLU A 1 675 ? -18.150 26.366 83.162 1.00 43.94 675 GLU A CA 1
ATOM 5306 C C . GLU A 1 675 ? -16.875 27.040 83.712 1.00 43.94 675 GLU A C 1
ATOM 5308 O O . GLU A 1 675 ? -16.778 27.235 84.920 1.00 43.94 675 GLU A O 1
ATOM 5313 N N . GLN A 1 676 ? -15.909 27.447 82.874 1.00 39.78 676 GLN A N 1
ATOM 5314 C CA . GLN A 1 676 ? -14.591 27.923 83.350 1.00 39.78 676 GLN A CA 1
ATOM 5315 C C . GLN A 1 676 ? -14.266 29.415 83.128 1.00 39.78 676 GLN A C 1
ATOM 5317 O O . GLN A 1 676 ? -13.161 29.835 83.454 1.00 39.78 676 GLN A O 1
ATOM 5322 N N . ASN A 1 677 ? -15.191 30.248 82.632 1.00 35.44 677 ASN A N 1
ATOM 5323 C CA . ASN A 1 677 ? -14.905 31.660 82.299 1.00 35.44 677 ASN A CA 1
ATOM 5324 C C . ASN A 1 677 ? -15.804 32.705 83.001 1.00 35.44 677 ASN A C 1
ATOM 5326 O O . ASN A 1 677 ? -16.137 33.725 82.397 1.00 35.44 677 ASN A O 1
ATOM 5330 N N . GLU A 1 678 ? -16.169 32.507 84.275 1.00 38.69 678 GLU A N 1
ATOM 5331 C CA . GLU A 1 678 ? -16.730 33.598 85.107 1.00 38.69 678 GLU A CA 1
ATOM 5332 C C . GLU A 1 678 ? -15.714 34.306 86.025 1.00 38.69 678 GLU A C 1
ATOM 5334 O O . GLU A 1 678 ? -16.043 35.349 86.586 1.00 38.69 678 GLU A O 1
ATOM 5339 N N . GLU A 1 679 ? -14.459 33.860 86.124 1.00 39.97 679 GLU A N 1
ATOM 5340 C CA . GLU A 1 679 ? -13.473 34.506 87.006 1.00 39.97 679 GLU A CA 1
ATOM 5341 C C . GLU A 1 679 ? -12.116 34.692 86.314 1.00 39.97 679 GLU A C 1
ATOM 5343 O O . GLU A 1 679 ? -11.257 33.824 86.366 1.00 39.97 679 GLU A O 1
ATOM 5348 N N . ASP A 1 680 ? -11.936 35.814 85.610 1.00 32.97 680 ASP A N 1
ATOM 5349 C CA . ASP A 1 680 ? -10.880 36.792 85.930 1.00 32.97 680 ASP A CA 1
ATOM 5350 C C . ASP A 1 680 ? -10.731 37.843 84.818 1.00 32.97 680 ASP A C 1
ATOM 5352 O O . ASP A 1 680 ? -10.107 37.657 83.771 1.00 32.97 680 ASP A O 1
ATOM 5356 N N . VAL A 1 681 ? -11.295 39.019 85.087 1.00 39.41 681 VAL A N 1
ATOM 5357 C CA . VAL A 1 681 ? -11.044 40.259 84.354 1.00 39.41 681 VAL A CA 1
ATOM 5358 C C . VAL A 1 681 ? -9.954 41.062 85.065 1.00 39.41 681 VAL A C 1
ATOM 5360 O O . VAL A 1 681 ? -10.112 41.439 86.222 1.00 39.41 681 VAL A O 1
ATOM 5363 N N . ASN A 1 682 ? -8.931 41.431 84.283 1.00 39.53 682 ASN A N 1
ATOM 5364 C CA . ASN A 1 682 ? -7.862 42.423 84.494 1.00 39.53 682 ASN A CA 1
ATOM 5365 C C . ASN A 1 682 ? -6.486 41.899 84.931 1.00 39.53 682 ASN A C 1
ATOM 5367 O O . ASN A 1 682 ? -6.236 41.665 86.106 1.00 39.53 682 ASN A O 1
ATOM 5371 N N . THR A 1 683 ? -5.503 42.006 84.029 1.00 33.97 683 THR A N 1
ATOM 5372 C CA . THR A 1 683 ? -4.341 42.896 84.241 1.00 33.97 683 THR A CA 1
ATOM 5373 C C . THR A 1 683 ? -3.532 43.114 82.956 1.00 33.97 683 THR A C 1
ATOM 5375 O O . THR A 1 683 ? -3.233 42.206 82.191 1.00 33.97 683 THR A O 1
ATOM 5378 N N . LEU A 1 684 ? -3.203 44.386 82.725 1.00 32.97 684 LEU A N 1
ATOM 5379 C CA . LEU A 1 684 ? -2.353 44.918 81.659 1.00 32.97 684 LEU A CA 1
ATOM 5380 C C . LEU A 1 684 ? -0.889 44.438 81.782 1.00 32.97 684 LEU A C 1
ATOM 5382 O O . LEU A 1 684 ? -0.397 44.339 82.904 1.00 32.97 684 LEU A O 1
ATOM 5386 N N . LYS A 1 685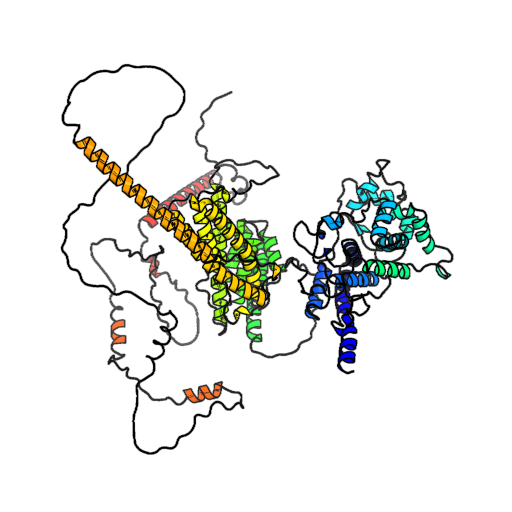 ? -0.146 44.403 80.654 1.00 33.75 685 LYS A N 1
ATOM 5387 C CA . LYS A 1 685 ? 0.991 45.325 80.349 1.00 33.75 685 LYS A CA 1
ATOM 5388 C C . LYS A 1 685 ? 2.203 44.685 79.616 1.00 33.75 685 LYS A C 1
ATOM 5390 O O . LYS A 1 685 ? 2.937 43.898 80.189 1.00 33.75 685 LYS A O 1
ATOM 5395 N N . ALA A 1 686 ? 2.458 45.237 78.419 1.00 32.78 686 ALA A N 1
ATOM 5396 C CA . ALA A 1 686 ? 3.745 45.568 77.763 1.00 32.78 686 ALA A CA 1
ATOM 5397 C C . ALA A 1 686 ? 4.678 44.498 77.122 1.00 32.78 686 ALA A C 1
ATOM 5399 O O . ALA A 1 686 ? 5.170 43.581 77.764 1.00 32.78 686 ALA A O 1
ATOM 5400 N N . LEU A 1 687 ? 4.998 44.775 75.843 1.00 41.69 687 LEU A N 1
ATOM 5401 C CA . LEU A 1 687 ? 6.099 44.298 74.965 1.00 41.69 687 LEU A CA 1
ATOM 5402 C C . LEU A 1 687 ? 7.496 44.765 75.476 1.00 41.69 687 LEU A C 1
ATOM 5404 O O . LEU A 1 687 ? 7.500 45.737 76.241 1.00 41.69 687 LEU A O 1
ATOM 5408 N N . PRO A 1 688 ? 8.674 44.193 75.073 1.00 40.50 688 PRO A N 1
ATOM 5409 C CA . PRO A 1 688 ? 9.355 44.497 73.779 1.00 40.50 688 PRO A CA 1
ATOM 5410 C C . PRO A 1 688 ? 10.270 43.372 73.146 1.00 40.50 688 PRO A C 1
ATOM 5412 O O . PRO A 1 688 ? 10.406 42.306 73.739 1.00 40.50 688 PRO A O 1
ATOM 5415 N N . PRO A 1 689 ? 10.866 43.592 71.935 1.00 42.81 689 PRO A N 1
ATOM 5416 C CA . PRO A 1 689 ? 11.498 42.612 70.994 1.00 42.81 689 PRO A CA 1
ATOM 5417 C C . PRO A 1 689 ? 13.073 42.671 71.038 1.00 42.81 689 PRO A C 1
ATOM 5419 O O . PRO A 1 689 ? 13.522 43.249 72.031 1.00 42.81 689 PRO A O 1
ATOM 5422 N N . PRO A 1 690 ? 13.961 42.213 70.084 1.00 49.62 690 PRO A N 1
ATOM 5423 C CA . PRO A 1 690 ? 13.794 41.765 68.669 1.00 49.62 690 PRO A CA 1
ATOM 5424 C C . PRO A 1 690 ? 14.829 40.709 68.085 1.00 49.62 690 PRO A C 1
ATOM 5426 O O . PRO A 1 690 ? 15.624 40.136 68.818 1.00 49.62 690 PRO A O 1
ATOM 5429 N N . GLU A 1 691 ? 14.792 40.517 66.744 1.00 29.00 691 GLU A N 1
ATOM 5430 C CA . GLU A 1 691 ? 15.832 40.082 65.739 1.00 29.00 691 GLU A CA 1
ATOM 5431 C C . GLU A 1 691 ? 16.376 38.622 65.710 1.00 29.00 691 GLU A C 1
ATOM 5433 O O . GLU A 1 691 ? 16.725 38.059 66.734 1.00 29.00 691 GLU A O 1
ATOM 5438 N N . GLY A 1 692 ? 16.539 37.936 64.560 1.00 27.84 692 GLY A N 1
ATOM 5439 C CA . GLY A 1 692 ? 16.431 38.360 63.158 1.00 27.84 692 GLY A CA 1
ATOM 5440 C C . GLY A 1 692 ? 16.460 37.225 62.099 1.00 27.84 692 GLY A C 1
ATOM 5441 O O . GLY A 1 692 ? 16.911 36.113 62.351 1.00 27.84 692 GLY A O 1
ATOM 5442 N N . SER A 1 693 ? 15.927 37.597 60.924 1.00 26.66 693 SER A N 1
ATOM 5443 C CA . SER A 1 693 ? 16.288 37.300 59.515 1.00 26.66 693 SER A CA 1
ATOM 5444 C C . SER A 1 693 ? 16.536 35.873 58.981 1.00 26.66 693 SER A C 1
ATOM 5446 O O . SER A 1 693 ? 17.577 35.276 59.247 1.00 26.66 693 SER A O 1
ATOM 5448 N N . ASN A 1 694 ? 15.640 35.429 58.082 1.00 25.72 694 ASN A N 1
ATOM 5449 C CA . ASN A 1 694 ? 15.815 35.148 56.627 1.00 25.72 694 ASN A CA 1
ATOM 5450 C C . ASN A 1 694 ? 14.591 34.310 56.179 1.00 25.72 694 ASN A C 1
ATOM 5452 O O . ASN A 1 694 ? 14.200 33.414 56.912 1.00 25.72 694 ASN A O 1
ATOM 5456 N N . GLU A 1 695 ? 13.870 34.488 55.073 1.00 27.72 695 GLU A N 1
ATOM 5457 C CA . GLU A 1 695 ? 13.940 35.254 53.824 1.00 27.72 695 GLU A CA 1
ATOM 5458 C C . GLU A 1 695 ? 12.484 35.346 53.279 1.00 27.72 695 GLU A C 1
ATOM 5460 O O . GLU A 1 695 ? 11.646 34.523 53.642 1.00 27.72 695 GLU A O 1
ATOM 5465 N N . ALA A 1 696 ? 12.214 36.381 52.467 1.00 27.77 696 ALA A N 1
ATOM 5466 C CA . ALA A 1 696 ? 11.154 36.607 51.452 1.00 27.77 696 ALA A CA 1
ATOM 5467 C C . ALA A 1 696 ? 9.930 35.649 51.354 1.00 27.77 696 ALA A C 1
ATOM 5469 O O . ALA A 1 696 ? 10.079 34.438 51.346 1.00 27.77 696 ALA A O 1
ATOM 5470 N N . SER A 1 697 ? 8.673 36.053 51.113 1.00 28.61 697 SER A N 1
ATOM 5471 C CA . SER A 1 697 ? 7.993 37.314 50.744 1.00 28.61 697 SER A CA 1
ATOM 5472 C C . SER A 1 697 ? 6.468 37.044 50.830 1.00 28.61 697 SER A C 1
ATOM 5474 O O . SER A 1 697 ? 5.981 36.144 50.152 1.00 28.61 697 SER A O 1
ATOM 5476 N N . VAL A 1 698 ? 5.737 37.589 51.813 1.00 24.27 698 VAL A N 1
ATOM 5477 C CA . VAL A 1 698 ? 4.723 38.679 51.720 1.00 24.27 698 VAL A CA 1
ATOM 5478 C C . VAL A 1 698 ? 3.909 38.665 50.409 1.00 24.27 698 VAL A C 1
ATOM 5480 O O . VAL A 1 698 ? 4.464 38.956 49.356 1.00 24.27 698 VAL A O 1
ATOM 5483 N N . ALA A 1 699 ? 2.670 38.142 50.413 1.00 27.78 699 ALA A N 1
ATOM 5484 C CA . ALA A 1 699 ? 1.378 38.800 50.743 1.00 27.78 699 ALA A CA 1
ATOM 5485 C C . ALA A 1 699 ? 0.864 39.700 49.585 1.00 27.78 699 ALA A C 1
ATOM 5487 O O . ALA A 1 699 ? 1.658 40.265 48.853 1.00 27.78 699 ALA A O 1
ATOM 5488 N N . GLU A 1 700 ? -0.423 39.906 49.298 1.00 26.16 700 GLU A N 1
ATOM 5489 C CA . GLU A 1 700 ? -1.633 39.858 50.118 1.00 26.16 700 GLU A CA 1
ATOM 5490 C C . GLU A 1 700 ? -2.856 40.011 49.174 1.00 26.16 700 GLU A C 1
ATOM 5492 O O . GLU A 1 700 ? -2.903 40.914 48.345 1.00 26.16 700 GLU A O 1
ATOM 5497 N N . VAL A 1 701 ? -3.824 39.097 49.276 1.00 26.86 701 VAL A N 1
ATOM 5498 C CA . VAL A 1 701 ? -5.256 39.340 49.562 1.00 26.86 701 VAL A CA 1
ATOM 5499 C C . VAL A 1 701 ? -5.893 40.687 49.160 1.00 26.86 701 VAL A C 1
ATOM 5501 O O . VAL A 1 701 ? -5.421 41.749 49.555 1.00 26.86 701 VAL A O 1
ATOM 5504 N N . LYS A 1 702 ? -7.098 40.603 48.558 1.00 25.17 702 LYS A N 1
ATOM 5505 C CA . LYS A 1 702 ? -8.341 41.386 48.835 1.00 25.17 702 LYS A CA 1
ATOM 5506 C C . LYS A 1 702 ? -9.403 41.031 47.768 1.00 25.17 702 LYS A C 1
ATOM 5508 O O . LYS A 1 702 ? -9.044 40.916 46.607 1.00 25.17 702 LYS A O 1
ATOM 5513 N N . LYS A 1 703 ? -10.708 40.885 48.028 1.00 23.80 703 LYS A N 1
ATOM 5514 C CA . LYS A 1 703 ? -11.535 40.993 49.242 1.00 23.80 703 LYS A CA 1
ATOM 5515 C C . LYS A 1 703 ? -12.968 40.521 48.906 1.00 23.80 703 LYS A C 1
ATOM 5517 O O . LYS A 1 703 ? -13.425 40.774 47.800 1.00 23.80 703 LYS A O 1
ATOM 5522 N N . GLU A 1 704 ? -13.621 39.938 49.912 1.00 24.55 704 GLU A N 1
ATOM 5523 C CA . GLU A 1 704 ? -15.035 40.096 50.322 1.00 24.55 704 GLU A CA 1
ATOM 5524 C C . GLU A 1 704 ? -16.187 39.936 49.303 1.00 24.55 704 GLU A C 1
ATOM 5526 O O . GLU A 1 704 ? -16.472 40.820 48.500 1.00 24.55 704 GLU A O 1
ATOM 5531 N N . GLU A 1 705 ? -16.961 38.864 49.512 1.00 23.39 705 GLU A N 1
ATOM 5532 C CA . GLU A 1 705 ? -18.419 38.827 49.339 1.00 23.39 705 GLU A CA 1
ATOM 5533 C C . GLU A 1 705 ? -19.129 39.366 50.598 1.00 23.39 705 GLU A C 1
ATOM 5535 O O . GLU A 1 705 ? -18.682 39.168 51.732 1.00 23.39 705 GLU A O 1
ATOM 5540 N N . THR A 1 706 ? -20.258 40.040 50.380 1.00 23.08 706 THR A N 1
ATOM 5541 C CA . THR A 1 706 ? -21.200 40.563 51.378 1.00 23.08 706 THR A CA 1
ATOM 5542 C C . THR A 1 706 ? -22.320 39.561 51.702 1.00 23.08 706 THR A C 1
ATOM 5544 O O . THR A 1 706 ? -22.787 38.825 50.838 1.00 23.08 706 THR A O 1
ATOM 5547 N N . LYS A 1 707 ? -22.758 39.584 52.969 1.00 21.80 707 LYS A N 1
ATOM 5548 C CA . LYS A 1 707 ? -23.869 38.836 53.595 1.00 21.80 707 LYS A CA 1
ATOM 5549 C C . LYS A 1 707 ? -25.270 39.288 53.146 1.00 21.80 707 LYS A C 1
ATOM 5551 O O . LYS A 1 707 ? -25.429 40.450 52.795 1.00 21.80 707 LYS A O 1
ATOM 5556 N N . GLU A 1 708 ? -26.258 38.395 53.314 1.00 24.39 708 GLU A N 1
ATOM 5557 C CA . GLU A 1 708 ? -27.509 38.507 54.127 1.00 24.39 708 GLU A CA 1
ATOM 5558 C C . GLU A 1 708 ? -28.514 37.443 53.618 1.00 24.39 708 GLU A C 1
ATOM 5560 O O . GLU A 1 708 ? -28.758 37.355 52.422 1.00 24.39 708 GLU A O 1
ATOM 5565 N N . GLU A 1 709 ? -28.931 36.419 54.371 1.00 24.42 709 GLU A N 1
ATOM 5566 C CA . GLU A 1 709 ? -29.818 36.309 55.555 1.00 24.42 709 GLU A CA 1
ATOM 5567 C C . GLU A 1 709 ? -31.054 35.456 55.177 1.00 24.42 709 GLU A C 1
ATOM 5569 O O . GLU A 1 709 ? -31.803 35.781 54.258 1.00 24.42 709 GLU A O 1
ATOM 5574 N N . GLN A 1 710 ? -31.307 34.378 55.926 1.00 21.81 710 GLN A N 1
ATOM 5575 C CA . GLN A 1 710 ? -32.640 33.787 56.083 1.00 21.81 710 GLN A CA 1
ATOM 5576 C C . GLN A 1 710 ? -32.922 33.621 57.580 1.00 21.81 710 GLN A C 1
ATOM 5578 O O . GLN A 1 710 ? -32.086 33.114 58.327 1.00 21.81 710 GLN A O 1
ATOM 5583 N N . LYS A 1 711 ? -34.105 34.084 57.995 1.00 24.95 711 LYS A N 1
ATOM 5584 C CA . LYS A 1 711 ? -34.658 34.008 59.353 1.00 24.95 711 LYS A CA 1
ATOM 5585 C C . LYS A 1 711 ? -35.530 32.762 59.536 1.00 24.95 711 LYS A C 1
ATOM 5587 O O . LYS A 1 711 ? -36.256 32.363 58.631 1.00 24.95 711 LYS A O 1
ATOM 5592 N N . GLU A 1 712 ? -35.454 32.225 60.751 1.00 24.31 712 GLU A N 1
ATOM 5593 C CA . GLU A 1 712 ? -36.193 31.107 61.357 1.00 24.31 712 GLU A CA 1
ATOM 5594 C C . GLU A 1 712 ? -37.731 31.278 61.425 1.00 24.31 712 GLU A C 1
ATOM 5596 O O . GLU A 1 712 ? -38.233 32.399 61.349 1.00 24.31 712 GLU A O 1
ATOM 5601 N N . VAL A 1 713 ? -38.474 30.182 61.695 1.00 25.72 713 VAL A N 1
ATOM 5602 C CA . VAL A 1 713 ? -39.097 29.867 63.021 1.00 25.72 713 VAL A CA 1
ATOM 5603 C C . VAL A 1 713 ? -39.934 28.551 62.996 1.00 25.72 713 VAL A C 1
ATOM 5605 O O . VAL A 1 713 ? -40.883 28.428 62.230 1.00 25.72 713 VAL A O 1
ATOM 5608 N N . LYS A 1 714 ? -39.529 27.591 63.862 1.00 23.77 714 LYS A N 1
ATOM 5609 C CA . LYS A 1 714 ? -40.233 26.659 64.815 1.00 23.77 714 LYS A CA 1
ATOM 5610 C C . LYS A 1 714 ? -41.769 26.413 64.687 1.00 23.77 714 LYS A C 1
ATOM 5612 O O . LYS A 1 714 ? -42.503 27.358 64.449 1.00 23.77 714 LYS A O 1
ATOM 5617 N N . VAL A 1 715 ? -42.352 25.213 64.920 1.00 24.45 715 VAL A N 1
ATOM 5618 C CA . VAL A 1 715 ? -42.543 24.444 66.197 1.00 24.45 715 VAL A CA 1
ATOM 5619 C C . VAL A 1 715 ? -43.000 22.969 65.925 1.00 24.45 715 VAL A C 1
ATOM 5621 O O . VAL A 1 715 ? -43.568 22.683 64.879 1.00 24.45 715 VAL A O 1
ATOM 5624 N N . THR A 1 716 ? -42.738 22.062 66.884 1.00 24.20 716 THR A N 1
ATOM 5625 C CA . THR A 1 716 ? -42.858 20.571 66.975 1.00 24.20 716 THR A CA 1
ATOM 5626 C C . THR A 1 716 ? -44.260 20.012 67.444 1.00 24.20 716 THR A C 1
ATOM 5628 O O . THR A 1 716 ? -45.212 20.782 67.400 1.00 24.20 716 THR A O 1
ATOM 5631 N N . PRO A 1 717 ? -44.454 18.741 67.929 1.00 49.66 717 PRO A N 1
ATOM 5632 C CA . PRO A 1 717 ? -45.035 17.559 67.226 1.00 49.66 717 PRO A CA 1
ATOM 5633 C C . PRO A 1 717 ? -46.234 16.849 67.954 1.00 49.66 717 PRO A C 1
ATOM 5635 O O . PRO A 1 717 ? -46.549 17.228 69.076 1.00 49.66 717 PRO A O 1
ATOM 5638 N N . GLN A 1 718 ? -46.842 15.774 67.391 1.00 25.56 718 GLN A N 1
ATOM 5639 C CA . GLN A 1 718 ? -47.432 14.644 68.173 1.00 25.56 718 GLN A CA 1
ATOM 5640 C C . GLN A 1 718 ? -47.893 13.391 67.360 1.00 25.56 718 GLN A C 1
ATOM 5642 O O . GLN A 1 718 ? -48.640 13.517 66.398 1.00 25.56 718 GLN A O 1
ATOM 5647 N N . GLU A 1 719 ? -47.409 12.220 67.817 1.00 31.08 719 GLU A N 1
ATOM 5648 C CA . GLU A 1 719 ? -47.908 10.812 67.892 1.00 31.08 719 GLU A CA 1
ATOM 5649 C C . GLU A 1 719 ? -48.985 10.178 66.971 1.00 31.08 719 GLU A C 1
ATOM 5651 O O . GLU A 1 719 ? -50.059 10.730 66.756 1.00 31.08 719 GLU A O 1
ATOM 5656 N N . GLY A 1 720 ? -48.762 8.886 66.637 1.00 27.98 720 GLY A N 1
ATOM 5657 C CA . GLY A 1 720 ? -49.826 7.891 66.382 1.00 27.98 720 GLY A CA 1
ATOM 5658 C C . GLY A 1 720 ? -49.461 6.689 65.485 1.00 27.98 720 GLY A C 1
ATOM 5659 O O . GLY A 1 720 ? -49.458 6.818 64.270 1.00 27.98 720 GLY A O 1
ATOM 5660 N N . ASP A 1 721 ? -49.203 5.535 66.108 1.00 32.41 721 ASP A N 1
ATOM 5661 C CA . ASP A 1 721 ? -48.894 4.175 65.603 1.00 32.41 721 ASP A CA 1
ATOM 5662 C C . ASP A 1 721 ? -49.989 3.504 64.721 1.00 32.41 721 ASP A C 1
ATOM 5664 O O . ASP A 1 721 ? -51.154 3.883 64.829 1.00 32.41 721 ASP A O 1
ATOM 5668 N N . LEU A 1 722 ? -49.614 2.505 63.888 1.00 31.05 722 LEU A N 1
ATOM 5669 C CA . LEU A 1 722 ? -50.275 1.184 63.698 1.00 31.05 722 LEU A CA 1
ATOM 5670 C C . LEU A 1 722 ? -49.774 0.392 62.448 1.00 31.05 722 LEU A C 1
ATOM 5672 O O . LEU A 1 722 ? -50.203 0.629 61.323 1.00 31.05 722 LEU A O 1
ATOM 5676 N N . LEU A 1 723 ? -48.962 -0.643 62.726 1.00 34.38 723 LEU A N 1
ATOM 5677 C CA . LEU A 1 723 ? -48.871 -1.990 62.104 1.00 34.38 723 LEU A CA 1
ATOM 5678 C C . LEU A 1 723 ? -48.428 -2.215 60.630 1.00 34.38 723 LEU A C 1
ATOM 5680 O O . LEU A 1 723 ? -49.197 -2.101 59.682 1.00 34.38 723 LEU A O 1
ATOM 5684 N N . ASN A 1 724 ? -47.193 -2.732 60.522 1.00 34.00 724 ASN A N 1
ATOM 5685 C CA . ASN A 1 724 ? -46.707 -3.918 59.779 1.00 34.00 724 ASN A CA 1
ATOM 5686 C C . ASN A 1 724 ? -47.617 -4.613 58.743 1.00 34.00 724 ASN A C 1
ATOM 5688 O O . ASN A 1 724 ? -48.678 -5.121 59.097 1.00 34.00 724 ASN A O 1
ATOM 5692 N N . LEU A 1 725 ? -47.055 -4.865 57.551 1.00 31.89 725 LEU A N 1
ATOM 5693 C CA . LEU A 1 725 ? -46.747 -6.218 57.047 1.00 31.89 725 LEU A CA 1
ATOM 5694 C C . LEU A 1 725 ? -45.907 -6.118 55.763 1.00 31.89 725 LEU A C 1
ATOM 5696 O O . LEU A 1 725 ? -46.335 -5.529 54.772 1.00 31.89 725 LEU A O 1
ATOM 5700 N N . GLY A 1 726 ? -44.704 -6.686 55.820 1.00 28.83 726 GLY A N 1
ATOM 5701 C CA . GLY A 1 726 ? -43.854 -6.934 54.667 1.00 28.83 726 GLY A CA 1
ATOM 5702 C C . GLY A 1 726 ? -44.093 -8.310 54.043 1.00 28.83 726 GLY A C 1
ATOM 5703 O O . GLY A 1 726 ? -44.714 -9.189 54.644 1.00 28.83 726 GLY A O 1
ATOM 5704 N N . ASP A 1 727 ? -43.496 -8.414 52.860 1.00 27.27 727 ASP A N 1
ATOM 5705 C CA . ASP A 1 727 ? -42.877 -9.580 52.228 1.00 27.27 727 ASP A CA 1
ATOM 5706 C C . ASP A 1 727 ? -43.567 -10.294 51.046 1.00 27.27 727 ASP A C 1
ATOM 5708 O O . ASP A 1 727 ? -44.714 -10.734 51.078 1.00 27.27 727 ASP A O 1
ATOM 5712 N N . ASP A 1 728 ? -42.706 -10.413 50.025 1.00 27.22 728 ASP A N 1
ATOM 5713 C CA . ASP A 1 728 ? -42.587 -11.372 48.927 1.00 27.22 728 ASP A CA 1
ATOM 5714 C C . ASP A 1 728 ? -43.323 -11.168 47.585 1.00 27.22 728 ASP A C 1
ATOM 5716 O O . ASP A 1 728 ? -44.409 -11.667 47.311 1.00 27.22 728 ASP A O 1
ATOM 5720 N N . ALA A 1 729 ? -42.586 -10.466 46.711 1.00 29.92 729 ALA A N 1
ATOM 5721 C CA . ALA A 1 729 ? -42.041 -10.938 45.429 1.00 29.92 729 ALA A CA 1
ATOM 5722 C C . ALA A 1 729 ? -42.984 -11.517 44.358 1.00 29.92 729 ALA A C 1
ATOM 5724 O O . ALA A 1 729 ? -43.436 -12.646 44.471 1.00 29.92 729 ALA A O 1
ATOM 5725 N N . THR A 1 730 ? -43.055 -10.832 43.205 1.00 25.78 730 THR A N 1
ATOM 5726 C CA . THR A 1 730 ? -43.006 -11.474 41.873 1.00 25.78 730 THR A CA 1
ATOM 5727 C C . THR A 1 730 ? -42.596 -10.488 40.767 1.00 25.78 730 THR A C 1
ATOM 5729 O O . THR A 1 730 ? -42.810 -9.283 40.848 1.00 25.78 730 THR A O 1
ATOM 5732 N N . THR A 1 731 ? -41.959 -11.066 39.755 1.00 31.89 731 THR A N 1
ATOM 5733 C CA . THR A 1 731 ? -41.179 -10.564 38.613 1.00 31.89 731 THR A CA 1
ATOM 5734 C C . THR A 1 731 ? -41.883 -9.630 37.612 1.00 31.89 731 THR A C 1
ATOM 5736 O O . THR A 1 731 ? -43.090 -9.688 37.407 1.00 31.89 731 THR A O 1
ATOM 5739 N N . VAL A 1 732 ? -41.076 -8.823 36.908 1.00 37.56 732 VAL A N 1
ATOM 5740 C CA . VAL A 1 732 ? -41.442 -7.736 35.966 1.00 37.56 732 VAL A CA 1
ATOM 5741 C C . VAL A 1 732 ? -42.032 -8.213 34.617 1.00 37.56 732 VAL A C 1
ATOM 5743 O O . VAL A 1 732 ? -42.332 -7.398 33.751 1.00 37.56 732 VAL A O 1
ATOM 5746 N N . GLU A 1 733 ? -42.290 -9.505 34.421 1.00 44.06 733 GLU A N 1
ATOM 5747 C CA . GLU A 1 733 ? -42.752 -10.027 33.120 1.00 44.06 733 GLU A CA 1
ATOM 5748 C C . GLU A 1 733 ? -44.283 -10.110 32.929 1.00 44.06 733 GLU A C 1
ATOM 5750 O O . GLU A 1 733 ? -44.725 -10.423 31.833 1.00 44.06 733 GLU A O 1
ATOM 5755 N N . GLU A 1 734 ? -45.124 -9.726 33.898 1.00 41.47 734 GLU A N 1
ATOM 5756 C CA . GLU A 1 734 ? -46.600 -9.829 33.756 1.00 41.47 734 GLU A CA 1
ATOM 5757 C C . GLU A 1 734 ? -47.372 -8.493 33.678 1.00 41.47 734 GLU A C 1
ATOM 5759 O O . GLU A 1 734 ? -48.605 -8.482 33.625 1.00 41.47 734 GLU A O 1
ATOM 5764 N N . HIS A 1 735 ? -46.692 -7.340 33.629 1.00 37.38 735 HIS A N 1
ATOM 5765 C CA . HIS A 1 735 ? -47.371 -6.030 33.552 1.00 37.38 735 HIS A CA 1
ATOM 5766 C C . HIS A 1 735 ? -47.551 -5.481 32.123 1.00 37.38 735 HIS A C 1
ATOM 5768 O O . HIS A 1 735 ? -48.304 -4.527 31.926 1.00 37.38 735 HIS A O 1
ATOM 5774 N N . GLY A 1 736 ? -46.902 -6.086 31.121 1.00 44.28 736 GLY A N 1
ATOM 5775 C CA . GLY A 1 736 ? -47.051 -5.710 29.707 1.00 44.28 736 GLY A CA 1
ATOM 5776 C C . GLY A 1 736 ? -48.347 -6.228 29.074 1.00 44.28 736 GLY A C 1
ATOM 5777 O O . GLY A 1 736 ? -49.016 -5.505 28.335 1.00 44.28 736 GLY A O 1
ATOM 5778 N N . ASP A 1 737 ? -48.774 -7.433 29.451 1.00 40.59 737 ASP A N 1
ATOM 5779 C CA . ASP A 1 737 ? -49.885 -8.125 28.783 1.00 40.59 737 ASP A CA 1
ATOM 5780 C C . ASP A 1 737 ? -51.273 -7.761 29.341 1.00 40.59 737 ASP A C 1
ATOM 5782 O O . ASP A 1 737 ? -52.302 -8.066 28.737 1.00 40.59 737 ASP A O 1
ATOM 5786 N N . LYS A 1 738 ? -51.330 -7.011 30.449 1.00 37.06 738 LYS A N 1
ATOM 5787 C CA . LYS A 1 738 ? -52.584 -6.509 31.045 1.00 37.06 738 LYS A CA 1
ATOM 5788 C C . LYS A 1 738 ? -53.066 -5.167 30.485 1.00 37.06 738 LYS A C 1
ATOM 5790 O O . LYS A 1 738 ? -54.226 -4.819 30.687 1.00 37.06 738 LYS A O 1
ATOM 5795 N N . LEU A 1 739 ? -52.224 -4.438 29.750 1.00 43.72 739 LEU A N 1
ATOM 5796 C CA . LEU A 1 739 ? -52.621 -3.222 29.020 1.00 43.72 739 LEU A CA 1
ATOM 5797 C C . LEU A 1 739 ? -53.030 -3.514 27.565 1.00 43.72 739 LEU A C 1
ATOM 5799 O O . LEU A 1 739 ? -53.757 -2.723 26.968 1.00 43.72 739 LEU A O 1
ATOM 5803 N N . ALA A 1 740 ? -52.645 -4.672 27.019 1.00 36.84 740 ALA A N 1
ATOM 5804 C CA . ALA A 1 740 ? -53.009 -5.096 25.666 1.00 36.84 740 ALA A CA 1
ATOM 5805 C C . ALA A 1 740 ? -54.437 -5.680 25.548 1.00 36.84 740 ALA A C 1
ATOM 5807 O O . ALA A 1 740 ? -54.983 -5.737 24.450 1.00 36.84 740 ALA A O 1
ATOM 5808 N N . LEU A 1 741 ? -55.081 -6.046 26.664 1.00 35.06 741 LEU A N 1
ATOM 5809 C CA . LEU A 1 741 ? -56.434 -6.633 26.698 1.00 35.06 741 LEU A CA 1
ATOM 5810 C C . LEU A 1 741 ? -57.552 -5.658 27.118 1.00 35.06 741 LEU A C 1
ATOM 5812 O O . LEU A 1 741 ? -58.700 -6.065 27.258 1.00 35.06 741 LEU A O 1
ATOM 5816 N N . ALA A 1 742 ? -57.255 -4.363 27.271 1.00 34.53 742 ALA A N 1
ATOM 5817 C CA . ALA A 1 742 ? -58.259 -3.325 27.553 1.00 34.53 742 ALA A CA 1
ATOM 5818 C C . ALA A 1 742 ? -58.727 -2.554 26.300 1.00 34.53 742 ALA A C 1
ATOM 5820 O O . ALA A 1 742 ? -59.584 -1.678 26.401 1.00 34.53 742 ALA A O 1
ATOM 5821 N N . LEU A 1 743 ? -58.180 -2.871 25.117 1.00 38.41 743 LEU A N 1
ATOM 5822 C CA . LEU A 1 743 ? -58.558 -2.231 23.849 1.00 38.41 743 LEU A CA 1
ATOM 5823 C C . LEU A 1 743 ? -59.586 -3.037 23.035 1.00 38.41 743 LEU A C 1
ATOM 5825 O O . LEU A 1 743 ? -60.112 -2.532 22.047 1.00 38.41 743 LEU A O 1
ATOM 5829 N N . PHE A 1 744 ? -59.890 -4.267 23.456 1.00 39.09 744 PHE A N 1
ATOM 5830 C CA . PHE A 1 744 ? -60.847 -5.147 22.791 1.00 39.09 744 PHE A CA 1
ATOM 5831 C C . PHE A 1 744 ? -61.529 -6.074 23.805 1.00 39.09 744 PHE A C 1
ATOM 5833 O O . PHE A 1 744 ? -61.100 -7.209 23.949 1.00 39.09 744 PHE A O 1
ATOM 5840 N N . ASP A 1 745 ? -62.591 -5.622 24.481 1.00 30.22 745 ASP A N 1
ATOM 5841 C CA . ASP A 1 745 ? -63.804 -6.450 24.568 1.00 30.22 745 ASP A CA 1
ATOM 5842 C C . ASP A 1 745 ? -65.040 -5.676 25.054 1.00 30.22 745 ASP A C 1
ATOM 5844 O O . ASP A 1 745 ? -64.981 -4.842 25.956 1.00 30.22 745 ASP A O 1
ATOM 5848 N N . GLY A 1 746 ? -66.177 -5.997 24.442 1.00 29.45 746 GLY A N 1
ATOM 5849 C CA . GLY A 1 746 ? -67.493 -5.413 24.680 1.00 29.45 746 GLY A CA 1
ATOM 5850 C C . GLY A 1 746 ? -68.633 -6.265 24.104 1.00 29.45 746 GLY A C 1
ATOM 5851 O O . GLY A 1 746 ? -69.498 -5.729 23.427 1.00 29.45 746 GLY A O 1
ATOM 5852 N N . CYS A 1 747 ? -68.575 -7.585 24.323 1.00 28.09 747 CYS A N 1
ATOM 5853 C CA . CYS A 1 747 ? -69.650 -8.549 24.648 1.00 28.09 747 CYS A CA 1
ATOM 5854 C C . CYS A 1 747 ? -71.058 -8.491 23.966 1.00 28.09 747 CYS A C 1
ATOM 5856 O O . CYS A 1 747 ? -71.818 -7.537 24.116 1.00 28.09 747 CYS A O 1
ATOM 5858 N N . ALA A 1 748 ? -71.458 -9.623 23.352 1.00 31.20 748 ALA A N 1
ATOM 5859 C CA . ALA A 1 748 ? -72.834 -10.062 22.993 1.00 31.20 748 ALA A CA 1
ATOM 5860 C C . ALA A 1 748 ? -73.421 -10.998 24.098 1.00 31.20 748 ALA A C 1
ATOM 5862 O O . ALA A 1 748 ? -72.602 -11.438 24.909 1.00 31.20 748 ALA A O 1
ATOM 5863 N N . PRO A 1 749 ? -74.741 -11.373 24.198 1.00 35.28 749 PRO A N 1
ATOM 5864 C CA . PRO A 1 749 ? -75.480 -12.311 23.285 1.00 35.28 749 PRO A CA 1
ATOM 5865 C C . PRO A 1 749 ? -77.060 -12.177 23.336 1.00 35.28 749 PRO A C 1
ATOM 5867 O O . PRO A 1 749 ? -77.530 -11.158 23.835 1.00 35.28 749 PRO A O 1
ATOM 5870 N N . PRO A 1 750 ? -77.945 -13.174 23.016 1.00 37.97 750 PRO A N 1
ATOM 5871 C CA . PRO A 1 750 ? -78.169 -14.018 21.812 1.00 37.97 750 PRO A CA 1
ATOM 5872 C C . PRO A 1 750 ? -79.631 -14.010 21.219 1.00 37.97 750 PRO A C 1
ATOM 5874 O O . PRO A 1 750 ? -80.569 -13.531 21.847 1.00 37.97 750 PRO A O 1
ATOM 5877 N N . ALA A 1 751 ? -79.800 -14.694 20.060 1.00 27.16 751 ALA A N 1
ATOM 5878 C CA . ALA A 1 751 ? -81.025 -15.221 19.383 1.00 27.16 751 ALA A CA 1
ATOM 5879 C C . ALA A 1 751 ? -81.979 -14.202 18.688 1.00 27.16 751 ALA A C 1
ATOM 5881 O O . ALA A 1 751 ? -82.449 -13.264 19.307 1.00 27.16 751 ALA A O 1
ATOM 5882 N N . THR A 1 752 ? -82.383 -14.301 17.404 1.00 26.55 752 THR A N 1
ATOM 5883 C CA . THR A 1 752 ? -82.750 -15.479 16.586 1.00 26.55 752 THR A CA 1
ATOM 5884 C C . THR A 1 752 ? -82.821 -15.133 15.072 1.00 26.55 752 THR A C 1
ATOM 5886 O O . THR A 1 752 ? -83.389 -14.113 14.705 1.00 26.55 752 THR A O 1
ATOM 5889 N N . ASN A 1 753 ? -82.337 -16.062 14.232 1.00 30.38 753 ASN A N 1
ATOM 5890 C CA . ASN A 1 753 ? -82.717 -16.433 12.847 1.00 30.38 753 ASN A CA 1
ATOM 5891 C C . ASN A 1 753 ? -82.482 -15.540 11.590 1.00 30.38 753 ASN A C 1
ATOM 5893 O O . ASN A 1 753 ? -83.285 -14.686 11.237 1.00 30.38 753 ASN A O 1
ATOM 5897 N N . GLN A 1 754 ? -81.489 -16.024 10.815 1.00 28.16 754 GLN A N 1
ATOM 5898 C CA . GLN A 1 754 ? -81.392 -16.219 9.348 1.00 28.16 754 GLN A CA 1
ATOM 5899 C C . GLN A 1 754 ? -80.890 -15.089 8.420 1.00 28.16 754 GLN A C 1
ATOM 5901 O O . GLN A 1 754 ? -81.663 -14.330 7.848 1.00 28.16 754 GLN A O 1
ATOM 5906 N N . ALA A 1 755 ? -79.585 -15.159 8.111 1.00 25.95 755 ALA A N 1
ATOM 5907 C CA . ALA A 1 755 ? -78.999 -14.914 6.785 1.00 25.95 755 ALA A CA 1
ATOM 5908 C C . ALA A 1 755 ? -77.798 -15.872 6.587 1.00 25.95 755 ALA A C 1
ATOM 5910 O O . ALA A 1 755 ? -77.049 -16.068 7.549 1.00 25.95 755 ALA A O 1
ATOM 5911 N N . PRO A 1 756 ? -77.586 -16.498 5.408 1.00 34.88 756 PRO A N 1
ATOM 5912 C CA . PRO A 1 756 ? -76.366 -17.246 5.145 1.00 34.88 756 PRO A CA 1
ATOM 5913 C C . PRO A 1 756 ? -75.251 -16.318 4.642 1.00 34.88 756 PRO A C 1
ATOM 5915 O O . PRO A 1 756 ? -75.483 -15.353 3.915 1.00 34.88 756 PRO A O 1
ATOM 5918 N N . ALA A 1 757 ? -74.041 -16.650 5.077 1.00 29.30 757 ALA A N 1
ATOM 5919 C CA . ALA A 1 757 ? -72.785 -15.969 4.821 1.00 29.30 757 ALA A CA 1
ATOM 5920 C C . ALA A 1 757 ? -72.375 -15.953 3.337 1.00 29.30 757 ALA A C 1
ATOM 5922 O O . ALA A 1 757 ? -72.607 -16.919 2.612 1.00 29.30 757 ALA A O 1
ATOM 5923 N N . LEU A 1 758 ? -71.649 -14.905 2.936 1.00 31.19 758 LEU A N 1
ATOM 5924 C CA . LEU A 1 758 ? -70.643 -14.998 1.880 1.00 31.19 758 LEU A CA 1
ATOM 5925 C C . LEU A 1 758 ? -69.281 -14.685 2.496 1.00 31.19 758 LEU A C 1
ATOM 5927 O O . LEU A 1 758 ? -69.095 -13.670 3.167 1.00 31.19 758 LEU A O 1
ATOM 5931 N N . ALA A 1 759 ? -68.386 -15.648 2.316 1.00 27.47 759 ALA A N 1
ATOM 5932 C CA . ALA A 1 759 ? -67.037 -15.688 2.831 1.00 27.47 759 ALA A CA 1
ATOM 5933 C C . ALA A 1 759 ? -66.167 -14.570 2.243 1.00 27.47 759 ALA A C 1
ATOM 5935 O O . ALA A 1 759 ? -66.308 -14.172 1.089 1.00 27.47 759 ALA A O 1
ATOM 5936 N N . TRP A 1 760 ? -65.240 -14.099 3.063 1.00 32.16 760 TRP A N 1
ATOM 5937 C CA . TRP A 1 760 ? -64.121 -13.253 2.676 1.00 32.16 760 TRP A CA 1
ATOM 5938 C C . TRP A 1 760 ? -63.088 -14.169 2.015 1.00 32.16 760 TRP A C 1
ATOM 5940 O O . TRP A 1 760 ? -62.347 -14.871 2.701 1.00 32.16 760 TRP A O 1
ATOM 5950 N N . GLU A 1 761 ? -63.076 -14.217 0.685 1.00 34.50 761 GLU A N 1
ATOM 5951 C CA . GLU A 1 761 ? -61.968 -14.820 -0.053 1.00 34.50 761 GLU A CA 1
ATOM 5952 C C . GLU A 1 761 ? -60.832 -13.802 -0.151 1.00 34.50 761 GLU A C 1
ATOM 5954 O O . GLU A 1 761 ? -60.968 -12.714 -0.715 1.00 34.50 761 GLU A O 1
ATOM 5959 N N . ALA A 1 762 ? -59.717 -14.164 0.479 1.00 32.25 762 ALA A N 1
ATOM 5960 C CA . ALA A 1 762 ? -58.442 -13.493 0.343 1.00 32.25 762 ALA A CA 1
ATOM 5961 C C . ALA A 1 762 ? -57.939 -13.598 -1.104 1.00 32.25 762 ALA A C 1
ATOM 5963 O O . ALA A 1 762 ? -58.178 -14.595 -1.777 1.00 32.25 762 ALA A O 1
ATOM 5964 N N . PHE A 1 763 ? -57.244 -12.544 -1.531 1.00 38.56 763 PHE A N 1
ATOM 5965 C CA . PHE A 1 763 ? -56.378 -12.433 -2.705 1.00 38.56 763 PHE A CA 1
ATOM 5966 C C . PHE A 1 763 ? -56.112 -13.756 -3.444 1.00 38.56 763 PHE A C 1
ATOM 5968 O O . PHE A 1 763 ? -55.317 -14.577 -2.994 1.00 38.56 763 PHE A O 1
ATOM 5975 N N . ASN A 1 764 ? -56.749 -13.928 -4.605 1.00 37.19 764 ASN A N 1
ATOM 5976 C CA . ASN A 1 764 ? -56.323 -14.933 -5.571 1.00 37.19 764 ASN A CA 1
ATOM 5977 C C . ASN A 1 764 ? -55.085 -14.409 -6.311 1.00 37.19 764 ASN A C 1
ATOM 5979 O O . ASN A 1 764 ? -55.144 -13.393 -7.010 1.00 37.19 764 ASN A O 1
ATOM 5983 N N . ASP A 1 765 ? -53.975 -15.124 -6.141 1.00 44.97 765 ASP A N 1
ATOM 5984 C CA . ASP A 1 765 ? -52.742 -14.987 -6.911 1.00 44.97 765 ASP A CA 1
ATOM 5985 C C . ASP A 1 765 ? -52.989 -15.426 -8.360 1.00 44.97 765 ASP A C 1
ATOM 5987 O O . ASP A 1 765 ? -52.801 -16.591 -8.678 1.00 44.97 765 ASP A O 1
ATOM 5991 N N . GLU A 1 766 ? -53.455 -14.518 -9.223 1.00 44.38 766 GLU A N 1
ATOM 5992 C CA . GLU A 1 766 ? -53.248 -14.549 -10.685 1.00 44.38 766 GLU A CA 1
ATOM 5993 C C . GLU A 1 766 ? -53.932 -13.339 -11.358 1.00 44.38 766 GLU A C 1
ATOM 5995 O O . GLU A 1 766 ? -55.030 -13.442 -11.893 1.00 44.38 766 GLU A O 1
ATOM 6000 N N . ALA A 1 767 ? -53.295 -12.161 -11.305 1.00 35.75 767 ALA A N 1
ATOM 6001 C CA . ALA A 1 767 ? -53.300 -11.127 -12.357 1.00 35.75 767 ALA A CA 1
ATOM 6002 C C . ALA A 1 767 ? -52.671 -9.825 -11.832 1.00 35.75 767 ALA A C 1
ATOM 6004 O O . ALA A 1 767 ? -53.087 -9.250 -10.829 1.00 35.75 767 ALA A O 1
ATOM 6005 N N . ALA A 1 768 ? -51.662 -9.345 -12.549 1.00 53.78 768 ALA A N 1
ATOM 6006 C CA . ALA A 1 768 ? -50.952 -8.110 -12.270 1.00 53.78 768 ALA A CA 1
ATOM 6007 C C . ALA A 1 768 ? -51.770 -6.875 -12.691 1.00 53.78 768 ALA A C 1
ATOM 6009 O O . ALA A 1 768 ? -51.763 -6.543 -13.871 1.00 53.78 768 ALA A O 1
ATOM 6010 N N . ASP A 1 769 ? -52.442 -6.206 -11.744 1.00 48.53 769 ASP A N 1
ATOM 6011 C CA . ASP A 1 769 ? -52.554 -4.732 -11.677 1.00 48.53 769 ASP A CA 1
ATOM 6012 C C . ASP A 1 769 ? -53.301 -4.283 -10.398 1.00 48.53 769 ASP A C 1
ATOM 6014 O O . ASP A 1 769 ? -54.527 -4.341 -10.308 1.00 48.53 769 ASP A O 1
ATOM 6018 N N . TRP A 1 770 ? -52.572 -3.829 -9.375 1.00 51.75 770 TRP A N 1
ATOM 6019 C CA . TRP A 1 770 ? -53.149 -3.376 -8.094 1.00 51.75 770 TRP A CA 1
ATOM 6020 C C . TRP A 1 770 ? -53.620 -1.910 -8.128 1.00 51.75 770 TRP A C 1
ATOM 6022 O O . TRP A 1 770 ? -54.383 -1.472 -7.266 1.00 51.75 770 TRP A O 1
ATOM 6032 N N . GLU A 1 771 ? -53.195 -1.134 -9.129 1.00 51.66 771 GLU A N 1
ATOM 6033 C CA . GLU A 1 771 ? -53.560 0.283 -9.246 1.00 51.66 771 GLU A CA 1
ATOM 6034 C C . GLU A 1 771 ? -54.991 0.477 -9.774 1.00 51.66 771 GLU A C 1
ATOM 6036 O O . GLU A 1 771 ? -55.669 1.432 -9.393 1.00 51.66 771 GLU A O 1
ATOM 6041 N N . THR A 1 772 ? -55.515 -0.449 -10.580 1.00 56.06 772 THR A N 1
ATOM 6042 C CA . THR A 1 772 ? -56.877 -0.344 -11.135 1.00 56.06 772 THR A CA 1
ATOM 6043 C C . THR A 1 772 ? -57.966 -0.711 -10.120 1.00 56.06 772 THR A C 1
ATOM 6045 O O . THR A 1 772 ? -59.046 -0.115 -10.134 1.00 56.06 772 THR A O 1
ATOM 6048 N N . THR A 1 773 ? -57.673 -1.600 -9.169 1.00 54.72 773 THR A N 1
ATOM 6049 C CA . THR A 1 773 ? -58.598 -2.035 -8.105 1.00 54.72 773 THR A CA 1
ATOM 6050 C C . THR A 1 773 ? -58.721 -1.019 -6.960 1.00 54.72 773 THR A C 1
ATOM 6052 O O . THR A 1 773 ? -59.813 -0.816 -6.417 1.00 54.72 773 THR A O 1
ATOM 6055 N N . LEU A 1 774 ? -57.648 -0.283 -6.651 1.00 49.16 774 LEU A N 1
ATOM 6056 C CA . LEU A 1 774 ? -57.670 0.839 -5.699 1.00 49.16 774 LEU A CA 1
ATOM 6057 C C . LEU A 1 774 ? -58.436 2.052 -6.253 1.00 49.16 774 LEU A C 1
ATOM 6059 O O . LEU A 1 774 ? -59.234 2.672 -5.546 1.00 49.16 774 LEU A O 1
ATOM 6063 N N . VAL A 1 775 ? -58.255 2.349 -7.544 1.00 52.19 775 VAL A N 1
ATOM 6064 C CA . VAL A 1 775 ? -58.953 3.448 -8.228 1.00 52.19 775 VAL A CA 1
ATOM 6065 C C . VAL A 1 775 ? -60.448 3.145 -8.400 1.00 52.19 775 VAL A C 1
ATOM 6067 O O . VAL A 1 775 ? -61.273 4.041 -8.217 1.00 52.19 775 VAL A O 1
ATOM 6070 N N . GLN A 1 776 ? -60.844 1.890 -8.643 1.00 48.78 776 GLN A N 1
ATOM 6071 C CA . GLN A 1 776 ? -62.263 1.499 -8.688 1.00 48.78 776 GLN A CA 1
ATOM 6072 C C . GLN A 1 776 ? -62.955 1.535 -7.312 1.00 48.78 776 GLN A C 1
ATOM 6074 O O . GLN A 1 776 ? -64.146 1.841 -7.243 1.00 48.78 776 GLN A O 1
ATOM 6079 N N . SER A 1 777 ? -62.217 1.325 -6.217 1.00 47.69 777 SER A N 1
ATOM 6080 C CA . SER A 1 777 ? -62.750 1.397 -4.844 1.00 47.69 777 SER A CA 1
ATOM 6081 C C . SER A 1 777 ? -62.958 2.839 -4.356 1.00 47.69 777 SER A C 1
ATOM 6083 O O . SER A 1 777 ? -63.916 3.124 -3.639 1.00 47.69 777 SER A O 1
ATOM 6085 N N . ALA A 1 778 ? -62.116 3.781 -4.798 1.00 42.41 778 ALA A N 1
ATOM 6086 C CA . ALA A 1 778 ? -62.254 5.207 -4.480 1.00 42.41 778 ALA A CA 1
ATOM 6087 C C . ALA A 1 778 ? -63.334 5.931 -5.316 1.00 42.41 778 ALA A C 1
ATOM 6089 O O . ALA A 1 778 ? -63.747 7.038 -4.972 1.00 42.41 778 ALA A O 1
ATOM 6090 N N . SER A 1 779 ? -63.814 5.311 -6.400 1.00 44.38 779 SER A N 1
ATOM 6091 C CA . SER A 1 779 ? -64.738 5.928 -7.366 1.00 44.38 779 SER A CA 1
ATOM 6092 C C . SER A 1 779 ? -66.232 5.765 -7.030 1.00 44.38 779 SER A C 1
ATOM 6094 O O . SER A 1 779 ? -67.068 6.306 -7.748 1.00 44.38 779 SER A O 1
ATOM 6096 N N . ASN A 1 780 ? -66.589 5.070 -5.940 1.00 43.91 780 ASN A N 1
ATOM 6097 C CA . ASN A 1 780 ? -67.985 4.788 -5.553 1.00 43.91 780 ASN A CA 1
ATOM 6098 C C . ASN A 1 780 ? -68.454 5.476 -4.250 1.00 43.91 780 ASN A C 1
ATOM 6100 O O . ASN A 1 780 ? -69.389 5.008 -3.605 1.00 43.91 780 ASN A O 1
ATOM 6104 N N . LEU A 1 781 ? -67.869 6.621 -3.873 1.00 41.44 781 LEU A N 1
ATOM 6105 C CA . LEU A 1 781 ? -68.326 7.427 -2.727 1.00 41.44 781 LEU A CA 1
ATOM 6106 C C . LEU A 1 781 ? -68.734 8.866 -3.111 1.00 41.44 781 LEU A C 1
ATOM 6108 O O . LEU A 1 781 ? -68.029 9.816 -2.770 1.00 41.44 781 LEU A O 1
ATOM 6112 N N . PRO A 1 782 ? -69.890 9.093 -3.763 1.00 33.50 782 PRO A N 1
ATOM 6113 C CA . PRO A 1 782 ? -70.504 10.410 -3.797 1.00 33.50 782 PRO A CA 1
ATOM 6114 C C . PRO A 1 782 ? -71.723 10.442 -2.862 1.00 33.50 782 PRO A C 1
ATOM 6116 O O . PRO A 1 782 ? -72.778 9.909 -3.196 1.00 33.50 782 PRO A O 1
ATOM 6119 N N . GLY A 1 783 ? -71.606 11.109 -1.705 1.00 45.81 783 GLY A N 1
ATOM 6120 C CA . GLY A 1 783 ? -72.798 11.602 -0.995 1.00 45.81 783 GLY A CA 1
ATOM 6121 C C . GLY A 1 783 ? -72.903 11.436 0.523 1.00 45.81 783 GLY A C 1
ATOM 6122 O O . GLY A 1 783 ? -74.030 11.409 1.011 1.00 45.81 783 GLY A O 1
ATOM 6123 N N . GLN A 1 784 ? -71.814 11.382 1.298 1.00 37.94 784 GLN A N 1
ATOM 6124 C CA . GLN A 1 784 ? -71.925 11.351 2.766 1.00 37.94 784 GLN A CA 1
ATOM 6125 C C . GLN A 1 784 ? -71.443 12.661 3.411 1.00 37.94 784 GLN A C 1
ATOM 6127 O O . GLN A 1 784 ? -70.255 12.968 3.445 1.00 37.94 784 GLN A O 1
ATOM 6132 N N . LYS A 1 785 ? -72.397 13.458 3.914 1.00 38.16 785 LYS A N 1
ATOM 6133 C CA . LYS A 1 785 ? -72.145 14.582 4.830 1.00 38.16 785 LYS A CA 1
ATOM 6134 C C . LYS A 1 785 ? -71.702 14.017 6.181 1.00 38.16 785 LYS A C 1
ATOM 6136 O O . LYS A 1 785 ? -72.441 13.236 6.772 1.00 38.16 785 LYS A O 1
ATOM 6141 N N . VAL A 1 786 ? -70.546 14.443 6.685 1.00 42.81 786 VAL A N 1
ATOM 6142 C CA . VAL A 1 786 ? -70.080 14.098 8.035 1.00 42.81 786 VAL A CA 1
ATOM 6143 C C . VAL A 1 786 ? -70.404 15.256 8.975 1.00 42.81 786 VAL A C 1
ATOM 6145 O O . VAL A 1 786 ? -69.817 16.330 8.873 1.00 42.81 786 VAL A O 1
ATOM 6148 N N . ALA A 1 787 ? -71.355 15.031 9.879 1.00 39.25 787 ALA A N 1
ATOM 6149 C CA . ALA A 1 787 ? -71.476 15.786 11.118 1.00 39.25 787 ALA A CA 1
ATOM 6150 C C . ALA A 1 787 ? -70.597 15.090 12.168 1.00 39.25 787 ALA A C 1
ATOM 6152 O O . ALA A 1 787 ? -70.706 13.879 12.359 1.00 39.25 787 ALA A O 1
ATOM 6153 N N . LEU A 1 788 ? -69.704 15.835 12.819 1.00 47.50 788 LEU A N 1
ATOM 6154 C CA . LEU A 1 788 ? -68.874 15.323 13.909 1.00 47.50 788 LEU A CA 1
ATOM 6155 C C . LEU A 1 788 ? -69.720 15.150 15.178 1.00 47.50 788 LEU A C 1
ATOM 6157 O O . LEU A 1 788 ? -70.477 16.043 15.567 1.00 47.50 788 LEU A O 1
ATOM 6161 N N . ALA A 1 789 ? -69.564 14.007 15.845 1.00 36.09 789 ALA A N 1
ATOM 6162 C CA . ALA A 1 789 ? -70.080 13.797 17.190 1.00 36.09 789 ALA A CA 1
ATOM 6163 C C . ALA A 1 789 ? -69.382 14.781 18.148 1.00 36.09 789 ALA A C 1
ATOM 6165 O O . ALA A 1 789 ? -68.160 14.763 18.268 1.00 36.09 789 ALA A O 1
ATOM 6166 N N . GLY A 1 790 ? -70.156 15.671 18.776 1.00 52.69 790 GLY A N 1
ATOM 6167 C CA . GLY A 1 790 ? -69.644 16.717 19.675 1.00 52.69 790 GLY A CA 1
ATOM 6168 C C . GLY A 1 790 ? -70.163 18.139 19.418 1.00 52.69 790 GLY A C 1
ATOM 6169 O O . GLY A 1 790 ? -69.807 19.039 20.167 1.00 52.69 790 GLY A O 1
ATOM 6170 N N . GLY A 1 791 ? -71.016 18.364 18.409 1.00 48.06 791 GLY A N 1
ATOM 6171 C CA . GLY A 1 791 ? -71.830 19.589 18.314 1.00 48.06 791 GLY A CA 1
ATOM 6172 C C . GLY A 1 791 ? -71.099 20.888 17.941 1.00 48.06 791 GLY A C 1
ATOM 6173 O O . GLY A 1 791 ? -71.621 21.965 18.214 1.00 48.06 791 GLY A O 1
ATOM 6174 N N . PHE A 1 792 ? -69.927 20.819 17.306 1.00 38.53 792 PHE A N 1
ATOM 6175 C CA . PHE A 1 792 ? -69.239 21.998 16.766 1.00 38.53 792 PHE A CA 1
ATOM 6176 C C . PHE A 1 792 ? -69.533 22.184 15.271 1.00 38.53 792 PHE A C 1
ATOM 6178 O O . PHE A 1 792 ? -69.353 21.259 14.480 1.00 38.53 792 PHE A O 1
ATOM 6185 N N . ASP A 1 793 ? -69.967 23.390 14.891 1.00 49.66 793 ASP A N 1
ATOM 6186 C CA . ASP A 1 793 ? -70.273 23.763 13.506 1.00 49.66 793 ASP A CA 1
ATOM 6187 C C . ASP A 1 793 ? -69.078 24.470 12.838 1.00 49.66 793 ASP A C 1
ATOM 6189 O O . ASP A 1 793 ? -68.430 25.341 13.426 1.00 49.66 793 ASP A O 1
ATOM 6193 N N . MET A 1 794 ? -68.784 24.111 11.586 1.00 51.50 794 MET A N 1
ATOM 6194 C CA . MET A 1 794 ? -67.577 24.531 10.858 1.00 51.50 794 MET A CA 1
ATOM 6195 C C . MET A 1 794 ? -67.588 26.028 10.474 1.00 51.50 794 MET A C 1
ATOM 6197 O O . MET A 1 794 ? -66.561 26.585 10.094 1.00 51.50 794 MET A O 1
ATOM 6201 N N . LEU A 1 795 ? -68.738 26.697 10.601 1.00 52.97 795 LEU A N 1
ATOM 6202 C CA . LEU A 1 795 ? -68.920 28.130 10.337 1.00 52.97 795 LEU A CA 1
ATOM 6203 C C . LEU A 1 795 ? -68.531 29.031 11.522 1.00 52.97 795 LEU A C 1
ATOM 6205 O O . LEU A 1 795 ? -68.183 30.192 11.313 1.00 52.97 795 LEU A O 1
ATOM 6209 N N . LEU A 1 796 ? -68.518 28.506 12.753 1.00 53.72 796 LEU A N 1
ATOM 6210 C CA . LEU A 1 796 ? -68.051 29.246 13.935 1.00 53.72 796 LEU A CA 1
ATOM 6211 C C . LEU A 1 796 ? -66.515 29.393 13.934 1.00 53.72 796 LEU A C 1
ATOM 6213 O O . LEU A 1 796 ? -65.972 30.369 14.449 1.00 53.72 796 LEU A O 1
ATOM 6217 N N . LEU A 1 797 ? -65.821 28.443 13.299 1.00 51.72 797 LEU A N 1
ATOM 6218 C CA . LEU A 1 797 ? -64.362 28.400 13.211 1.00 51.72 797 LEU A CA 1
ATOM 6219 C C . LEU A 1 797 ? -63.793 29.419 12.199 1.00 51.72 797 LEU A C 1
ATOM 6221 O O . LEU A 1 797 ? -62.708 29.951 12.423 1.00 51.72 797 LEU A O 1
ATOM 6225 N N . ASP A 1 798 ? -64.535 29.758 11.132 1.00 45.88 798 ASP A N 1
ATOM 6226 C CA . ASP A 1 798 ? -64.120 30.778 10.141 1.00 45.88 798 ASP A CA 1
ATOM 6227 C C . ASP A 1 798 ? -64.356 32.222 10.639 1.00 45.88 798 ASP A C 1
ATOM 6229 O O . ASP A 1 798 ? -63.671 33.158 10.221 1.00 45.88 798 ASP A O 1
ATOM 6233 N N . GLY A 1 799 ? -65.291 32.417 11.580 1.00 46.91 799 GLY A N 1
ATOM 6234 C CA . GLY A 1 799 ? -65.626 33.728 12.152 1.00 46.91 799 GLY A CA 1
ATOM 6235 C C . GLY A 1 799 ? -64.558 34.295 13.096 1.00 46.91 799 GLY A C 1
ATOM 6236 O O . GLY A 1 799 ? -64.294 35.497 13.076 1.00 46.91 799 GLY A O 1
ATOM 6237 N N . MET A 1 800 ? -63.878 33.442 13.870 1.00 47.69 800 MET A N 1
ATOM 6238 C CA . MET A 1 800 ? -62.827 33.868 14.810 1.00 47.69 800 MET A CA 1
ATOM 6239 C C . MET A 1 800 ? -61.517 34.291 14.128 1.00 47.69 800 MET A C 1
ATOM 6241 O O . MET A 1 800 ? -60.741 35.043 14.712 1.00 47.69 800 MET A O 1
ATOM 6245 N N . TYR A 1 801 ? -61.276 33.866 12.885 1.00 45.12 801 TYR A N 1
ATOM 6246 C CA . TYR A 1 801 ? -60.033 34.173 12.167 1.00 45.12 801 TYR A CA 1
ATOM 6247 C C . TYR A 1 801 ? -60.061 35.505 11.394 1.00 45.12 801 TYR A C 1
ATOM 6249 O O . TYR A 1 801 ? -59.014 35.981 10.957 1.00 45.12 801 TYR A O 1
ATOM 6257 N N . LYS A 1 802 ? -61.229 36.148 11.243 1.00 40.28 802 LYS A N 1
ATOM 6258 C CA . LYS A 1 802 ? -61.389 37.386 10.449 1.00 40.28 802 LYS A CA 1
ATOM 6259 C C . LYS A 1 802 ? -61.410 38.689 11.255 1.00 40.28 802 LYS A C 1
ATOM 6261 O O . LYS A 1 802 ? -61.360 39.757 10.654 1.00 40.28 802 LYS A O 1
ATOM 6266 N N . GLN A 1 803 ? -61.414 38.640 12.588 1.00 41.56 803 GLN A N 1
ATOM 6267 C CA . GLN A 1 803 ? -61.588 39.836 13.430 1.00 41.56 803 GLN A CA 1
ATOM 6268 C C . GLN A 1 803 ? -60.278 40.528 13.868 1.00 41.56 803 GLN A C 1
ATOM 6270 O O . GLN A 1 803 ? -60.315 41.501 14.613 1.00 41.56 803 GLN A O 1
ATOM 6275 N N . VAL A 1 804 ? -59.117 40.086 13.372 1.00 34.41 804 VAL A N 1
ATOM 6276 C CA . VAL A 1 804 ? -57.800 40.690 13.687 1.00 34.41 804 VAL A CA 1
ATOM 6277 C C . VAL A 1 804 ? -57.197 41.452 12.487 1.00 34.41 804 VAL A C 1
ATOM 6279 O O . VAL A 1 804 ? -56.152 42.083 12.603 1.00 34.41 804 VAL A O 1
ATOM 6282 N N . ALA A 1 805 ? -57.869 41.468 11.329 1.00 33.56 805 ALA A N 1
ATOM 6283 C CA . ALA A 1 805 ? -57.303 41.980 10.074 1.00 33.56 805 ALA A CA 1
ATOM 6284 C C . ALA A 1 805 ? -57.707 43.420 9.680 1.00 33.56 805 ALA A C 1
ATOM 6286 O O . ALA A 1 805 ? -57.355 43.865 8.590 1.00 33.56 805 ALA A O 1
ATOM 6287 N N . THR A 1 806 ? -58.409 44.181 10.525 1.00 34.97 806 THR A N 1
ATOM 6288 C CA . THR A 1 806 ? -58.833 45.554 10.183 1.00 34.97 806 THR A CA 1
ATOM 6289 C C . THR A 1 806 ? -58.837 46.489 11.392 1.00 34.97 806 THR A C 1
ATOM 6291 O O . THR A 1 806 ? -59.861 46.593 12.052 1.00 34.97 806 THR A O 1
ATOM 6294 N N . THR A 1 807 ? -57.715 47.178 11.648 1.00 33.38 807 THR A N 1
ATOM 6295 C CA . THR A 1 807 ? -57.641 48.603 12.063 1.00 33.38 807 THR A CA 1
ATOM 6296 C C . THR A 1 807 ? -56.178 49.032 12.221 1.00 33.38 807 THR A C 1
ATOM 6298 O O . THR A 1 807 ? -55.429 48.452 13.000 1.00 33.38 807 THR A O 1
ATOM 6301 N N . SER A 1 808 ? -55.780 50.064 11.480 1.00 32.41 808 SER A N 1
ATOM 6302 C CA . SER A 1 808 ? -54.439 50.653 11.408 1.00 32.41 808 SER A CA 1
ATOM 6303 C C . SER A 1 808 ? -54.414 52.075 12.002 1.00 32.41 808 SER A C 1
ATOM 6305 O O . SER A 1 808 ? -55.126 52.912 11.458 1.00 32.41 808 SER A O 1
ATOM 6307 N N . CYS A 1 809 ? -53.546 52.323 13.007 1.00 26.92 809 CYS A N 1
ATOM 6308 C CA . CYS A 1 809 ? -52.945 53.604 13.496 1.00 26.92 809 CYS A CA 1
ATOM 6309 C C . CYS A 1 809 ? -53.870 54.821 13.819 1.00 26.92 809 CYS A C 1
ATOM 6311 O O . CYS A 1 809 ? -55.010 54.829 13.373 1.00 26.92 809 CYS A O 1
ATOM 6313 N N . PRO A 1 810 ? -53.431 55.927 14.490 1.00 38.00 810 PRO A N 1
ATOM 6314 C CA . PRO A 1 810 ? -52.214 56.235 15.279 1.00 38.00 810 PRO A CA 1
ATOM 6315 C C . PRO A 1 810 ? -52.486 56.873 16.686 1.00 38.00 810 PRO A C 1
ATOM 6317 O O . PRO A 1 810 ? -53.562 57.405 16.938 1.00 38.00 810 PRO A O 1
ATOM 6320 N N . GLY A 1 811 ? -51.466 56.964 17.558 1.00 26.17 811 GLY A N 1
ATOM 6321 C CA . GLY A 1 811 ? -51.345 58.057 18.553 1.00 26.17 811 GLY A CA 1
ATOM 6322 C C . GLY A 1 811 ? -51.384 57.718 20.060 1.00 26.17 811 GLY A C 1
ATOM 6323 O O . GLY A 1 811 ? -52.300 57.068 20.538 1.00 26.17 811 GLY A O 1
ATOM 6324 N N . TYR A 1 812 ? -50.418 58.307 20.784 1.00 29.69 812 TYR A N 1
ATOM 6325 C CA . TYR A 1 812 ? -50.324 58.558 22.239 1.00 29.69 812 TYR A CA 1
ATOM 6326 C C . TYR A 1 812 ? -50.048 57.402 23.233 1.00 29.69 812 TYR A C 1
ATOM 6328 O O . TYR A 1 812 ? -50.926 56.635 23.593 1.00 29.69 812 TYR A O 1
ATOM 6336 N N . GLY A 1 813 ? -48.843 57.450 23.826 1.00 27.73 813 GLY A N 1
ATOM 6337 C CA . GLY A 1 813 ? -48.686 57.611 25.281 1.00 27.73 813 GLY A CA 1
ATOM 6338 C C . GLY A 1 813 ? -48.547 56.375 26.189 1.00 27.73 813 GLY A C 1
ATOM 6339 O O . GLY A 1 813 ? -49.539 55.818 26.625 1.00 27.73 813 GLY A O 1
ATOM 6340 N N . VAL A 1 814 ? -47.307 56.165 26.658 1.00 27.78 814 VAL A N 1
ATOM 6341 C CA . VAL A 1 814 ? -46.933 55.904 28.071 1.00 27.78 814 VAL A CA 1
ATOM 6342 C C . VAL A 1 814 ? -47.029 54.471 28.658 1.00 27.78 814 VAL A C 1
ATOM 6344 O O . VAL A 1 814 ? -48.094 53.898 28.830 1.00 27.78 814 VAL A O 1
ATOM 6347 N N . SER A 1 815 ? -45.853 54.050 29.161 1.00 31.09 815 SER A N 1
ATOM 6348 C CA . SER A 1 815 ? -45.548 53.196 30.330 1.00 31.09 815 SER A CA 1
ATOM 6349 C C . SER A 1 815 ? -45.501 51.670 30.194 1.00 31.09 815 SER A C 1
ATOM 6351 O O . SER A 1 815 ? -46.485 51.028 29.852 1.00 31.09 815 SER A O 1
ATOM 6353 N N . GLY A 1 816 ? -44.377 51.096 30.650 1.00 27.70 816 GLY A N 1
ATOM 6354 C CA . GLY A 1 816 ? -44.420 49.850 31.422 1.00 27.70 816 GLY A CA 1
ATOM 6355 C C . GLY A 1 816 ? -43.450 48.743 31.019 1.00 27.70 816 GLY A C 1
ATOM 6356 O O . GLY A 1 816 ? -43.803 47.872 30.242 1.00 27.70 816 GLY A O 1
ATOM 6357 N N . SER A 1 817 ? -42.271 48.763 31.642 1.00 31.22 817 SER A N 1
ATOM 6358 C CA . SER A 1 817 ? -41.474 47.626 32.133 1.00 31.22 817 SER A CA 1
ATOM 6359 C C . SER A 1 817 ? -41.211 46.383 31.272 1.00 31.22 817 SER A C 1
ATOM 6361 O O . SER A 1 817 ? -42.068 45.547 31.002 1.00 31.22 817 SER A O 1
ATOM 6363 N N . ALA A 1 818 ? -39.914 46.182 31.037 1.00 30.03 818 ALA A N 1
ATOM 6364 C CA . ALA A 1 818 ? -39.292 44.904 30.735 1.00 30.03 818 ALA A CA 1
ATOM 6365 C C . ALA A 1 818 ? -39.290 43.987 31.971 1.00 30.03 818 ALA A C 1
ATOM 6367 O O . ALA A 1 818 ? -38.845 44.419 33.034 1.00 30.03 818 ALA A O 1
ATOM 6368 N N . SER A 1 819 ? -39.749 42.740 31.814 1.00 29.67 819 SER A N 1
ATOM 6369 C CA . SER A 1 819 ? -39.228 41.509 32.449 1.00 29.67 819 SER A CA 1
ATOM 6370 C C . SER A 1 819 ? -40.213 40.360 32.230 1.00 29.67 819 SER A C 1
ATOM 6372 O O . SER A 1 819 ? -41.305 40.400 32.785 1.00 29.67 819 SER A O 1
ATOM 6374 N N . SER A 1 820 ? -39.832 39.348 31.441 1.00 31.33 820 SER A N 1
ATOM 6375 C CA . SER A 1 820 ? -40.240 37.934 31.585 1.00 31.33 820 SER A CA 1
ATOM 6376 C C . SER A 1 820 ? -39.596 37.105 30.468 1.00 31.33 820 SER A C 1
ATOM 6378 O O . SER A 1 820 ? -40.132 36.993 29.369 1.00 31.33 820 SER A O 1
ATOM 6380 N N . VAL A 1 821 ? -38.434 36.521 30.755 1.00 35.69 821 VAL A N 1
ATOM 6381 C CA . VAL A 1 821 ? -37.937 35.324 30.067 1.00 35.69 821 VAL A CA 1
ATOM 6382 C C . VAL A 1 821 ? -38.179 34.150 31.008 1.00 35.69 821 VAL A C 1
ATOM 6384 O O . VAL A 1 821 ? -37.644 34.119 32.113 1.00 35.69 821 VAL A O 1
ATOM 6387 N N . ALA A 1 822 ? -39.023 33.209 30.591 1.00 33.41 822 ALA A N 1
ATOM 6388 C CA . ALA A 1 822 ? -39.156 31.920 31.254 1.00 33.41 822 ALA A CA 1
ATOM 6389 C C . ALA A 1 822 ? -38.030 30.999 30.758 1.00 33.41 822 ALA A C 1
ATOM 6391 O O . ALA A 1 822 ? -37.893 30.765 29.557 1.00 33.41 822 ALA A O 1
ATOM 6392 N N . MET A 1 823 ? -37.207 30.518 31.689 1.00 31.81 823 MET A N 1
ATOM 6393 C CA . MET A 1 823 ? -36.131 29.554 31.456 1.00 31.81 823 MET A CA 1
ATOM 6394 C C . MET A 1 823 ? -36.709 28.137 31.350 1.00 31.81 823 MET A C 1
ATOM 6396 O O . MET A 1 823 ? -37.325 27.647 32.293 1.00 31.81 823 MET A O 1
ATOM 6400 N N . GLY A 1 824 ? -36.485 27.473 30.214 1.00 30.19 824 GLY A N 1
ATOM 6401 C CA . GLY A 1 824 ? -36.577 26.018 30.085 1.00 30.19 824 GLY A CA 1
ATOM 6402 C C . GLY A 1 824 ? -35.204 25.388 30.326 1.00 30.19 824 GLY A C 1
ATOM 6403 O O . GLY A 1 824 ? -34.177 25.983 29.997 1.00 30.19 824 GLY A O 1
ATOM 6404 N N . SER A 1 825 ? -35.177 24.201 30.930 1.00 39.12 825 SER A N 1
ATOM 6405 C CA . SER A 1 825 ? -33.942 23.460 31.203 1.00 39.12 825 SER A CA 1
ATOM 6406 C C . SER A 1 825 ? -33.138 23.226 29.910 1.00 39.12 825 SER A C 1
ATOM 6408 O O . SER A 1 825 ? -33.719 22.866 28.889 1.00 39.12 825 SER A O 1
ATOM 6410 N N . ALA A 1 826 ? -31.816 23.427 29.975 1.00 44.69 826 ALA A N 1
ATOM 6411 C CA . ALA A 1 826 ? -30.820 23.304 28.892 1.00 44.69 826 ALA A CA 1
ATOM 6412 C C . ALA A 1 826 ? -30.579 24.509 27.940 1.00 44.69 826 ALA A C 1
ATOM 6414 O O . ALA A 1 826 ? -30.208 24.332 26.781 1.00 44.69 826 ALA A O 1
ATOM 6415 N N . GLY A 1 827 ? -30.665 25.748 28.440 1.00 43.69 827 GLY A N 1
ATOM 6416 C CA . GLY A 1 827 ? -29.703 26.807 28.067 1.00 43.69 827 GLY A CA 1
ATOM 6417 C C . GLY A 1 827 ? -29.578 27.236 26.591 1.00 43.69 827 GLY A C 1
ATOM 6418 O O . GLY A 1 827 ? -28.498 27.656 26.184 1.00 43.69 827 GLY A O 1
ATOM 6419 N N . THR A 1 828 ? -30.646 27.197 25.789 1.00 40.91 828 THR A N 1
ATOM 6420 C CA . THR A 1 828 ? -30.685 27.822 24.446 1.00 40.91 828 THR A CA 1
ATOM 6421 C C . THR A 1 828 ? -31.978 28.629 24.248 1.00 40.91 828 THR A C 1
ATOM 6423 O O . THR A 1 828 ? -33.034 28.200 24.714 1.00 40.91 828 THR A O 1
ATOM 6426 N N . PRO A 1 829 ? -31.943 29.816 23.602 1.00 32.31 829 PRO A N 1
ATOM 6427 C CA . PRO A 1 829 ? -33.132 30.651 23.451 1.00 32.31 829 PRO A CA 1
ATOM 6428 C C . PRO A 1 829 ? -34.081 30.078 22.389 1.00 32.31 829 PRO A C 1
ATOM 6430 O O . PRO A 1 829 ? -33.710 29.915 21.226 1.00 32.31 829 PRO A O 1
ATOM 6433 N N . ALA A 1 830 ? -35.330 29.817 22.780 1.00 31.98 830 ALA A N 1
ATOM 6434 C CA . ALA A 1 830 ? -36.413 29.482 21.861 1.00 31.98 830 ALA A CA 1
ATOM 6435 C C . ALA A 1 830 ? -36.763 30.712 21.004 1.00 31.98 830 ALA A C 1
ATOM 6437 O O . ALA A 1 830 ? -37.308 31.700 21.496 1.00 31.98 830 ALA A O 1
ATOM 6438 N N . MET A 1 831 ? -36.427 30.672 19.713 1.00 33.75 831 MET A N 1
ATOM 6439 C CA . MET A 1 831 ? -36.802 31.717 18.763 1.00 33.75 831 MET A CA 1
ATOM 6440 C C . MET A 1 831 ? -38.273 31.540 18.360 1.00 33.75 831 MET A C 1
ATOM 6442 O O . MET A 1 831 ? -38.665 30.503 17.828 1.00 33.75 831 MET A O 1
ATOM 6446 N N . LEU A 1 832 ? -39.077 32.571 18.630 1.00 30.70 832 LEU A N 1
ATOM 6447 C CA . LEU A 1 832 ? -40.482 32.701 18.242 1.00 30.70 832 LEU A CA 1
ATOM 6448 C C . LEU A 1 832 ? -40.657 32.513 16.725 1.00 30.70 832 LEU A C 1
ATOM 6450 O O . LEU A 1 832 ? -40.141 33.298 15.930 1.00 30.70 832 LEU A O 1
ATOM 6454 N N . ALA A 1 833 ? -41.408 31.487 16.324 1.00 36.34 833 ALA A N 1
ATOM 6455 C CA . ALA A 1 833 ? -41.816 31.289 14.939 1.00 36.34 833 ALA A CA 1
ATOM 6456 C C . ALA A 1 833 ? -42.965 32.250 14.585 1.00 36.34 833 ALA A C 1
ATOM 6458 O O . ALA A 1 833 ? -44.032 32.201 15.196 1.00 36.34 833 ALA A O 1
ATOM 6459 N N . LEU A 1 834 ? -42.759 33.113 13.586 1.00 31.73 834 LEU A N 1
ATOM 6460 C CA . LEU A 1 834 ? -43.845 33.858 12.944 1.00 31.73 834 LEU A CA 1
ATOM 6461 C C . LEU A 1 834 ? -44.583 32.944 11.943 1.00 31.73 834 LEU A C 1
ATOM 6463 O O . LEU A 1 834 ? -43.931 32.126 11.286 1.00 31.73 834 LEU A O 1
ATOM 6467 N N . PRO A 1 835 ? -45.916 33.063 11.782 1.00 35.38 835 PRO A N 1
ATOM 6468 C CA . PRO A 1 835 ? -46.669 32.231 10.846 1.00 35.38 835 PRO A CA 1
ATOM 6469 C C . PRO A 1 835 ? -46.342 32.584 9.386 1.00 35.38 835 PRO A C 1
ATOM 6471 O O . PRO A 1 835 ? -46.158 33.751 9.041 1.00 35.38 835 PRO A O 1
ATOM 6474 N N . ALA A 1 836 ? -46.308 31.575 8.511 1.00 39.06 836 ALA A N 1
ATOM 6475 C CA . ALA A 1 836 ? -46.102 31.754 7.073 1.00 39.06 836 ALA A CA 1
ATOM 6476 C C . ALA A 1 836 ? -47.331 32.394 6.378 1.00 39.06 836 ALA A C 1
ATOM 6478 O O . ALA A 1 836 ? -48.465 32.125 6.784 1.00 39.06 836 ALA A O 1
ATOM 6479 N N . PRO A 1 837 ? -47.145 33.197 5.309 1.00 34.41 837 PRO A N 1
ATOM 6480 C CA . PRO A 1 837 ? -48.252 33.792 4.558 1.00 34.41 837 PRO A CA 1
ATOM 6481 C C . PRO A 1 837 ? -49.017 32.742 3.719 1.00 34.41 837 PRO A C 1
ATOM 6483 O O . PRO A 1 837 ? -48.410 31.777 3.243 1.00 34.41 837 PRO A O 1
ATOM 6486 N N . PRO A 1 838 ? -50.340 32.904 3.505 1.00 35.19 838 PRO A N 1
ATOM 6487 C CA . PRO A 1 838 ? -51.165 31.911 2.818 1.00 35.19 838 PRO A CA 1
ATOM 6488 C C . PRO A 1 838 ? -50.929 31.894 1.300 1.00 35.19 838 PRO A C 1
ATOM 6490 O O . PRO A 1 838 ? -50.804 32.929 0.649 1.00 35.19 838 PRO A O 1
ATOM 6493 N N . THR A 1 839 ? -50.912 30.689 0.727 1.00 3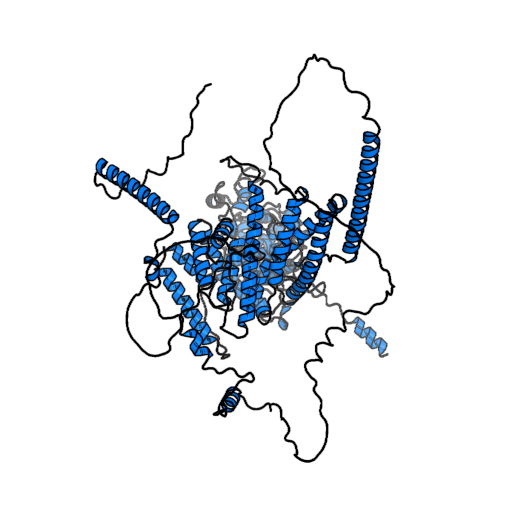2.53 839 THR A N 1
ATOM 6494 C CA . THR A 1 839 ? -50.783 30.448 -0.715 1.00 32.53 839 THR A CA 1
ATOM 6495 C C . THR A 1 839 ? -52.151 30.534 -1.398 1.00 32.53 839 THR A C 1
ATOM 6497 O O . THR A 1 839 ? -53.079 29.808 -1.041 1.00 32.53 839 THR A O 1
ATOM 6500 N N . SER A 1 840 ? -52.297 31.403 -2.401 1.00 34.38 840 SER A N 1
ATOM 6501 C CA . SER A 1 840 ? -53.447 31.393 -3.310 1.00 34.38 840 SER A CA 1
ATOM 6502 C C . SER A 1 840 ? -53.134 30.538 -4.544 1.00 34.38 840 SER A C 1
ATOM 6504 O O . SER A 1 840 ? -52.098 30.673 -5.195 1.00 34.38 840 SER A O 1
ATOM 6506 N N . LYS A 1 841 ? -54.036 29.599 -4.843 1.00 34.03 841 LYS A N 1
ATOM 6507 C CA . LYS A 1 841 ? -54.007 28.747 -6.036 1.00 34.03 841 LYS A CA 1
ATOM 6508 C C . LYS A 1 841 ? -54.480 29.522 -7.273 1.00 34.03 841 LYS A C 1
ATOM 6510 O O . LYS A 1 841 ? -55.555 30.108 -7.235 1.00 34.03 841 LYS A O 1
ATOM 6515 N N . GLY A 1 842 ? -53.772 29.331 -8.390 1.00 32.34 842 GLY A N 1
ATOM 6516 C CA . GLY A 1 842 ? -54.378 29.213 -9.723 1.00 32.34 842 GLY A CA 1
ATOM 6517 C C . GLY A 1 842 ? -53.953 30.234 -10.787 1.00 32.34 842 GLY A C 1
ATOM 6518 O O . GLY A 1 842 ? -54.361 31.382 -10.730 1.00 32.34 842 GLY A O 1
ATOM 6519 N N . GLY A 1 843 ? -53.267 29.747 -11.834 1.00 29.17 843 GLY A N 1
ATOM 6520 C CA . GLY A 1 843 ? -53.498 30.192 -13.220 1.00 29.17 843 GLY A CA 1
ATOM 6521 C C . GLY A 1 843 ? -52.505 31.162 -13.887 1.00 29.17 843 GLY A C 1
ATOM 6522 O O . GLY A 1 843 ? -52.627 32.364 -13.744 1.00 29.17 843 GLY A O 1
ATOM 6523 N N . SER A 1 844 ? -51.646 30.595 -14.747 1.00 29.83 844 SER A N 1
ATOM 6524 C CA . SER A 1 844 ? -51.169 31.097 -16.058 1.00 29.83 844 SER A CA 1
ATOM 6525 C C . SER A 1 844 ? -50.446 32.460 -16.220 1.00 29.83 844 SER A C 1
ATOM 6527 O O . SER A 1 844 ? -51.057 33.516 -16.187 1.00 29.83 844 SER A O 1
ATOM 6529 N N . ALA A 1 845 ? -49.177 32.347 -16.647 1.00 32.56 845 ALA A N 1
ATOM 6530 C CA . ALA A 1 845 ? -48.411 33.169 -17.607 1.00 32.56 845 ALA A CA 1
ATOM 6531 C C . ALA A 1 845 ? -48.112 34.679 -17.368 1.00 32.56 845 ALA A C 1
ATOM 6533 O O . ALA A 1 845 ? -48.999 35.520 -17.343 1.00 32.56 845 ALA A O 1
ATOM 6534 N N . SER A 1 846 ? -46.804 34.988 -17.481 1.00 29.38 846 SER A N 1
ATOM 6535 C CA . SER A 1 846 ? -46.160 36.231 -17.973 1.00 29.38 846 SER A CA 1
ATOM 6536 C C . SER A 1 846 ? -45.675 37.317 -16.979 1.00 29.38 846 SER A C 1
ATOM 6538 O O . SER A 1 846 ? -46.458 37.973 -16.312 1.00 29.38 846 SER A O 1
ATOM 6540 N N . ALA A 1 847 ? -44.351 37.551 -17.040 1.00 31.81 847 ALA A N 1
ATOM 6541 C CA . ALA A 1 847 ? -43.579 38.804 -16.898 1.00 31.81 847 ALA A CA 1
ATOM 6542 C C . ALA A 1 847 ? -43.539 39.635 -15.580 1.00 31.81 847 ALA A C 1
ATOM 6544 O O . ALA A 1 847 ? -44.507 40.247 -15.156 1.00 31.81 847 ALA A O 1
ATOM 6545 N N . THR A 1 848 ? -42.306 39.755 -15.052 1.00 39.88 848 THR A N 1
ATOM 6546 C CA . THR A 1 848 ? -41.638 40.934 -14.435 1.00 39.88 848 THR A CA 1
ATOM 6547 C C . THR A 1 848 ? -42.358 41.806 -13.387 1.00 39.88 848 THR A C 1
ATOM 6549 O O . THR A 1 848 ? -43.087 42.721 -13.751 1.00 39.88 848 THR A O 1
ATOM 6552 N N . SER A 1 849 ? -41.936 41.698 -12.116 1.00 35.53 849 SER A N 1
ATOM 6553 C CA . SER A 1 849 ? -41.626 42.855 -11.244 1.00 35.53 849 SER A CA 1
ATOM 6554 C C . SER A 1 849 ? -40.889 42.415 -9.968 1.00 35.53 849 SER A C 1
ATOM 6556 O O . SER A 1 849 ? -41.384 41.585 -9.212 1.00 35.53 849 SER A O 1
ATOM 6558 N N . SER A 1 850 ? -39.707 42.988 -9.732 1.00 44.62 850 SER A N 1
ATOM 6559 C CA . SER A 1 850 ? -38.919 42.883 -8.498 1.00 44.62 850 SER A CA 1
ATOM 6560 C C . SER A 1 850 ? -39.599 43.675 -7.376 1.00 44.62 850 SER A C 1
ATOM 6562 O O . SER A 1 850 ? -39.638 44.903 -7.446 1.00 44.62 850 SER A O 1
ATOM 6564 N N . THR A 1 851 ? -40.095 43.005 -6.338 1.00 43.81 851 THR A N 1
ATOM 6565 C CA . THR A 1 851 ? -40.543 43.646 -5.091 1.00 43.81 851 THR A CA 1
ATOM 6566 C C . THR A 1 851 ? -39.745 43.050 -3.934 1.00 43.81 851 THR A C 1
ATOM 6568 O O . THR A 1 851 ? -39.753 41.836 -3.739 1.00 43.81 851 THR A O 1
ATOM 6571 N N . ASP A 1 852 ? -38.997 43.898 -3.223 1.00 50.66 852 ASP A N 1
ATOM 6572 C CA . ASP A 1 852 ? -38.103 43.508 -2.129 1.00 50.66 852 ASP A CA 1
ATOM 6573 C C . ASP A 1 852 ? -38.914 43.028 -0.906 1.00 50.66 852 ASP A C 1
ATOM 6575 O O . ASP A 1 852 ? -39.712 43.804 -0.367 1.00 50.66 852 ASP A O 1
ATOM 6579 N N . PRO A 1 853 ? -38.721 41.777 -0.444 1.00 51.66 853 PRO A N 1
ATOM 6580 C CA . PRO A 1 853 ? -39.426 41.220 0.710 1.00 51.66 853 PRO A CA 1
ATOM 6581 C C . PRO A 1 853 ? -39.088 41.906 2.047 1.00 51.66 853 PRO A C 1
ATOM 6583 O O . PRO A 1 853 ? -39.744 41.614 3.046 1.00 51.66 853 PRO A O 1
ATOM 6586 N N . PHE A 1 854 ? -38.118 42.828 2.082 1.00 44.50 854 PHE A N 1
ATOM 6587 C CA . PHE A 1 854 ? -37.730 43.586 3.277 1.00 44.50 854 PHE A CA 1
ATOM 6588 C C . PHE A 1 854 ? -38.107 45.073 3.240 1.00 44.50 854 PHE A C 1
ATOM 6590 O O . PHE A 1 854 ? -37.785 45.808 4.171 1.00 44.50 854 PHE A O 1
ATOM 6597 N N . ALA A 1 855 ? -38.870 45.538 2.245 1.00 52.56 855 ALA A N 1
ATOM 6598 C CA . ALA A 1 855 ? -39.289 46.944 2.171 1.00 52.56 855 ALA A CA 1
ATOM 6599 C C . ALA A 1 855 ? -40.045 47.435 3.432 1.00 52.56 855 ALA A C 1
ATOM 6601 O O . ALA A 1 855 ? -40.013 48.621 3.758 1.00 52.56 855 ALA A O 1
ATOM 6602 N N . ALA A 1 856 ? -40.673 46.524 4.187 1.00 52.22 856 ALA A N 1
ATOM 6603 C CA . ALA A 1 856 ? -41.364 46.829 5.440 1.00 52.22 856 ALA A CA 1
ATOM 6604 C C . ALA A 1 856 ? -40.427 47.099 6.639 1.00 52.22 856 ALA A C 1
ATOM 6606 O O . ALA A 1 856 ? -40.852 47.744 7.597 1.00 52.22 856 ALA A O 1
ATOM 6607 N N . SER A 1 857 ? -39.156 46.665 6.609 1.00 54.41 857 SER A N 1
ATOM 6608 C CA . SER A 1 857 ? -38.207 46.897 7.714 1.00 54.41 857 SER A CA 1
ATOM 6609 C C . SER A 1 857 ? -37.547 48.277 7.677 1.00 54.41 857 SER A C 1
ATOM 6611 O O . SER A 1 857 ? -36.926 48.678 8.655 1.00 54.41 857 SER A O 1
ATOM 6613 N N . LEU A 1 858 ? -37.702 49.033 6.585 1.00 52.56 858 LEU A N 1
ATOM 6614 C CA . LEU A 1 858 ? -37.191 50.407 6.469 1.00 52.56 858 LEU A CA 1
ATOM 6615 C C . LEU A 1 858 ? -38.003 51.424 7.286 1.00 52.56 858 LEU A C 1
ATOM 6617 O O . LEU A 1 858 ? -37.533 52.533 7.524 1.00 52.56 858 LEU A O 1
ATOM 6621 N N . ALA A 1 859 ? -39.211 51.058 7.724 1.00 53.47 859 ALA A N 1
ATOM 6622 C CA . ALA A 1 859 ? -40.087 51.930 8.506 1.00 53.47 859 ALA A CA 1
ATOM 6623 C C . ALA A 1 859 ? -39.821 51.877 10.024 1.00 53.47 859 ALA A C 1
ATOM 6625 O O . ALA A 1 859 ? -40.397 52.668 10.769 1.00 53.47 859 ALA A O 1
ATOM 6626 N N . VAL A 1 860 ? -38.956 50.968 10.494 1.00 55.69 860 VAL A N 1
ATOM 6627 C CA . VAL A 1 860 ? -38.631 50.809 11.919 1.00 55.69 860 VAL A CA 1
ATOM 6628 C C . VAL A 1 860 ? -37.184 51.229 12.144 1.00 55.69 860 VAL A C 1
ATOM 6630 O O . VAL A 1 860 ? -36.252 50.560 11.703 1.00 55.69 860 VAL A O 1
ATOM 6633 N N . ALA A 1 861 ? -36.989 52.361 12.823 1.00 54.19 861 ALA A N 1
ATOM 6634 C CA . ALA A 1 861 ? -35.655 52.844 13.150 1.00 54.19 861 ALA A CA 1
ATOM 6635 C C . ALA A 1 861 ? -34.930 51.830 14.065 1.00 54.19 861 ALA A C 1
ATOM 6637 O O . ALA A 1 861 ? -35.528 51.362 15.039 1.00 54.19 861 ALA A O 1
ATOM 6638 N N . PRO A 1 862 ? -33.659 51.481 13.783 1.00 63.53 862 PRO A N 1
ATOM 6639 C CA . PRO A 1 862 ? -32.913 50.535 14.604 1.00 63.53 862 PRO A CA 1
ATOM 6640 C C . PRO A 1 862 ? -32.666 51.100 16.016 1.00 63.53 862 PRO A C 1
ATOM 6642 O O . PRO A 1 862 ? -32.665 52.322 16.188 1.00 63.53 862 PRO A O 1
ATOM 6645 N N . PRO A 1 863 ? -32.436 50.243 17.030 1.00 67.94 863 PRO A N 1
ATOM 6646 C CA . PRO A 1 863 ? -32.251 50.671 18.415 1.00 67.94 863 PRO A CA 1
ATOM 6647 C C . PRO A 1 863 ? -31.110 51.697 18.583 1.00 67.94 863 PRO A C 1
ATOM 6649 O O . PRO A 1 863 ? -30.116 51.615 17.855 1.00 67.94 863 PRO A O 1
ATOM 6652 N N . PRO A 1 864 ? -31.177 52.611 19.574 1.00 62.50 864 PRO A N 1
ATOM 6653 C CA . PRO A 1 864 ? -30.238 53.733 19.721 1.00 62.50 864 PRO A CA 1
ATOM 6654 C C . PRO A 1 864 ? -28.756 53.333 19.787 1.00 62.50 864 PRO A C 1
ATOM 6656 O O . PRO A 1 864 ? -27.904 54.019 19.237 1.00 62.50 864 PRO A O 1
ATOM 6659 N N . TYR A 1 865 ? -28.437 52.191 20.400 1.00 63.56 865 TYR A N 1
ATOM 6660 C CA . TYR A 1 865 ? -27.068 51.663 20.466 1.00 63.56 865 TYR A CA 1
ATOM 6661 C C . TYR A 1 865 ? -26.502 51.295 19.079 1.00 63.56 865 TYR A C 1
ATOM 6663 O O . TYR A 1 865 ? -25.334 51.558 18.798 1.00 63.56 865 TYR A O 1
ATOM 6671 N N . VAL A 1 866 ? -27.338 50.759 18.181 1.00 74.06 866 VAL A N 1
ATOM 6672 C CA . VAL A 1 866 ? -26.932 50.438 16.803 1.00 74.06 866 VAL A CA 1
ATOM 6673 C C . VAL A 1 866 ? -26.705 51.727 16.016 1.00 74.06 866 VAL A C 1
ATOM 6675 O O . VAL A 1 866 ? -25.705 51.847 15.316 1.00 74.06 866 VAL A O 1
ATOM 6678 N N . GLN A 1 867 ? -27.562 52.732 16.217 1.00 69.12 867 GLN A N 1
ATOM 6679 C CA . GLN A 1 867 ? -27.416 54.048 15.590 1.00 69.12 867 GLN A CA 1
ATOM 6680 C C . GLN A 1 867 ? -26.138 54.778 16.027 1.00 69.12 867 GLN A C 1
ATOM 6682 O O . GLN A 1 867 ? -25.496 55.414 15.193 1.00 69.12 867 GLN A O 1
ATOM 6687 N N . ILE A 1 868 ? -25.737 54.655 17.298 1.00 71.75 868 ILE A N 1
ATOM 6688 C CA . ILE A 1 868 ? -24.473 55.214 17.804 1.00 71.75 868 ILE A CA 1
ATOM 6689 C C . ILE A 1 868 ? -23.283 54.482 17.177 1.00 71.75 868 ILE A C 1
ATOM 6691 O O . ILE A 1 868 ? -22.370 55.138 16.682 1.00 71.75 868 ILE A O 1
ATOM 6695 N N . SER A 1 869 ? -23.328 53.147 17.092 1.00 67.25 869 SER A N 1
ATOM 6696 C CA . SER A 1 869 ? -22.259 52.371 16.446 1.00 67.25 869 SER A CA 1
ATOM 6697 C C . SER A 1 869 ? -22.125 52.688 14.950 1.00 67.25 869 SER A C 1
ATOM 6699 O O . SER A 1 869 ? -21.015 52.793 14.429 1.00 67.25 869 SER A O 1
ATOM 6701 N N . ASP A 1 870 ? -23.245 52.925 14.260 1.00 71.56 870 ASP A N 1
ATOM 6702 C CA . ASP A 1 870 ? -23.254 53.308 12.849 1.00 71.56 870 ASP A CA 1
ATOM 6703 C C . ASP A 1 870 ? -22.786 54.753 12.648 1.00 71.56 870 ASP A C 1
ATOM 6705 O O . ASP A 1 870 ? -22.109 55.047 11.659 1.00 71.56 870 ASP A O 1
ATOM 6709 N N . MET A 1 871 ? -23.096 55.660 13.582 1.00 72.56 871 MET A N 1
ATOM 6710 C CA . MET A 1 871 ? -22.554 57.019 13.585 1.00 72.56 871 MET A CA 1
ATOM 6711 C C . MET A 1 871 ? -21.044 57.031 13.820 1.00 72.56 871 MET A C 1
ATOM 6713 O O . MET A 1 871 ? -20.339 57.692 13.063 1.00 72.56 871 MET A O 1
ATOM 6717 N N . GLU A 1 872 ? -20.533 56.272 14.790 1.00 77.25 872 GLU A N 1
ATOM 6718 C CA . GLU A 1 872 ? -19.090 56.146 15.041 1.00 77.25 872 GLU A CA 1
ATOM 6719 C C . GLU A 1 872 ? -18.366 55.564 13.825 1.00 77.25 872 GLU A C 1
ATOM 6721 O O . GLU A 1 872 ? -17.313 56.055 13.413 1.00 77.25 872 GLU A O 1
ATOM 6726 N N . LYS A 1 873 ? -18.962 54.555 13.182 1.00 79.56 873 LYS A N 1
ATOM 6727 C CA . LYS A 1 873 ? -18.401 53.933 11.981 1.00 79.56 873 LYS A CA 1
ATOM 6728 C C . LYS A 1 873 ? -18.390 54.894 10.793 1.00 79.56 873 LYS A C 1
ATOM 6730 O O . LYS A 1 873 ? -17.392 54.967 10.079 1.00 79.56 873 LYS A O 1
ATOM 6735 N N . LYS A 1 874 ? -19.457 55.679 10.606 1.00 82.19 874 LYS A N 1
ATOM 6736 C CA . LYS A 1 874 ? -19.509 56.739 9.585 1.00 82.19 874 LYS A CA 1
ATOM 6737 C C . LYS A 1 874 ? -18.526 57.868 9.879 1.00 82.19 874 LYS A C 1
ATOM 6739 O O . LYS A 1 874 ? -17.889 58.355 8.953 1.00 82.19 874 LYS A O 1
ATOM 6744 N N . GLN A 1 875 ? -18.358 58.254 11.141 1.00 77.00 875 GLN A N 1
ATOM 6745 C CA . GLN A 1 875 ? -17.405 59.286 11.544 1.00 77.00 875 GLN A CA 1
ATOM 6746 C C . GLN A 1 875 ? -15.961 58.835 11.291 1.00 77.00 875 GLN A C 1
ATOM 6748 O O . GLN A 1 875 ? -15.148 59.618 10.805 1.00 77.00 875 GLN A O 1
ATOM 6753 N N . LYS A 1 876 ? -15.667 57.552 11.531 1.00 79.31 876 LYS A N 1
ATOM 6754 C CA . LYS A 1 876 ? -14.365 56.951 11.230 1.00 79.31 876 LYS A CA 1
ATOM 6755 C C . LYS A 1 876 ? -14.083 56.909 9.728 1.00 79.31 876 LYS A C 1
ATOM 6757 O O . LYS A 1 876 ? -13.011 57.330 9.312 1.00 79.31 876 LYS A O 1
ATOM 6762 N N . LEU A 1 877 ? -15.061 56.490 8.921 1.00 82.31 877 LEU A N 1
ATOM 6763 C CA . LEU A 1 877 ? -14.933 56.481 7.460 1.00 82.31 877 LEU A CA 1
ATOM 6764 C C . LEU A 1 877 ? -14.776 57.894 6.882 1.00 82.31 877 LEU A C 1
ATOM 6766 O O . LEU A 1 877 ? -13.973 58.090 5.979 1.00 82.31 877 LEU A O 1
ATOM 6770 N N . LEU A 1 878 ? -15.482 58.889 7.425 1.00 84.19 878 LEU A N 1
ATOM 6771 C CA . LEU A 1 878 ? -15.358 60.282 6.986 1.00 84.19 878 LEU A CA 1
ATOM 6772 C C . LEU A 1 878 ? -13.981 60.867 7.334 1.00 84.19 878 LEU A C 1
ATOM 6774 O O . LEU A 1 878 ? -13.399 61.596 6.534 1.00 84.19 878 LEU A O 1
ATOM 6778 N N . MET A 1 879 ? -13.429 60.520 8.500 1.00 83.12 879 MET A N 1
ATOM 6779 C CA . MET A 1 879 ? -12.071 60.911 8.889 1.00 83.12 879 MET A CA 1
ATOM 6780 C C . MET A 1 879 ? -11.009 60.254 7.993 1.00 83.12 879 MET A C 1
ATOM 6782 O O . MET A 1 879 ? -10.036 60.901 7.609 1.00 83.12 879 MET A O 1
ATOM 6786 N N . GLU A 1 880 ? -11.218 58.991 7.623 1.00 80.50 880 GLU A N 1
ATOM 6787 C CA . GLU A 1 880 ? -10.351 58.239 6.712 1.00 80.50 880 GLU A CA 1
ATOM 6788 C C . GLU A 1 880 ? -10.411 58.807 5.284 1.00 80.50 880 GLU A C 1
ATOM 6790 O O . GLU A 1 880 ? -9.377 58.985 4.639 1.00 80.50 880 GLU A O 1
ATOM 6795 N N . GLU A 1 881 ? -11.599 59.212 4.824 1.00 78.12 881 GLU A N 1
ATOM 6796 C CA . GLU A 1 881 ? -11.778 59.892 3.541 1.00 78.12 881 GLU A CA 1
ATOM 6797 C C . GLU A 1 881 ? -11.111 61.277 3.533 1.00 78.12 881 GLU A C 1
ATOM 6799 O O . GLU A 1 881 ? -10.403 61.615 2.587 1.00 78.12 881 GLU A O 1
ATOM 6804 N N . GLN A 1 882 ? -11.253 62.071 4.601 1.00 74.69 882 GLN A N 1
ATOM 6805 C CA . GLN A 1 882 ? -10.556 63.359 4.723 1.00 74.69 882 GLN A CA 1
ATOM 6806 C C . GLN A 1 882 ? -9.035 63.201 4.695 1.00 74.69 882 GLN A C 1
ATOM 6808 O O . GLN A 1 882 ? -8.346 64.018 4.081 1.00 74.69 882 GLN A O 1
ATOM 6813 N N . PHE A 1 883 ? -8.507 62.153 5.330 1.00 72.88 883 PHE A N 1
ATOM 6814 C CA . PHE A 1 883 ? -7.078 61.858 5.302 1.00 72.88 883 PHE A CA 1
ATOM 6815 C C . PHE A 1 883 ? -6.620 61.465 3.891 1.00 72.88 883 PHE A C 1
ATOM 6817 O O . PHE A 1 883 ? -5.604 61.967 3.408 1.00 72.88 883 PHE A O 1
ATOM 6824 N N . MET A 1 884 ? -7.421 60.657 3.190 1.00 73.38 884 MET A N 1
ATOM 6825 C CA . MET A 1 884 ? -7.176 60.294 1.795 1.00 73.38 884 MET A CA 1
ATOM 6826 C C . MET A 1 884 ? -7.170 61.529 0.881 1.00 73.38 884 MET A C 1
ATOM 6828 O O . MET A 1 884 ? -6.248 61.697 0.086 1.00 73.38 884 MET A O 1
ATOM 6832 N N . TRP A 1 885 ? -8.134 62.443 1.035 1.00 70.25 885 TRP A N 1
ATOM 6833 C CA . TRP A 1 885 ? -8.200 63.684 0.255 1.00 70.25 885 TRP A CA 1
ATOM 6834 C C . TRP A 1 885 ? -7.052 64.650 0.563 1.00 70.25 885 TRP A C 1
ATOM 6836 O O . TRP A 1 885 ? -6.546 65.302 -0.350 1.00 70.25 885 TRP A O 1
ATOM 6846 N N . GLN A 1 886 ? -6.590 64.728 1.815 1.00 73.56 886 GLN A N 1
ATOM 6847 C CA . GLN A 1 886 ? -5.401 65.515 2.167 1.00 73.56 886 GLN A CA 1
ATOM 6848 C C . GLN A 1 886 ? -4.128 64.945 1.539 1.00 73.56 886 GLN A C 1
ATOM 6850 O O . GLN A 1 886 ? -3.267 65.709 1.105 1.00 73.56 886 GLN A O 1
ATOM 6855 N N . GLN A 1 887 ? -4.019 63.619 1.463 1.00 66.06 887 GLN A N 1
ATOM 6856 C CA . GLN A 1 887 ? -2.910 62.947 0.794 1.00 66.06 887 GLN A CA 1
ATOM 6857 C C . GLN A 1 887 ? -2.972 63.159 -0.727 1.00 66.06 887 GLN A C 1
ATOM 6859 O O . GLN A 1 887 ? -1.969 63.500 -1.348 1.00 66.06 887 GLN A O 1
ATOM 6864 N N . TYR A 1 888 ? -4.173 63.110 -1.306 1.00 68.81 888 TYR A N 1
ATOM 6865 C CA . TYR A 1 888 ? -4.413 63.407 -2.720 1.00 68.81 888 TYR A CA 1
ATOM 6866 C C . TYR A 1 888 ? -4.075 64.862 -3.090 1.00 68.81 888 TYR A C 1
ATOM 6868 O O . TYR A 1 888 ? -3.509 65.129 -4.150 1.00 68.81 888 TYR A O 1
ATOM 6876 N N . ALA A 1 889 ? -4.377 65.813 -2.199 1.00 67.75 889 ALA A N 1
ATOM 6877 C CA . ALA A 1 889 ? -4.034 67.225 -2.367 1.00 67.75 889 ALA A CA 1
ATOM 6878 C C . ALA A 1 889 ? -2.528 67.504 -2.225 1.00 67.75 889 ALA A C 1
ATOM 6880 O O . ALA A 1 889 ? -2.043 68.499 -2.763 1.00 67.75 889 ALA A O 1
ATOM 6881 N N . ARG A 1 890 ? -1.793 66.649 -1.499 1.00 63.88 890 ARG A N 1
ATOM 6882 C CA . ARG A 1 890 ? -0.354 66.806 -1.259 1.00 63.88 890 ARG A CA 1
ATOM 6883 C C . ARG A 1 890 ? 0.493 66.222 -2.394 1.00 63.88 890 ARG A C 1
ATOM 6885 O O . ARG A 1 890 ? 1.481 66.847 -2.767 1.00 63.88 890 ARG A O 1
ATOM 6892 N N . ASP A 1 891 ? 0.071 65.096 -2.968 1.00 65.81 891 ASP A N 1
ATOM 6893 C CA . ASP A 1 891 ? 0.888 64.339 -3.929 1.00 65.81 891 ASP A CA 1
ATOM 6894 C C . ASP A 1 891 ? 0.409 64.444 -5.395 1.00 65.81 891 ASP A C 1
ATOM 6896 O O . ASP A 1 891 ? 1.142 64.071 -6.311 1.00 65.81 891 ASP A O 1
ATOM 6900 N N . GLY A 1 892 ? -0.771 65.026 -5.654 1.00 62.53 892 GLY A N 1
ATOM 6901 C CA . GLY A 1 892 ? -1.297 65.240 -7.009 1.00 62.53 892 GLY A CA 1
ATOM 6902 C C . GLY A 1 892 ? -1.684 63.946 -7.749 1.00 62.53 892 GLY A C 1
ATOM 6903 O O . GLY A 1 892 ? -1.337 62.838 -7.352 1.00 62.53 892 GLY A O 1
ATOM 6904 N N . MET A 1 893 ? -2.458 64.068 -8.838 1.00 57.69 893 MET A N 1
ATOM 6905 C CA . MET A 1 893 ? -3.014 62.916 -9.571 1.00 57.69 893 MET A CA 1
ATOM 6906 C C . MET A 1 893 ? -1.945 62.094 -10.309 1.00 57.69 893 MET A C 1
ATOM 6908 O O . MET A 1 893 ? -1.739 62.263 -11.510 1.00 57.69 893 MET A O 1
ATOM 6912 N N . GLN A 1 894 ? -1.330 61.137 -9.622 1.00 51.59 894 GLN A N 1
ATOM 6913 C CA . GLN A 1 894 ? -0.747 59.952 -10.248 1.00 51.59 894 GLN A CA 1
ATOM 6914 C C . GLN A 1 894 ? -1.520 58.717 -9.799 1.00 51.59 894 GLN A C 1
ATOM 6916 O O . GLN A 1 894 ? -1.296 58.136 -8.740 1.00 51.59 894 GLN A O 1
ATOM 6921 N N . GLY A 1 895 ? -2.478 58.333 -10.640 1.00 48.12 895 GLY A N 1
ATOM 6922 C CA . GLY A 1 895 ? -3.171 57.065 -10.529 1.00 48.12 895 GLY A CA 1
ATOM 6923 C C . GLY A 1 895 ? -2.235 55.893 -10.831 1.00 48.12 895 GLY A C 1
ATOM 6924 O O . GLY A 1 895 ? -1.483 55.902 -11.801 1.00 48.12 895 GLY A O 1
ATOM 6925 N N . GLN A 1 896 ? -2.386 54.848 -10.021 1.00 50.66 896 GLN A N 1
ATOM 6926 C CA . GLN A 1 896 ? -2.188 53.455 -10.417 1.00 50.66 896 GLN A CA 1
ATOM 6927 C C . GLN A 1 896 ? -0.759 52.904 -10.581 1.00 50.66 896 GLN A C 1
ATOM 6929 O O . GLN A 1 896 ? -0.611 51.895 -11.249 1.00 50.66 896 GLN A O 1
ATOM 6934 N N . VAL A 1 897 ? 0.277 53.430 -9.916 1.00 46.12 897 VAL A N 1
ATOM 6935 C CA . VAL A 1 897 ? 1.515 52.652 -9.657 1.00 46.12 897 VAL A CA 1
ATOM 6936 C C . VAL A 1 897 ? 2.146 53.105 -8.335 1.00 46.12 897 VAL A C 1
ATOM 6938 O O . VAL A 1 897 ? 2.917 54.056 -8.303 1.00 46.12 897 VAL A O 1
ATOM 6941 N N . GLY A 1 898 ? 1.808 52.451 -7.218 1.00 43.16 898 GLY A N 1
ATOM 6942 C CA . GLY A 1 898 ? 2.357 52.859 -5.917 1.00 43.16 898 GLY A CA 1
ATOM 6943 C C . GLY A 1 898 ? 1.852 52.143 -4.663 1.00 43.16 898 GLY A C 1
ATOM 6944 O O . GLY A 1 898 ? 1.939 52.718 -3.589 1.00 43.16 898 GLY A O 1
ATOM 6945 N N . MET A 1 899 ? 1.345 50.907 -4.740 1.00 39.34 899 MET A N 1
ATOM 6946 C CA . MET A 1 899 ? 1.073 50.080 -3.545 1.00 39.34 899 MET A CA 1
ATOM 6947 C C . MET A 1 899 ? 2.016 48.873 -3.480 1.00 39.34 899 MET A C 1
ATOM 6949 O O . MET A 1 899 ? 1.596 47.725 -3.433 1.00 39.34 899 MET A O 1
ATOM 6953 N N . GLY A 1 900 ? 3.323 49.145 -3.523 1.00 39.88 900 GLY A N 1
ATOM 6954 C CA . GLY A 1 900 ? 4.373 48.135 -3.339 1.00 39.88 900 GLY A CA 1
ATOM 6955 C C . GLY A 1 900 ? 5.252 48.343 -2.103 1.00 39.88 900 GLY A C 1
ATOM 6956 O O . GLY A 1 900 ? 6.165 47.557 -1.886 1.00 39.88 900 GLY A O 1
ATOM 6957 N N . LYS A 1 901 ? 5.035 49.398 -1.302 1.00 41.28 901 LYS A N 1
ATOM 6958 C CA . LYS A 1 901 ? 5.905 49.738 -0.156 1.00 41.28 901 LYS A CA 1
ATOM 6959 C C . LYS A 1 901 ? 5.172 50.356 1.047 1.00 41.28 901 LYS A C 1
ATOM 6961 O O . LYS A 1 901 ? 5.700 51.253 1.690 1.00 41.28 901 LYS A O 1
ATOM 6966 N N . ILE A 1 902 ? 3.974 49.873 1.380 1.00 40.47 902 ILE A N 1
ATOM 6967 C CA . ILE A 1 902 ? 3.331 50.141 2.684 1.00 40.47 902 ILE A CA 1
ATOM 6968 C C . ILE A 1 902 ? 2.736 48.829 3.208 1.00 40.47 902 ILE A C 1
ATOM 6970 O O . ILE A 1 902 ? 1.528 48.642 3.253 1.00 40.47 902 ILE A O 1
ATOM 6974 N N . GLN A 1 903 ? 3.600 47.875 3.553 1.00 35.50 903 GLN A N 1
ATOM 6975 C CA . GLN A 1 903 ? 3.241 46.797 4.481 1.00 35.50 903 GLN A CA 1
ATOM 6976 C C . GLN A 1 903 ? 4.474 46.288 5.237 1.00 35.50 903 GLN A C 1
ATOM 6978 O O . GLN A 1 903 ? 4.674 45.096 5.393 1.00 35.50 903 GLN A O 1
ATOM 6983 N N . GLN A 1 904 ? 5.321 47.212 5.692 1.00 35.59 904 GLN A N 1
ATOM 6984 C CA . GLN A 1 904 ? 6.368 46.963 6.687 1.00 35.59 904 GLN A CA 1
ATOM 6985 C C . GLN A 1 904 ? 6.550 48.246 7.509 1.00 35.59 904 GLN A C 1
ATOM 6987 O O . GLN A 1 904 ? 7.399 49.070 7.197 1.00 35.59 904 GLN A O 1
ATOM 6992 N N . HIS A 1 905 ? 5.636 48.447 8.465 1.00 29.80 905 HIS A N 1
ATOM 6993 C CA . HIS A 1 905 ? 5.775 49.177 9.738 1.00 29.80 905 HIS A CA 1
ATOM 6994 C C . HIS A 1 905 ? 4.426 49.762 10.174 1.00 29.80 905 HIS A C 1
ATOM 6996 O O . HIS A 1 905 ? 4.005 50.814 9.707 1.00 29.80 905 HIS A O 1
ATOM 7002 N N . ASN A 1 906 ? 3.760 49.064 11.094 1.00 27.25 906 ASN A N 1
ATOM 7003 C CA . ASN A 1 906 ? 3.127 49.682 12.261 1.00 27.25 906 ASN A CA 1
ATOM 7004 C C . ASN A 1 906 ? 2.898 48.600 13.321 1.00 27.25 906 ASN A C 1
ATOM 7006 O O . ASN A 1 906 ? 1.790 48.152 13.600 1.00 27.25 906 ASN A O 1
ATOM 7010 N N . THR A 1 907 ? 4.023 48.164 13.881 1.00 29.09 907 THR A N 1
ATOM 7011 C CA . THR A 1 907 ? 4.144 47.720 15.264 1.00 29.09 907 THR A CA 1
ATOM 7012 C C . THR A 1 907 ? 3.831 48.910 16.172 1.00 29.09 907 THR A C 1
ATOM 7014 O O . THR A 1 907 ? 4.391 49.994 16.004 1.00 29.09 907 THR A O 1
ATOM 7017 N N . TYR A 1 908 ? 2.927 48.717 17.131 1.00 28.08 908 TYR A N 1
ATOM 7018 C CA . TYR A 1 908 ? 2.708 49.671 18.212 1.00 28.08 908 TYR A CA 1
ATOM 7019 C C . TYR A 1 908 ? 3.949 49.714 19.108 1.00 28.08 908 TYR A C 1
ATOM 7021 O O . TYR A 1 908 ? 4.361 48.700 19.663 1.00 28.08 908 TYR A O 1
ATOM 7029 N N . ASN A 1 909 ? 4.526 50.906 19.238 1.00 27.59 909 ASN A N 1
ATOM 7030 C CA . ASN A 1 909 ? 5.579 51.233 20.186 1.00 27.59 909 ASN A CA 1
ATOM 7031 C C . ASN A 1 909 ? 4.928 51.760 21.476 1.00 27.59 909 ASN A C 1
ATOM 7033 O O . ASN A 1 909 ? 4.152 52.716 21.428 1.00 27.59 909 ASN A O 1
ATOM 7037 N N . MET A 1 910 ? 5.257 51.160 22.618 1.00 28.78 910 MET A N 1
ATOM 7038 C CA . MET A 1 910 ? 5.033 51.731 23.946 1.00 28.78 910 MET A CA 1
ATOM 7039 C C . MET A 1 910 ? 6.354 51.668 24.714 1.00 28.78 910 MET A C 1
ATOM 7041 O O . MET A 1 910 ? 6.870 50.589 24.973 1.00 28.78 910 MET A O 1
ATOM 7045 N N . GLY A 1 911 ? 6.853 52.844 25.105 1.00 26.89 911 GLY A N 1
ATOM 7046 C CA . GLY A 1 911 ? 7.669 53.022 26.308 1.00 26.89 911 GLY A CA 1
ATOM 7047 C C . GLY A 1 911 ? 9.154 52.670 26.222 1.00 26.89 911 GLY A C 1
ATOM 7048 O O . GLY A 1 911 ? 9.586 51.630 26.699 1.00 26.89 911 GLY A O 1
ATOM 7049 N N . SER A 1 912 ? 9.961 53.621 25.753 1.00 24.83 912 SER A N 1
ATOM 7050 C CA . SER A 1 912 ? 11.400 53.679 26.034 1.00 24.83 912 SER A CA 1
ATOM 7051 C C . SER A 1 912 ? 11.654 54.067 27.497 1.00 24.83 912 SER A C 1
ATOM 7053 O O . SER A 1 912 ? 11.249 55.155 27.902 1.00 24.83 912 SER A O 1
ATOM 7055 N N . TYR A 1 913 ? 12.444 53.273 28.227 1.00 26.62 913 TYR A N 1
ATOM 7056 C CA . TYR A 1 913 ? 13.384 53.790 29.227 1.00 26.62 913 TYR A CA 1
ATOM 7057 C C . TYR A 1 913 ? 14.747 53.090 29.105 1.00 26.62 913 TYR A C 1
ATOM 7059 O O . TYR A 1 913 ? 14.884 51.874 29.144 1.00 26.62 913 TYR A O 1
ATOM 7067 N N . THR A 1 914 ? 15.747 53.939 28.919 1.00 31.05 914 THR A N 1
ATOM 7068 C CA . THR A 1 914 ? 17.191 53.744 28.754 1.00 31.05 914 THR A CA 1
ATOM 7069 C C . THR A 1 914 ? 17.915 53.144 29.968 1.00 31.05 914 THR A C 1
ATOM 7071 O O . THR A 1 914 ? 17.674 53.632 31.071 1.00 31.05 914 THR A O 1
ATOM 7074 N N . ARG A 1 915 ? 18.938 52.289 29.758 1.00 25.94 915 ARG A N 1
ATOM 7075 C CA . ARG A 1 915 ? 20.368 52.560 30.096 1.00 25.94 915 ARG A CA 1
ATOM 7076 C C . ARG A 1 915 ? 21.305 51.346 29.888 1.00 25.94 915 ARG A C 1
ATOM 7078 O O . ARG A 1 915 ? 21.158 50.337 30.558 1.00 25.94 915 ARG A O 1
ATOM 7085 N N . THR A 1 916 ? 22.297 51.543 29.011 1.00 30.22 916 THR A N 1
ATOM 7086 C CA . THR A 1 916 ? 23.749 51.238 29.144 1.00 30.22 916 THR A CA 1
ATOM 7087 C C . THR A 1 916 ? 24.198 50.158 30.143 1.00 30.22 916 THR A C 1
ATOM 7089 O O . THR A 1 916 ? 24.104 50.391 31.349 1.00 30.22 916 THR A O 1
ATOM 7092 N N . TYR A 1 917 ? 24.877 49.107 29.677 1.00 31.69 917 TYR A N 1
ATOM 7093 C CA . TYR A 1 917 ? 26.310 49.084 29.323 1.00 31.69 917 TYR A CA 1
ATOM 7094 C C . TYR A 1 917 ? 26.605 47.952 28.337 1.00 31.69 917 TYR A C 1
ATOM 7096 O O . TYR A 1 917 ? 25.843 46.962 28.370 1.00 31.69 917 TYR A O 1
#

Radius of gyration: 42.11 Å; chains: 1; bounding box: 125×125×118 Å

Foldseek 3Di:
DVVVVVVVVVVPPPQPFPDFAFCPCCPQFVCLLVLLLVLLLVVCVVPVQLLLLLLVVQLLCCLFLGLACQQLFDPDCFFLCNAPLNVPRDCSVSLVSSVVVSCVRGNLDAASSVSSLSSNQSSQVQLVADRDTAGGFFHHDDDGGNVRSPLHDALPDAPVSLQVSCVVQVHHLLLSLLSVLSLLEHKDFLLQCLCQAAVDPPPRHHNPLADPVCNVVNCVQRPNPDDRRRIDRQQPPSHRHSDLSLLVCLVNRNGRGNNSVSLCVDPVSVVSSVQCVDPCCVPDGDDSRVSSNVSSSSSNPGSGDGHDDDPPPDPSDPDDVDDDDDDDDDDDDDDDDDDDPVPVVLVVQVVVLVVQLVVLPPPDDPLLSLLLNLLSQQQGLDLDHGRVVSLVVNQVSCQPDPVSLLSNLVSLLVQCVPDLRLSSLLSSLLSLVCCCPVHDPVNLVSNLVCVVVPRCNLQLVPRFRPPDPCRRLSSQLSNLSSVLVNLVSVLVVVLVVVVVPPDDDDDDDDDDDDDDDDDPPLPDDPVVLLVNLVSLLVSLVSLLSSQGDDPLLQRPSSLQSNLVSQLVVQVSLVSNVVSLVSCVVCLVVDDLVVLVVNLVSLVSVLVSLVSVVVSLVSCCVSCSDDNVSDDDRDHDDVVNSVVSVVVSVVNVVVVVVVVVVVVVVVVVVVVVVVPPPPDDDDDDDDDDDDDDDDDDDDDDDDDDDDDDDDDDDDDDDDDDDDDDDDDDDDDPPPPPVVVVPVVDDDDDDDDDDDDDDDDDDPDDPDDDDPPVVVVVVVPPDDDDDDDDDPDDDPVVVVVVVPPPPDDDDDDDDDDDDDDDDDDDPDDDDDDDDDDDDDDDDDDDDDDDDDDDPCPVVVVDDDDPVVVVVVVVVVVVVVVVVVVVVVVCVVPDDDPDDDPPPPDPDDDDDDDDDDDDD